Protein AF-A0A1R3JCQ7-F1 (afdb_monomer_lite)

Foldseek 3Di:
DLVACVVQVPQAQLVLLVVLQVVCVVVVQPDRFDPQLSVLSRCQLVPVDDSVVSRCCRGQQLNLLVVLLVCLVVQLVVQCVVCVVPQQDDAFQAEPRWDKHKHWLSNLSNQLSCQASPPDRPPCCVVRQFDDQHLSQLSSQCPVDNFQLSSQLVVLSSLVSVVCSVPNQGFMKMKTKFFADCDPDPPDLFHHQDDPVNLLPDPFDFFAEAEDLDDDQQPDPQLAAREALAALHQCPQLSHLDWARRNVVCSQQVSSSVCSVRYHGYDLRIKMKMWQTDGFWDWDDTRSGIHTDDGDDPPADADPRRGGSHIYMYFYAALDPDPPCLDPVNLSSLLNRLLSRLADSVCPNVVVVVVVPPDDDADDPDDDDDDDDDDPDDDDDDDDDDPDDDPPDQHAHREEQRCCPPSPDDRLSSSLSNSSSNSVSVHNYYYYYHNNDPVCPPDDPVVSVVVSVVVSVVSVVVVVVVVVVVVVPVPPPDDDDDPVVVVVVVVVVVVVVDDDDDDDDAAQKAAQPGKAFDPDWHAAPVRQKIWHWDFQDPDLWIWIFIAGRPQPDGDTFATFLLPPTARHRHLWIFHQDQLWGFIAHNVRHTRTIQPFDGDPANQWMWGQHNQRKTWIFGHDDPPTDTGGICLQPGEFKDFAPRKQKAWLVVRDGRKYFAACDSRGSHGHQWIWTQHNVRWIFIGGNNPDTLDIQADQDPVQRGGPNGSCVSVCVVVQKHWDWDDDNTMTIIHMDGPDDPKTKMWGCYNLRKTAIWIQDPVVSDIDQDPDPPGIPPPQSLSRWQSQPFQWEAESVDPQGTDHDQQWDQPDPVCSVVSRRRNHIDGPDDAPVPDPVCVPDDFDFWFWDKDKQKDAFPDWDQDDDPDPVSLVVVQSVDSQWFKWFADPVRGITTDGDTGISIYGHDPPDPDITIMIGTHHPVSVDDPDDDDDDDDDPDVPPPVVVVVVVVVVVVVVVVVVPDDFDDDDDDPQAADEDEPVQQCVQQVNQPAWQDADPFATWGWGAHRVRFIKIKGWGDGQPLNVLLLCQCCVPQSHDDDQQAWHWNYWYDDPSTTMTITHDAPQAFQLCQLAVDDLVRHDAQVLLLQLLLSNLVVLLCQQPVDQWRKQQQEDARNQWGAHPVRRTHRHDSSVMDTDHPVDFFAQDDLDYDPQLAALCSVSRHTDGSLRVLSSSLLRLLSSFASDHQFDDDPDPDDDGDRLLLVLLVQLQDDVRDLLVSGHVSNVSNYDVVLSSQSSQLSQQSNANDSVSHDRSVVVSCSNVVNDDDDHHHRHPVSVD

Organism: Corchorus capsularis (NCBI:txid210143)

pLDDT: mean 78.75, std 19.39, range [24.19, 98.31]

Sequence (1273 aa):
MAKGPDHSHVNCGEVLSIAISDMRASLSLPEPLAPYAPQGYGLFFDELISGADSTKWFAEVIPQLAHLLLRLPSLLDVHYQNTQAYGYFLRILGPQQPGMVLLSQELIGALLACSLFCLFPVSNRGVKHLPTINFDHLFASLYDSYSESQEHKVRCIVHYFERICSEMPKGCVSFERKLLSLENHPSQSHASYPNAGFWAKSTVPLCHFQVHSSGLIEDNCTGALEVDFANEYLGGGALHMGCVQEEIRFMINPELVAGMLFLPSMEENEAIEIVGAERFSGYKGYASSFRFSGDYVDNRSVDFLGRRQTRIVAIDALCSPRMKQYKLKYLLRETIKAFCGFLDQSKYSQYKRLYQDNELGPCQLDQDNNDGDISRDEILSNENGGQFMEPENCFGIATGNWGCGAFGGDPELKTIIQWLAASQALRPFISYYTFGHEALKNLTQDSFTLEAAAKIYSMRMDSVHLEAYEMQKKSAIIAMDTNKILCLMLSVIFMSLSLESHVSFGADTISVNQSLSGNQTIVSAAGVFQLGFFTPRNSSNYYIAIWYKRVSQLTTIWVANREKPIRDTYSSVLKISDGNLVLFNESQVPIWSTNISSTNSTSVVALLLDDGNLVLRDGLNSWTLLLWQSFDHPADTWIPGSKFSFNTRTNQSQRFTSWKSLDDPASGLFSLEIDASKTNQIVWSNTRQYWRSGSWDKQRKSFSLVPEVTMLSSYNLNFSYFSNENESYFIYSFYYSSTITQYILDVSGQITAMTWLDDSKEWIYQNIVFSAQPRKQCEVYAFCGAFGICNDTSIQLCNCLTGFEPTSQEDWNEQVYSEGCVRKSKLECENAAVAVGNGKEDQFVENPRIGFPTNPQNATANNITECKLTCLKKCSCSAYAYDNNNGCLIWTGDLFNLQQLGEDDDEVKTLHIRLAYSEFSNPTKSKKKKLTIVAVAVSSGLILLGLMMFIIKTRWRTTIIPTNPTEGSLMAFGYKGLQKATNNFSEKLGKGGFGSVFKGTLPDGSLVAVKKLEGISQGEKQFRTEVGTLGAINHVNLIRLRGFCSEGSRKLLVYDYMPNGSLDKHLFHAKDSEVLDWKTRYQIALGAARGLAYLHDKCRDSIIHSDIKPENILLDADFCPKVADFGLAKLFSREFSRVLTTLRGTMGYLAPEWISGQAITPKADVYSYGMMLLEIVSGRRNFQVQHSEDEGTAFFPATVAIQVSTEGGDVLSLLDSRLNGNVNVEELSRICIVACWCIQDDEFQRPTMSQVVQILEGVLEVSQPPIPRFLQA

Secondary structure (DSSP, 8-state):
-TT-HHHH---SHHHHHHHHHHHHHHTT--SPPPTTHHHHHHIIIIIIS-HHHHHHIIIIIHHHHHHHHHHHHHHHHHHHHHHTTTT-SS----TT--EEEEEEHHHHHHHHHHHHTT-S--TTTTTTTPPP--THHHHHHHHHT--HHHHHHHHHHHHHHHHHHHS----EEEEEEEE-BSS--TT-SSPB---HHHHHT--PPPPEEEEESS--GGG-TT--EEEE---SSTTTTTTTT--SHHHHHHHHSGGGGGGGGT-----TTEEEEEEEPPP-EEEE--GGG-EEEEE------B-TTS-EEEEEEE-PPP---GGGGGSHHHHHHHHHHHHHHH--HHHHHHHHHHTTTT-----------------S-----------PPPSTT---EEEE-TTTSTT---HHHHHHHHHHHHHHTT-SEEEEE-TT-GGGTT--HHHHHHHHHHHHHHHHHHHHHHHHHHHHHTTSS----TTHHHHHHHHHHHHTT----------SEEETT-EE-TT-EEE-TTSSEEEEEE--TT-S-BEEEEEESS-SS--EEEESSTTS-BS-TTT-EEEEETTEEEEE-TTS-EEEE--------S-EEEEE-TTS-EEEEESSSTTPPEEEEGGGS--SEE-TT--EEEETTTTEE--EEEEEETTEEEEEEEEEEE-TTS-EEEEETTTEEEEE---EETTTTEETTBGGGGGGGGGTEEEEEEE-SSEEEEEEEESSTT--EEEEE-TTS-EEEEEEETTTTEEEE--STTSEESSSGGGSTTTT-TTEEE-TTSSSSEEEPTTEEES-HHHHHTT--TT-EEESS--GGG-GGGGSS-SPPPEEEEEESEEPPSSPEEE--SSHHHHHHHHHH-TTEEEEEEETTTEEEEEES----EEE--TT-S---EEEEEE-GGGG------------S-TTTHHHHHHHHHHHHHHHHHHTTS--------TTPPEE--HHHHHHHTTTTTSEEEEETTEEEEEEE-TTS-EEEEEEE-STTHHHHHHHHHHHHHTT---TTB--EEEEEEETTEEEEEEE--TT-BHHHHHHS--GGGPPPHHHHHHHHHHHHHHHHIIIIISSSEEE----SGGGEEE-TT--EEE--GGG-EEE-TT---B-----S-TTT--HHHHTTPPB-THHHHHHHHHHHHHHHHSS-S------SSS----HHHHHHHHHHSTT--GGGGS-GGGTT-S-HHHHHHHHHHHHHHT-SSTTTSPPHHHHHHHHTTSS--PPPPPPGGG--

Structure (mmCIF, N/CA/C/O backbone):
data_AF-A0A1R3JCQ7-F1
#
_entry.id   AF-A0A1R3JCQ7-F1
#
loop_
_atom_site.group_PDB
_atom_site.id
_atom_site.type_symbol
_atom_site.label_atom_id
_atom_site.label_alt_id
_atom_site.label_comp_id
_atom_site.label_asym_id
_atom_site.label_entity_id
_atom_site.label_seq_id
_atom_site.pdbx_PDB_ins_code
_atom_site.Cartn_x
_atom_site.Cartn_y
_atom_site.Cartn_z
_atom_site.occupancy
_atom_site.B_iso_or_equiv
_atom_site.auth_seq_id
_atom_site.auth_comp_id
_atom_site.auth_asym_id
_atom_site.auth_atom_id
_atom_site.pdbx_PDB_model_num
ATOM 1 N N . MET A 1 1 ? 34.934 -17.341 16.044 1.00 91.00 1 MET A N 1
ATOM 2 C CA . MET A 1 1 ? 35.204 -15.939 15.662 1.00 91.00 1 MET A CA 1
ATOM 3 C C . MET A 1 1 ? 35.628 -15.081 16.850 1.00 91.00 1 MET A C 1
ATOM 5 O O . MET A 1 1 ? 36.682 -14.480 16.763 1.00 91.00 1 MET A O 1
ATOM 9 N N . ALA A 1 2 ? 34.916 -15.085 17.987 1.00 94.31 2 ALA A N 1
ATOM 10 C CA . ALA A 1 2 ? 35.268 -14.261 19.162 1.00 94.31 2 ALA A CA 1
ATOM 11 C C . ALA A 1 2 ? 36.718 -14.418 19.687 1.00 94.31 2 ALA A C 1
ATOM 13 O O . ALA A 1 2 ? 37.314 -13.462 20.154 1.00 94.31 2 ALA A O 1
ATOM 14 N N . LYS A 1 3 ? 37.321 -15.608 19.559 1.00 94.69 3 LYS A N 1
ATOM 15 C CA . LYS A 1 3 ? 38.721 -15.875 19.950 1.00 94.69 3 LYS A CA 1
ATOM 16 C C . LYS A 1 3 ? 39.780 -15.407 18.932 1.00 94.69 3 LYS A C 1
ATOM 18 O O . LYS A 1 3 ? 40.949 -15.726 19.111 1.00 94.69 3 LYS A O 1
ATOM 23 N N . GLY A 1 4 ? 39.385 -14.719 17.862 1.00 93.31 4 GLY A N 1
ATOM 24 C CA . GLY A 1 4 ? 40.298 -14.232 16.827 1.00 93.31 4 GLY A CA 1
ATOM 25 C C . GLY A 1 4 ? 40.433 -15.133 15.588 1.00 93.31 4 GLY A C 1
ATOM 26 O O . GLY A 1 4 ? 39.897 -16.257 15.552 1.00 93.31 4 GLY A O 1
ATOM 27 N N . PRO A 1 5 ? 41.143 -14.640 14.556 1.00 94.06 5 PRO A N 1
ATOM 28 C CA . PRO A 1 5 ? 41.353 -15.345 13.292 1.00 94.06 5 PRO A CA 1
ATOM 29 C C . PRO A 1 5 ? 42.202 -16.617 13.454 1.00 94.06 5 PRO A C 1
ATOM 31 O O . PRO A 1 5 ? 41.898 -17.610 12.805 1.00 94.06 5 PRO A O 1
ATOM 34 N N . ASP A 1 6 ? 43.157 -16.667 14.390 1.00 93.38 6 ASP A N 1
ATOM 35 C CA . ASP A 1 6 ? 44.000 -17.860 14.619 1.00 93.38 6 ASP A CA 1
ATOM 36 C C . ASP A 1 6 ? 43.201 -19.097 15.060 1.00 93.38 6 ASP A C 1
ATOM 38 O O . ASP A 1 6 ? 43.576 -20.231 14.769 1.00 93.38 6 ASP A O 1
ATOM 42 N N . HIS A 1 7 ? 42.080 -18.889 15.759 1.00 94.69 7 HIS A N 1
ATOM 43 C CA . HIS A 1 7 ? 41.193 -19.971 16.194 1.00 94.69 7 HIS A CA 1
ATOM 44 C C . HIS A 1 7 ? 40.054 -20.225 15.200 1.00 94.69 7 HIS A C 1
ATOM 46 O O . HIS A 1 7 ? 39.563 -21.347 15.092 1.00 94.69 7 HIS A O 1
ATOM 52 N N . SER A 1 8 ? 39.530 -19.180 14.559 1.00 92.44 8 SER A N 1
ATOM 53 C CA . SER A 1 8 ? 38.335 -19.304 13.713 1.00 92.44 8 SER A CA 1
ATOM 54 C C . SER A 1 8 ? 38.618 -19.446 12.228 1.00 92.44 8 SER A C 1
ATOM 56 O O . SER A 1 8 ? 37.701 -19.780 11.490 1.00 92.44 8 SER A O 1
ATOM 58 N N . HIS A 1 9 ? 39.855 -19.187 11.809 1.00 93.00 9 HIS A N 1
ATOM 59 C CA . HIS A 1 9 ? 40.304 -19.120 10.421 1.00 93.00 9 HIS A CA 1
ATOM 60 C C . HIS A 1 9 ? 39.592 -18.061 9.559 1.00 93.00 9 HIS A C 1
ATOM 62 O O . HIS A 1 9 ? 39.866 -17.975 8.370 1.00 93.00 9 HIS A O 1
ATOM 68 N N . VAL A 1 10 ? 38.729 -17.219 10.143 1.00 96.00 10 VAL A N 1
ATOM 69 C CA . VAL A 1 10 ? 38.054 -16.115 9.446 1.00 96.00 10 VAL A CA 1
ATOM 70 C C . VAL A 1 10 ? 39.002 -14.921 9.357 1.00 96.00 10 VAL A C 1
ATOM 72 O O . VAL A 1 10 ? 39.130 -14.163 10.316 1.00 96.00 10 VAL A O 1
ATOM 75 N N . ASN A 1 11 ? 39.689 -14.785 8.223 1.00 94.69 11 ASN A N 1
ATOM 76 C CA . ASN A 1 11 ? 40.717 -13.766 7.981 1.00 94.69 11 ASN A CA 1
ATOM 77 C C . ASN A 1 11 ? 40.535 -12.975 6.670 1.00 94.69 11 ASN A C 1
ATOM 79 O O . ASN A 1 11 ? 41.381 -12.141 6.359 1.00 94.69 11 ASN A O 1
ATOM 83 N N . CYS A 1 12 ? 39.470 -13.241 5.914 1.00 95.56 12 CYS A N 1
ATOM 84 C CA . CYS A 1 12 ? 39.118 -12.550 4.675 1.00 95.56 12 CYS A CA 1
ATOM 85 C C . CYS A 1 12 ? 37.590 -12.546 4.471 1.00 95.56 12 CYS A C 1
ATOM 87 O O . CYS A 1 12 ? 36.852 -13.266 5.160 1.00 95.56 12 CYS A O 1
ATOM 89 N N . GLY A 1 13 ? 37.108 -11.726 3.537 1.00 95.44 13 GLY A N 1
ATOM 90 C CA . GLY A 1 13 ? 35.693 -11.544 3.219 1.00 95.44 13 GLY A CA 1
ATOM 91 C C . GLY A 1 13 ? 35.029 -12.818 2.707 1.00 95.44 13 GLY A C 1
ATOM 92 O O . GLY A 1 13 ? 33.940 -13.172 3.170 1.00 95.44 13 GLY A O 1
ATOM 93 N N . GLU A 1 14 ? 35.703 -13.554 1.820 1.00 93.81 14 GLU A N 1
ATOM 94 C CA . GLU A 1 14 ? 35.202 -14.839 1.315 1.00 93.81 14 GLU A CA 1
ATOM 95 C C . GLU A 1 14 ? 34.936 -15.828 2.465 1.00 93.81 14 GLU A C 1
ATOM 97 O O . GLU A 1 14 ? 33.825 -16.351 2.600 1.00 93.81 14 GLU A O 1
ATOM 102 N N . VAL A 1 15 ? 35.907 -16.017 3.366 1.00 96.31 15 VAL A N 1
ATOM 103 C CA . VAL A 1 15 ? 35.779 -16.945 4.503 1.00 96.31 15 VAL A CA 1
ATOM 104 C C . VAL A 1 15 ? 34.744 -16.458 5.522 1.00 96.31 15 VAL A C 1
ATOM 106 O O . VAL A 1 15 ? 34.032 -17.275 6.110 1.00 96.31 15 VAL A O 1
ATOM 109 N N . LEU A 1 16 ? 34.594 -15.142 5.711 1.00 96.50 16 LEU A N 1
ATOM 110 C CA . LEU A 1 16 ? 33.535 -14.583 6.555 1.00 96.50 16 LEU A CA 1
ATOM 111 C C . LEU A 1 16 ? 32.140 -14.949 6.034 1.00 96.50 16 LEU A C 1
ATOM 113 O O . LEU A 1 16 ? 31.283 -15.345 6.823 1.00 96.50 16 LEU A O 1
ATOM 117 N N . SER A 1 17 ? 31.913 -14.866 4.721 1.00 96.12 17 SER A N 1
ATOM 118 C CA . SER A 1 17 ? 30.618 -15.213 4.120 1.00 96.12 17 SER A CA 1
ATOM 119 C C . SER A 1 17 ? 30.261 -16.701 4.287 1.00 96.12 17 SER A C 1
ATOM 121 O O . SER A 1 17 ? 29.100 -17.047 4.541 1.00 96.12 17 SER A O 1
ATOM 123 N N . ILE A 1 18 ? 31.268 -17.580 4.233 1.00 94.88 18 ILE A N 1
ATOM 124 C CA . ILE A 1 18 ? 31.123 -19.017 4.501 1.00 94.88 18 ILE A CA 1
ATOM 125 C C . ILE A 1 18 ? 30.769 -19.233 5.974 1.00 94.88 18 ILE A C 1
ATOM 127 O O . ILE A 1 18 ? 29.773 -19.886 6.277 1.00 94.88 18 ILE A O 1
ATOM 131 N N . ALA A 1 19 ? 31.512 -18.606 6.891 1.00 95.94 19 ALA A N 1
ATOM 132 C CA . ALA A 1 19 ? 31.244 -18.706 8.324 1.00 95.94 19 ALA A CA 1
ATOM 133 C C . ALA A 1 19 ? 29.834 -18.206 8.694 1.00 95.94 19 ALA A C 1
ATOM 135 O O . ALA A 1 19 ? 29.170 -18.797 9.546 1.00 95.94 19 ALA A O 1
ATOM 136 N N . ILE A 1 20 ? 29.349 -17.144 8.039 1.00 96.31 20 ILE A N 1
ATOM 137 C CA . ILE A 1 20 ? 27.968 -16.663 8.183 1.00 96.31 20 ILE A CA 1
ATOM 138 C C . ILE A 1 20 ? 26.966 -17.726 7.719 1.00 96.31 20 ILE A C 1
ATOM 140 O O . ILE A 1 20 ? 26.001 -18.014 8.429 1.00 96.31 20 ILE A O 1
ATOM 144 N N . SER A 1 21 ? 27.201 -18.338 6.559 1.00 93.81 21 SER A N 1
ATOM 145 C CA . SER A 1 21 ? 26.331 -19.389 6.019 1.00 93.81 21 SER A CA 1
ATOM 146 C C . SER A 1 21 ? 26.257 -20.605 6.953 1.00 93.81 21 SER A C 1
ATOM 148 O O . SER A 1 21 ? 25.161 -21.092 7.240 1.00 93.81 21 SER A O 1
ATOM 150 N N . ASP A 1 22 ? 27.392 -21.031 7.512 1.00 93.19 22 ASP A N 1
ATOM 151 C CA . ASP A 1 22 ? 27.472 -22.139 8.471 1.00 93.19 22 ASP A CA 1
ATOM 152 C C . ASP A 1 22 ? 26.736 -21.830 9.785 1.00 93.19 22 ASP A C 1
ATOM 154 O O . ASP A 1 22 ? 26.034 -22.686 10.337 1.00 93.19 22 ASP A O 1
ATOM 158 N N . MET A 1 23 ? 26.846 -20.593 10.286 1.00 93.31 23 MET A N 1
ATOM 159 C CA . MET A 1 23 ? 26.088 -20.149 11.460 1.00 93.31 23 MET A CA 1
ATOM 160 C C . MET A 1 23 ? 24.582 -20.175 11.203 1.00 93.31 23 MET A C 1
ATOM 162 O O . MET A 1 23 ? 23.830 -20.687 12.034 1.00 93.31 23 MET A O 1
ATOM 166 N N . ARG A 1 24 ? 24.132 -19.661 10.053 1.00 93.38 24 ARG A N 1
ATOM 167 C CA . ARG A 1 24 ? 22.711 -19.665 9.675 1.00 93.38 24 ARG A CA 1
ATOM 168 C C . ARG A 1 24 ? 22.164 -21.087 9.571 1.00 93.38 24 ARG A C 1
ATOM 170 O O . ARG A 1 24 ? 21.097 -21.364 10.119 1.00 93.38 24 ARG A O 1
ATOM 177 N N . ALA A 1 25 ? 22.920 -21.993 8.946 1.00 90.12 25 ALA A N 1
ATOM 178 C CA . ALA A 1 25 ? 22.568 -23.407 8.856 1.00 90.12 25 ALA A CA 1
ATOM 179 C C . ALA A 1 25 ? 22.467 -24.059 10.245 1.00 90.12 25 ALA A C 1
ATOM 181 O O . ALA A 1 25 ? 21.501 -24.766 10.532 1.00 90.12 25 ALA A O 1
ATOM 182 N N . SER A 1 26 ? 23.410 -23.757 11.143 1.00 91.50 26 SER A N 1
ATOM 183 C CA . SER A 1 26 ? 23.408 -24.262 12.524 1.00 91.50 26 SER A CA 1
ATOM 184 C C . SER A 1 26 ? 22.206 -23.770 13.338 1.00 91.50 26 SER A C 1
ATOM 186 O O . SER A 1 26 ? 21.698 -24.491 14.194 1.00 91.50 26 SER A O 1
ATOM 188 N N . LEU A 1 27 ? 21.717 -22.560 13.053 1.00 89.00 27 LEU A N 1
ATOM 189 C CA . LEU A 1 27 ? 20.517 -21.982 13.666 1.00 89.00 27 LEU A CA 1
ATOM 190 C C . LEU A 1 27 ? 19.210 -22.414 12.981 1.00 89.00 27 LEU A C 1
ATOM 192 O O . LEU A 1 27 ? 18.142 -21.947 13.371 1.00 89.00 27 LEU A O 1
ATOM 196 N N . SER A 1 28 ? 19.271 -23.309 11.986 1.00 89.19 28 SER A N 1
ATOM 197 C CA . SER A 1 28 ? 18.111 -23.760 11.203 1.00 89.19 28 SER A CA 1
ATOM 198 C C . SER A 1 28 ? 17.337 -22.611 10.538 1.00 89.19 28 SER A C 1
ATOM 200 O O . SER A 1 28 ? 16.115 -22.678 10.399 1.00 89.19 28 SER A O 1
ATOM 202 N N . LEU A 1 29 ? 18.036 -21.544 10.129 1.00 87.38 29 LEU A N 1
ATOM 203 C CA . LEU A 1 29 ? 17.430 -20.454 9.366 1.00 87.38 29 LEU A CA 1
ATOM 204 C C . LEU A 1 29 ? 17.218 -20.921 7.912 1.00 87.38 29 LEU A C 1
ATOM 206 O O . LEU A 1 29 ? 18.192 -21.302 7.262 1.00 87.38 29 LEU A O 1
ATOM 210 N N . PRO A 1 30 ? 15.971 -20.937 7.400 1.00 73.69 30 PRO A N 1
ATOM 211 C CA . PRO A 1 30 ? 15.636 -21.645 6.163 1.00 73.69 30 PRO A CA 1
ATOM 212 C C . PRO A 1 30 ? 16.083 -20.922 4.886 1.00 73.69 30 PRO A C 1
ATOM 214 O O . PRO A 1 30 ? 16.193 -21.561 3.841 1.00 73.69 30 PRO A O 1
ATOM 217 N N . GLU A 1 31 ? 16.334 -19.610 4.935 1.00 81.38 31 GLU A N 1
ATOM 218 C CA . GLU A 1 31 ? 16.720 -18.843 3.749 1.00 81.38 31 GLU A CA 1
ATOM 219 C C . GLU A 1 31 ? 18.242 -18.804 3.523 1.00 81.38 31 GLU A C 1
ATOM 221 O O . GLU A 1 31 ? 19.005 -18.591 4.473 1.00 81.38 31 GLU A O 1
ATOM 226 N N . PRO A 1 32 ? 18.719 -18.924 2.272 1.00 84.00 32 PRO A N 1
ATOM 227 C CA . PRO A 1 32 ? 20.106 -18.614 1.940 1.00 84.00 32 PRO A CA 1
ATOM 228 C C . PRO A 1 32 ? 20.376 -17.102 2.044 1.00 84.00 32 PRO A C 1
ATOM 230 O O . PRO A 1 32 ? 19.446 -16.297 2.100 1.00 84.00 32 PRO A O 1
ATOM 233 N N . LEU A 1 33 ? 21.657 -16.721 2.064 1.00 90.25 33 LEU A N 1
ATOM 234 C CA . LEU A 1 33 ? 22.065 -15.322 1.882 1.00 90.25 33 LEU A CA 1
ATOM 235 C C . LEU A 1 33 ? 21.611 -14.800 0.510 1.00 90.25 33 LEU A C 1
ATOM 237 O O . LEU A 1 33 ? 21.448 -15.584 -0.432 1.00 90.25 33 LEU A O 1
ATOM 241 N N . ALA A 1 34 ? 21.456 -13.479 0.390 1.00 91.00 34 ALA A N 1
ATOM 242 C CA . ALA A 1 34 ? 21.160 -12.828 -0.882 1.00 91.00 34 ALA A CA 1
ATOM 243 C C . ALA A 1 34 ? 22.129 -13.271 -2.010 1.00 91.00 34 ALA A C 1
ATOM 245 O O . ALA A 1 34 ? 23.331 -13.446 -1.763 1.00 91.00 34 ALA A O 1
ATOM 246 N N . PRO A 1 35 ? 21.642 -13.438 -3.259 1.00 89.44 35 PRO A N 1
ATOM 247 C CA . PRO A 1 35 ? 22.503 -13.730 -4.403 1.00 89.44 35 PRO A CA 1
ATOM 248 C C . PRO A 1 35 ? 23.628 -12.699 -4.512 1.00 89.44 35 PRO A C 1
ATOM 250 O O . PRO A 1 35 ? 23.391 -11.516 -4.307 1.00 89.44 35 PRO A O 1
ATOM 253 N N . TYR A 1 36 ? 24.841 -13.147 -4.831 1.00 92.06 36 TYR A N 1
ATOM 254 C CA . TYR A 1 36 ? 26.048 -12.314 -4.919 1.00 92.06 36 TYR A CA 1
ATOM 255 C C . TYR A 1 36 ? 26.586 -11.739 -3.600 1.00 92.06 36 TYR A C 1
ATOM 257 O O . TYR A 1 36 ? 27.661 -11.141 -3.612 1.00 92.06 36 TYR A O 1
ATOM 265 N N . ALA A 1 37 ? 25.921 -11.945 -2.455 1.00 93.69 37 ALA A N 1
ATOM 266 C CA . ALA A 1 37 ? 26.437 -11.466 -1.172 1.00 93.69 37 ALA A CA 1
ATOM 267 C C . ALA A 1 37 ? 27.839 -12.021 -0.848 1.00 93.69 37 ALA A C 1
ATOM 269 O O . ALA A 1 37 ? 28.704 -11.207 -0.527 1.00 93.69 37 ALA A O 1
ATOM 270 N N . PRO A 1 38 ? 28.134 -13.336 -0.990 1.00 93.69 38 PRO A N 1
ATOM 271 C CA . PRO A 1 38 ? 29.483 -13.864 -0.757 1.00 93.69 38 PRO A CA 1
ATOM 272 C C . PRO A 1 38 ? 30.565 -13.171 -1.594 1.00 93.69 38 PRO A C 1
ATOM 274 O O . PRO A 1 38 ? 31.618 -12.806 -1.076 1.00 93.69 38 PRO A O 1
ATOM 277 N N . GLN A 1 39 ? 30.274 -12.924 -2.873 1.00 95.19 39 GLN A N 1
ATOM 278 C CA . GLN A 1 39 ? 31.163 -12.208 -3.784 1.00 95.19 39 GLN A CA 1
ATOM 279 C C . GLN A 1 39 ? 31.325 -10.739 -3.379 1.00 95.19 39 GLN A C 1
ATOM 281 O O . GLN A 1 39 ? 32.421 -10.202 -3.478 1.00 95.19 39 GLN A O 1
ATOM 286 N N . GLY A 1 40 ? 30.264 -10.100 -2.883 1.00 95.31 40 GLY A N 1
ATOM 287 C CA . GLY A 1 40 ? 30.307 -8.743 -2.345 1.00 95.31 40 GLY A CA 1
ATOM 288 C C . GLY A 1 40 ? 31.168 -8.605 -1.088 1.00 95.31 40 GLY A C 1
ATOM 289 O O . GLY A 1 40 ? 31.933 -7.648 -0.979 1.00 95.31 40 GLY A O 1
ATOM 290 N N . TYR A 1 41 ? 31.088 -9.568 -0.160 1.00 96.31 41 TYR A N 1
ATOM 291 C CA . TYR A 1 41 ? 31.974 -9.622 1.011 1.00 96.31 41 TYR A CA 1
ATOM 292 C C . TYR A 1 41 ? 33.440 -9.755 0.587 1.00 96.31 41 TYR A C 1
ATOM 294 O O . TYR A 1 41 ? 34.274 -8.995 1.079 1.00 96.31 41 TYR A O 1
ATOM 302 N N . GLY A 1 42 ? 33.741 -10.675 -0.338 1.00 95.62 42 GLY A N 1
ATOM 303 C CA . GLY A 1 42 ? 35.091 -10.845 -0.882 1.00 95.62 42 GLY A CA 1
ATOM 304 C C . GLY A 1 42 ? 35.594 -9.579 -1.576 1.00 95.62 42 GLY A C 1
ATOM 305 O O . GLY A 1 42 ? 36.626 -9.037 -1.201 1.00 95.62 42 GLY A O 1
ATOM 306 N N . LEU A 1 43 ? 34.810 -9.022 -2.502 1.00 95.56 43 LEU A N 1
ATOM 307 C CA . LEU A 1 43 ? 35.156 -7.795 -3.221 1.00 95.56 43 LEU A CA 1
ATOM 308 C C . LEU A 1 43 ? 35.488 -6.641 -2.260 1.00 95.56 43 LEU A C 1
ATOM 310 O O . LEU A 1 43 ? 36.511 -5.977 -2.415 1.00 95.56 43 LEU A O 1
ATOM 314 N N . PHE A 1 44 ? 34.658 -6.401 -1.241 1.00 96.94 44 PHE A N 1
ATOM 315 C CA . PHE A 1 44 ? 34.904 -5.293 -0.321 1.00 96.94 44 PHE A CA 1
ATOM 316 C C . PHE A 1 44 ? 36.150 -5.502 0.547 1.00 96.94 44 PHE A C 1
ATOM 318 O O . PHE A 1 44 ? 37.026 -4.637 0.576 1.00 96.94 44 PHE A O 1
ATOM 325 N N . PHE A 1 45 ? 36.217 -6.624 1.269 1.00 97.19 45 PHE A N 1
ATOM 326 C CA . PHE A 1 45 ? 37.245 -6.844 2.289 1.00 97.19 45 PHE A CA 1
ATOM 327 C C . PHE A 1 45 ? 38.585 -7.315 1.720 1.00 97.19 45 PHE A C 1
ATOM 329 O O . PHE A 1 45 ? 39.617 -7.072 2.349 1.00 97.19 45 PHE A O 1
ATOM 336 N N . ASP A 1 46 ? 38.579 -7.957 0.553 1.00 95.56 46 ASP A N 1
ATOM 337 C CA . ASP A 1 46 ? 39.771 -8.594 -0.010 1.00 95.56 46 ASP A CA 1
ATOM 338 C C . ASP A 1 46 ? 40.382 -7.759 -1.147 1.00 95.56 46 ASP A C 1
ATOM 340 O O . ASP A 1 46 ? 41.593 -7.832 -1.364 1.00 95.56 46 ASP A O 1
ATOM 344 N N . GLU A 1 47 ? 39.584 -6.925 -1.832 1.00 93.94 47 GLU A N 1
ATOM 345 C CA . GLU A 1 47 ? 40.047 -6.126 -2.980 1.00 93.94 47 GLU A CA 1
ATOM 346 C C . GLU A 1 47 ? 39.945 -4.599 -2.782 1.00 93.94 47 GLU A C 1
ATOM 348 O O . GLU A 1 47 ? 40.869 -3.880 -3.165 1.00 93.94 47 GLU A O 1
ATOM 353 N N . LEU A 1 48 ? 38.847 -4.075 -2.215 1.00 94.00 48 LEU A N 1
ATOM 354 C CA . LEU A 1 48 ? 38.570 -2.623 -2.206 1.00 94.00 48 LEU A CA 1
ATOM 355 C C . LEU A 1 48 ? 39.143 -1.852 -1.006 1.00 94.00 48 LEU A C 1
ATOM 357 O O . LEU A 1 48 ? 39.403 -0.645 -1.108 1.00 94.00 48 LEU A O 1
ATOM 361 N N . ILE A 1 49 ? 39.315 -2.491 0.150 1.00 93.06 49 ILE A N 1
ATOM 362 C CA . ILE A 1 49 ? 39.987 -1.871 1.304 1.00 93.06 49 ILE A CA 1
ATOM 363 C C . ILE A 1 49 ? 41.474 -2.230 1.328 1.00 93.06 49 ILE A C 1
ATOM 365 O O . ILE A 1 49 ? 41.907 -3.212 0.730 1.00 93.06 49 ILE A O 1
ATOM 369 N N . SER A 1 50 ? 42.289 -1.424 2.016 1.00 93.88 50 SER A N 1
ATOM 370 C CA . SER A 1 50 ? 43.721 -1.711 2.091 1.00 93.88 50 SER A CA 1
ATOM 371 C C . SER A 1 50 ? 43.965 -3.017 2.855 1.00 93.88 50 SER A C 1
ATOM 373 O O . SER A 1 50 ? 43.266 -3.324 3.822 1.00 93.88 50 SER A O 1
ATOM 375 N N . GLY A 1 51 ? 44.994 -3.779 2.473 1.00 91.62 51 GLY A N 1
ATOM 376 C CA . GLY A 1 51 ? 45.323 -5.029 3.169 1.00 91.62 51 GLY A CA 1
ATOM 377 C C . GLY A 1 51 ? 45.610 -4.836 4.666 1.00 91.62 51 GLY A C 1
ATOM 378 O O . GLY A 1 51 ? 45.342 -5.733 5.464 1.00 91.62 51 GLY A O 1
ATOM 379 N N . ALA A 1 52 ? 46.101 -3.656 5.066 1.00 93.31 52 ALA A N 1
ATOM 380 C CA . ALA A 1 52 ? 46.302 -3.302 6.471 1.00 93.31 52 ALA A CA 1
ATOM 381 C C . ALA A 1 52 ? 44.966 -3.120 7.213 1.00 93.31 52 ALA A C 1
ATOM 383 O O . ALA A 1 52 ? 44.798 -3.681 8.297 1.00 93.31 52 ALA A O 1
ATOM 384 N N . ASP A 1 53 ? 44.011 -2.405 6.612 1.00 93.56 53 ASP A N 1
ATOM 385 C CA . ASP A 1 53 ? 42.680 -2.190 7.194 1.00 93.56 53 ASP A CA 1
ATOM 386 C C . ASP A 1 53 ? 41.886 -3.499 7.255 1.00 93.56 53 ASP A C 1
ATOM 388 O O . ASP A 1 53 ? 41.276 -3.800 8.276 1.00 93.56 53 ASP A O 1
ATOM 392 N N . SER A 1 54 ? 41.971 -4.335 6.213 1.00 95.88 54 SER A N 1
ATOM 393 C CA . SER A 1 54 ? 41.364 -5.673 6.202 1.00 95.88 54 SER A CA 1
ATOM 394 C C . SER A 1 54 ? 41.933 -6.562 7.310 1.00 95.88 54 SER A C 1
ATOM 396 O O . SER A 1 54 ? 41.190 -7.143 8.104 1.00 95.88 54 SER A O 1
ATOM 398 N N . THR A 1 55 ? 43.263 -6.593 7.456 1.00 94.94 55 THR A N 1
ATOM 399 C CA . THR A 1 55 ? 43.920 -7.354 8.531 1.00 94.94 55 THR A CA 1
ATOM 400 C C . THR A 1 55 ? 43.454 -6.878 9.906 1.00 94.94 55 THR A C 1
ATOM 402 O O . THR A 1 55 ? 43.125 -7.700 10.762 1.00 94.94 55 THR A O 1
ATOM 405 N N . LYS A 1 56 ? 43.374 -5.558 10.114 1.00 95.12 56 LYS A N 1
ATOM 406 C CA . LYS A 1 56 ? 42.869 -4.968 11.357 1.00 95.12 56 LYS A CA 1
ATOM 407 C C . LYS A 1 56 ? 41.406 -5.345 11.606 1.00 95.12 56 LYS A C 1
ATOM 409 O O . LYS A 1 56 ? 41.064 -5.758 12.712 1.00 95.12 56 LYS A O 1
ATOM 414 N N . TRP A 1 57 ? 40.552 -5.263 10.589 1.00 96.75 57 TRP A N 1
ATOM 415 C CA . TRP A 1 57 ? 39.135 -5.613 10.678 1.00 96.75 57 TRP A CA 1
ATOM 416 C C . TRP A 1 57 ? 38.924 -7.051 11.176 1.00 96.75 57 TRP A C 1
ATOM 418 O O . TRP A 1 57 ? 38.175 -7.281 12.131 1.00 96.75 57 TRP A O 1
ATOM 428 N N . PHE A 1 58 ? 39.630 -8.025 10.596 1.00 97.50 58 PHE A N 1
ATOM 429 C CA . PHE A 1 58 ? 39.510 -9.429 11.001 1.00 97.50 58 PHE A CA 1
ATOM 430 C C . PHE A 1 58 ? 40.226 -9.761 12.317 1.00 97.50 58 PHE A C 1
ATOM 432 O O . PHE A 1 58 ? 39.776 -10.651 13.043 1.00 97.50 58 PHE A O 1
ATOM 439 N N . ALA A 1 59 ? 41.314 -9.061 12.651 1.00 95.62 59 ALA A N 1
ATOM 440 C CA . ALA A 1 59 ? 42.063 -9.289 13.887 1.00 95.62 59 ALA A CA 1
ATOM 441 C C . ALA A 1 59 ? 41.416 -8.641 15.121 1.00 95.62 59 ALA A C 1
ATOM 443 O O . ALA A 1 59 ? 41.467 -9.220 16.207 1.00 95.62 59 ALA A O 1
ATOM 444 N N . GLU A 1 60 ? 40.803 -7.465 14.968 1.00 95.56 60 GLU A N 1
ATOM 445 C CA . GLU A 1 60 ? 40.324 -6.644 16.087 1.00 95.56 60 GLU A CA 1
ATOM 446 C C . GLU A 1 60 ? 38.799 -6.502 16.107 1.00 95.56 60 GLU A C 1
ATOM 448 O O . GLU A 1 60 ? 38.181 -6.717 17.151 1.00 95.56 60 GLU A O 1
ATOM 453 N N . VAL A 1 61 ? 38.168 -6.188 14.971 1.00 97.69 61 VAL A N 1
ATOM 454 C CA . VAL A 1 61 ? 36.745 -5.803 14.934 1.00 97.69 61 VAL A CA 1
ATOM 455 C C . VAL A 1 61 ? 35.822 -7.020 14.949 1.00 97.69 61 VAL A C 1
ATOM 457 O O . VAL A 1 61 ? 34.974 -7.139 15.833 1.00 97.69 61 VAL A O 1
ATOM 460 N N . ILE A 1 62 ? 36.005 -7.977 14.032 1.00 97.56 62 ILE A N 1
ATOM 461 C CA . ILE A 1 62 ? 35.169 -9.191 13.960 1.00 97.56 62 ILE A CA 1
ATOM 462 C C . ILE A 1 62 ? 35.125 -9.967 15.294 1.00 97.56 62 ILE A C 1
ATOM 464 O O . ILE A 1 62 ? 34.029 -10.361 15.715 1.00 97.56 62 ILE A O 1
ATOM 468 N N . PRO A 1 63 ? 36.248 -10.177 16.011 1.00 97.62 63 PRO A N 1
ATOM 469 C CA . PRO A 1 63 ? 36.225 -10.834 17.316 1.00 97.62 63 PRO A CA 1
ATOM 470 C C . PRO A 1 63 ? 35.411 -10.066 18.363 1.00 97.62 63 PRO A C 1
ATOM 472 O O . PRO A 1 63 ? 34.650 -10.678 19.116 1.00 97.62 63 PRO A O 1
ATOM 475 N N . GLN A 1 64 ? 35.515 -8.735 18.385 1.00 97.44 64 GLN A N 1
ATOM 476 C CA . GLN A 1 64 ? 34.761 -7.892 19.311 1.00 97.44 64 GLN A CA 1
ATOM 477 C C . GLN A 1 64 ? 33.263 -7.867 18.995 1.00 97.44 64 GLN A C 1
ATOM 479 O O . GLN A 1 64 ? 32.452 -8.001 19.912 1.00 97.44 64 GLN A O 1
ATOM 484 N N . LEU A 1 65 ? 32.876 -7.795 17.717 1.00 97.94 65 LEU A N 1
ATOM 485 C CA . LEU A 1 65 ? 31.473 -7.914 17.308 1.00 97.94 65 LEU A CA 1
ATOM 486 C C . LEU A 1 65 ? 30.890 -9.279 17.682 1.00 97.94 65 LEU A C 1
ATOM 488 O O . LEU A 1 65 ? 29.763 -9.360 18.169 1.00 97.94 65 LEU A O 1
ATOM 492 N N . ALA A 1 66 ? 31.663 -10.358 17.528 1.00 96.69 66 ALA A N 1
ATOM 493 C CA . ALA A 1 66 ? 31.247 -11.683 17.976 1.00 96.69 66 ALA A CA 1
ATOM 494 C C . ALA A 1 66 ? 31.081 -11.747 19.509 1.00 96.69 66 ALA A C 1
ATOM 496 O O . ALA A 1 66 ? 30.137 -12.368 19.995 1.00 96.69 66 ALA A O 1
ATOM 497 N N . HIS A 1 67 ? 31.949 -11.086 20.282 1.00 96.44 67 HIS A N 1
ATOM 498 C CA . HIS A 1 67 ? 31.784 -10.951 21.734 1.00 96.44 67 HIS A CA 1
ATOM 499 C C . HIS A 1 67 ? 30.538 -10.142 22.118 1.00 96.44 67 HIS A C 1
ATOM 501 O O . HIS A 1 67 ? 29.824 -10.532 23.043 1.00 96.44 67 HIS A O 1
ATOM 507 N N . LEU A 1 68 ? 30.255 -9.050 21.406 1.00 96.62 68 LEU A N 1
ATOM 508 C CA . LEU A 1 68 ? 29.060 -8.237 21.613 1.00 96.62 68 LEU A CA 1
ATOM 509 C C . LEU A 1 68 ? 27.785 -9.039 21.320 1.00 96.62 68 LEU A C 1
ATOM 511 O O . LEU A 1 68 ? 26.853 -9.034 22.122 1.00 96.62 68 LEU A O 1
ATOM 515 N N . LEU A 1 69 ? 27.774 -9.807 20.228 1.00 95.31 69 LEU A N 1
ATOM 516 C CA . LEU A 1 69 ? 26.659 -10.681 19.868 1.00 95.31 69 LEU A CA 1
ATOM 517 C C . LEU A 1 69 ? 26.419 -11.784 20.914 1.00 95.31 69 LEU A C 1
ATOM 519 O O . LEU A 1 69 ? 25.273 -12.066 21.251 1.00 95.31 69 LEU A O 1
ATOM 523 N N . LEU A 1 70 ? 27.475 -12.367 21.493 1.00 95.56 70 LEU A N 1
ATOM 524 C CA . LEU A 1 70 ? 27.341 -13.337 22.592 1.00 95.56 70 LEU A CA 1
ATOM 525 C C . LEU A 1 70 ? 26.705 -12.730 23.856 1.00 95.56 70 LEU A C 1
ATOM 527 O O . LEU A 1 70 ? 26.117 -13.461 24.651 1.00 95.56 70 LEU A O 1
ATOM 531 N N . ARG A 1 71 ? 26.791 -11.406 24.043 1.00 96.44 71 ARG A N 1
ATOM 532 C CA . ARG A 1 71 ? 26.128 -10.682 25.141 1.00 96.44 71 ARG A CA 1
ATOM 533 C C . ARG A 1 71 ? 24.676 -10.312 24.827 1.00 96.44 71 ARG A C 1
ATOM 535 O O . ARG A 1 71 ? 23.955 -9.957 25.760 1.00 96.44 71 ARG A O 1
ATOM 542 N N . LEU A 1 72 ? 24.223 -10.423 23.574 1.00 95.56 72 LEU A N 1
ATOM 543 C CA . LEU A 1 72 ? 22.887 -9.994 23.142 1.00 95.56 72 LEU A CA 1
ATOM 544 C C . LEU A 1 72 ? 21.740 -10.551 24.013 1.00 95.56 72 LEU A C 1
ATOM 546 O O . LEU A 1 72 ? 20.898 -9.744 24.406 1.00 95.56 72 LEU A O 1
ATOM 550 N N . PRO A 1 73 ? 21.696 -11.847 24.398 1.00 95.00 73 PRO A N 1
ATOM 551 C CA . PRO A 1 73 ? 20.637 -12.350 25.279 1.00 95.00 73 PRO A CA 1
ATOM 552 C C . PRO A 1 73 ? 20.588 -11.613 26.623 1.00 95.00 73 PRO A C 1
ATOM 554 O O . PRO A 1 73 ? 19.534 -11.134 27.027 1.00 95.00 73 PRO A O 1
ATOM 557 N N . SER A 1 74 ? 21.746 -11.416 27.262 1.00 95.38 74 SER A N 1
ATOM 558 C CA . SER A 1 74 ? 21.828 -10.692 28.538 1.00 95.38 74 SER A CA 1
ATOM 559 C C . SER A 1 74 ? 21.461 -9.210 28.410 1.00 95.38 74 SER A C 1
ATOM 561 O O . SER A 1 74 ? 20.824 -8.656 29.301 1.00 95.38 74 SER A O 1
ATOM 563 N N . LEU A 1 75 ? 21.821 -8.565 27.293 1.00 94.88 75 LEU A N 1
ATOM 564 C CA . LEU A 1 75 ? 21.444 -7.177 27.019 1.00 94.88 75 LEU A CA 1
ATOM 565 C C . LEU A 1 75 ? 19.927 -7.040 26.834 1.00 94.88 75 LEU A C 1
ATOM 567 O O . LEU A 1 75 ? 19.341 -6.074 27.319 1.00 94.88 75 LEU A O 1
ATOM 571 N N . LEU A 1 76 ? 19.286 -8.012 26.178 1.00 94.12 76 LEU A N 1
ATOM 572 C CA . LEU A 1 76 ? 17.830 -8.060 26.045 1.00 94.12 76 LEU A CA 1
ATOM 573 C C . LEU A 1 76 ? 17.151 -8.285 27.401 1.00 94.12 76 LEU A C 1
ATOM 575 O O . LEU A 1 76 ? 16.201 -7.570 27.711 1.00 94.12 76 LEU A O 1
ATOM 579 N N . ASP A 1 77 ? 17.652 -9.203 28.230 1.00 91.38 77 ASP A N 1
ATOM 580 C CA . ASP A 1 77 ? 17.098 -9.448 29.569 1.00 91.38 77 ASP A CA 1
ATOM 581 C C . ASP A 1 77 ? 17.130 -8.178 30.434 1.00 91.38 77 ASP A C 1
ATOM 583 O O . ASP A 1 77 ? 16.110 -7.784 31.003 1.00 91.38 77 ASP A O 1
ATOM 587 N N . VAL A 1 78 ? 18.275 -7.485 30.470 1.00 88.81 78 VAL A N 1
ATOM 588 C CA . VAL A 1 78 ? 18.430 -6.205 31.185 1.00 88.81 78 VAL A CA 1
ATOM 589 C C . VAL A 1 78 ? 17.498 -5.136 30.612 1.00 88.81 78 VAL A C 1
ATOM 591 O O . VAL A 1 78 ? 16.865 -4.391 31.364 1.00 88.81 78 VAL A O 1
ATOM 594 N N . HIS A 1 79 ? 17.373 -5.067 29.284 1.00 89.31 79 HIS A N 1
ATOM 595 C CA . HIS A 1 79 ? 16.477 -4.126 28.615 1.00 89.31 79 HIS A CA 1
ATOM 596 C C . HIS A 1 79 ? 15.021 -4.312 29.052 1.00 89.31 79 HIS A C 1
ATOM 598 O O . HIS A 1 79 ? 14.377 -3.349 29.477 1.00 89.31 79 HIS A O 1
ATOM 604 N N . TYR A 1 80 ? 14.505 -5.543 29.011 1.00 86.56 80 TYR A N 1
ATOM 605 C CA . TYR A 1 80 ? 13.120 -5.825 29.398 1.00 86.56 80 TYR A CA 1
ATOM 606 C C . TYR A 1 80 ? 12.869 -5.624 30.897 1.00 86.56 80 TYR A C 1
ATOM 608 O O . TYR A 1 80 ? 11.797 -5.139 31.256 1.00 86.56 80 TYR A O 1
ATOM 616 N N . GLN A 1 81 ? 13.847 -5.912 31.762 1.00 82.12 81 GLN A N 1
ATOM 617 C CA . GLN A 1 81 ? 13.745 -5.639 33.201 1.00 82.12 81 GLN A CA 1
ATOM 618 C C . GLN A 1 81 ? 13.629 -4.136 33.499 1.00 82.12 81 GLN A C 1
ATOM 620 O O . GLN A 1 81 ? 12.787 -3.727 34.296 1.00 82.12 81 GLN A O 1
ATOM 625 N N . ASN A 1 82 ? 14.427 -3.301 32.827 1.00 73.75 82 ASN A N 1
ATOM 626 C CA . ASN A 1 82 ? 14.470 -1.860 33.093 1.00 73.75 82 ASN A CA 1
ATOM 627 C C . ASN A 1 82 ? 13.292 -1.085 32.478 1.00 73.75 82 ASN A C 1
ATOM 629 O O . ASN A 1 82 ? 12.894 -0.044 32.999 1.00 73.75 82 ASN A O 1
ATOM 633 N N . THR A 1 83 ? 12.736 -1.559 31.359 1.00 64.50 83 THR A N 1
ATOM 634 C CA . THR A 1 83 ? 11.763 -0.790 30.556 1.00 64.50 83 THR A CA 1
ATOM 635 C C . THR A 1 83 ? 10.310 -1.251 30.685 1.00 64.50 83 THR A C 1
ATOM 637 O O . THR A 1 83 ? 9.411 -0.539 30.224 1.00 64.50 83 THR A O 1
ATOM 640 N N . GLN A 1 84 ? 10.043 -2.381 31.357 1.00 56.97 84 GLN A N 1
ATOM 641 C CA . GLN A 1 84 ? 8.678 -2.861 31.631 1.00 56.97 84 GLN A CA 1
ATOM 642 C C . GLN A 1 84 ? 7.832 -1.843 32.410 1.00 56.97 84 GLN A C 1
ATOM 644 O O . GLN A 1 84 ? 6.652 -1.685 32.107 1.00 56.97 84 GLN A O 1
ATOM 649 N N . ALA A 1 85 ? 8.431 -1.104 33.349 1.00 47.78 85 ALA A N 1
ATOM 650 C CA . ALA A 1 85 ? 7.718 -0.139 34.190 1.00 47.78 85 ALA A CA 1
ATOM 651 C C . ALA A 1 85 ? 7.187 1.094 33.428 1.00 47.78 85 ALA A C 1
ATOM 653 O O . ALA A 1 85 ? 6.213 1.703 33.861 1.00 47.78 85 ALA A O 1
ATOM 654 N N . TYR A 1 86 ? 7.805 1.451 32.294 1.00 55.25 86 TYR A N 1
ATOM 655 C CA . TYR A 1 86 ? 7.507 2.684 31.548 1.00 55.25 86 TYR A CA 1
ATOM 656 C C . TYR A 1 86 ? 6.880 2.443 30.166 1.00 55.25 86 TYR A C 1
ATOM 658 O O . TYR A 1 86 ? 6.517 3.394 29.480 1.00 55.25 86 TYR A O 1
ATOM 666 N N . GLY A 1 87 ? 6.756 1.185 29.726 1.00 65.62 87 GLY A N 1
ATOM 667 C CA . GLY A 1 87 ? 6.155 0.855 28.430 1.00 65.62 87 GLY A CA 1
ATOM 668 C C . GLY A 1 87 ? 7.009 1.234 27.210 1.00 65.62 87 GLY A C 1
ATOM 669 O O . GLY A 1 87 ? 6.463 1.351 26.111 1.00 65.62 87 GLY A O 1
ATOM 670 N N . TYR A 1 88 ? 8.331 1.389 27.367 1.00 78.81 88 TYR A N 1
ATOM 671 C CA . TYR A 1 88 ? 9.281 1.747 26.289 1.00 78.81 88 TYR A CA 1
ATOM 672 C C . TYR A 1 88 ? 10.139 0.579 25.778 1.00 78.81 88 TYR A C 1
ATOM 674 O O . TYR A 1 88 ? 11.117 0.778 25.057 1.00 78.81 88 TYR A O 1
ATOM 682 N N . PHE A 1 89 ? 9.792 -0.648 26.163 1.00 83.44 89 PHE A N 1
ATOM 683 C CA . PHE A 1 89 ? 10.524 -1.856 25.786 1.00 83.44 89 PHE A CA 1
ATOM 684 C C . PHE A 1 89 ? 10.465 -2.145 24.278 1.00 83.44 89 PHE A C 1
ATOM 686 O O . PHE A 1 89 ? 9.564 -1.687 23.572 1.00 83.44 89 PHE A O 1
ATOM 693 N N . LEU A 1 90 ? 11.411 -2.960 23.799 1.00 89.62 90 LEU A N 1
ATOM 694 C CA . LEU A 1 90 ? 11.524 -3.344 22.391 1.00 89.62 90 LEU A CA 1
ATOM 695 C C . LEU A 1 90 ? 10.299 -4.171 21.983 1.00 89.62 90 LEU A C 1
ATOM 697 O O . LEU A 1 90 ? 10.079 -5.267 22.487 1.00 89.62 90 LEU A O 1
ATOM 701 N N . ARG A 1 91 ? 9.487 -3.639 21.071 1.00 90.12 91 ARG A N 1
ATOM 702 C CA . ARG A 1 91 ? 8.302 -4.306 20.520 1.00 90.12 91 ARG A CA 1
ATOM 703 C C . ARG A 1 91 ? 8.006 -3.779 19.129 1.00 90.12 91 ARG A C 1
ATOM 705 O O . ARG A 1 91 ? 8.403 -2.666 18.799 1.00 90.12 91 ARG A O 1
ATOM 712 N N . ILE A 1 92 ? 7.241 -4.539 18.352 1.00 91.31 92 ILE A N 1
ATOM 713 C CA . ILE A 1 92 ? 6.717 -4.050 17.076 1.00 91.31 92 ILE A CA 1
ATOM 714 C C . ILE A 1 92 ? 5.698 -2.942 17.362 1.00 91.31 92 ILE A C 1
ATOM 716 O O . ILE A 1 92 ? 4.678 -3.194 18.004 1.00 91.31 92 ILE A O 1
ATOM 720 N N . LEU A 1 93 ? 5.962 -1.732 16.871 1.00 88.38 93 LEU A N 1
ATOM 721 C CA . LEU A 1 93 ? 5.004 -0.626 16.897 1.00 88.38 93 LEU A CA 1
ATOM 722 C C . LEU A 1 93 ? 4.194 -0.678 15.604 1.00 88.38 93 LEU A C 1
ATOM 724 O O . LEU A 1 93 ? 4.588 -0.087 14.602 1.00 88.38 93 LEU A O 1
ATOM 728 N N . GLY A 1 94 ? 3.107 -1.453 15.603 1.00 85.88 94 GLY A N 1
ATOM 729 C CA . GLY A 1 94 ? 2.317 -1.708 14.394 1.00 85.88 94 GLY A CA 1
ATOM 730 C C . GLY A 1 94 ? 1.631 -0.457 13.820 1.00 85.88 94 GLY A C 1
ATOM 731 O O . GLY A 1 94 ? 1.518 0.559 14.510 1.00 85.88 94 GLY A O 1
ATOM 732 N N . PRO A 1 95 ? 1.103 -0.525 12.584 1.00 84.62 95 PRO A N 1
ATOM 733 C CA . PRO A 1 95 ? 0.306 0.558 12.022 1.00 84.62 95 PRO A CA 1
ATOM 734 C C . PRO A 1 95 ? -0.869 0.925 12.936 1.00 84.62 95 PRO A C 1
ATOM 736 O O . PRO A 1 95 ? -1.591 0.064 13.450 1.00 84.62 95 PRO A O 1
ATOM 739 N N . GLN A 1 96 ? -1.067 2.222 13.120 1.00 85.94 96 GLN A N 1
ATOM 740 C CA . GLN A 1 96 ? -2.024 2.885 14.005 1.00 85.94 96 GLN A CA 1
ATOM 741 C C . GLN A 1 96 ? -1.810 2.596 15.497 1.00 85.94 96 GLN A C 1
ATOM 743 O O . GLN A 1 96 ? -2.754 2.694 16.286 1.00 85.94 96 GLN A O 1
ATOM 748 N N . GLN A 1 97 ? -0.594 2.219 15.897 1.00 82.50 97 GLN A N 1
ATOM 749 C CA . GLN A 1 97 ? -0.211 2.052 17.298 1.00 82.50 97 GLN A CA 1
ATOM 750 C C . GLN A 1 97 ? 0.830 3.112 17.671 1.00 82.50 97 GLN A C 1
ATOM 752 O O . GLN A 1 97 ? 2.013 2.924 17.379 1.00 82.50 97 GLN A O 1
ATOM 757 N N . PRO A 1 98 ? 0.423 4.225 18.308 1.00 84.19 98 PRO A N 1
ATOM 758 C CA . PRO A 1 98 ? 1.390 5.183 18.800 1.00 84.19 98 PRO A CA 1
ATOM 759 C C . PRO A 1 98 ? 2.191 4.549 19.933 1.00 84.19 98 PRO A C 1
ATOM 761 O O . PRO A 1 98 ? 1.692 3.716 20.696 1.00 84.19 98 PRO A O 1
ATOM 764 N N . GLY A 1 99 ? 3.447 4.940 20.052 1.00 84.88 99 GLY A N 1
ATOM 765 C CA . GLY A 1 99 ? 4.303 4.421 21.101 1.00 84.88 99 GLY A CA 1
ATOM 766 C C . GLY A 1 99 ? 5.753 4.769 20.864 1.00 84.88 99 GLY A C 1
ATOM 767 O O . GLY A 1 99 ? 6.133 5.195 19.777 1.00 84.88 99 GLY A O 1
ATOM 768 N N . MET A 1 100 ? 6.551 4.557 21.899 1.00 88.62 100 MET A N 1
ATOM 769 C CA . MET A 1 100 ? 7.978 4.817 21.883 1.00 88.62 100 MET A CA 1
ATOM 770 C C . MET A 1 100 ? 8.728 3.547 22.273 1.00 88.62 100 MET A C 1
ATOM 772 O O . MET A 1 100 ? 8.313 2.833 23.188 1.00 88.62 100 MET A O 1
ATOM 776 N N . VAL A 1 101 ? 9.824 3.276 21.574 1.00 93.06 101 VAL A N 1
ATOM 777 C CA . VAL A 1 101 ? 10.822 2.264 21.923 1.00 93.06 101 VAL A CA 1
ATOM 778 C C . VAL A 1 101 ? 12.117 2.999 22.241 1.00 93.06 101 VAL A C 1
ATOM 780 O O . VAL A 1 101 ? 12.600 3.764 21.413 1.00 93.06 101 VAL A O 1
ATOM 783 N N . LEU A 1 102 ? 12.673 2.784 23.430 1.00 92.38 102 LEU A N 1
ATOM 784 C CA . LEU A 1 102 ? 13.945 3.369 23.855 1.00 92.38 102 LEU A CA 1
ATOM 785 C C . LEU A 1 102 ? 14.997 2.264 23.902 1.00 92.38 102 LEU A C 1
ATOM 787 O O . LEU A 1 102 ? 14.786 1.281 24.595 1.00 92.38 102 LEU A O 1
ATOM 791 N N . LEU A 1 103 ? 16.112 2.401 23.191 1.00 94.81 103 LEU A N 1
ATOM 792 C CA . LEU A 1 103 ? 17.191 1.408 23.175 1.00 94.81 103 LEU A CA 1
ATOM 793 C C . LEU A 1 103 ? 18.498 2.057 23.617 1.00 94.81 103 LEU A C 1
ATOM 795 O O . LEU A 1 103 ? 18.794 3.181 23.215 1.00 94.81 103 LEU A O 1
ATOM 799 N N . SER A 1 104 ? 19.306 1.347 24.404 1.00 94.62 104 SER A N 1
ATOM 800 C CA . SER A 1 104 ? 20.689 1.766 24.633 1.00 94.62 104 SER A CA 1
ATOM 801 C C . SER A 1 104 ? 21.501 1.615 23.344 1.00 94.62 104 SER A C 1
ATOM 803 O O . SER A 1 104 ? 21.266 0.691 22.559 1.00 94.62 104 SER A O 1
ATOM 805 N N . GLN A 1 105 ? 22.481 2.494 23.128 1.00 95.38 105 GLN A N 1
ATOM 806 C CA . GLN A 1 105 ? 23.369 2.400 21.964 1.00 95.38 105 GLN A CA 1
ATOM 807 C C . GLN A 1 105 ? 24.159 1.073 21.959 1.00 95.38 105 GLN A C 1
ATOM 809 O O . GLN A 1 105 ? 24.377 0.496 20.897 1.00 95.38 105 GLN A O 1
ATOM 814 N N . GLU A 1 106 ? 24.484 0.511 23.131 1.00 95.81 106 GLU A N 1
ATOM 815 C CA . GLU A 1 106 ? 25.102 -0.821 23.243 1.00 95.81 106 GLU A CA 1
ATOM 816 C C . GLU A 1 106 ? 24.187 -1.944 22.718 1.00 95.81 106 GLU A C 1
ATOM 818 O O . GLU A 1 106 ? 24.642 -2.824 21.982 1.00 95.81 106 GLU A O 1
ATOM 823 N N . LEU A 1 107 ? 22.888 -1.910 23.045 1.00 96.62 107 LEU A N 1
ATOM 824 C CA . LEU A 1 107 ? 21.924 -2.876 22.513 1.00 96.62 107 LEU A CA 1
ATOM 825 C C . LEU A 1 107 ? 21.742 -2.695 21.001 1.00 96.62 107 LEU A C 1
ATOM 827 O O . LEU A 1 107 ? 21.678 -3.688 20.281 1.00 96.62 107 LEU A O 1
ATOM 831 N N . ILE A 1 108 ? 21.709 -1.452 20.509 1.00 97.81 108 ILE A N 1
ATOM 832 C CA . ILE A 1 108 ? 21.684 -1.163 19.067 1.00 97.81 108 ILE A CA 1
ATOM 833 C C . ILE A 1 108 ? 22.912 -1.765 18.379 1.00 97.81 108 ILE A C 1
ATOM 835 O O . ILE A 1 108 ? 22.751 -2.485 17.397 1.00 97.81 108 ILE A O 1
ATOM 839 N N . GLY A 1 109 ? 24.114 -1.566 18.925 1.00 97.75 109 GLY A N 1
ATOM 840 C CA . GLY A 1 109 ? 25.342 -2.156 18.392 1.00 97.75 109 GLY A CA 1
ATOM 841 C C . GLY A 1 109 ? 25.277 -3.685 18.318 1.00 97.75 109 GLY A C 1
ATOM 842 O O . GLY A 1 109 ? 25.653 -4.273 17.305 1.00 97.75 109 GLY A O 1
ATOM 843 N N . ALA A 1 110 ? 24.725 -4.340 19.345 1.00 97.94 110 ALA A N 1
ATOM 844 C CA . ALA A 1 110 ? 24.536 -5.792 19.351 1.00 97.94 110 ALA A CA 1
ATOM 845 C C . ALA A 1 110 ? 23.496 -6.266 18.316 1.00 97.94 110 ALA A C 1
ATOM 847 O O . ALA A 1 110 ? 23.698 -7.290 17.658 1.00 97.94 110 ALA A O 1
ATOM 848 N N . LEU A 1 111 ? 22.402 -5.518 18.134 1.00 98.12 111 LEU A N 1
ATOM 849 C CA . LEU A 1 111 ? 21.389 -5.795 17.113 1.00 98.12 111 LEU A CA 1
ATOM 850 C C . LEU A 1 111 ? 21.951 -5.604 15.696 1.00 98.12 111 LEU A C 1
ATOM 852 O O . LEU A 1 111 ? 21.717 -6.447 14.836 1.00 98.12 111 LEU A O 1
ATOM 856 N N . LEU A 1 112 ? 22.745 -4.562 15.447 1.00 98.00 112 LEU A N 1
ATOM 857 C CA . LEU A 1 112 ? 23.377 -4.348 14.141 1.00 98.00 112 LEU A CA 1
ATOM 858 C C . LEU A 1 112 ? 24.503 -5.353 13.868 1.00 98.00 112 LEU A C 1
ATOM 860 O O . LEU A 1 112 ? 24.656 -5.791 12.730 1.00 98.00 112 LEU A O 1
ATOM 864 N N . ALA A 1 113 ? 25.236 -5.807 14.890 1.00 97.88 113 ALA A N 1
ATOM 865 C CA . ALA A 1 113 ? 26.156 -6.937 14.745 1.00 97.88 113 ALA A CA 1
ATOM 866 C C . ALA A 1 113 ? 25.403 -8.218 14.329 1.00 97.88 113 ALA A C 1
ATOM 868 O O . ALA A 1 113 ? 25.856 -8.942 13.444 1.00 97.88 113 ALA A O 1
ATOM 869 N N . CYS A 1 114 ? 24.218 -8.466 14.899 1.00 97.38 114 CYS A N 1
ATOM 870 C CA . CYS A 1 114 ? 23.328 -9.555 14.481 1.00 97.38 114 CYS A CA 1
ATOM 871 C C . CYS A 1 114 ? 22.913 -9.424 12.998 1.00 97.38 114 CYS A C 1
ATOM 873 O O . CYS A 1 114 ? 22.923 -10.419 12.269 1.00 97.38 114 CYS A O 1
ATOM 875 N N . SER A 1 115 ? 22.629 -8.202 12.527 1.00 97.00 115 SER A N 1
ATOM 876 C CA . SER A 1 115 ? 22.369 -7.902 11.109 1.00 97.00 115 SER A CA 1
ATOM 877 C C . SER A 1 115 ? 23.580 -8.117 10.197 1.00 97.00 115 SER A C 1
ATOM 879 O O . SER A 1 115 ? 23.414 -8.650 9.100 1.00 97.00 115 SER A O 1
ATOM 881 N N . LEU A 1 116 ? 24.790 -7.738 10.630 1.00 97.19 116 LEU A N 1
ATOM 882 C CA . LEU A 1 116 ? 26.034 -7.934 9.873 1.00 97.19 116 LEU A CA 1
ATOM 883 C C . LEU A 1 116 ? 26.331 -9.422 9.663 1.00 97.19 116 LEU A C 1
ATOM 885 O O . LEU A 1 116 ? 26.652 -9.836 8.550 1.00 97.19 116 LEU A O 1
ATOM 889 N N . PHE A 1 117 ? 26.174 -10.230 10.717 1.00 96.75 117 PHE A N 1
ATOM 890 C CA . PHE A 1 117 ? 26.285 -11.690 10.640 1.00 96.75 117 PHE A CA 1
ATOM 891 C C . PHE A 1 117 ? 25.048 -12.354 10.023 1.00 96.75 117 PHE A C 1
ATOM 893 O O . PHE A 1 117 ? 24.977 -13.579 9.971 1.00 96.75 117 PHE A O 1
ATOM 900 N N . CYS A 1 118 ? 24.080 -11.563 9.555 1.00 96.62 118 CYS A N 1
ATOM 901 C CA . CYS A 1 118 ? 22.866 -12.017 8.898 1.00 96.62 118 CYS A CA 1
ATOM 902 C C . CYS A 1 118 ? 22.130 -13.083 9.718 1.00 96.62 118 CYS A C 1
ATOM 904 O O . CYS A 1 118 ? 21.849 -14.160 9.208 1.00 96.62 118 CYS A O 1
ATOM 906 N N . LEU A 1 119 ? 21.851 -12.836 10.999 1.00 94.75 119 LEU A N 1
ATOM 907 C CA . LEU A 1 119 ? 21.235 -13.837 11.885 1.00 94.75 119 LEU A CA 1
ATOM 908 C C . LEU A 1 119 ? 19.759 -13.559 12.189 1.00 94.75 119 LEU A C 1
ATOM 910 O O . LEU A 1 119 ? 19.116 -14.357 12.873 1.00 94.75 119 LEU A O 1
ATOM 914 N N . PHE A 1 120 ? 19.181 -12.477 11.658 1.00 93.00 120 PHE A N 1
ATOM 915 C CA . PHE A 1 120 ? 17.737 -12.286 11.752 1.00 93.00 120 PHE A CA 1
ATOM 916 C C . PHE A 1 120 ? 16.992 -13.195 10.766 1.00 93.00 120 PHE A C 1
ATOM 918 O O . PHE A 1 120 ? 17.388 -13.289 9.595 1.00 93.00 120 PHE A O 1
ATOM 925 N N . PRO A 1 121 ? 15.879 -13.820 11.198 1.00 87.75 121 PRO A N 1
ATOM 926 C CA . PRO A 1 121 ? 14.982 -14.518 10.293 1.00 87.75 121 PRO A CA 1
ATOM 927 C C . PRO A 1 121 ? 14.299 -13.510 9.365 1.00 87.75 121 PRO A C 1
ATOM 929 O O . PRO A 1 121 ? 13.815 -12.460 9.803 1.00 87.75 121 PRO A O 1
ATOM 932 N N . VAL A 1 122 ? 14.247 -13.842 8.078 1.00 82.75 122 VAL A N 1
ATOM 933 C CA . VAL A 1 122 ? 13.615 -12.996 7.052 1.00 82.75 122 VAL A CA 1
ATOM 934 C C . VAL A 1 122 ? 12.242 -13.524 6.628 1.00 82.75 122 VAL A C 1
ATOM 936 O O . VAL A 1 122 ? 11.442 -12.764 6.077 1.00 82.75 122 VAL A O 1
ATOM 939 N N . SER A 1 123 ? 11.908 -14.772 6.979 1.00 76.19 123 SER A N 1
ATOM 940 C CA . SER A 1 123 ? 10.583 -15.358 6.763 1.00 76.19 123 SER A CA 1
ATOM 941 C C . SER A 1 123 ? 9.489 -14.491 7.395 1.00 76.19 123 SER A C 1
ATOM 943 O O . SER A 1 123 ? 9.593 -14.052 8.541 1.00 76.19 123 SER A O 1
ATOM 945 N N . ASN A 1 124 ? 8.398 -14.263 6.662 1.00 75.25 124 ASN A N 1
ATOM 946 C CA . ASN A 1 124 ? 7.215 -13.512 7.109 1.00 75.25 124 ASN A CA 1
ATOM 947 C C . ASN A 1 124 ? 7.429 -12.022 7.443 1.00 75.25 124 ASN A C 1
ATOM 949 O O . ASN A 1 124 ? 6.471 -11.373 7.870 1.00 75.25 124 ASN A O 1
ATOM 953 N N . ARG A 1 125 ? 8.621 -11.438 7.236 1.00 85.38 125 ARG A N 1
ATOM 954 C CA . ARG A 1 125 ? 8.815 -9.985 7.422 1.00 85.38 125 ARG A CA 1
ATOM 955 C C . ARG A 1 125 ? 7.950 -9.171 6.454 1.00 85.38 125 ARG A C 1
ATOM 957 O O . ARG A 1 125 ? 7.291 -8.235 6.898 1.00 85.38 125 ARG A O 1
ATOM 964 N N . GLY A 1 126 ? 7.846 -9.606 5.194 1.00 75.50 126 GLY A N 1
ATOM 965 C CA . GLY A 1 126 ? 6.964 -8.989 4.192 1.00 75.50 126 GLY A CA 1
ATOM 966 C C . GLY A 1 126 ? 5.482 -9.016 4.590 1.00 75.50 126 GLY A C 1
ATOM 967 O O . GLY A 1 126 ? 4.819 -7.988 4.543 1.00 75.50 126 GLY A O 1
ATOM 968 N N . VAL A 1 127 ? 4.985 -10.149 5.107 1.00 76.12 127 VAL A N 1
ATOM 969 C CA . VAL A 1 127 ? 3.600 -10.280 5.621 1.00 76.12 127 VAL A CA 1
ATOM 970 C C . VAL A 1 127 ? 3.332 -9.329 6.796 1.00 76.12 127 VAL A C 1
ATOM 972 O O . VAL A 1 127 ? 2.206 -8.894 7.011 1.00 76.12 127 VAL A O 1
ATOM 975 N N . LYS A 1 128 ? 4.370 -8.994 7.570 1.00 74.56 128 LYS A N 1
ATOM 976 C CA . LYS A 1 128 ? 4.301 -8.043 8.688 1.00 74.56 128 LYS A CA 1
ATOM 977 C C . LYS A 1 128 ? 4.579 -6.594 8.272 1.00 74.56 128 LYS A C 1
ATOM 979 O O . LYS A 1 128 ? 4.678 -5.746 9.157 1.00 74.56 128 LYS A O 1
ATOM 984 N N . HIS A 1 129 ? 4.713 -6.316 6.973 1.00 85.00 129 HIS A N 1
ATOM 985 C CA . HIS A 1 129 ? 5.073 -5.004 6.429 1.00 85.00 129 HIS A CA 1
ATOM 986 C C . HIS A 1 129 ? 6.363 -4.428 7.041 1.00 85.00 129 HIS A C 1
ATOM 988 O O . HIS A 1 129 ? 6.464 -3.224 7.266 1.00 85.00 129 HIS A O 1
ATOM 994 N N . LEU A 1 130 ? 7.341 -5.286 7.349 1.00 88.31 130 LEU A N 1
ATOM 995 C CA . LEU A 1 130 ? 8.641 -4.887 7.891 1.00 88.31 130 LEU A CA 1
ATOM 996 C C . LEU A 1 130 ? 9.720 -4.890 6.797 1.00 88.31 130 LEU A C 1
ATOM 998 O O . LEU A 1 130 ? 9.761 -5.834 6.002 1.00 88.31 130 LEU A O 1
ATOM 1002 N N . PRO A 1 131 ? 10.644 -3.911 6.798 1.00 89.12 131 PRO A N 1
ATOM 1003 C CA . PRO A 1 131 ? 11.760 -3.883 5.857 1.00 89.12 131 PRO A CA 1
ATOM 1004 C C . PRO A 1 131 ? 12.771 -5.016 6.113 1.00 89.12 131 PRO A C 1
ATOM 1006 O O . PRO A 1 131 ? 12.795 -5.653 7.180 1.00 89.12 131 PRO A O 1
ATOM 1009 N N . THR A 1 132 ? 13.625 -5.272 5.119 1.00 89.38 132 THR A N 1
ATOM 1010 C CA . THR A 1 132 ? 14.802 -6.149 5.243 1.00 89.38 132 THR A CA 1
ATOM 1011 C C . THR A 1 132 ? 15.772 -5.600 6.281 1.00 89.38 132 THR A C 1
ATOM 1013 O O . THR A 1 132 ? 15.872 -4.388 6.436 1.00 89.38 132 THR A O 1
ATOM 1016 N N . ILE A 1 133 ? 16.503 -6.471 6.978 1.00 93.38 133 ILE A N 1
ATOM 1017 C CA . ILE A 1 133 ? 17.333 -6.050 8.117 1.00 93.38 133 ILE A CA 1
ATOM 1018 C C . ILE A 1 133 ? 18.771 -6.582 8.107 1.00 93.38 133 ILE A C 1
ATOM 1020 O O . ILE A 1 133 ? 19.636 -6.002 8.759 1.00 93.38 133 ILE A O 1
ATOM 1024 N N . ASN A 1 134 ? 19.033 -7.674 7.388 1.00 95.56 134 ASN A N 1
ATOM 1025 C CA . ASN A 1 134 ? 20.377 -8.231 7.253 1.00 95.56 134 ASN A CA 1
ATOM 1026 C C . ASN A 1 134 ? 21.174 -7.445 6.198 1.00 95.56 134 ASN A C 1
ATOM 1028 O O . ASN A 1 134 ? 20.595 -6.866 5.278 1.00 95.56 134 ASN A O 1
ATOM 1032 N N . PHE A 1 135 ? 22.500 -7.400 6.351 1.00 96.88 135 PHE A N 1
ATOM 1033 C CA . PHE A 1 135 ? 23.386 -6.625 5.467 1.00 96.88 135 PHE A CA 1
ATOM 1034 C C . PHE A 1 135 ? 23.821 -7.377 4.208 1.00 96.88 135 PHE A C 1
ATOM 1036 O O . PHE A 1 135 ? 24.489 -6.798 3.355 1.00 96.88 135 PHE A O 1
ATOM 1043 N N . ASP A 1 136 ? 23.408 -8.630 4.038 1.00 95.19 136 ASP A N 1
ATOM 1044 C CA . ASP A 1 136 ? 23.701 -9.435 2.853 1.00 95.19 136 ASP A CA 1
ATOM 1045 C C . ASP A 1 136 ? 23.261 -8.756 1.552 1.00 95.19 136 ASP A C 1
ATOM 1047 O O . ASP A 1 136 ? 24.016 -8.755 0.584 1.00 95.19 136 ASP A O 1
ATOM 1051 N N . HIS A 1 137 ? 22.105 -8.091 1.542 1.00 93.44 137 HIS A N 1
ATOM 1052 C CA . HIS A 1 137 ? 21.649 -7.316 0.385 1.00 93.44 137 HIS A CA 1
ATOM 1053 C C . HIS A 1 137 ? 22.521 -6.085 0.074 1.00 93.44 137 HIS A C 1
ATOM 1055 O O . HIS A 1 137 ? 22.677 -5.731 -1.099 1.00 93.44 137 HIS A O 1
ATOM 1061 N N . LEU A 1 138 ? 23.136 -5.465 1.088 1.00 94.44 138 LEU A N 1
ATOM 1062 C CA . LEU A 1 138 ? 24.039 -4.326 0.906 1.00 94.44 138 LEU A CA 1
ATOM 1063 C C . LEU A 1 138 ? 25.350 -4.786 0.251 1.00 94.44 138 LEU A C 1
ATOM 1065 O O . LEU A 1 138 ? 25.823 -4.152 -0.689 1.00 94.44 138 LEU A O 1
ATOM 1069 N N . PHE A 1 139 ? 25.897 -5.923 0.693 1.00 95.25 139 PHE A N 1
ATOM 1070 C CA . PHE A 1 139 ? 27.081 -6.525 0.073 1.00 95.25 139 PHE A CA 1
ATOM 1071 C C . PHE A 1 139 ? 26.774 -7.098 -1.318 1.00 95.25 139 PHE A C 1
ATOM 1073 O O . PHE A 1 139 ? 27.556 -6.891 -2.240 1.00 95.25 139 PHE A O 1
ATOM 1080 N N . ALA A 1 140 ? 25.621 -7.740 -1.520 1.00 94.00 140 ALA A N 1
ATOM 1081 C CA . ALA A 1 140 ? 25.187 -8.212 -2.838 1.00 94.00 140 ALA A CA 1
ATOM 1082 C C . ALA A 1 140 ? 25.119 -7.074 -3.871 1.00 94.00 140 ALA A C 1
ATOM 1084 O O . ALA A 1 140 ? 25.618 -7.210 -4.989 1.00 94.00 140 ALA A O 1
ATOM 1085 N N . SER A 1 141 ? 24.565 -5.929 -3.460 1.00 90.44 141 SER A N 1
ATOM 1086 C CA . SER A 1 141 ? 24.432 -4.715 -4.278 1.00 90.44 141 SER A CA 1
ATOM 1087 C C . SER A 1 141 ? 25.779 -4.162 -4.762 1.00 90.44 141 SER A C 1
ATOM 1089 O O . SER A 1 141 ? 25.854 -3.566 -5.837 1.00 90.44 141 SER A O 1
ATOM 1091 N N . LEU A 1 142 ? 26.855 -4.374 -3.996 1.00 89.88 142 LEU A N 1
ATOM 1092 C CA . LEU A 1 142 ? 28.206 -3.959 -4.374 1.00 89.88 142 LEU A CA 1
ATOM 1093 C C . LEU A 1 142 ? 28.756 -4.761 -5.563 1.00 89.88 142 LEU A C 1
ATOM 1095 O O . LEU A 1 142 ? 29.516 -4.213 -6.358 1.00 89.88 142 LEU A O 1
ATOM 1099 N N . TYR A 1 143 ? 28.384 -6.038 -5.685 1.00 87.81 143 TYR A N 1
ATOM 1100 C CA . TYR A 1 143 ? 28.892 -6.930 -6.729 1.00 87.81 143 TYR A CA 1
ATOM 1101 C C . TYR A 1 143 ? 28.001 -6.961 -7.978 1.00 87.81 143 TYR A C 1
ATOM 1103 O O . TYR A 1 143 ? 28.516 -6.881 -9.090 1.00 87.81 143 TYR A O 1
ATOM 1111 N N . ASP A 1 144 ? 26.676 -7.053 -7.812 1.00 83.56 144 ASP A N 1
ATOM 1112 C CA . ASP A 1 144 ? 25.717 -7.212 -8.924 1.00 83.56 144 ASP A CA 1
ATOM 1113 C C . ASP A 1 144 ? 25.758 -6.033 -9.917 1.00 83.56 144 ASP A C 1
ATOM 1115 O O . ASP A 1 144 ? 25.718 -6.202 -11.136 1.00 83.56 144 ASP A O 1
ATOM 1119 N N . SER A 1 145 ? 25.920 -4.816 -9.397 1.00 72.25 145 SER A N 1
ATOM 1120 C CA . SER A 1 145 ? 26.035 -3.599 -10.199 1.00 72.25 145 SER A CA 1
ATOM 1121 C C . SER A 1 145 ? 26.928 -2.585 -9.493 1.00 72.25 145 SER A C 1
ATOM 1123 O O . SER A 1 145 ? 26.441 -1.587 -8.957 1.00 72.25 145 SER A O 1
ATOM 1125 N N . TYR A 1 146 ? 28.235 -2.870 -9.464 1.00 84.44 146 TYR A N 1
ATOM 1126 C CA . TYR A 1 146 ? 29.222 -2.038 -8.775 1.00 84.44 146 TYR A CA 1
ATOM 1127 C C . TYR A 1 146 ? 29.041 -0.547 -9.088 1.00 84.44 146 TYR A C 1
ATOM 1129 O O . TYR A 1 146 ? 29.040 -0.116 -10.245 1.00 84.44 146 TYR A O 1
ATOM 1137 N N . SER A 1 147 ? 28.938 0.251 -8.028 1.00 86.50 147 SER A N 1
ATOM 1138 C CA . SER A 1 147 ? 29.037 1.701 -8.089 1.00 86.50 147 SER A CA 1
ATOM 1139 C C . SER A 1 147 ? 29.873 2.204 -6.919 1.00 86.50 147 SER A C 1
ATOM 1141 O O . SER A 1 147 ? 29.782 1.687 -5.803 1.00 86.50 147 SER A O 1
ATOM 1143 N N . GLU A 1 148 ? 30.639 3.273 -7.145 1.00 89.94 148 GLU A N 1
ATOM 1144 C CA . GLU A 1 148 ? 31.415 3.893 -6.067 1.00 89.94 148 GLU A CA 1
ATOM 1145 C C . GLU A 1 148 ? 30.508 4.326 -4.904 1.00 89.94 148 GLU A C 1
ATOM 1147 O O . GLU A 1 148 ? 30.904 4.227 -3.749 1.00 89.94 148 GLU A O 1
ATOM 1152 N N . SER A 1 149 ? 29.267 4.751 -5.163 1.00 90.94 149 SER A N 1
ATOM 1153 C CA . SER A 1 149 ? 28.333 5.083 -4.084 1.00 90.94 149 SER A CA 1
ATOM 1154 C C . SER A 1 149 ? 28.010 3.881 -3.187 1.00 90.94 149 SER A C 1
ATOM 1156 O O . SER A 1 149 ? 28.029 4.046 -1.970 1.00 90.94 149 SER A O 1
ATOM 1158 N N . GLN A 1 150 ? 27.786 2.677 -3.737 1.00 92.56 150 GLN A N 1
ATOM 1159 C CA . GLN A 1 150 ? 27.543 1.472 -2.927 1.00 92.56 150 GLN A CA 1
ATOM 1160 C C . GLN A 1 150 ? 28.767 1.085 -2.097 1.00 92.56 150 GLN A C 1
ATOM 1162 O O . GLN A 1 150 ? 28.628 0.774 -0.916 1.00 92.56 150 GLN A O 1
ATOM 1167 N N . GLU A 1 151 ? 29.970 1.183 -2.663 1.00 94.81 151 GLU A N 1
ATOM 1168 C CA . GLU A 1 151 ? 31.204 0.953 -1.905 1.00 94.81 151 GLU A CA 1
ATOM 1169 C C . GLU A 1 151 ? 31.287 1.881 -0.687 1.00 94.81 151 GLU A C 1
ATOM 1171 O O . GLU A 1 151 ? 31.555 1.444 0.432 1.00 94.81 151 GLU A O 1
ATOM 1176 N N . HIS A 1 152 ? 31.012 3.170 -0.883 1.00 96.75 152 HIS A N 1
ATOM 1177 C CA . HIS A 1 152 ? 31.111 4.150 0.192 1.00 96.75 152 HIS A CA 1
ATOM 1178 C C . HIS A 1 152 ? 29.998 3.998 1.238 1.00 96.75 152 HIS A C 1
ATOM 1180 O O . HIS A 1 152 ? 30.223 4.341 2.398 1.00 96.75 152 HIS A O 1
ATOM 1186 N N . LYS A 1 153 ? 28.837 3.431 0.880 1.00 96.69 153 LYS A N 1
ATOM 1187 C CA . LYS A 1 153 ? 27.824 3.011 1.861 1.00 96.69 153 LYS A CA 1
ATOM 1188 C C . LYS A 1 153 ? 28.364 1.903 2.768 1.00 96.69 153 LYS A C 1
ATOM 1190 O O . LYS A 1 153 ? 28.261 2.010 3.989 1.00 96.69 153 LYS A O 1
ATOM 1195 N N . VAL A 1 154 ? 29.001 0.879 2.189 1.00 96.81 154 VAL A N 1
ATOM 1196 C CA . VAL A 1 154 ? 29.644 -0.196 2.965 1.00 96.81 154 VAL A CA 1
ATOM 1197 C C . VAL A 1 154 ? 30.753 0.370 3.860 1.00 96.81 154 VAL A C 1
ATOM 1199 O O . VAL A 1 154 ? 30.815 0.011 5.035 1.00 96.81 154 VAL A O 1
ATOM 1202 N N . ARG A 1 155 ? 31.557 1.330 3.371 1.00 97.69 155 ARG A N 1
ATOM 1203 C CA . ARG A 1 155 ? 32.578 2.025 4.185 1.00 97.69 155 ARG A CA 1
ATOM 1204 C C . ARG A 1 155 ? 31.988 2.714 5.419 1.00 97.69 155 ARG A C 1
ATOM 1206 O O . ARG A 1 155 ? 32.577 2.603 6.487 1.00 97.69 155 ARG A O 1
ATOM 1213 N N . CYS A 1 156 ? 30.832 3.372 5.313 1.00 98.25 156 CYS A N 1
ATOM 1214 C CA . CYS A 1 156 ? 30.162 3.978 6.471 1.00 98.25 156 CYS A CA 1
ATOM 1215 C C . CYS A 1 156 ? 29.756 2.941 7.532 1.00 98.25 156 CYS A C 1
ATOM 1217 O O . CYS A 1 156 ? 29.990 3.146 8.722 1.00 98.25 156 CYS A O 1
ATOM 1219 N N . ILE A 1 157 ? 29.180 1.812 7.107 1.00 98.06 157 ILE A N 1
ATOM 1220 C CA . ILE A 1 157 ? 28.764 0.733 8.018 1.00 98.06 157 ILE A CA 1
ATOM 1221 C C . ILE A 1 157 ? 29.974 0.082 8.702 1.00 98.06 157 ILE A C 1
ATOM 1223 O O . ILE A 1 157 ? 29.950 -0.162 9.907 1.00 98.06 157 ILE A O 1
ATOM 1227 N N . VAL A 1 158 ? 31.047 -0.165 7.952 1.00 97.50 158 VAL A N 1
ATOM 1228 C CA . VAL A 1 158 ? 32.311 -0.699 8.480 1.00 97.50 158 VAL A CA 1
ATOM 1229 C C . VAL A 1 158 ? 32.938 0.277 9.480 1.00 97.50 158 VAL A C 1
ATOM 1231 O O . VAL A 1 158 ? 33.255 -0.126 10.597 1.00 97.50 158 VAL A O 1
ATOM 1234 N N . HIS A 1 159 ? 32.996 1.571 9.149 1.00 98.00 159 HIS A N 1
ATOM 1235 C CA . HIS A 1 159 ? 33.480 2.623 10.054 1.00 98.00 159 HIS A CA 1
ATOM 1236 C C . HIS A 1 159 ? 32.676 2.690 11.362 1.00 98.00 159 HIS A C 1
ATOM 1238 O O . HIS A 1 159 ? 33.246 2.837 12.442 1.00 98.00 159 HIS A O 1
ATOM 1244 N N . TYR A 1 160 ? 31.350 2.532 11.302 1.00 98.31 160 TYR A N 1
ATOM 1245 C CA . TYR A 1 160 ? 30.514 2.458 12.505 1.00 98.31 160 TYR A CA 1
ATOM 1246 C C . TYR A 1 160 ? 30.909 1.295 13.419 1.00 98.31 160 TYR A C 1
ATOM 1248 O O . TYR A 1 160 ? 31.059 1.484 14.627 1.00 98.31 160 TYR A O 1
ATOM 1256 N N . PHE A 1 161 ? 31.127 0.104 12.860 1.00 98.31 161 PHE A N 1
ATOM 1257 C CA . PHE A 1 161 ? 31.548 -1.045 13.657 1.00 98.31 161 PHE A CA 1
ATOM 1258 C C . PHE A 1 161 ? 32.947 -0.868 14.254 1.00 98.31 161 PHE A C 1
ATOM 1260 O O . PHE A 1 161 ? 33.148 -1.184 15.425 1.00 98.31 161 PHE A O 1
ATOM 1267 N N . GLU A 1 162 ? 33.891 -0.302 13.500 1.00 97.06 162 GLU A N 1
ATOM 1268 C CA . GLU A 1 162 ? 35.217 0.062 14.018 1.00 97.06 162 GLU A CA 1
ATOM 1269 C C . GLU A 1 162 ? 35.118 1.021 15.211 1.00 97.06 162 GLU A C 1
ATOM 1271 O O . GLU A 1 162 ? 35.802 0.832 16.224 1.00 97.06 162 GLU A O 1
ATOM 1276 N N . ARG A 1 163 ? 34.233 2.020 15.116 1.00 96.19 163 ARG A N 1
ATOM 1277 C CA . ARG A 1 163 ? 33.977 3.014 16.163 1.00 96.19 163 ARG A CA 1
ATOM 1278 C C . ARG A 1 163 ? 33.417 2.385 17.431 1.00 96.19 163 ARG A C 1
ATOM 1280 O O . ARG A 1 163 ? 34.016 2.568 18.485 1.00 96.19 163 ARG A O 1
ATOM 1287 N N . ILE A 1 164 ? 32.329 1.615 17.348 1.00 96.56 164 ILE A N 1
ATOM 1288 C CA . ILE A 1 164 ? 31.698 1.041 18.552 1.00 96.56 164 ILE A CA 1
ATOM 1289 C C . ILE A 1 164 ? 32.553 -0.050 19.213 1.00 96.56 164 ILE A C 1
ATOM 1291 O O . ILE A 1 164 ? 32.428 -0.284 20.414 1.00 96.56 164 ILE A O 1
ATOM 1295 N N . CYS A 1 165 ? 33.415 -0.721 18.443 1.00 96.00 165 CYS A N 1
ATOM 1296 C CA . CYS A 1 165 ? 34.402 -1.664 18.965 1.00 96.00 165 CYS A CA 1
ATOM 1297 C C . CYS A 1 165 ? 35.550 -0.936 19.679 1.00 96.00 165 CYS A C 1
ATOM 1299 O O . CYS A 1 165 ? 35.975 -1.344 20.757 1.00 96.00 165 CYS A O 1
ATOM 1301 N N . SER A 1 166 ? 36.014 0.185 19.126 1.00 94.06 166 SER A N 1
ATOM 1302 C CA . SER A 1 166 ? 37.050 1.003 19.767 1.00 94.06 166 SER A CA 1
ATOM 1303 C C . SER A 1 166 ? 36.538 1.673 21.048 1.00 94.06 166 SER A C 1
ATOM 1305 O O . SER A 1 166 ? 37.190 1.605 22.089 1.00 94.06 166 SER A O 1
ATOM 1307 N N . GLU A 1 167 ? 35.362 2.300 20.984 1.00 92.81 167 GLU A N 1
ATOM 1308 C CA . GLU A 1 167 ? 34.706 2.963 22.108 1.00 92.81 167 GLU A CA 1
ATOM 1309 C C . GLU A 1 167 ? 33.181 2.836 21.984 1.00 92.81 167 GLU A C 1
ATOM 1311 O O . GLU A 1 167 ? 32.543 3.489 21.159 1.00 92.81 167 GLU A O 1
ATOM 1316 N N . MET A 1 168 ? 32.580 1.987 22.824 1.00 93.19 168 MET A N 1
ATOM 1317 C CA . MET A 1 168 ? 31.133 1.757 22.815 1.00 93.19 168 MET A CA 1
ATOM 1318 C C . MET A 1 168 ? 30.371 2.991 23.332 1.00 93.19 168 MET A C 1
ATOM 1320 O O . MET A 1 168 ? 30.562 3.371 24.496 1.00 93.19 168 MET A O 1
ATOM 1324 N N . PRO A 1 169 ? 29.451 3.574 22.540 1.00 90.00 169 PRO A N 1
ATOM 1325 C CA . PRO A 1 169 ? 28.613 4.671 23.001 1.00 90.00 169 PRO A CA 1
ATOM 1326 C C . PRO A 1 169 ? 27.683 4.239 24.148 1.00 90.00 169 PRO A C 1
ATOM 1328 O O . PRO A 1 169 ? 27.099 3.155 24.127 1.00 90.00 169 PRO A O 1
ATOM 1331 N N . LYS A 1 170 ? 27.530 5.099 25.163 1.00 84.75 170 LYS A N 1
ATOM 1332 C CA . LYS A 1 170 ? 26.759 4.810 26.394 1.00 84.75 170 LYS A CA 1
ATOM 1333 C C . LYS A 1 170 ? 25.404 5.525 26.475 1.00 84.75 170 LYS A C 1
ATOM 1335 O O . LYS A 1 170 ? 24.781 5.523 27.534 1.00 84.75 170 LYS A O 1
ATOM 1340 N N . GLY A 1 171 ? 24.968 6.163 25.392 1.00 90.75 171 GLY A N 1
ATOM 1341 C CA . GLY A 1 171 ? 23.692 6.870 25.332 1.00 90.75 171 GLY A CA 1
ATOM 1342 C C . GLY A 1 171 ? 22.504 5.961 25.021 1.00 90.75 171 GLY A C 1
ATOM 1343 O O . GLY A 1 171 ? 22.613 4.731 24.973 1.00 90.75 171 GLY A O 1
ATOM 1344 N N . CYS A 1 172 ? 21.360 6.591 24.765 1.00 92.44 172 CYS A N 1
ATOM 1345 C CA . CYS A 1 172 ? 20.139 5.938 24.300 1.00 92.44 172 CYS A CA 1
ATOM 1346 C C . CYS A 1 172 ? 19.614 6.583 23.011 1.00 92.44 172 CYS A C 1
ATOM 1348 O O . CYS A 1 172 ? 19.861 7.757 22.741 1.00 92.44 172 CYS A O 1
ATOM 1350 N N . VAL A 1 173 ? 18.825 5.822 22.256 1.00 96.19 173 VAL A N 1
ATOM 1351 C CA . VAL A 1 173 ? 18.073 6.290 21.088 1.00 96.19 173 VAL A CA 1
ATOM 1352 C C . VAL A 1 173 ? 16.610 5.903 21.267 1.00 96.19 173 VAL A C 1
ATOM 1354 O O . VAL A 1 173 ? 16.295 4.747 21.555 1.00 96.19 173 VAL A O 1
ATOM 1357 N N . SER A 1 174 ? 15.704 6.865 21.118 1.00 94.56 174 SER A N 1
ATOM 1358 C CA . SER A 1 174 ? 14.260 6.627 21.147 1.00 94.56 174 SER A CA 1
ATOM 1359 C C . SER A 1 174 ? 13.666 6.685 19.750 1.00 94.56 174 SER A C 1
ATOM 1361 O O . SER A 1 174 ? 13.949 7.625 19.014 1.00 94.56 174 SER A O 1
ATOM 1363 N N . PHE A 1 175 ? 12.786 5.739 19.444 1.00 96.19 175 PHE A N 1
ATOM 1364 C CA . PHE A 1 175 ? 11.995 5.654 18.224 1.00 96.19 175 PHE A CA 1
ATOM 1365 C C . PHE A 1 175 ? 10.521 5.795 18.594 1.00 96.19 175 PHE A C 1
ATOM 1367 O O . PHE A 1 175 ? 9.968 4.926 19.268 1.00 96.19 175 PHE A O 1
ATOM 1374 N N . GLU A 1 176 ? 9.884 6.880 18.175 1.00 93.69 176 GLU A N 1
ATOM 1375 C CA . GLU A 1 176 ? 8.490 7.187 18.468 1.00 93.69 176 GLU A CA 1
ATOM 1376 C C . GLU A 1 176 ? 7.643 7.126 17.198 1.00 93.69 176 GLU A C 1
ATOM 1378 O O . GLU A 1 176 ? 7.891 7.849 16.235 1.00 93.69 176 GLU A O 1
ATOM 1383 N N . ARG A 1 177 ? 6.598 6.293 17.207 1.00 93.38 177 ARG A N 1
ATOM 1384 C CA . ARG A 1 177 ? 5.558 6.296 16.177 1.00 93.38 177 ARG A CA 1
ATOM 1385 C C . ARG A 1 177 ? 4.503 7.331 16.546 1.00 93.38 177 ARG A C 1
ATOM 1387 O O . ARG A 1 177 ? 3.686 7.102 17.440 1.00 93.38 177 ARG A O 1
ATOM 1394 N N . LYS A 1 178 ? 4.514 8.464 15.849 1.00 90.38 178 LYS A N 1
ATOM 1395 C CA . LYS A 1 178 ? 3.507 9.518 15.976 1.00 90.38 178 LYS A CA 1
ATOM 1396 C C . LYS A 1 178 ? 2.241 9.139 15.225 1.00 90.38 178 LYS A C 1
ATOM 1398 O O . LYS A 1 178 ? 2.303 8.595 14.125 1.00 90.38 178 LYS A O 1
ATOM 1403 N N . LEU A 1 179 ? 1.098 9.491 15.806 1.00 87.44 179 LEU A N 1
ATOM 1404 C CA . LEU A 1 179 ? -0.223 9.260 15.228 1.00 87.44 179 LEU A CA 1
ATOM 1405 C C . LEU A 1 179 ? -1.126 10.475 15.457 1.00 87.44 179 LEU A C 1
ATOM 1407 O O . LEU A 1 179 ? -1.296 10.911 16.598 1.00 87.44 179 LEU A O 1
ATOM 1411 N N . LEU A 1 180 ? -1.754 10.987 14.396 1.00 82.56 180 LEU A N 1
ATOM 1412 C CA . LEU A 1 180 ? -2.871 11.930 14.515 1.00 82.56 180 LEU A CA 1
ATOM 1413 C C . LEU A 1 180 ? -4.185 11.163 14.700 1.00 82.56 180 LEU A C 1
ATOM 1415 O O . LEU A 1 180 ? -4.560 10.340 13.857 1.00 82.56 180 LEU A O 1
ATOM 1419 N N . SER A 1 181 ? -4.894 11.451 15.796 1.00 69.69 181 SER A N 1
ATOM 1420 C CA . SER A 1 181 ? -6.143 10.765 16.146 1.00 69.69 181 SER A CA 1
ATOM 1421 C C . SER A 1 181 ? -7.274 11.156 15.199 1.00 69.69 181 SER A C 1
ATOM 1423 O O . SER A 1 181 ? -7.532 12.335 14.985 1.00 69.69 181 SER A O 1
ATOM 1425 N N . LEU A 1 182 ? -7.994 10.178 14.651 1.00 62.56 182 LEU A N 1
ATOM 1426 C CA . LEU A 1 182 ? -9.100 10.412 13.713 1.00 62.56 182 LEU A CA 1
ATOM 1427 C C . LEU A 1 182 ? -10.401 10.887 14.393 1.00 62.56 182 LEU A C 1
ATOM 1429 O O . LEU A 1 182 ? -11.352 11.249 13.698 1.00 62.56 182 LEU A O 1
ATOM 1433 N N . GLU A 1 183 ? -10.453 10.908 15.728 1.00 50.47 183 GLU A N 1
ATOM 1434 C CA . GLU A 1 183 ? -11.630 11.288 16.515 1.00 50.47 183 GLU A CA 1
ATOM 1435 C C . GLU A 1 183 ? -11.441 12.653 17.204 1.00 50.47 183 GLU A C 1
ATOM 1437 O O . GLU A 1 183 ? -10.441 12.903 17.875 1.00 50.47 183 GLU A O 1
ATOM 1442 N N . ASN A 1 184 ? -12.434 13.543 17.086 1.00 46.62 184 ASN A N 1
ATOM 1443 C CA . ASN A 1 184 ? -12.502 14.787 17.862 1.00 46.62 184 ASN A CA 1
ATOM 1444 C C . ASN A 1 184 ? -13.009 14.479 19.281 1.00 46.62 184 ASN A C 1
ATOM 1446 O O . ASN A 1 184 ? -14.197 14.660 19.559 1.00 46.62 184 ASN A O 1
ATOM 1450 N N . HIS A 1 185 ? -12.138 14.009 20.175 1.00 39.06 185 HIS A N 1
ATOM 1451 C CA . HIS A 1 185 ? -12.483 13.856 21.593 1.00 39.06 185 HIS A CA 1
ATOM 1452 C C . HIS A 1 185 ? -12.149 15.127 22.383 1.00 39.06 185 HIS A C 1
ATOM 1454 O O . HIS A 1 185 ? -10.996 15.550 22.385 1.00 39.06 185 HIS A O 1
ATOM 1460 N N . PRO A 1 186 ? -13.114 15.740 23.094 1.00 39.84 186 PRO A N 1
ATOM 1461 C CA . PRO A 1 186 ? -12.864 16.924 23.924 1.00 39.84 186 PRO A CA 1
ATOM 1462 C C . PRO A 1 186 ? -11.970 16.667 25.150 1.00 39.84 186 PRO A C 1
ATOM 1464 O O . PRO A 1 186 ? -11.567 17.622 25.807 1.00 39.84 186 PRO A O 1
ATOM 1467 N N . SER A 1 187 ? -11.700 15.402 25.487 1.00 36.88 187 SER A N 1
ATOM 1468 C CA . SER A 1 187 ? -11.116 14.974 26.765 1.00 36.88 187 SER A CA 1
ATOM 1469 C C . SER A 1 187 ? -9.731 14.317 26.666 1.00 36.88 187 SER A C 1
ATOM 1471 O O . SER A 1 187 ? -9.215 13.873 27.688 1.00 36.88 187 SER A O 1
ATOM 1473 N N . GLN A 1 188 ? -9.104 14.258 25.483 1.00 38.16 188 GLN A N 1
ATOM 1474 C CA . GLN A 1 188 ? -7.746 13.717 25.309 1.00 38.16 188 GLN A CA 1
ATOM 1475 C C . GLN A 1 188 ? -6.752 14.798 24.860 1.00 38.16 188 GLN A C 1
ATOM 1477 O O . GLN A 1 188 ? -7.089 15.692 24.089 1.00 38.16 188 GLN A O 1
ATOM 1482 N N . SER A 1 189 ? -5.509 14.697 25.335 1.00 44.03 189 SER A N 1
ATOM 1483 C CA . SER A 1 189 ? -4.398 15.633 25.094 1.00 44.03 189 SER A CA 1
ATOM 1484 C C . SER A 1 189 ? -3.765 15.551 23.693 1.00 44.03 189 SER A C 1
ATOM 1486 O O . SER A 1 189 ? -2.822 16.295 23.418 1.00 44.03 189 SER A O 1
ATOM 1488 N N . HIS A 1 190 ? -4.263 14.684 22.803 1.00 49.25 190 HIS A N 1
ATOM 1489 C CA . HIS A 1 190 ? -3.707 14.456 21.462 1.00 49.25 190 HIS A CA 1
ATOM 1490 C C . HIS A 1 190 ? -4.412 15.294 20.381 1.00 49.25 190 HIS A C 1
ATOM 1492 O O . HIS A 1 190 ? -5.618 15.533 20.440 1.00 49.25 190 HIS A O 1
ATOM 1498 N N . ALA A 1 191 ? -3.662 15.729 19.362 1.00 55.88 191 ALA A N 1
ATOM 1499 C CA . ALA A 1 191 ? -4.211 16.502 18.249 1.00 55.88 191 ALA A CA 1
ATOM 1500 C C . ALA A 1 191 ? -5.083 15.639 17.318 1.00 55.88 191 ALA A C 1
ATOM 1502 O O . ALA A 1 191 ? -4.729 14.512 16.960 1.00 55.88 191 ALA A O 1
ATOM 1503 N N . SER A 1 192 ? -6.216 16.203 16.899 1.00 64.38 192 SER A N 1
ATOM 1504 C CA . SER A 1 192 ? -7.171 15.590 15.974 1.00 64.38 192 SER A CA 1
ATOM 1505 C C . SER A 1 192 ? -6.717 15.686 14.516 1.00 64.38 192 SER A C 1
ATOM 1507 O O . SER A 1 192 ? -6.152 16.701 14.107 1.00 64.38 192 SER A O 1
ATOM 1509 N N . TYR A 1 193 ? -7.063 14.685 13.712 1.00 74.06 193 TYR A N 1
ATOM 1510 C CA . TYR A 1 193 ? -6.799 14.604 12.280 1.00 74.06 193 TYR A CA 1
ATOM 1511 C C . TYR A 1 193 ? -7.499 15.753 11.524 1.00 74.06 193 TYR A C 1
ATOM 1513 O O . TYR A 1 193 ? -8.736 15.818 11.497 1.00 74.06 193 TYR A O 1
ATOM 1521 N N . PRO A 1 194 ? -6.744 16.681 10.911 1.00 72.94 194 PRO A N 1
ATOM 1522 C CA . PRO A 1 194 ? -7.324 17.886 10.338 1.00 72.94 194 PRO A CA 1
ATOM 1523 C C . PRO A 1 194 ? -7.919 17.630 8.947 1.00 72.94 194 PRO A C 1
ATOM 1525 O O . PRO A 1 194 ? -7.242 17.163 8.039 1.00 72.94 194 PRO A O 1
ATOM 1528 N N . ASN A 1 195 ? -9.194 17.978 8.749 1.00 74.25 195 ASN A N 1
ATOM 1529 C CA . ASN A 1 195 ? -9.851 17.904 7.437 1.00 74.25 195 ASN A CA 1
ATOM 1530 C C . ASN A 1 195 ? -9.619 19.179 6.599 1.00 74.25 195 ASN A C 1
ATOM 1532 O O . ASN A 1 195 ? -9.113 20.181 7.096 1.00 74.25 195 ASN A O 1
ATOM 1536 N N . ALA A 1 196 ? -10.036 19.190 5.329 1.00 71.44 196 ALA A N 1
ATOM 1537 C CA . ALA A 1 196 ? -9.886 20.370 4.464 1.00 71.44 196 ALA A CA 1
ATOM 1538 C C . ALA A 1 196 ? -10.516 21.651 5.055 1.00 71.44 196 ALA A C 1
ATOM 1540 O O . ALA A 1 196 ? -9.990 22.749 4.886 1.00 71.44 196 ALA A O 1
ATOM 1541 N N . GLY A 1 197 ? -11.620 21.513 5.798 1.00 67.62 197 GLY A N 1
ATOM 1542 C CA . GLY A 1 197 ? -12.275 22.627 6.481 1.00 67.62 197 GLY A CA 1
ATOM 1543 C C . GLY A 1 197 ? -11.481 23.187 7.664 1.00 67.62 197 GLY A C 1
ATOM 1544 O O . GLY A 1 197 ? -11.634 24.368 7.959 1.00 67.62 197 GLY A O 1
ATOM 1545 N N . PHE A 1 198 ? -10.642 22.380 8.324 1.00 76.81 198 PHE A N 1
ATOM 1546 C CA . PHE A 1 198 ? -9.716 22.839 9.364 1.00 76.81 198 PHE A CA 1
ATOM 1547 C C . PHE A 1 198 ? -8.667 23.778 8.763 1.00 76.81 198 PHE A C 1
ATOM 1549 O O . PHE A 1 198 ? -8.536 24.913 9.213 1.00 76.81 198 PHE A O 1
ATOM 1556 N N . TRP A 1 199 ? -8.004 23.348 7.687 1.00 78.62 199 TRP A N 1
ATOM 1557 C CA . TRP A 1 199 ? -6.979 24.148 7.012 1.00 78.62 199 TRP A CA 1
ATOM 1558 C C . TRP A 1 199 ? -7.551 25.442 6.428 1.00 78.62 199 TRP A C 1
ATOM 1560 O O . TRP A 1 199 ? -6.976 26.509 6.609 1.00 78.62 199 TRP A O 1
ATOM 1570 N N . ALA A 1 200 ? -8.737 25.380 5.814 1.00 70.38 200 ALA A N 1
ATOM 1571 C CA . ALA A 1 200 ? -9.393 26.552 5.229 1.00 70.38 200 ALA A CA 1
ATOM 1572 C C . ALA A 1 200 ? -9.864 27.599 6.258 1.00 70.38 200 ALA A C 1
ATOM 1574 O O . ALA A 1 200 ? -10.127 28.744 5.887 1.00 70.38 200 ALA A O 1
ATOM 1575 N N . LYS A 1 201 ? -10.026 27.210 7.529 1.00 72.69 201 LYS A N 1
ATOM 1576 C CA . LYS A 1 201 ? -10.463 28.092 8.624 1.00 72.69 201 LYS A CA 1
ATOM 1577 C C . LYS A 1 201 ? -9.323 28.501 9.552 1.00 72.69 201 LYS A C 1
ATOM 1579 O O . LYS A 1 201 ? -9.583 29.223 10.512 1.00 72.69 201 LYS A O 1
ATOM 1584 N N . SER A 1 202 ? -8.103 28.025 9.309 1.00 73.38 202 SER A N 1
ATOM 1585 C CA . SER A 1 202 ? -6.969 28.355 10.163 1.00 73.38 202 SER A CA 1
ATOM 1586 C C . SER A 1 202 ? -6.661 29.849 10.097 1.00 73.38 202 SER A C 1
ATOM 1588 O O . SER A 1 202 ? -6.602 30.439 9.019 1.00 73.38 202 SER A O 1
ATOM 1590 N N . THR A 1 203 ? -6.477 30.455 11.267 1.00 75.50 203 THR A N 1
ATOM 1591 C CA . THR A 1 203 ? -6.055 31.852 11.437 1.00 75.50 203 THR A CA 1
ATOM 1592 C C . THR A 1 203 ? -4.634 31.949 11.993 1.00 75.50 203 THR A C 1
ATOM 1594 O O . THR A 1 203 ? -4.228 33.017 12.443 1.00 75.50 203 THR A O 1
ATOM 1597 N N . VAL A 1 204 ? -3.896 30.834 12.023 1.00 74.81 204 VAL A N 1
ATOM 1598 C CA . VAL A 1 204 ? -2.542 30.778 12.586 1.00 74.81 204 VAL A CA 1
ATOM 1599 C C . VAL A 1 204 ? -1.574 31.530 11.662 1.00 74.81 204 VAL A C 1
ATOM 1601 O O . VAL A 1 204 ? -1.566 31.253 10.459 1.00 74.81 204 VAL A O 1
ATOM 1604 N N . PRO A 1 205 ? -0.772 32.481 12.181 1.00 77.81 205 PRO A N 1
ATOM 1605 C CA . PRO A 1 205 ? 0.204 33.199 11.370 1.00 77.81 205 PRO A CA 1
ATOM 1606 C C . PRO A 1 205 ? 1.317 32.262 10.890 1.00 77.81 205 PRO A C 1
ATOM 1608 O O . PRO A 1 205 ? 1.687 31.308 11.576 1.00 77.81 205 PRO A O 1
ATOM 1611 N N . LEU A 1 206 ? 1.863 32.548 9.707 1.00 83.50 206 LEU A N 1
ATOM 1612 C CA . LEU A 1 206 ? 2.989 31.789 9.170 1.00 83.50 206 LEU A CA 1
ATOM 1613 C C . LEU A 1 206 ? 4.244 32.022 10.021 1.00 83.50 206 LEU A C 1
ATOM 1615 O O . LEU A 1 206 ? 4.571 33.164 10.346 1.00 83.50 206 LEU A O 1
ATOM 1619 N N . CYS A 1 207 ? 4.946 30.943 10.371 1.00 84.44 207 CYS A N 1
ATOM 1620 C CA . CYS A 1 207 ? 6.192 31.019 11.127 1.00 84.44 207 CYS A CA 1
ATOM 1621 C C . CYS A 1 207 ? 7.329 31.603 10.279 1.00 84.44 207 CYS A C 1
ATOM 1623 O O . CYS A 1 207 ? 7.239 31.674 9.050 1.00 84.44 207 CYS A O 1
ATOM 1625 N N . HIS A 1 208 ? 8.430 31.989 10.921 1.00 85.00 208 HIS A N 1
ATOM 1626 C CA . HIS A 1 208 ? 9.589 32.524 10.213 1.00 85.00 208 HIS A CA 1
ATOM 1627 C C . HIS A 1 208 ? 10.175 31.481 9.235 1.00 85.00 208 HIS A C 1
ATOM 1629 O O . HIS A 1 208 ? 10.312 30.312 9.593 1.00 85.00 208 HIS A O 1
ATOM 1635 N N . PHE A 1 209 ? 10.497 31.883 8.000 1.00 85.50 209 PHE A N 1
ATOM 1636 C CA . PHE A 1 209 ? 10.951 30.987 6.925 1.00 85.50 209 PHE A CA 1
ATOM 1637 C C . PHE A 1 209 ? 12.343 31.403 6.438 1.00 85.50 209 PHE A C 1
ATOM 1639 O O . PHE A 1 209 ? 12.493 32.439 5.795 1.00 85.50 209 PHE A O 1
ATOM 1646 N N . GLN A 1 210 ? 13.357 30.593 6.740 1.00 86.75 210 GLN A N 1
ATOM 1647 C CA . GLN A 1 210 ? 14.760 30.824 6.391 1.00 86.75 210 GLN A CA 1
ATOM 1648 C C . GLN A 1 210 ? 15.141 29.954 5.199 1.00 86.75 210 GLN A C 1
ATOM 1650 O O . GLN A 1 210 ? 15.000 28.735 5.249 1.00 86.75 210 GLN A O 1
ATOM 1655 N N . VAL A 1 211 ? 15.636 30.564 4.125 1.00 85.69 211 VAL A N 1
ATOM 1656 C CA . VAL A 1 211 ? 16.033 29.840 2.910 1.00 85.69 211 VAL A CA 1
ATOM 1657 C C . VAL A 1 211 ? 17.549 29.742 2.860 1.00 85.69 211 VAL A C 1
ATOM 1659 O O . VAL A 1 211 ? 18.246 30.751 2.928 1.00 85.69 211 VAL A O 1
ATOM 1662 N N . HIS A 1 212 ? 18.057 28.528 2.674 1.00 85.88 212 HIS A N 1
ATOM 1663 C CA . HIS A 1 212 ? 19.474 28.256 2.484 1.00 85.88 212 HIS A CA 1
ATOM 1664 C C . HIS A 1 212 ? 19.711 27.726 1.063 1.00 85.88 212 HIS A C 1
ATOM 1666 O O . HIS A 1 212 ? 19.168 26.695 0.649 1.00 85.88 212 HIS A O 1
ATOM 1672 N N . SER A 1 213 ? 20.530 28.437 0.285 1.00 80.00 213 SER A N 1
ATOM 1673 C CA . SER A 1 213 ? 20.928 28.023 -1.071 1.00 80.00 213 SER A CA 1
ATOM 1674 C C . SER A 1 213 ? 21.923 26.858 -1.076 1.00 80.00 213 SER A C 1
ATOM 1676 O O . SER A 1 213 ? 22.046 26.145 -2.069 1.00 80.00 213 SER A O 1
ATOM 1678 N N . SER A 1 214 ? 22.628 26.667 0.038 1.00 78.00 214 SER A N 1
ATOM 1679 C CA . SER A 1 214 ? 23.677 25.669 0.245 1.00 78.00 214 SER A CA 1
ATOM 1680 C C . SER A 1 214 ? 23.665 25.173 1.691 1.00 78.00 214 SER A C 1
ATOM 1682 O O . SER A 1 214 ? 23.196 25.883 2.578 1.00 78.00 214 SER A O 1
ATOM 1684 N N . GLY A 1 215 ? 24.231 23.991 1.927 1.00 83.69 215 GLY A N 1
ATOM 1685 C CA . GLY A 1 215 ? 24.238 23.327 3.231 1.00 83.69 215 GLY A CA 1
ATOM 1686 C C . GLY A 1 215 ? 23.386 22.061 3.230 1.00 83.69 215 GLY A C 1
ATOM 1687 O O . GLY A 1 215 ? 22.727 21.749 2.235 1.00 83.69 215 GLY A O 1
ATOM 1688 N N . LEU A 1 216 ? 23.438 21.332 4.340 1.00 86.62 216 LEU A N 1
ATOM 1689 C CA . LEU A 1 216 ? 22.754 20.060 4.540 1.00 86.62 216 LEU A CA 1
ATOM 1690 C C . LEU A 1 216 ? 21.819 20.158 5.750 1.00 86.62 216 LEU A C 1
ATOM 1692 O O . LEU A 1 216 ? 22.048 20.968 6.650 1.00 86.62 216 LEU A O 1
ATOM 1696 N N . ILE A 1 217 ? 20.775 19.330 5.773 1.00 89.38 217 ILE A N 1
ATOM 1697 C CA . ILE A 1 217 ? 19.767 19.332 6.846 1.00 89.38 217 ILE A CA 1
ATOM 1698 C C . ILE A 1 217 ? 20.415 18.920 8.178 1.00 89.38 217 ILE A C 1
ATOM 1700 O O . ILE A 1 217 ? 20.172 19.531 9.214 1.00 89.38 217 ILE A O 1
ATOM 1704 N N . GLU A 1 218 ? 21.294 17.926 8.121 1.00 89.00 218 GLU A N 1
ATOM 1705 C CA . GLU A 1 218 ? 22.024 17.327 9.238 1.00 89.00 218 GLU A CA 1
ATOM 1706 C C . GLU A 1 218 ? 23.161 18.182 9.816 1.00 89.00 218 GLU A C 1
ATOM 1708 O O . GLU A 1 218 ? 23.715 17.839 10.867 1.00 89.00 218 GLU A O 1
ATOM 1713 N N . ASP A 1 219 ? 23.521 19.273 9.136 1.00 85.25 219 ASP A N 1
ATOM 1714 C CA . ASP A 1 219 ? 24.534 20.233 9.589 1.00 85.25 219 ASP A CA 1
ATOM 1715 C C . ASP A 1 219 ? 23.899 21.403 10.367 1.00 85.25 219 ASP A C 1
ATOM 1717 O O . ASP A 1 219 ? 24.573 22.378 10.702 1.00 85.25 219 ASP A O 1
ATOM 1721 N N . ASN A 1 220 ? 22.594 21.342 10.656 1.00 77.19 220 ASN A N 1
ATOM 1722 C CA . ASN A 1 220 ? 21.920 22.394 11.402 1.00 77.19 220 ASN A CA 1
ATOM 1723 C C . ASN A 1 220 ? 22.329 22.390 12.889 1.00 77.19 220 ASN A C 1
ATOM 1725 O O . ASN A 1 220 ? 22.021 21.471 13.646 1.00 77.19 220 ASN A O 1
ATOM 1729 N N . CYS A 1 221 ? 22.973 23.473 13.325 1.00 59.22 221 CYS A N 1
ATOM 1730 C CA . CYS A 1 221 ? 23.466 23.646 14.693 1.00 59.22 221 CYS A CA 1
ATOM 1731 C C . CYS A 1 221 ? 22.408 24.143 15.699 1.00 59.22 221 CYS A C 1
ATOM 1733 O O . CYS A 1 221 ? 22.717 24.283 16.878 1.00 59.22 221 CYS A O 1
ATOM 1735 N N . THR A 1 222 ? 21.178 24.449 15.267 1.00 61.69 222 THR A N 1
ATOM 1736 C CA . THR A 1 222 ? 20.158 25.126 16.103 1.00 61.69 222 THR A CA 1
ATOM 1737 C C . THR A 1 222 ? 19.250 24.182 16.905 1.00 61.69 222 THR A C 1
ATOM 1739 O O . THR A 1 222 ? 18.258 24.626 17.482 1.00 61.69 222 THR A O 1
ATOM 1742 N N . GLY A 1 223 ? 19.549 22.877 16.941 1.00 66.75 223 GLY A N 1
ATOM 1743 C CA . GLY A 1 223 ? 18.718 21.879 17.635 1.00 66.75 223 GLY A CA 1
ATOM 1744 C C . GLY A 1 223 ? 17.332 21.680 17.005 1.00 66.75 223 GLY A C 1
ATOM 1745 O O . GLY A 1 223 ? 16.422 21.177 17.663 1.00 66.75 223 GLY A O 1
ATOM 1746 N N . ALA A 1 224 ? 17.155 22.107 15.750 1.00 85.00 224 ALA A N 1
ATOM 1747 C CA . ALA A 1 224 ? 15.925 21.950 14.983 1.00 85.00 224 ALA A CA 1
ATOM 1748 C C . ALA A 1 224 ? 15.574 20.470 14.744 1.00 85.00 224 ALA A C 1
ATOM 1750 O O . ALA A 1 224 ? 16.434 19.593 14.762 1.00 85.00 224 ALA A O 1
ATOM 1751 N N . LEU A 1 225 ? 14.293 20.199 14.483 1.00 91.12 225 LEU A N 1
ATOM 1752 C CA . LEU A 1 225 ? 13.828 18.885 14.050 1.00 91.12 225 LEU A CA 1
ATOM 1753 C C . LEU A 1 225 ? 14.238 18.658 12.588 1.00 91.12 225 LEU A C 1
ATOM 1755 O O . LEU A 1 225 ? 13.740 19.340 11.690 1.00 91.12 225 LEU A O 1
ATOM 1759 N N . GLU A 1 226 ? 15.148 17.717 12.366 1.00 94.44 226 GLU A N 1
ATOM 1760 C CA . GLU A 1 226 ? 15.739 17.392 11.070 1.00 94.44 226 GLU A CA 1
ATOM 1761 C C . GLU A 1 226 ? 14.834 16.427 10.294 1.00 94.44 226 GLU A C 1
ATOM 1763 O O . GLU A 1 226 ? 14.516 15.336 10.766 1.00 94.44 226 GLU A O 1
ATOM 1768 N N . VAL A 1 227 ? 14.383 16.823 9.106 1.00 95.50 227 VAL A N 1
ATOM 1769 C CA . VAL A 1 227 ? 13.452 16.014 8.310 1.00 95.50 227 VAL A CA 1
ATOM 1770 C C . VAL A 1 227 ? 14.200 14.971 7.483 1.00 95.50 227 VAL A C 1
ATOM 1772 O O . VAL A 1 227 ? 15.099 15.298 6.710 1.00 95.50 227 VAL A O 1
ATOM 1775 N N . ASP A 1 228 ? 13.773 13.721 7.618 1.00 95.12 228 ASP A N 1
ATOM 1776 C CA . ASP A 1 228 ? 14.146 12.599 6.766 1.00 95.12 228 ASP A CA 1
ATOM 1777 C C . ASP A 1 228 ? 13.068 12.388 5.689 1.00 95.12 228 ASP A C 1
ATOM 1779 O O . ASP A 1 228 ? 11.876 12.235 5.991 1.00 95.12 228 ASP A O 1
ATOM 1783 N N . PHE A 1 229 ? 13.476 12.442 4.418 1.00 93.00 229 PHE A N 1
ATOM 1784 C CA . PHE A 1 229 ? 12.608 12.305 3.246 1.00 93.00 229 PHE A CA 1
ATOM 1785 C C . PHE A 1 229 ? 12.324 10.832 2.973 1.00 93.00 229 PHE A C 1
ATOM 1787 O O . PHE A 1 229 ? 12.721 10.283 1.944 1.00 93.00 229 PHE A O 1
ATOM 1794 N N . ALA A 1 230 ? 11.631 10.223 3.926 1.00 91.25 230 ALA A N 1
ATOM 1795 C CA . ALA A 1 230 ? 11.513 8.788 4.033 1.00 91.25 230 ALA A CA 1
ATOM 1796 C C . ALA A 1 230 ? 10.658 8.147 2.931 1.00 91.25 230 ALA A C 1
ATOM 1798 O O . ALA A 1 230 ? 9.795 8.771 2.300 1.00 91.25 230 ALA A O 1
ATOM 1799 N N . ASN A 1 231 ? 10.859 6.851 2.745 1.00 90.31 231 ASN A N 1
ATOM 1800 C CA . ASN A 1 231 ? 9.887 5.949 2.154 1.00 90.31 231 ASN A CA 1
ATOM 1801 C C . ASN A 1 231 ? 8.783 5.607 3.183 1.00 90.31 231 ASN A C 1
ATOM 1803 O O . ASN A 1 231 ? 8.929 5.851 4.381 1.00 90.31 231 ASN A O 1
ATOM 1807 N N . GLU A 1 232 ? 7.661 5.023 2.742 1.00 90.19 232 GLU A N 1
ATOM 1808 C CA . GLU A 1 232 ? 6.641 4.516 3.675 1.00 90.19 232 GLU A CA 1
ATOM 1809 C C . GLU A 1 232 ? 7.225 3.449 4.619 1.00 90.19 232 GLU A C 1
ATOM 1811 O O . GLU A 1 232 ? 6.815 3.357 5.777 1.00 90.19 232 GLU A O 1
ATOM 1816 N N . TYR A 1 233 ? 8.219 2.684 4.151 1.00 92.94 233 TYR A N 1
ATOM 1817 C CA . TYR A 1 233 ? 9.053 1.814 4.973 1.00 92.94 233 TYR A CA 1
ATOM 1818 C C . TYR A 1 233 ? 10.310 2.565 5.405 1.00 92.94 233 TYR A C 1
ATOM 1820 O O . TYR A 1 233 ? 11.141 2.907 4.568 1.00 92.94 233 TYR A O 1
ATOM 1828 N N . LEU A 1 234 ? 10.475 2.759 6.714 1.00 94.81 234 LEU A N 1
ATOM 1829 C CA . LEU A 1 234 ? 11.649 3.422 7.275 1.00 94.81 234 LEU A CA 1
ATOM 1830 C C . LEU A 1 234 ? 12.953 2.784 6.758 1.00 94.81 234 LEU A C 1
ATOM 1832 O O . LEU A 1 234 ? 13.129 1.566 6.842 1.00 94.81 234 LEU A O 1
ATOM 1836 N N . GLY A 1 235 ? 13.862 3.617 6.261 1.00 90.50 235 GLY A N 1
ATOM 1837 C CA . GLY A 1 235 ? 15.152 3.221 5.709 1.00 90.50 235 GLY A CA 1
ATOM 1838 C C . GLY A 1 235 ? 15.116 2.864 4.223 1.00 90.50 235 GLY A C 1
ATOM 1839 O O . GLY A 1 235 ? 16.184 2.650 3.658 1.00 90.50 235 GLY A O 1
ATOM 1840 N N . GLY A 1 236 ? 13.945 2.792 3.579 1.00 89.31 236 GLY A N 1
ATOM 1841 C CA . GLY A 1 236 ? 13.809 2.651 2.126 1.00 89.31 236 GLY A CA 1
ATOM 1842 C C . GLY A 1 236 ? 14.779 1.641 1.492 1.00 89.31 236 GLY A C 1
ATOM 1843 O O . GLY A 1 236 ? 14.775 0.449 1.809 1.00 89.31 236 GLY A O 1
ATOM 1844 N N . GLY A 1 237 ? 15.634 2.126 0.586 1.00 88.62 237 GLY A N 1
ATOM 1845 C CA . GLY A 1 237 ? 16.668 1.344 -0.093 1.00 88.62 237 GLY A CA 1
ATOM 1846 C C . GLY A 1 237 ? 18.025 1.290 0.623 1.00 88.62 237 GLY A C 1
ATOM 1847 O O . GLY A 1 237 ? 19.020 0.962 -0.029 1.00 88.62 237 GLY A O 1
ATOM 1848 N N . ALA A 1 238 ? 18.118 1.621 1.918 1.00 93.25 238 ALA A N 1
ATOM 1849 C CA . ALA A 1 238 ? 19.389 1.817 2.632 1.00 93.25 238 ALA A CA 1
ATOM 1850 C C . ALA A 1 238 ? 20.282 0.575 2.612 1.00 93.25 238 ALA A C 1
ATOM 1852 O O . ALA A 1 238 ? 21.487 0.696 2.407 1.00 93.25 238 ALA A O 1
ATOM 1853 N N . LEU A 1 239 ? 19.694 -0.617 2.725 1.00 94.12 239 LEU A N 1
ATOM 1854 C CA . LEU A 1 239 ? 20.409 -1.899 2.654 1.00 94.12 239 LEU A CA 1
ATOM 1855 C C . LEU A 1 239 ? 20.421 -2.516 1.239 1.00 94.12 239 LEU A C 1
ATOM 1857 O O . LEU A 1 239 ? 20.729 -3.691 1.089 1.00 94.12 239 LEU A O 1
ATOM 1861 N N . HIS A 1 240 ? 20.071 -1.736 0.212 1.00 90.00 240 HIS A N 1
ATOM 1862 C CA . HIS A 1 240 ? 20.037 -2.121 -1.206 1.00 90.00 240 HIS A CA 1
ATOM 1863 C C . HIS A 1 240 ? 20.729 -1.042 -2.068 1.00 90.00 240 HIS A C 1
ATOM 1865 O O . HIS A 1 240 ? 21.661 -0.379 -1.620 1.00 90.00 240 HIS A O 1
ATOM 1871 N N . MET A 1 241 ? 20.248 -0.809 -3.294 1.00 84.75 241 MET A N 1
ATOM 1872 C CA . MET A 1 241 ? 20.806 0.146 -4.258 1.00 84.75 241 MET A CA 1
ATOM 1873 C C . MET A 1 241 ? 20.490 1.628 -3.973 1.00 84.75 241 MET A C 1
ATOM 1875 O O . MET A 1 241 ? 21.052 2.501 -4.636 1.00 84.75 241 MET A O 1
ATOM 1879 N N . GLY A 1 242 ? 19.616 1.948 -3.010 1.00 83.56 242 GLY A N 1
ATOM 1880 C CA . GLY A 1 242 ? 19.237 3.334 -2.699 1.00 83.56 242 GLY A CA 1
ATOM 1881 C C . GLY A 1 242 ? 20.425 4.157 -2.187 1.00 83.56 242 GLY A C 1
ATOM 1882 O O . GLY A 1 242 ? 21.274 3.642 -1.457 1.00 83.56 242 GLY A O 1
ATOM 1883 N N . CYS A 1 243 ? 20.526 5.423 -2.595 1.00 88.56 243 CYS A N 1
ATOM 1884 C CA . CYS A 1 243 ? 21.595 6.333 -2.164 1.00 88.56 243 CYS A CA 1
ATOM 1885 C C . CYS A 1 243 ? 21.161 7.808 -2.259 1.00 88.56 243 CYS A C 1
ATOM 1887 O O . CYS A 1 243 ? 21.928 8.667 -2.683 1.00 88.56 243 CYS A O 1
ATOM 1889 N N . VAL A 1 244 ? 19.904 8.111 -1.936 1.00 89.88 244 VAL A N 1
ATOM 1890 C CA . VAL A 1 244 ? 19.414 9.496 -1.871 1.00 89.88 244 VAL A CA 1
ATOM 1891 C C . VAL A 1 244 ? 19.362 9.951 -0.409 1.00 89.88 244 VAL A C 1
ATOM 1893 O O . VAL A 1 244 ? 20.096 9.418 0.418 1.00 89.88 244 VAL A O 1
ATOM 1896 N N . GLN A 1 245 ? 18.588 10.989 -0.082 1.00 90.50 245 GLN A N 1
ATOM 1897 C CA . GLN A 1 245 ? 18.680 11.656 1.222 1.00 90.50 245 GLN A CA 1
ATOM 1898 C C . GLN A 1 245 ? 18.435 10.705 2.413 1.00 90.50 245 GLN A C 1
ATOM 1900 O O . GLN A 1 245 ? 19.258 10.704 3.326 1.00 90.50 245 GLN A O 1
ATOM 1905 N N . GLU A 1 246 ? 17.402 9.855 2.365 1.00 93.88 246 GLU A N 1
ATOM 1906 C CA . GLU A 1 246 ? 17.122 8.862 3.417 1.00 93.88 246 GLU A CA 1
ATOM 1907 C C . GLU A 1 246 ? 18.263 7.843 3.545 1.00 93.88 246 GLU A C 1
ATOM 1909 O O . GLU A 1 246 ? 18.818 7.646 4.625 1.00 93.88 246 GLU A O 1
ATOM 1914 N N . GLU A 1 247 ? 18.699 7.223 2.443 1.00 95.25 247 GLU A N 1
ATOM 1915 C CA . GLU A 1 247 ? 19.744 6.201 2.536 1.00 95.25 247 GLU A CA 1
ATOM 1916 C C . GLU A 1 247 ? 21.090 6.773 2.976 1.00 95.25 247 GLU A C 1
ATOM 1918 O O . GLU A 1 247 ? 21.793 6.132 3.755 1.00 95.25 247 GLU A O 1
ATOM 1923 N N . ILE A 1 248 ? 21.446 7.980 2.524 1.00 95.06 248 ILE A N 1
ATOM 1924 C CA . ILE A 1 248 ? 22.646 8.682 2.993 1.00 95.06 248 ILE A CA 1
ATOM 1925 C C . ILE A 1 248 ? 22.546 8.915 4.502 1.00 95.06 248 ILE A C 1
ATOM 1927 O O . ILE A 1 248 ? 23.506 8.615 5.214 1.00 95.06 248 ILE A O 1
ATOM 1931 N N . ARG A 1 249 ? 21.385 9.369 4.999 1.00 95.88 249 ARG A N 1
ATOM 1932 C CA . ARG A 1 249 ? 21.138 9.584 6.431 1.00 95.88 249 ARG A CA 1
ATOM 1933 C C . ARG A 1 249 ? 21.353 8.303 7.235 1.00 95.88 249 ARG A C 1
ATOM 1935 O O . ARG A 1 249 ? 22.057 8.334 8.240 1.00 95.88 249 ARG A O 1
ATOM 1942 N N . PHE A 1 250 ? 20.840 7.171 6.758 1.00 97.56 250 PHE A N 1
ATOM 1943 C CA . PHE A 1 250 ? 21.026 5.863 7.397 1.00 97.56 250 PHE A CA 1
ATOM 1944 C C . PHE A 1 250 ? 22.480 5.381 7.374 1.00 97.56 250 PHE A C 1
ATOM 1946 O O . PHE A 1 250 ? 22.889 4.665 8.282 1.00 97.56 250 PHE A O 1
ATOM 1953 N N . MET A 1 251 ? 23.282 5.768 6.379 1.00 97.19 251 MET A N 1
ATOM 1954 C CA . MET A 1 251 ? 24.705 5.419 6.360 1.00 97.19 251 MET A CA 1
ATOM 1955 C C . MET A 1 251 ? 25.530 6.262 7.331 1.00 97.19 251 MET A C 1
ATOM 1957 O O . MET A 1 251 ? 26.416 5.732 7.993 1.00 97.19 251 MET A O 1
ATOM 1961 N N . ILE A 1 252 ? 25.258 7.565 7.445 1.00 97.25 252 ILE A N 1
ATOM 1962 C CA . ILE A 1 252 ? 26.003 8.433 8.374 1.00 97.25 252 ILE A CA 1
ATOM 1963 C C . ILE A 1 252 ? 25.521 8.299 9.827 1.00 97.25 252 ILE A C 1
ATOM 1965 O O . ILE A 1 252 ? 26.286 8.596 10.747 1.00 97.25 252 ILE A O 1
ATOM 1969 N N . ASN A 1 253 ? 24.295 7.803 10.031 1.00 97.19 253 ASN A N 1
ATOM 1970 C CA . ASN A 1 253 ? 23.693 7.454 11.318 1.00 97.19 253 ASN A CA 1
ATOM 1971 C C . ASN A 1 253 ? 23.217 5.976 11.330 1.00 97.19 253 ASN A C 1
ATOM 1973 O O . ASN A 1 253 ? 22.009 5.730 11.341 1.00 97.19 253 ASN A O 1
ATOM 1977 N N . PRO A 1 254 ? 24.111 4.965 11.360 1.00 97.81 254 PRO A N 1
ATOM 1978 C CA . PRO A 1 254 ? 23.704 3.553 11.250 1.00 97.81 254 PRO A CA 1
ATOM 1979 C C . PRO A 1 254 ? 22.754 3.055 12.339 1.00 97.81 254 PRO A C 1
ATOM 1981 O O . PRO A 1 254 ? 22.026 2.089 12.131 1.00 97.81 254 PRO A O 1
ATOM 1984 N N . GLU A 1 255 ? 22.685 3.743 13.478 1.00 97.88 255 GLU A N 1
ATOM 1985 C CA . GLU A 1 255 ? 21.745 3.438 14.562 1.00 97.88 255 GLU A CA 1
ATOM 1986 C C . GLU A 1 255 ? 20.273 3.504 14.126 1.00 97.88 255 GLU A C 1
ATOM 1988 O O . GLU A 1 255 ? 19.434 2.811 14.702 1.00 97.88 255 GLU A O 1
ATOM 1993 N N . LEU A 1 256 ? 19.953 4.264 13.070 1.00 98.06 256 LEU A N 1
ATOM 1994 C CA . LEU A 1 256 ? 18.602 4.339 12.502 1.00 98.06 256 LEU A CA 1
ATOM 1995 C C . LEU A 1 256 ? 18.122 2.991 11.946 1.00 98.06 256 LEU A C 1
ATOM 1997 O O . LEU A 1 256 ? 16.928 2.689 12.003 1.00 98.06 256 LEU A O 1
ATOM 2001 N N . VAL A 1 257 ? 19.049 2.137 11.495 1.00 97.88 257 VAL A N 1
ATOM 2002 C CA . VAL A 1 257 ? 18.754 0.785 10.998 1.00 97.88 257 VAL A CA 1
ATOM 2003 C C . VAL A 1 257 ? 18.090 -0.074 12.081 1.00 97.88 257 VAL A C 1
ATOM 2005 O O . VAL A 1 257 ? 17.284 -0.944 11.761 1.00 97.88 257 VAL A O 1
ATOM 2008 N N . ALA A 1 258 ? 18.325 0.189 13.372 1.00 97.44 258 ALA A N 1
ATOM 2009 C CA . ALA A 1 258 ? 17.638 -0.541 14.438 1.00 97.44 258 ALA A CA 1
ATOM 2010 C C . ALA A 1 258 ? 16.109 -0.368 14.377 1.00 97.44 258 ALA A C 1
ATOM 2012 O O . ALA A 1 258 ? 15.382 -1.315 14.672 1.00 97.44 258 ALA A O 1
ATOM 2013 N N . GLY A 1 259 ? 15.607 0.789 13.928 1.00 96.56 259 GLY A N 1
ATOM 2014 C CA . GLY A 1 259 ? 14.172 1.029 13.745 1.00 96.56 259 GLY A CA 1
ATOM 2015 C C . GLY A 1 259 ? 13.528 0.078 12.729 1.00 96.56 259 GLY A C 1
ATOM 2016 O O . GLY A 1 259 ? 12.389 -0.356 12.916 1.00 96.56 259 GLY A O 1
ATOM 2017 N N . MET A 1 260 ? 14.284 -0.347 11.711 1.00 96.00 260 MET A N 1
ATOM 2018 C CA . MET A 1 260 ? 13.840 -1.288 10.672 1.00 96.00 260 MET A CA 1
ATOM 2019 C C . MET A 1 260 ? 13.453 -2.666 11.246 1.00 96.00 260 MET A C 1
ATOM 2021 O O . MET A 1 260 ? 12.714 -3.425 10.616 1.00 96.00 260 MET A O 1
ATOM 2025 N N . LEU A 1 261 ? 13.897 -3.014 12.462 1.00 94.62 261 LEU A N 1
ATOM 2026 C CA . LEU A 1 261 ? 13.522 -4.267 13.125 1.00 94.62 261 LEU A CA 1
ATOM 2027 C C . LEU A 1 261 ? 12.048 -4.322 13.530 1.00 94.62 261 LEU A C 1
ATOM 2029 O O . LEU A 1 261 ? 11.459 -5.405 13.482 1.00 94.62 261 LEU A O 1
ATOM 2033 N N . PHE A 1 262 ? 11.477 -3.191 13.947 1.00 94.56 262 PHE A N 1
ATOM 2034 C CA . PHE A 1 262 ? 10.224 -3.159 14.704 1.00 94.56 262 PHE A CA 1
ATOM 2035 C C . PHE A 1 262 ? 9.240 -2.058 14.279 1.00 94.56 262 PHE A C 1
ATOM 2037 O O . PHE A 1 262 ? 8.170 -1.951 14.882 1.00 94.56 262 PHE A O 1
ATOM 2044 N N . LEU A 1 263 ? 9.558 -1.280 13.241 1.00 95.06 263 LEU A N 1
ATOM 2045 C CA . LEU A 1 263 ? 8.678 -0.271 12.646 1.00 95.06 263 LEU A CA 1
ATOM 2046 C C . LEU A 1 263 ? 8.172 -0.725 11.263 1.00 95.06 263 LEU A C 1
ATOM 2048 O O . LEU A 1 263 ? 8.908 -0.625 10.281 1.00 95.06 263 LEU A O 1
ATOM 2052 N N . PRO A 1 264 ? 6.928 -1.235 11.160 1.00 93.69 264 PRO A N 1
ATOM 2053 C CA . PRO A 1 264 ? 6.263 -1.475 9.880 1.00 93.69 264 PRO A CA 1
ATOM 2054 C C . PRO A 1 264 ? 5.892 -0.177 9.153 1.00 93.69 264 PRO A C 1
ATOM 2056 O O . PRO A 1 264 ? 5.884 0.884 9.786 1.00 93.69 264 PRO A O 1
ATOM 2059 N N . SER A 1 265 ? 5.500 -0.284 7.878 1.00 93.69 265 SER A N 1
ATOM 2060 C CA . SER A 1 265 ? 5.139 0.849 7.002 1.00 93.69 265 SER A CA 1
ATOM 2061 C C . SER A 1 265 ? 4.225 1.896 7.649 1.00 93.69 265 SER A C 1
ATOM 2063 O O . SER A 1 265 ? 3.314 1.553 8.408 1.00 93.69 265 SER A O 1
ATOM 2065 N N . MET A 1 266 ? 4.473 3.177 7.360 1.00 93.81 266 MET A N 1
ATOM 2066 C CA . MET A 1 266 ? 3.707 4.329 7.850 1.00 93.81 266 MET A CA 1
ATOM 2067 C C . MET A 1 266 ? 2.411 4.554 7.057 1.00 93.81 266 MET A C 1
ATOM 2069 O O . MET A 1 266 ? 2.413 4.579 5.833 1.00 93.81 266 MET A O 1
ATOM 2073 N N . GLU A 1 267 ? 1.309 4.816 7.758 1.00 90.38 267 GLU A N 1
ATOM 2074 C CA . GLU A 1 267 ? 0.025 5.236 7.174 1.00 90.38 267 GLU A CA 1
ATOM 2075 C C . GLU A 1 267 ? -0.042 6.765 6.989 1.00 90.38 267 GLU A C 1
ATOM 2077 O O . GLU A 1 267 ? 0.762 7.510 7.546 1.00 90.38 267 GLU A O 1
ATOM 2082 N N . GLU A 1 268 ? -1.034 7.290 6.258 1.00 87.69 268 GLU A N 1
ATOM 2083 C CA . GLU A 1 268 ? -1.146 8.729 5.927 1.00 87.69 268 GLU A CA 1
ATOM 2084 C C . GLU A 1 268 ? -1.122 9.689 7.137 1.00 87.69 268 GLU A C 1
ATOM 2086 O O . GLU A 1 268 ? -0.697 10.837 7.007 1.00 87.69 268 GLU A O 1
ATOM 2091 N N . ASN A 1 269 ? -1.581 9.240 8.307 1.00 88.69 269 ASN A N 1
ATOM 2092 C CA . ASN A 1 269 ? -1.692 10.018 9.547 1.00 88.69 269 ASN A CA 1
ATOM 2093 C C . ASN A 1 269 ? -0.567 9.748 10.558 1.00 88.69 269 ASN A C 1
ATOM 2095 O O . ASN A 1 269 ? -0.754 9.999 11.752 1.00 88.69 269 ASN A O 1
ATOM 2099 N N . GLU A 1 270 ? 0.559 9.210 10.094 1.00 93.12 270 GLU A N 1
ATOM 2100 C CA . GLU A 1 270 ? 1.674 8.780 10.937 1.00 93.12 270 GLU A CA 1
ATOM 2101 C C . GLU A 1 270 ? 3.001 9.408 10.530 1.00 93.12 270 GLU A C 1
ATOM 2103 O O . GLU A 1 270 ? 3.196 9.795 9.380 1.00 93.12 270 GLU A O 1
ATOM 2108 N N . ALA A 1 271 ? 3.931 9.473 11.474 1.00 95.62 271 ALA A N 1
ATOM 2109 C CA . ALA A 1 271 ? 5.326 9.834 11.245 1.00 95.62 271 ALA A CA 1
ATOM 2110 C C . ALA A 1 271 ? 6.198 9.116 12.282 1.00 95.62 271 ALA A C 1
ATOM 2112 O O . ALA A 1 271 ? 5.689 8.739 13.340 1.00 95.62 271 ALA A O 1
ATOM 2113 N N . ILE A 1 272 ? 7.493 8.951 12.020 1.00 96.56 272 ILE A N 1
ATOM 2114 C CA . ILE A 1 272 ? 8.432 8.415 13.017 1.00 96.56 272 ILE A CA 1
ATOM 2115 C C . ILE A 1 272 ? 9.359 9.536 13.484 1.00 96.56 272 ILE A C 1
ATOM 2117 O O . ILE A 1 272 ? 10.040 10.140 12.664 1.00 96.56 272 ILE A O 1
ATOM 2121 N N . GLU A 1 273 ? 9.405 9.815 14.787 1.00 95.12 273 GLU A N 1
ATOM 2122 C CA . GLU A 1 273 ? 10.437 10.676 15.385 1.00 95.12 273 GLU A CA 1
ATOM 2123 C C . GLU A 1 273 ? 11.518 9.811 16.037 1.00 95.12 273 GLU A C 1
ATOM 2125 O O . GLU A 1 273 ? 11.222 8.878 16.783 1.00 95.12 273 GLU A O 1
ATOM 2130 N N . ILE A 1 274 ? 12.779 10.115 15.745 1.00 96.12 274 ILE A N 1
ATOM 2131 C CA . ILE A 1 274 ? 13.948 9.420 16.275 1.00 96.12 274 ILE A CA 1
ATOM 2132 C C . ILE A 1 274 ? 14.818 10.447 16.992 1.00 96.12 274 ILE A C 1
ATOM 2134 O O . ILE A 1 274 ? 15.218 11.448 16.402 1.00 96.12 274 ILE A O 1
ATOM 2138 N N . VAL A 1 275 ? 15.110 10.210 18.270 1.00 93.31 275 VAL A N 1
ATOM 2139 C CA . VAL A 1 275 ? 15.910 11.124 19.101 1.00 93.31 275 VAL A CA 1
ATOM 2140 C C . VAL A 1 275 ? 17.072 10.370 19.718 1.00 93.31 275 VAL A C 1
ATOM 2142 O O . VAL A 1 275 ? 16.866 9.312 20.309 1.00 93.31 275 VAL A O 1
ATOM 2145 N N . GLY A 1 276 ? 18.278 10.923 19.616 1.00 92.88 276 GLY A N 1
ATOM 2146 C CA . GLY A 1 276 ? 19.476 10.371 20.254 1.00 92.88 276 GLY A CA 1
ATOM 2147 C C . GLY A 1 276 ? 20.487 9.711 19.327 1.00 92.88 276 GLY A C 1
ATOM 2148 O O . GLY A 1 276 ? 21.573 9.382 19.796 1.00 92.88 276 GLY A O 1
ATOM 2149 N N . ALA A 1 277 ? 20.161 9.550 18.041 1.00 95.00 277 ALA A N 1
ATOM 2150 C CA . ALA A 1 277 ? 21.054 8.920 17.073 1.00 95.00 277 ALA A CA 1
ATOM 2151 C C . ALA A 1 277 ? 22.339 9.744 16.869 1.00 95.00 277 ALA A C 1
ATOM 2153 O O . ALA A 1 277 ? 22.282 10.953 16.625 1.00 95.00 277 ALA A O 1
ATOM 2154 N N . GLU A 1 278 ? 23.493 9.085 16.946 1.00 94.38 278 GLU A N 1
ATOM 2155 C CA . GLU A 1 278 ? 24.810 9.688 16.712 1.00 94.38 278 GLU A CA 1
ATOM 2156 C C . GLU A 1 278 ? 25.170 9.668 15.226 1.00 94.38 278 GLU A C 1
ATOM 2158 O O . GLU A 1 278 ? 24.884 8.696 14.516 1.00 94.38 278 GLU A O 1
ATOM 2163 N N . ARG A 1 279 ? 25.797 10.740 14.728 1.00 94.88 279 ARG A N 1
ATOM 2164 C CA . ARG A 1 279 ? 26.443 10.733 13.408 1.00 94.88 279 ARG A CA 1
ATOM 2165 C C . ARG A 1 279 ? 27.875 10.220 13.539 1.00 94.88 279 ARG A C 1
ATOM 2167 O O . ARG A 1 279 ? 28.678 10.838 14.225 1.00 94.88 279 ARG A O 1
ATOM 2174 N N . PHE A 1 280 ? 28.205 9.144 12.828 1.00 97.06 280 PHE A N 1
ATOM 2175 C CA . PHE A 1 280 ? 29.527 8.501 12.882 1.00 97.06 280 PHE A CA 1
ATOM 2176 C C . PHE A 1 280 ? 30.430 8.872 11.706 1.00 97.06 280 PHE A C 1
ATOM 2178 O O . PHE A 1 280 ? 31.651 8.769 11.800 1.00 97.06 280 PHE A O 1
ATOM 2185 N N . SER A 1 281 ? 29.843 9.268 10.575 1.00 97.50 281 SER A N 1
ATOM 2186 C CA . SER A 1 281 ? 30.586 9.480 9.332 1.00 97.50 281 SER A CA 1
ATOM 2187 C C . SER A 1 281 ? 30.377 10.868 8.739 1.00 97.50 281 SER A C 1
ATOM 2189 O O . SER A 1 281 ? 29.258 11.390 8.647 1.00 97.50 281 SER A O 1
ATOM 2191 N N . GLY A 1 282 ? 31.480 11.447 8.270 1.00 96.19 282 GLY A N 1
ATOM 2192 C CA . GLY A 1 282 ? 31.468 12.534 7.306 1.00 96.19 282 GLY A CA 1
ATOM 2193 C C . GLY A 1 282 ? 31.197 11.986 5.905 1.00 96.19 282 GLY A C 1
ATOM 2194 O O . GLY A 1 282 ? 31.509 10.830 5.602 1.00 96.19 282 GLY A O 1
ATOM 2195 N N . TYR A 1 283 ? 30.630 12.815 5.032 1.00 95.88 283 TYR A N 1
ATOM 2196 C CA . TYR A 1 283 ? 30.453 12.450 3.632 1.00 95.88 283 TYR A CA 1
ATOM 2197 C C . TYR A 1 283 ? 30.533 13.664 2.704 1.00 95.88 283 TYR A C 1
ATOM 2199 O O . TYR A 1 283 ? 30.465 14.816 3.137 1.00 95.88 283 TYR A O 1
ATOM 2207 N N . LYS A 1 284 ? 30.687 13.385 1.410 1.00 93.00 284 LYS A N 1
ATOM 2208 C CA . LYS A 1 284 ? 30.621 14.347 0.306 1.00 93.00 284 LYS A CA 1
ATOM 2209 C C . LYS A 1 284 ? 29.785 13.768 -0.833 1.00 93.00 284 LYS A C 1
ATOM 2211 O O . LYS A 1 284 ? 29.687 12.553 -0.978 1.00 93.00 284 LYS A O 1
ATOM 2216 N N . GLY A 1 285 ? 29.240 14.643 -1.672 1.00 88.75 285 GLY A N 1
ATOM 2217 C CA . GLY A 1 285 ? 28.435 14.248 -2.829 1.00 88.75 285 GLY A CA 1
ATOM 2218 C C . GLY A 1 285 ? 27.057 13.689 -2.465 1.00 88.75 285 GLY A C 1
ATOM 2219 O O . GLY A 1 285 ? 26.667 13.639 -1.304 1.00 88.75 285 GLY A O 1
ATOM 2220 N N . TYR A 1 286 ? 26.300 13.311 -3.490 1.00 86.06 286 TYR A N 1
ATOM 2221 C CA . TYR A 1 286 ? 24.903 12.881 -3.398 1.00 86.06 286 TYR A CA 1
ATOM 2222 C C . TYR A 1 286 ? 24.590 11.860 -4.499 1.00 86.06 286 TYR A C 1
ATOM 2224 O O . TYR A 1 286 ? 25.157 11.949 -5.597 1.00 86.06 286 TYR A O 1
ATOM 2232 N N . ALA A 1 287 ? 23.686 10.909 -4.245 1.00 85.50 287 ALA A N 1
ATOM 2233 C CA . ALA A 1 287 ? 23.341 9.854 -5.200 1.00 85.50 287 ALA A CA 1
ATOM 2234 C C . ALA A 1 287 ? 24.587 9.092 -5.688 1.00 85.50 287 ALA A C 1
ATOM 2236 O O . ALA A 1 287 ? 25.395 8.621 -4.889 1.00 85.50 287 ALA A O 1
ATOM 2237 N N . SER A 1 288 ? 24.791 8.989 -7.000 1.00 85.88 288 SER A N 1
ATOM 2238 C CA . SER A 1 288 ? 25.956 8.315 -7.591 1.00 85.88 288 SER A CA 1
ATOM 2239 C C . SER A 1 288 ? 27.307 8.928 -7.185 1.00 85.88 288 SER A C 1
ATOM 2241 O O . SER A 1 288 ? 28.334 8.244 -7.212 1.00 85.88 288 SER A O 1
ATOM 2243 N N . SER A 1 289 ? 27.323 10.199 -6.767 1.00 89.12 289 SER A N 1
ATOM 2244 C CA . SER A 1 289 ? 28.531 10.907 -6.324 1.00 89.12 289 SER A CA 1
ATOM 2245 C C . SER A 1 289 ? 28.791 10.823 -4.815 1.00 89.12 289 SER A C 1
ATOM 2247 O O . SER A 1 289 ? 29.755 11.418 -4.346 1.00 89.12 289 SER A O 1
ATOM 2249 N N . PHE A 1 290 ? 27.966 10.097 -4.050 1.00 94.50 290 PHE A N 1
ATOM 2250 C CA . PHE A 1 290 ? 28.149 9.920 -2.607 1.00 94.50 290 PHE A CA 1
ATOM 2251 C C . PHE A 1 290 ? 29.491 9.255 -2.275 1.00 94.50 290 PHE A C 1
ATOM 2253 O O . PHE A 1 290 ? 29.822 8.201 -2.822 1.00 94.50 290 PHE A O 1
ATOM 2260 N N . ARG A 1 291 ? 30.254 9.862 -1.366 1.00 95.88 291 ARG A N 1
ATOM 2261 C CA . ARG A 1 291 ? 31.546 9.376 -0.879 1.00 95.88 291 ARG A CA 1
ATOM 2262 C C . ARG A 1 291 ? 31.646 9.575 0.634 1.00 95.88 291 ARG A C 1
ATOM 2264 O O . ARG A 1 291 ? 31.501 10.693 1.124 1.00 95.88 291 ARG A O 1
ATOM 2271 N N . PHE A 1 292 ? 31.956 8.508 1.361 1.00 96.56 292 PHE A N 1
ATOM 2272 C CA . PHE A 1 292 ? 32.436 8.555 2.742 1.00 96.56 292 PHE A CA 1
ATOM 2273 C C . PHE A 1 292 ? 33.678 9.454 2.841 1.00 96.56 292 PHE A C 1
ATOM 2275 O O . PHE A 1 292 ? 34.576 9.365 2.003 1.00 96.56 292 PHE A O 1
ATOM 2282 N N . SER A 1 293 ? 33.730 10.326 3.850 1.00 96.19 293 SER A N 1
ATOM 2283 C CA . SER A 1 293 ? 34.801 11.318 4.009 1.00 96.19 293 SER A CA 1
ATOM 2284 C C . SER A 1 293 ? 35.554 11.224 5.338 1.00 96.19 293 SER A C 1
ATOM 2286 O O . SER A 1 293 ? 36.215 12.193 5.712 1.00 96.19 293 SER A O 1
ATOM 2288 N N . GLY A 1 294 ? 35.454 10.096 6.045 1.00 94.81 294 GLY A N 1
ATOM 2289 C CA . GLY A 1 294 ? 36.130 9.867 7.322 1.00 94.81 294 GLY A CA 1
ATOM 2290 C C . GLY A 1 294 ? 35.221 9.992 8.544 1.00 94.81 294 GLY A C 1
ATOM 2291 O O . GLY A 1 294 ? 33.995 10.077 8.435 1.00 94.81 294 GLY A O 1
ATOM 2292 N N . ASP A 1 295 ? 35.857 9.990 9.713 1.00 96.12 295 ASP A N 1
ATOM 2293 C CA . ASP A 1 295 ? 35.198 10.077 11.015 1.00 96.12 295 ASP A CA 1
ATOM 2294 C C . ASP A 1 295 ? 34.445 11.399 11.208 1.00 96.12 295 ASP A C 1
ATOM 2296 O O . ASP A 1 295 ? 34.885 12.458 10.750 1.00 96.12 295 ASP A O 1
ATOM 2300 N N . TYR A 1 296 ? 33.318 11.335 11.913 1.00 94.94 296 TYR A N 1
ATOM 2301 C CA . TYR A 1 296 ? 32.598 12.508 12.390 1.00 94.94 296 TYR A CA 1
ATOM 2302 C C . TYR A 1 296 ? 32.411 12.411 13.902 1.00 94.94 296 TYR A C 1
ATOM 2304 O O . TYR A 1 296 ? 31.904 11.416 14.410 1.00 94.94 296 TYR A O 1
ATOM 2312 N N . VAL A 1 297 ? 32.802 13.469 14.612 1.00 91.44 297 VAL A N 1
ATOM 2313 C CA . VAL A 1 297 ? 32.618 13.579 16.062 1.00 91.44 297 VAL A CA 1
ATOM 2314 C C . VAL A 1 297 ? 31.390 14.443 16.329 1.00 91.44 297 VAL A C 1
ATOM 2316 O O . VAL A 1 297 ? 31.420 15.660 16.135 1.00 91.44 297 VAL A O 1
ATOM 2319 N N . ASP A 1 298 ? 30.301 13.807 16.754 1.00 89.12 298 ASP A N 1
ATOM 2320 C CA . ASP A 1 298 ? 29.044 14.488 17.062 1.00 89.12 298 ASP A CA 1
ATOM 2321 C C . ASP A 1 298 ? 29.103 15.149 18.449 1.00 89.12 298 ASP A C 1
ATOM 2323 O O . ASP A 1 298 ? 28.916 14.504 19.480 1.00 89.12 298 ASP A O 1
ATOM 2327 N N . ASN A 1 299 ? 29.384 16.455 18.463 1.00 88.00 299 ASN A N 1
ATOM 2328 C CA . ASN A 1 299 ? 29.541 17.261 19.682 1.00 88.00 299 ASN A CA 1
ATOM 2329 C C . ASN A 1 299 ? 28.214 17.809 20.238 1.00 88.00 299 ASN A C 1
ATOM 2331 O O . ASN A 1 299 ? 28.228 18.693 21.099 1.00 88.00 299 ASN A O 1
ATOM 2335 N N . ARG A 1 300 ? 27.061 17.342 19.738 1.00 86.94 300 ARG A N 1
ATOM 2336 C CA . ARG A 1 300 ? 25.755 17.732 20.284 1.00 86.94 300 ARG A CA 1
ATOM 2337 C C . ARG A 1 300 ? 25.638 17.294 21.747 1.00 86.94 300 ARG A C 1
ATOM 2339 O O . ARG A 1 300 ? 26.105 16.224 22.137 1.00 86.94 300 ARG A O 1
ATOM 2346 N N . SER A 1 301 ? 24.988 18.125 22.558 1.00 86.75 301 SER A N 1
ATOM 2347 C CA . SER A 1 301 ? 24.717 17.821 23.963 1.00 86.75 301 SER A CA 1
ATOM 2348 C C . SER A 1 301 ? 23.777 16.620 24.106 1.00 86.75 301 SER A C 1
ATOM 2350 O O . SER A 1 301 ? 23.114 16.185 23.160 1.00 86.75 301 SER A O 1
ATOM 2352 N N . VAL A 1 302 ? 23.730 16.070 25.315 1.00 85.81 302 VAL A N 1
ATOM 2353 C CA . VAL A 1 302 ? 22.910 14.913 25.675 1.00 85.81 302 VAL A CA 1
ATOM 2354 C C . VAL A 1 302 ? 21.829 15.368 26.654 1.00 85.81 302 VAL A C 1
ATOM 2356 O O . VAL A 1 302 ? 22.094 16.189 27.529 1.00 85.81 302 VAL A O 1
ATOM 2359 N N . ASP A 1 303 ? 20.606 14.872 26.485 1.00 83.00 303 ASP A N 1
ATOM 2360 C CA . ASP A 1 303 ? 19.486 15.141 27.385 1.00 83.00 303 ASP A CA 1
ATOM 2361 C C . ASP A 1 303 ? 19.546 14.292 28.671 1.00 83.00 303 ASP A C 1
ATOM 2363 O O . ASP A 1 303 ? 20.399 13.418 28.844 1.00 83.00 303 ASP A O 1
ATOM 2367 N N . PHE A 1 304 ? 18.613 14.530 29.596 1.00 78.06 304 PHE A N 1
ATOM 2368 C CA . PHE A 1 304 ? 18.543 13.811 30.875 1.00 78.06 304 PHE A CA 1
ATOM 2369 C C . PHE A 1 304 ? 18.286 12.296 30.737 1.00 78.06 304 PHE A C 1
ATOM 2371 O O . PHE A 1 304 ? 18.514 11.555 31.691 1.00 78.06 304 PHE A O 1
ATOM 2378 N N . LEU A 1 305 ? 17.814 11.828 29.574 1.00 74.50 305 LEU A N 1
ATOM 2379 C CA . LEU A 1 305 ? 17.615 10.408 29.263 1.00 74.50 305 LEU A CA 1
ATOM 2380 C C . LEU A 1 305 ? 18.854 9.776 28.616 1.00 74.50 305 LEU A C 1
ATOM 2382 O O . LEU A 1 305 ? 18.805 8.620 28.196 1.00 74.50 305 LEU A O 1
ATOM 2386 N N . GLY A 1 306 ? 19.961 10.513 28.504 1.00 82.38 306 GLY A N 1
ATOM 2387 C CA . GLY A 1 306 ? 21.163 10.023 27.843 1.00 82.38 306 GLY A CA 1
ATOM 2388 C C . GLY A 1 306 ? 21.047 10.006 26.315 1.00 82.38 306 GLY A C 1
ATOM 2389 O O . GLY A 1 306 ? 21.840 9.329 25.662 1.00 82.38 306 GLY A O 1
ATOM 2390 N N . ARG A 1 307 ? 20.072 10.710 25.723 1.00 89.94 307 ARG A N 1
ATOM 2391 C CA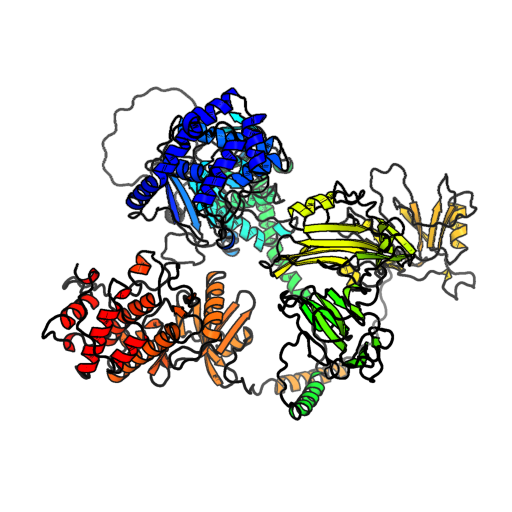 . ARG A 1 307 ? 19.908 10.810 24.266 1.00 89.94 307 ARG A CA 1
ATOM 2392 C C . ARG A 1 307 ? 20.592 12.069 23.756 1.00 89.94 307 ARG A C 1
ATOM 2394 O O . ARG A 1 307 ? 20.377 13.154 24.289 1.00 89.94 307 ARG A O 1
ATOM 2401 N N . ARG A 1 308 ? 21.388 11.958 22.695 1.00 89.94 308 ARG A N 1
ATOM 2402 C CA . ARG A 1 308 ? 21.922 13.139 21.995 1.00 89.94 308 ARG A CA 1
ATOM 2403 C C . ARG A 1 308 ? 20.782 14.018 21.489 1.00 89.94 308 ARG A C 1
ATOM 2405 O O . ARG A 1 308 ? 19.751 13.512 21.050 1.00 89.94 308 ARG A O 1
ATOM 2412 N N . GLN A 1 309 ? 20.985 15.330 21.473 1.00 86.00 309 GLN A N 1
ATOM 2413 C CA . GLN A 1 309 ? 20.005 16.300 20.971 1.00 86.00 309 GLN A CA 1
ATOM 2414 C C . GLN A 1 309 ? 19.869 16.303 19.432 1.00 86.00 309 GLN A C 1
ATOM 2416 O O . GLN A 1 309 ? 19.472 17.298 18.832 1.00 86.00 309 GLN A O 1
ATOM 2421 N N . THR A 1 310 ? 20.163 15.179 18.781 1.00 88.88 310 THR A N 1
ATOM 2422 C CA . THR A 1 310 ? 19.819 14.909 17.385 1.00 88.88 310 THR A CA 1
ATOM 2423 C C . THR A 1 310 ? 18.364 14.456 17.332 1.00 88.88 310 THR A C 1
ATOM 2425 O O . THR A 1 310 ? 18.032 13.400 17.877 1.00 88.88 310 THR A O 1
ATOM 2428 N N . ARG A 1 311 ? 17.493 15.243 16.694 1.00 91.50 311 ARG A N 1
ATOM 2429 C CA . ARG A 1 311 ? 16.069 14.924 16.516 1.00 91.50 311 ARG A CA 1
ATOM 2430 C C . ARG A 1 311 ? 15.752 14.797 15.037 1.00 91.50 311 ARG A C 1
ATOM 2432 O O . ARG A 1 311 ? 15.840 15.780 14.310 1.00 91.50 311 ARG A O 1
ATOM 2439 N N . ILE A 1 312 ? 15.358 13.606 14.614 1.00 94.94 312 ILE A N 1
ATOM 2440 C CA . ILE A 1 312 ? 15.044 13.277 13.225 1.00 94.94 312 ILE A CA 1
ATOM 2441 C C . ILE A 1 312 ? 13.556 12.961 13.127 1.00 94.94 312 ILE A C 1
ATOM 2443 O O . ILE A 1 312 ? 13.022 12.264 13.987 1.00 94.94 312 ILE A O 1
ATOM 2447 N N . VAL A 1 313 ? 12.883 13.431 12.080 1.00 95.69 313 VAL A N 1
ATOM 2448 C CA . VAL A 1 313 ? 11.510 13.026 11.771 1.00 95.69 313 VAL A CA 1
ATOM 2449 C C . VAL A 1 313 ? 11.407 12.462 10.361 1.00 95.69 313 VAL A C 1
ATOM 2451 O O . VAL A 1 313 ? 11.638 13.167 9.384 1.00 95.69 313 VAL A O 1
ATOM 2454 N N . ALA A 1 314 ? 11.022 11.195 10.261 1.00 97.31 314 ALA A N 1
ATOM 2455 C CA . ALA A 1 314 ? 10.753 10.517 9.003 1.00 97.31 314 ALA A CA 1
ATOM 2456 C C . ALA A 1 314 ? 9.294 10.736 8.590 1.00 97.31 314 ALA A C 1
ATOM 2458 O O . ALA A 1 314 ? 8.360 10.376 9.318 1.00 97.31 314 ALA A O 1
ATOM 2459 N N . ILE A 1 315 ? 9.112 11.338 7.413 1.00 96.31 315 ILE A N 1
ATOM 2460 C CA . ILE A 1 315 ? 7.813 11.539 6.766 1.00 96.31 315 ILE A CA 1
ATOM 2461 C C . ILE A 1 315 ? 7.888 11.148 5.292 1.00 96.31 315 ILE A C 1
ATOM 2463 O O . ILE A 1 315 ? 8.704 11.668 4.533 1.00 96.31 315 ILE A O 1
ATOM 2467 N N . ASP A 1 316 ? 6.990 10.270 4.860 1.00 94.19 316 ASP A N 1
ATOM 2468 C CA . ASP A 1 316 ? 6.955 9.786 3.484 1.00 94.19 316 ASP A CA 1
ATOM 2469 C C . ASP A 1 316 ? 6.088 10.660 2.577 1.00 94.19 316 ASP A C 1
ATOM 2471 O O . ASP A 1 316 ? 4.986 11.057 2.951 1.00 94.19 316 ASP A O 1
ATOM 2475 N N . ALA A 1 317 ? 6.557 10.963 1.366 1.00 89.31 317 ALA A N 1
ATOM 2476 C CA . ALA A 1 317 ? 5.781 11.715 0.376 1.00 89.31 317 ALA A CA 1
ATOM 2477 C C . ALA A 1 317 ? 5.139 10.779 -0.660 1.00 89.31 317 ALA A C 1
ATOM 2479 O O . ALA A 1 317 ? 5.641 9.690 -0.927 1.00 89.31 317 ALA A O 1
ATOM 2480 N N . LEU A 1 318 ? 4.050 11.209 -1.300 1.00 83.69 318 LEU A N 1
ATOM 2481 C CA . LEU A 1 318 ? 3.464 10.448 -2.401 1.00 83.69 318 LEU A CA 1
ATOM 2482 C C . LEU A 1 318 ? 4.332 10.544 -3.655 1.00 83.69 318 LEU A C 1
ATOM 2484 O O . LEU A 1 318 ? 4.669 11.638 -4.110 1.00 83.69 318 LEU A O 1
ATOM 2488 N N . CYS A 1 319 ? 4.556 9.405 -4.306 1.00 77.31 319 CYS A N 1
ATOM 2489 C CA . CYS A 1 319 ? 5.034 9.377 -5.684 1.00 77.31 319 CYS A CA 1
ATOM 2490 C C . CYS A 1 319 ? 3.909 9.874 -6.608 1.00 77.31 319 CYS A C 1
ATOM 2492 O O . CYS A 1 319 ? 2.874 9.218 -6.758 1.00 77.31 319 CYS A O 1
ATOM 2494 N N . SER A 1 320 ? 4.048 11.078 -7.169 1.00 63.41 320 SER A N 1
ATOM 2495 C CA . SER A 1 320 ? 2.965 11.734 -7.914 1.00 63.41 320 SER A CA 1
ATOM 2496 C C . SER A 1 320 ? 3.479 12.438 -9.167 1.00 63.41 320 SER A C 1
ATOM 2498 O O . SER A 1 320 ? 4.018 13.538 -9.076 1.00 63.41 320 SER A O 1
ATOM 2500 N N . PRO A 1 321 ? 3.237 11.889 -10.371 1.00 51.88 321 PRO A N 1
ATOM 2501 C CA . PRO A 1 321 ? 3.591 12.586 -11.593 1.00 51.88 321 PRO A CA 1
ATOM 2502 C C . PRO A 1 321 ? 2.603 13.731 -11.876 1.00 51.88 321 PRO A C 1
ATOM 2504 O O . PRO A 1 321 ? 1.392 13.518 -12.030 1.00 51.88 321 PRO A O 1
ATOM 2507 N N . ARG A 1 322 ? 3.147 14.938 -12.076 1.00 61.28 322 ARG A N 1
ATOM 2508 C CA . ARG A 1 322 ? 2.499 16.053 -12.799 1.00 61.28 322 ARG A CA 1
ATOM 2509 C C . ARG A 1 322 ? 1.263 16.627 -12.078 1.00 61.28 322 ARG A C 1
ATOM 2511 O O . ARG A 1 322 ? 1.258 16.783 -10.865 1.00 61.28 322 ARG A O 1
ATOM 2518 N N . MET A 1 323 ? 0.196 16.967 -12.811 1.00 55.88 323 MET A N 1
ATOM 2519 C CA . MET A 1 323 ? -0.964 17.731 -12.315 1.00 55.88 323 MET A CA 1
ATOM 2520 C C . MET A 1 323 ? -1.792 17.044 -11.214 1.00 55.88 323 MET A C 1
ATOM 2522 O O . MET A 1 323 ? -2.670 17.673 -10.624 1.00 55.88 323 MET A O 1
ATOM 2526 N N . LYS A 1 324 ? -1.556 15.755 -10.919 1.00 68.00 324 LYS A N 1
ATOM 2527 C CA . LYS A 1 324 ? -2.295 15.042 -9.865 1.00 68.00 324 LYS A CA 1
ATOM 2528 C C . LYS A 1 324 ? -2.041 15.656 -8.486 1.00 68.00 324 LYS A C 1
ATOM 2530 O O . LYS A 1 324 ? -2.993 15.745 -7.720 1.00 68.00 324 LYS A O 1
ATOM 2535 N N . GLN A 1 325 ? -0.832 16.144 -8.209 1.00 73.06 325 GLN A N 1
ATOM 2536 C CA . GLN A 1 325 ? -0.449 16.694 -6.902 1.00 73.06 325 GLN A CA 1
ATOM 2537 C C . GLN A 1 325 ? -1.284 17.904 -6.447 1.00 73.06 325 GLN A C 1
ATOM 2539 O O . GLN A 1 325 ? -1.465 18.098 -5.250 1.00 73.06 325 GLN A O 1
ATOM 2544 N N . TYR A 1 326 ? -1.873 18.661 -7.381 1.00 77.56 326 TYR A N 1
ATOM 2545 C CA . TYR A 1 326 ? -2.722 19.816 -7.063 1.00 77.56 326 TYR A CA 1
ATOM 2546 C C . TYR A 1 326 ? -4.170 19.443 -6.706 1.00 77.56 326 TYR A C 1
ATOM 2548 O O . TYR A 1 326 ? -4.947 20.314 -6.319 1.00 77.56 326 TYR A O 1
ATOM 2556 N N . LYS A 1 327 ? -4.590 18.170 -6.823 1.00 76.56 327 LYS A N 1
ATOM 2557 C CA . LYS A 1 327 ? -5.952 17.797 -6.400 1.00 76.56 327 LYS A CA 1
ATOM 2558 C C . LYS A 1 327 ? -6.047 17.827 -4.876 1.00 76.56 327 LYS A C 1
ATOM 2560 O O . LYS A 1 327 ? -5.185 17.285 -4.188 1.00 76.56 327 LYS A O 1
ATOM 2565 N N . LEU A 1 328 ? -7.171 18.336 -4.366 1.00 75.88 328 LEU A N 1
ATOM 2566 C CA . LEU A 1 328 ? -7.426 18.536 -2.934 1.00 75.88 328 LEU A CA 1
ATOM 2567 C C . LEU A 1 328 ? -7.080 17.324 -2.055 1.00 75.88 328 LEU A C 1
ATOM 2569 O O . LEU A 1 328 ? -6.506 17.495 -0.987 1.00 75.88 328 LEU A O 1
ATOM 2573 N N . LYS A 1 329 ? -7.393 16.101 -2.499 1.00 79.00 329 LYS A N 1
ATOM 2574 C CA . LYS A 1 329 ? -7.093 14.884 -1.727 1.00 79.00 329 LYS A CA 1
ATOM 2575 C C . LYS A 1 329 ? -5.590 14.658 -1.507 1.00 79.00 329 LYS A C 1
ATOM 2577 O O . LYS A 1 329 ? -5.205 14.208 -0.439 1.00 79.00 329 LYS A O 1
ATOM 2582 N N . TYR A 1 330 ? -4.757 14.984 -2.496 1.00 83.75 330 TYR A N 1
ATOM 2583 C CA . TYR A 1 330 ? -3.309 14.797 -2.418 1.00 83.75 330 TYR A CA 1
ATOM 2584 C C . TYR A 1 330 ? -2.657 15.941 -1.648 1.00 83.75 330 TYR A C 1
ATOM 2586 O O . TYR A 1 330 ? -1.828 15.683 -0.785 1.00 83.75 330 TYR A O 1
ATOM 2594 N N . LEU A 1 331 ? -3.114 17.179 -1.868 1.00 84.19 331 LEU A N 1
ATOM 2595 C CA . LEU A 1 331 ? -2.725 18.324 -1.041 1.00 84.19 331 LEU A CA 1
ATOM 2596 C C . LEU A 1 331 ? -2.976 18.036 0.440 1.00 84.19 331 LEU A C 1
ATOM 2598 O O . LEU A 1 331 ? -2.062 18.127 1.249 1.00 84.19 331 LEU A O 1
ATOM 2602 N N . LEU A 1 332 ? -4.197 17.607 0.772 1.00 84.69 332 LEU A N 1
ATOM 2603 C CA . LEU A 1 332 ? -4.585 17.313 2.145 1.00 84.69 332 LEU A CA 1
ATOM 2604 C C . LEU A 1 332 ? -3.729 16.195 2.751 1.00 84.69 332 LEU A C 1
ATOM 2606 O O . LEU A 1 332 ? -3.254 16.353 3.870 1.00 84.69 332 LEU A O 1
ATOM 2610 N N . ARG A 1 333 ? -3.486 15.105 2.012 1.00 90.19 333 ARG A N 1
ATOM 2611 C CA . ARG A 1 333 ? -2.615 14.009 2.460 1.00 90.19 333 ARG A CA 1
ATOM 2612 C C . ARG A 1 333 ? -1.218 14.518 2.812 1.00 90.19 333 ARG A C 1
ATOM 2614 O O . ARG A 1 333 ? -0.723 14.239 3.899 1.00 90.19 333 ARG A O 1
ATOM 2621 N N . GLU A 1 334 ? -0.595 15.281 1.919 1.00 91.19 334 GLU A N 1
ATOM 2622 C CA . GLU A 1 334 ? 0.778 15.760 2.108 1.00 91.19 334 GLU A CA 1
ATOM 2623 C C . GLU A 1 334 ? 0.885 16.792 3.236 1.00 91.19 334 GLU A C 1
ATOM 2625 O O . GLU A 1 334 ? 1.822 16.743 4.031 1.00 91.19 334 GLU A O 1
ATOM 2630 N N . THR A 1 335 ? -0.101 17.686 3.368 1.00 89.81 335 THR A N 1
ATOM 2631 C CA . THR A 1 335 ? -0.158 18.630 4.490 1.00 89.81 335 THR A CA 1
ATOM 2632 C C . THR A 1 335 ? -0.346 17.913 5.824 1.00 89.81 335 THR A C 1
ATOM 2634 O O . THR A 1 335 ? 0.308 18.268 6.802 1.00 89.81 335 THR A O 1
ATOM 2637 N N . ILE A 1 336 ? -1.193 16.883 5.881 1.00 89.44 336 ILE A N 1
ATOM 2638 C CA . ILE A 1 336 ? -1.424 16.095 7.098 1.00 89.44 336 ILE A CA 1
ATOM 2639 C C . ILE A 1 336 ? -0.175 15.329 7.512 1.00 89.44 336 ILE A C 1
ATOM 2641 O O . ILE A 1 336 ? 0.169 15.332 8.691 1.00 89.44 336 ILE A O 1
ATOM 2645 N N . LYS A 1 337 ? 0.511 14.703 6.556 1.00 94.56 337 LYS A N 1
ATOM 2646 C CA . LYS A 1 337 ? 1.748 13.966 6.803 1.00 94.56 337 LYS A CA 1
ATOM 2647 C C . LYS A 1 337 ? 2.834 14.873 7.386 1.00 94.56 337 LYS A C 1
ATOM 2649 O O . LYS A 1 337 ? 3.368 14.575 8.454 1.00 94.56 337 LYS A O 1
ATOM 2654 N N . ALA A 1 338 ? 3.091 16.016 6.744 1.00 94.06 338 ALA A N 1
ATOM 2655 C CA . ALA A 1 338 ? 4.040 17.009 7.245 1.00 94.06 338 ALA A CA 1
ATOM 2656 C C . ALA A 1 338 ? 3.629 17.535 8.631 1.00 94.06 338 ALA A C 1
ATOM 2658 O O . ALA A 1 338 ? 4.447 17.598 9.545 1.00 94.06 338 ALA A O 1
ATOM 2659 N N . PHE A 1 339 ? 2.342 17.840 8.827 1.00 92.62 339 PHE A N 1
ATOM 2660 C CA . PHE A 1 339 ? 1.821 18.300 10.114 1.00 92.62 339 PHE A CA 1
ATOM 2661 C C . PHE A 1 339 ? 1.999 17.252 11.220 1.00 92.62 339 PHE A C 1
ATOM 2663 O O . PHE A 1 339 ? 2.438 17.601 12.311 1.00 92.62 339 PHE A O 1
ATOM 2670 N N . CYS A 1 340 ? 1.729 15.973 10.939 1.00 92.38 340 CYS A N 1
ATOM 2671 C CA . CYS A 1 340 ? 1.950 14.871 11.876 1.00 92.38 340 CYS A CA 1
ATOM 2672 C C . CYS A 1 340 ? 3.414 14.790 12.321 1.00 92.38 340 CYS A C 1
ATOM 2674 O O . CYS A 1 340 ? 3.683 14.652 13.513 1.00 92.38 340 CYS A O 1
ATOM 2676 N N . GLY A 1 341 ? 4.352 14.904 11.376 1.00 92.25 341 GLY A N 1
ATOM 2677 C CA . GLY A 1 341 ? 5.781 14.901 11.682 1.00 92.25 341 GLY A CA 1
ATOM 2678 C C . GLY A 1 341 ? 6.200 16.100 12.536 1.00 92.25 341 GLY A C 1
ATOM 2679 O O . GLY A 1 341 ? 6.867 15.940 13.561 1.00 92.25 341 GLY A O 1
ATOM 2680 N N . PHE A 1 342 ? 5.761 17.300 12.152 1.00 92.88 342 PHE A N 1
ATOM 2681 C CA . PHE A 1 342 ? 6.176 18.547 12.798 1.00 92.88 342 PHE A CA 1
ATOM 2682 C C . PHE A 1 342 ? 5.503 18.789 14.147 1.00 92.88 342 PHE A C 1
ATOM 2684 O O . PHE A 1 342 ? 6.009 19.577 14.942 1.00 92.88 342 PHE A O 1
ATOM 2691 N N . LEU A 1 343 ? 4.393 18.125 14.448 1.00 87.44 343 LEU A N 1
ATOM 2692 C CA . LEU A 1 343 ? 3.679 18.306 15.703 1.00 87.44 343 LEU A CA 1
ATOM 2693 C C . LEU A 1 343 ? 4.487 17.800 16.915 1.00 87.44 343 LEU A C 1
ATOM 2695 O O . LEU A 1 343 ? 4.965 16.664 16.930 1.00 87.44 343 LEU A O 1
ATOM 2699 N N . ASP A 1 344 ? 4.589 18.629 17.960 1.00 79.62 344 ASP A N 1
ATOM 2700 C CA . ASP A 1 344 ? 4.983 18.208 19.314 1.00 79.62 344 ASP A CA 1
ATOM 2701 C C . ASP A 1 344 ? 3.711 17.928 20.132 1.00 79.62 344 ASP A C 1
ATOM 2703 O O . ASP A 1 344 ? 3.017 18.847 20.581 1.00 79.62 344 ASP A O 1
ATOM 2707 N N . GLN A 1 345 ? 3.366 16.646 20.290 1.00 65.19 345 GLN A N 1
ATOM 2708 C CA . GLN A 1 345 ? 2.124 16.245 20.959 1.00 65.19 345 GLN A CA 1
ATOM 2709 C C . GLN A 1 345 ? 2.104 16.619 22.447 1.00 65.19 345 GLN A C 1
ATOM 2711 O O . GLN A 1 345 ? 1.037 16.922 22.979 1.00 65.19 345 GLN A O 1
ATOM 2716 N N . SER A 1 346 ? 3.266 16.648 23.106 1.00 58.06 346 SER A N 1
ATOM 2717 C CA . SER A 1 346 ? 3.373 16.897 24.547 1.00 58.06 346 SER A CA 1
ATOM 2718 C C . SER A 1 346 ? 2.993 18.332 24.931 1.00 58.06 346 SER A C 1
ATOM 2720 O O . SER A 1 346 ? 2.435 18.566 26.003 1.00 58.06 346 SER A O 1
ATOM 2722 N N . LYS A 1 347 ? 3.210 19.290 24.021 1.00 53.78 347 LYS A N 1
ATOM 2723 C CA . LYS A 1 347 ? 2.968 20.722 24.257 1.00 53.78 347 LYS A CA 1
ATOM 2724 C C . LYS A 1 347 ? 1.765 21.289 23.507 1.00 53.78 347 LYS A C 1
ATOM 2726 O O . LYS A 1 347 ? 1.319 22.392 23.819 1.00 53.78 347 LYS A O 1
ATOM 2731 N N . TYR A 1 348 ? 1.176 20.544 22.568 1.00 55.03 348 TYR A N 1
ATOM 2732 C CA . TYR A 1 348 ? 0.043 21.011 21.754 1.00 55.03 348 TYR A CA 1
ATOM 2733 C C . TYR A 1 348 ? -1.130 21.551 22.593 1.00 55.03 348 TYR A C 1
ATOM 2735 O O . TYR A 1 348 ? -1.693 22.605 22.296 1.00 55.03 348 TYR A O 1
ATOM 2743 N N . SER A 1 349 ? -1.464 20.870 23.694 1.00 46.22 349 SER A N 1
ATOM 2744 C CA . SER A 1 349 ? -2.534 21.283 24.614 1.00 46.22 349 SER A CA 1
ATOM 2745 C C . SER A 1 349 ? -2.209 22.564 25.399 1.00 46.22 349 SER A C 1
ATOM 2747 O O . SER A 1 349 ? -3.118 23.313 25.759 1.00 46.22 349 SER A O 1
ATOM 2749 N N . GLN A 1 350 ? -0.925 22.817 25.661 1.00 46.44 350 GLN A N 1
ATOM 2750 C CA . GLN A 1 350 ? -0.432 23.992 26.381 1.00 46.44 350 GLN A CA 1
ATOM 2751 C C . GLN A 1 350 ? -0.411 25.218 25.464 1.00 46.44 350 GLN A C 1
ATOM 2753 O O . GLN A 1 350 ? -0.936 26.268 25.829 1.00 46.44 350 GLN A O 1
ATOM 2758 N N . TYR A 1 351 ? 0.063 25.051 24.227 1.00 45.56 351 TYR A N 1
ATOM 2759 C CA . TYR A 1 351 ? 0.015 26.099 23.209 1.00 45.56 351 TYR A CA 1
ATOM 2760 C C . TYR A 1 351 ? -1.417 26.484 22.813 1.00 45.56 351 TYR A C 1
ATOM 2762 O O . TYR A 1 351 ? -1.707 27.658 22.596 1.00 45.56 351 TYR A O 1
ATOM 2770 N N . LYS A 1 352 ? -2.344 25.516 22.782 1.00 44.91 352 LYS A N 1
ATOM 2771 C CA . LYS A 1 352 ? -3.769 25.771 22.520 1.00 44.91 352 LYS A CA 1
ATOM 2772 C C . LYS A 1 352 ? -4.433 26.638 23.601 1.00 44.91 352 LYS A C 1
ATOM 2774 O O . LYS A 1 352 ? -5.333 27.399 23.264 1.00 44.91 352 LYS A O 1
ATOM 2779 N N . ARG A 1 353 ? -4.000 26.541 24.868 1.00 44.53 353 ARG A N 1
ATOM 2780 C CA . ARG A 1 353 ? -4.472 27.416 25.963 1.00 44.53 353 ARG A CA 1
ATOM 2781 C C . ARG A 1 353 ? -3.846 28.809 25.892 1.00 44.53 353 ARG A C 1
ATOM 2783 O O . ARG A 1 353 ? -4.570 29.788 25.991 1.00 44.53 353 ARG A O 1
ATOM 2790 N N . LEU A 1 354 ? -2.542 28.890 25.620 1.00 39.91 354 LEU A N 1
ATOM 2791 C CA . LEU A 1 354 ? -1.811 30.159 25.475 1.00 39.91 354 LEU A CA 1
ATOM 2792 C C . LEU A 1 354 ? -2.304 31.036 24.310 1.00 39.91 354 LEU A C 1
ATOM 2794 O O . LEU A 1 354 ? -2.069 32.231 24.323 1.00 39.91 354 LEU A O 1
ATOM 2798 N N . TYR A 1 355 ? -2.985 30.467 23.310 1.00 42.31 355 TYR A N 1
ATOM 2799 C CA . TYR A 1 355 ? -3.613 31.223 22.214 1.00 42.31 355 TYR A CA 1
ATOM 2800 C C . TYR A 1 355 ? -5.079 31.607 22.478 1.00 42.31 355 TYR A C 1
ATOM 2802 O O . TYR A 1 355 ? -5.653 32.386 21.718 1.00 42.31 355 TYR A O 1
ATOM 2810 N N . GLN A 1 356 ? -5.714 31.029 23.504 1.00 41.09 356 GLN A N 1
ATOM 2811 C CA . GLN A 1 356 ? -7.058 31.428 23.937 1.00 41.09 356 GLN A CA 1
ATOM 2812 C C . GLN A 1 356 ? -7.008 32.623 24.897 1.00 41.09 356 GLN A C 1
ATOM 2814 O O . GLN A 1 356 ? -7.933 33.434 24.884 1.00 41.09 356 GLN A O 1
ATOM 2819 N N . ASP A 1 357 ? -5.908 32.767 25.640 1.00 33.78 357 ASP A N 1
ATOM 2820 C CA . ASP A 1 357 ? -5.602 33.940 26.454 1.00 33.78 357 ASP A CA 1
ATOM 2821 C C . ASP A 1 357 ? -4.653 34.859 25.671 1.00 33.78 357 ASP A C 1
ATOM 2823 O O . ASP A 1 357 ? -3.543 34.496 25.308 1.00 33.78 357 ASP A O 1
ATOM 2827 N N . ASN A 1 358 ? -5.137 36.042 25.321 1.00 34.72 358 ASN A N 1
ATOM 2828 C CA . ASN A 1 358 ? -4.622 36.883 24.243 1.00 34.72 358 ASN A CA 1
ATOM 2829 C C . ASN A 1 358 ? -3.339 37.673 24.612 1.00 34.72 358 ASN A C 1
ATOM 2831 O O . ASN A 1 358 ? -3.328 38.893 24.476 1.00 34.72 358 ASN A O 1
ATOM 2835 N N . GLU A 1 359 ? -2.268 37.019 25.078 1.00 37.28 359 GLU A N 1
ATOM 2836 C CA . GLU A 1 359 ? -0.989 37.678 25.399 1.00 37.28 359 GLU A CA 1
ATOM 2837 C C . GLU A 1 359 ? 0.241 36.824 25.040 1.00 37.28 359 GLU A C 1
ATOM 2839 O O . GLU A 1 359 ? 0.763 36.089 25.870 1.00 37.28 359 GLU A O 1
ATOM 2844 N N . LEU A 1 360 ? 0.761 36.965 23.814 1.00 31.81 360 LEU A N 1
ATOM 2845 C CA . LEU A 1 360 ? 2.201 36.823 23.540 1.00 31.81 360 LEU A CA 1
ATOM 2846 C C . LEU A 1 360 ? 2.561 37.449 22.183 1.00 31.81 360 LEU A C 1
ATOM 2848 O O . LEU A 1 360 ? 2.090 37.022 21.129 1.00 31.81 360 LEU A O 1
ATOM 2852 N N . GLY A 1 361 ? 3.395 38.490 22.230 1.00 29.36 361 GLY A N 1
ATOM 2853 C CA . GLY A 1 361 ? 4.070 39.057 21.062 1.00 29.36 361 GLY A CA 1
ATOM 2854 C C . GLY A 1 361 ? 5.203 38.147 20.561 1.00 29.36 361 GLY A C 1
ATOM 2855 O O . GLY A 1 361 ? 5.626 37.239 21.279 1.00 29.36 361 GLY A O 1
ATOM 2856 N N . PRO A 1 362 ? 5.693 38.358 19.327 1.00 28.11 362 PRO A N 1
ATOM 2857 C CA . PRO A 1 362 ? 6.725 37.519 18.725 1.00 28.11 362 PRO A CA 1
ATOM 2858 C C . PRO A 1 362 ? 8.029 37.577 19.530 1.00 28.11 362 PRO A C 1
ATOM 2860 O O . PRO A 1 362 ? 8.459 38.656 19.933 1.00 28.11 362 PRO A O 1
ATOM 2863 N N . CYS A 1 363 ? 8.673 36.421 19.729 1.00 24.47 363 CYS A N 1
ATOM 2864 C CA . CYS A 1 363 ? 10.028 36.330 20.268 1.00 24.47 363 CYS A CA 1
ATOM 2865 C C . CYS A 1 363 ? 10.973 37.193 19.417 1.00 24.47 363 CYS A C 1
ATOM 2867 O O . CYS A 1 363 ? 11.295 36.834 18.283 1.00 24.47 363 CYS A O 1
ATOM 2869 N N . GLN A 1 364 ? 11.393 38.337 19.956 1.00 25.97 364 GLN A N 1
ATOM 2870 C CA . GLN A 1 364 ? 12.469 39.140 19.392 1.00 25.97 364 GLN A CA 1
ATOM 2871 C C . GLN A 1 364 ? 13.793 38.426 19.677 1.00 25.97 364 GLN A C 1
ATOM 2873 O O . GLN A 1 364 ? 14.191 38.259 20.826 1.00 25.97 364 GLN A O 1
ATOM 2878 N N . LEU A 1 365 ? 14.444 37.955 18.615 1.00 26.34 365 LEU A N 1
ATOM 2879 C CA . LEU A 1 365 ? 15.865 37.629 18.618 1.00 26.34 365 LEU A CA 1
ATOM 2880 C C . LEU A 1 365 ? 16.613 38.945 18.393 1.00 26.34 365 LEU A C 1
ATOM 2882 O O . LEU A 1 365 ? 16.738 39.386 17.251 1.00 26.34 365 LEU A O 1
ATOM 2886 N N . ASP A 1 366 ? 17.065 39.578 19.474 1.00 26.64 366 ASP A N 1
ATOM 2887 C CA . ASP A 1 366 ? 17.983 40.710 19.384 1.00 26.64 366 ASP A CA 1
ATOM 2888 C C . ASP A 1 366 ? 19.374 40.205 18.976 1.00 26.64 366 ASP A C 1
ATOM 2890 O O . ASP A 1 366 ? 20.001 39.383 19.648 1.00 26.64 366 ASP A O 1
ATOM 2894 N N . GLN A 1 367 ? 19.839 40.703 17.832 1.00 32.44 367 GLN A N 1
ATOM 2895 C CA . GLN A 1 367 ? 21.253 40.792 17.504 1.00 32.44 367 GLN A CA 1
ATOM 2896 C C . GLN A 1 367 ? 21.815 42.003 18.247 1.00 32.44 367 GLN A C 1
ATOM 2898 O O . GLN A 1 367 ? 21.357 43.106 17.979 1.00 32.44 367 GLN A O 1
ATOM 2903 N N . ASP A 1 368 ? 22.819 41.818 19.105 1.00 27.17 368 ASP A N 1
ATOM 2904 C CA . ASP A 1 368 ? 23.924 42.777 19.197 1.00 27.17 368 ASP A CA 1
ATOM 2905 C C . ASP A 1 368 ? 25.156 42.185 19.902 1.00 27.17 368 ASP A C 1
ATOM 2907 O O . ASP A 1 368 ? 25.080 41.538 20.946 1.00 27.17 368 ASP A O 1
ATOM 2911 N N . ASN A 1 369 ? 26.312 42.413 19.276 1.00 33.47 369 ASN A N 1
ATOM 2912 C CA . ASN A 1 369 ? 27.652 42.158 19.800 1.00 33.47 369 ASN A CA 1
ATOM 2913 C C . ASN A 1 369 ? 28.074 43.296 20.745 1.00 33.47 369 ASN A C 1
ATOM 2915 O O . ASN A 1 369 ? 28.019 44.452 20.330 1.00 33.47 369 ASN A O 1
ATOM 2919 N N . ASN A 1 370 ? 28.600 42.973 21.932 1.00 27.83 370 ASN A N 1
ATOM 2920 C CA . ASN A 1 370 ? 29.938 43.359 22.433 1.00 27.83 370 ASN A CA 1
ATOM 2921 C C . ASN A 1 370 ? 30.023 43.363 23.969 1.00 27.83 370 ASN A C 1
ATOM 2923 O O . ASN A 1 370 ? 29.161 43.908 24.646 1.00 27.83 370 ASN A O 1
ATOM 2927 N N . ASP A 1 371 ? 31.148 42.816 24.441 1.00 32.88 371 ASP A N 1
ATOM 2928 C CA . ASP A 1 371 ? 31.919 43.115 25.657 1.00 32.88 371 ASP A CA 1
ATOM 2929 C C . ASP A 1 371 ? 31.207 43.294 27.009 1.00 32.88 371 ASP A C 1
ATOM 2931 O O . ASP A 1 371 ? 30.505 44.271 27.259 1.00 32.88 371 ASP A O 1
ATOM 2935 N N . GLY A 1 372 ? 31.568 42.434 27.968 1.00 27.12 372 GLY A N 1
ATOM 2936 C CA . GLY A 1 372 ? 31.357 42.718 29.388 1.00 27.12 372 GLY A CA 1
ATOM 2937 C C . GLY A 1 372 ? 31.353 41.487 30.282 1.00 27.12 372 GLY A C 1
ATOM 2938 O O . GLY A 1 372 ? 30.307 40.912 30.551 1.00 27.12 372 GLY A O 1
ATOM 2939 N N . ASP A 1 373 ? 32.536 41.119 30.757 1.00 38.03 373 ASP A N 1
ATOM 2940 C CA . ASP A 1 373 ? 32.792 40.229 31.891 1.00 38.03 373 ASP A CA 1
ATOM 2941 C C . ASP A 1 373 ? 31.960 40.649 33.124 1.00 38.03 373 ASP A C 1
ATOM 2943 O O . ASP A 1 373 ? 32.097 41.791 33.552 1.00 38.03 373 ASP A O 1
ATOM 2947 N N . ILE A 1 374 ? 31.113 39.769 33.684 1.00 26.45 374 ILE A N 1
ATOM 2948 C CA . ILE A 1 374 ? 30.652 39.795 35.090 1.00 26.45 374 ILE A CA 1
ATOM 2949 C C . ILE A 1 374 ? 30.235 38.374 35.515 1.00 26.45 374 ILE A C 1
ATOM 2951 O O . ILE A 1 374 ? 29.509 37.653 34.829 1.00 26.45 374 ILE A O 1
ATOM 2955 N N . SER A 1 375 ? 30.744 37.994 36.684 1.00 26.56 375 SER A N 1
ATOM 2956 C CA . SER A 1 375 ? 30.705 36.692 37.340 1.00 26.56 375 SER A CA 1
ATOM 2957 C C . SER A 1 375 ? 29.315 36.199 37.747 1.00 26.56 375 SER A C 1
ATOM 2959 O O . SER A 1 375 ? 28.505 36.943 38.296 1.00 26.56 375 SER A O 1
ATOM 2961 N N . ARG A 1 376 ? 29.119 34.883 37.594 1.00 25.47 376 ARG A N 1
ATOM 2962 C CA . ARG A 1 376 ? 28.115 34.073 38.298 1.00 25.47 376 ARG A CA 1
ATOM 2963 C C . ARG A 1 376 ? 28.404 34.085 39.798 1.00 25.47 376 ARG A C 1
ATOM 2965 O O . ARG A 1 376 ? 29.255 33.323 40.228 1.00 25.47 376 ARG A O 1
ATOM 2972 N N . ASP A 1 377 ? 27.723 34.933 40.550 1.00 29.97 377 ASP A N 1
ATOM 2973 C CA . ASP A 1 377 ? 27.313 34.688 41.935 1.00 29.97 377 ASP A CA 1
ATOM 2974 C C . ASP A 1 377 ? 26.387 35.839 42.355 1.00 29.97 377 ASP A C 1
ATOM 2976 O O . ASP A 1 377 ? 26.692 36.992 42.083 1.00 29.97 377 ASP A O 1
ATOM 2980 N N . GLU A 1 378 ? 25.270 35.495 43.005 1.00 31.30 378 GLU A N 1
ATOM 2981 C CA . GLU A 1 378 ? 24.146 36.349 43.444 1.00 31.30 378 GLU A CA 1
ATOM 2982 C C . GLU A 1 378 ? 22.944 36.405 42.485 1.00 31.30 378 GLU A C 1
ATOM 2984 O O . GLU A 1 378 ? 22.876 37.212 41.568 1.00 31.30 378 GLU A O 1
ATOM 2989 N N . ILE A 1 379 ? 21.967 35.521 42.729 1.00 26.42 379 ILE A N 1
ATOM 2990 C CA . ILE A 1 379 ? 20.550 35.831 43.024 1.00 26.42 379 ILE A CA 1
ATOM 2991 C C . ILE A 1 379 ? 19.874 34.484 43.355 1.00 26.42 379 ILE A C 1
ATOM 2993 O O . ILE A 1 379 ? 19.253 33.813 42.537 1.00 26.42 379 ILE A O 1
ATOM 2997 N N . LEU A 1 380 ? 20.045 34.065 44.609 1.00 28.89 380 LEU A N 1
ATOM 2998 C CA . LEU A 1 380 ? 19.103 33.214 45.333 1.00 28.89 380 LEU A CA 1
ATOM 2999 C C . LEU A 1 380 ? 18.384 34.144 46.309 1.00 28.89 380 LEU A C 1
ATOM 3001 O O . LEU A 1 380 ? 18.950 34.488 47.343 1.00 28.89 380 LEU A O 1
ATOM 3005 N N . SER A 1 381 ? 17.191 34.618 45.948 1.00 28.39 381 SER A N 1
ATOM 3006 C CA . SER A 1 381 ? 16.105 35.004 46.870 1.00 28.39 381 SER A CA 1
ATOM 3007 C C . SER A 1 381 ? 15.025 35.797 46.132 1.00 28.39 381 SER A C 1
ATOM 3009 O O . SER A 1 381 ? 15.135 37.002 45.940 1.00 28.39 381 SER A O 1
ATOM 3011 N N . ASN A 1 382 ? 13.947 35.120 45.743 1.00 24.31 382 ASN A N 1
ATOM 3012 C CA . ASN A 1 382 ? 12.606 35.573 46.106 1.00 24.31 382 ASN A CA 1
ATOM 3013 C C . ASN A 1 382 ? 11.569 34.519 45.727 1.00 24.31 382 ASN A C 1
ATOM 3015 O O . ASN A 1 382 ? 11.383 34.180 44.561 1.00 24.31 382 ASN A O 1
ATOM 3019 N N . GLU A 1 383 ? 10.886 34.022 46.750 1.00 34.59 383 GLU A N 1
ATOM 3020 C CA . GLU A 1 383 ? 9.664 33.250 46.620 1.00 34.59 383 GLU A CA 1
ATOM 3021 C C . GLU A 1 383 ? 8.534 34.177 46.157 1.00 34.59 383 GLU A C 1
ATOM 3023 O O . GLU A 1 383 ? 8.157 35.114 46.857 1.00 34.59 383 GLU A O 1
ATOM 3028 N N . ASN A 1 384 ? 7.982 33.908 44.975 1.00 26.72 384 ASN A N 1
ATOM 3029 C CA . ASN A 1 384 ? 6.546 34.002 44.730 1.00 26.72 384 ASN A CA 1
ATOM 3030 C C . ASN A 1 384 ? 6.197 33.210 43.469 1.00 26.72 384 ASN A C 1
ATOM 3032 O O . ASN A 1 384 ? 6.797 33.386 42.411 1.00 26.72 384 ASN A O 1
ATOM 3036 N N . GLY A 1 385 ? 5.242 32.294 43.621 1.00 32.59 385 GLY A N 1
ATOM 3037 C CA . GLY A 1 385 ? 4.852 31.317 42.615 1.00 32.59 385 GLY A CA 1
ATOM 3038 C C . GLY A 1 385 ? 4.325 31.952 41.331 1.00 32.59 385 GLY A C 1
ATOM 3039 O O . GLY A 1 385 ? 3.201 32.439 41.274 1.00 32.59 385 GLY A O 1
ATOM 3040 N N . GLY A 1 386 ? 5.135 31.852 40.285 1.00 24.19 386 GLY A N 1
ATOM 3041 C CA . GLY A 1 386 ? 4.752 31.914 38.884 1.00 24.19 386 GLY A CA 1
ATOM 3042 C C . GLY A 1 386 ? 5.717 30.996 38.149 1.00 24.19 386 GLY A C 1
ATOM 3043 O O . GLY A 1 386 ? 6.915 31.261 38.123 1.00 24.19 386 GLY A O 1
ATOM 3044 N N . GLN A 1 387 ? 5.228 29.867 37.641 1.00 25.42 387 GLN A N 1
ATOM 3045 C CA . GLN A 1 387 ? 6.054 28.869 36.965 1.00 25.42 387 GLN A CA 1
ATOM 3046 C C . GLN A 1 387 ? 6.450 29.422 35.585 1.00 25.42 387 GLN A C 1
ATOM 3048 O O . GLN A 1 387 ? 5.788 29.168 34.581 1.00 25.42 387 GLN A O 1
ATOM 3053 N N . PHE A 1 388 ? 7.484 30.265 35.555 1.00 24.42 388 PHE A N 1
ATOM 3054 C CA . PHE A 1 388 ? 8.154 30.695 34.332 1.00 24.42 388 PHE A CA 1
ATOM 3055 C C . PHE A 1 388 ? 8.714 29.453 33.626 1.00 24.42 388 PHE A C 1
ATOM 3057 O O . PHE A 1 388 ? 9.393 28.634 34.244 1.00 24.42 388 PHE A O 1
ATOM 3064 N N . MET A 1 389 ? 8.382 29.291 32.343 1.00 25.47 389 MET A N 1
ATOM 3065 C CA . MET A 1 389 ? 8.905 28.215 31.500 1.00 25.47 389 MET A CA 1
ATOM 3066 C C . MET A 1 389 ? 10.424 28.329 31.358 1.00 25.47 389 MET A C 1
ATOM 3068 O O . MET A 1 389 ? 10.933 29.397 31.020 1.00 25.47 389 MET A O 1
ATOM 3072 N N . GLU A 1 390 ? 11.134 27.216 31.542 1.00 29.52 390 GLU A N 1
ATOM 3073 C CA . GLU A 1 390 ? 12.541 27.113 31.153 1.00 29.52 390 GLU A CA 1
ATOM 3074 C C . GLU A 1 390 ? 12.700 27.254 29.617 1.00 29.52 390 GLU A C 1
ATOM 3076 O O . GLU A 1 390 ? 11.870 26.724 28.869 1.00 29.52 390 GLU A O 1
ATOM 3081 N N . PRO A 1 391 ? 13.755 27.925 29.109 1.00 33.41 391 PRO A N 1
ATOM 3082 C CA . PRO A 1 391 ? 13.911 28.256 27.682 1.00 33.41 391 PRO A CA 1
ATOM 3083 C C . PRO A 1 391 ? 14.246 27.081 26.738 1.00 33.41 391 PRO A C 1
ATOM 3085 O O . PRO A 1 391 ? 14.344 27.282 25.530 1.00 33.41 391 PRO A O 1
ATOM 3088 N N . GLU A 1 392 ? 14.440 25.856 27.231 1.00 42.72 392 GLU A N 1
ATOM 3089 C CA . GLU A 1 392 ? 15.111 24.771 26.487 1.00 42.72 392 GLU A CA 1
ATOM 3090 C C . GLU A 1 392 ? 14.268 24.035 25.420 1.00 42.72 392 GLU A C 1
ATOM 3092 O O . GLU A 1 392 ? 14.653 22.955 24.983 1.00 42.72 392 GLU A O 1
ATOM 3097 N N . ASN A 1 393 ? 13.100 24.532 24.988 1.00 50.03 393 ASN A N 1
ATOM 3098 C CA . ASN A 1 393 ? 12.127 23.629 24.347 1.00 50.03 393 ASN A CA 1
ATOM 3099 C C . ASN A 1 393 ? 11.303 24.167 23.160 1.00 50.03 393 ASN A C 1
ATOM 3101 O O . ASN A 1 393 ? 10.238 23.613 22.863 1.00 50.03 393 ASN A O 1
ATOM 3105 N N . CYS A 1 394 ? 11.793 25.187 22.447 1.00 54.59 394 CYS A N 1
ATOM 3106 C CA . CYS A 1 394 ? 11.162 25.728 21.233 1.00 54.59 394 CYS A CA 1
ATOM 3107 C C . CYS A 1 394 ? 12.063 25.539 19.994 1.00 54.59 394 CYS A C 1
ATOM 3109 O O . CYS A 1 394 ? 12.747 26.460 19.557 1.00 54.59 394 CYS A O 1
ATOM 3111 N N . PHE A 1 395 ? 12.091 24.324 19.436 1.00 75.69 395 PHE A N 1
ATOM 3112 C CA . PHE A 1 395 ? 12.925 23.991 18.270 1.00 75.69 395 PHE A CA 1
ATOM 3113 C C . PHE A 1 395 ? 12.162 24.176 16.946 1.00 75.69 395 PHE A C 1
ATOM 3115 O O . PHE A 1 395 ? 11.002 23.753 16.837 1.00 75.69 395 PHE A O 1
ATOM 3122 N N . GLY A 1 396 ? 12.815 24.770 15.940 1.00 86.69 396 GLY A N 1
ATOM 3123 C CA . GLY A 1 396 ? 12.304 24.905 14.567 1.00 86.69 396 GLY A CA 1
ATOM 3124 C C . GLY A 1 396 ? 12.386 23.613 13.742 1.00 86.69 396 GLY A C 1
ATOM 3125 O O . GLY A 1 396 ? 12.663 22.542 14.279 1.00 86.69 396 GLY A O 1
ATOM 3126 N N . ILE A 1 397 ? 12.130 23.709 12.435 1.00 92.69 397 ILE A N 1
ATOM 3127 C CA . ILE A 1 397 ? 12.204 22.591 11.473 1.00 92.69 397 ILE A CA 1
ATOM 3128 C C . ILE A 1 397 ? 13.374 22.803 10.511 1.00 92.69 397 ILE A C 1
ATOM 3130 O O . ILE A 1 397 ? 13.477 23.872 9.923 1.00 92.69 397 ILE A O 1
ATOM 3134 N N . ALA A 1 398 ? 14.207 21.788 10.288 1.00 93.69 398 ALA A N 1
ATOM 3135 C CA . ALA A 1 398 ? 15.219 21.773 9.233 1.00 93.69 398 ALA A CA 1
ATOM 3136 C C . ALA A 1 398 ? 14.770 20.816 8.122 1.00 93.69 398 ALA A C 1
ATOM 3138 O O . ALA A 1 398 ? 14.668 19.613 8.347 1.00 93.69 398 ALA A O 1
ATOM 3139 N N . THR A 1 399 ? 14.460 21.335 6.935 1.00 94.31 399 THR A N 1
ATOM 3140 C CA . THR A 1 399 ? 13.918 20.535 5.822 1.00 94.31 399 THR A CA 1
ATOM 3141 C C . THR A 1 399 ? 14.387 21.059 4.466 1.00 94.31 399 THR A C 1
ATOM 3143 O O . THR A 1 399 ? 15.197 21.974 4.386 1.00 94.31 399 THR A O 1
ATOM 3146 N N . GLY A 1 400 ? 13.883 20.502 3.372 1.00 90.94 400 GLY A N 1
ATOM 3147 C CA . GLY A 1 400 ? 14.171 20.950 2.016 1.00 90.94 400 GLY A CA 1
ATOM 3148 C C . GLY A 1 400 ? 13.167 20.381 1.022 1.00 90.94 400 GLY A C 1
ATOM 3149 O O . GLY A 1 400 ? 11.968 20.320 1.303 1.00 90.94 400 GLY A O 1
ATOM 3150 N N . ASN A 1 401 ? 13.672 19.935 -0.129 1.00 89.31 401 ASN A N 1
ATOM 3151 C CA . ASN A 1 401 ? 12.899 19.468 -1.288 1.00 89.31 401 ASN A CA 1
ATOM 3152 C C . ASN A 1 401 ? 12.210 18.093 -1.085 1.00 89.31 401 ASN A C 1
ATOM 3154 O O . ASN A 1 401 ? 12.342 17.185 -1.912 1.00 89.31 401 ASN A O 1
ATOM 3158 N N . TRP A 1 402 ? 11.470 17.944 0.016 1.00 92.00 402 TRP A N 1
ATOM 3159 C CA . TRP A 1 402 ? 10.731 16.747 0.408 1.00 92.00 402 TRP A CA 1
ATOM 3160 C C . TRP A 1 402 ? 9.744 16.300 -0.679 1.00 92.00 402 TRP A C 1
ATOM 3162 O O . TRP A 1 402 ? 8.796 17.008 -1.028 1.00 92.00 402 TRP A O 1
ATOM 3172 N N . GLY A 1 403 ? 9.962 15.094 -1.210 1.00 85.69 403 GLY A N 1
ATOM 3173 C CA . GLY A 1 403 ? 9.132 14.501 -2.261 1.00 85.69 403 GLY A CA 1
ATOM 3174 C C . GLY A 1 403 ? 9.351 15.064 -3.671 1.00 85.69 403 GLY A C 1
ATOM 3175 O O . GLY A 1 403 ? 8.617 14.683 -4.578 1.00 85.69 403 GLY A O 1
ATOM 3176 N N . CYS A 1 404 ? 10.341 15.935 -3.888 1.00 83.88 404 CYS A N 1
ATOM 3177 C CA . CYS A 1 404 ? 10.560 16.582 -5.192 1.00 83.88 404 CYS A CA 1
ATOM 3178 C C . CYS A 1 404 ? 11.634 15.903 -6.055 1.00 83.88 404 CYS A C 1
ATOM 3180 O O . CYS A 1 404 ? 11.685 16.127 -7.258 1.00 83.88 404 CYS A O 1
ATOM 3182 N N . GLY A 1 405 ? 12.501 15.087 -5.446 1.00 80.56 405 GLY A N 1
ATOM 3183 C CA . GLY A 1 405 ? 13.548 14.333 -6.142 1.00 80.56 405 GLY A CA 1
ATOM 3184 C C . GLY A 1 405 ? 13.005 13.056 -6.788 1.00 80.56 405 GLY A C 1
ATOM 3185 O O . GLY A 1 405 ? 12.277 13.106 -7.774 1.00 80.56 405 GLY A O 1
ATOM 3186 N N . ALA A 1 406 ? 13.319 11.899 -6.196 1.00 74.25 406 ALA A N 1
ATOM 3187 C CA . ALA A 1 406 ? 12.898 10.584 -6.698 1.00 74.25 406 ALA A CA 1
ATOM 3188 C C . ALA A 1 406 ? 11.371 10.429 -6.875 1.00 74.25 406 ALA A C 1
ATOM 3190 O O . ALA A 1 406 ? 10.923 9.626 -7.688 1.00 74.25 406 ALA A O 1
ATOM 3191 N N . PHE A 1 407 ? 10.571 11.208 -6.140 1.00 77.19 407 PHE A N 1
ATOM 3192 C CA . PHE A 1 407 ? 9.105 11.158 -6.178 1.00 77.19 407 PHE A CA 1
ATOM 3193 C C . PHE A 1 407 ? 8.453 12.184 -7.123 1.00 77.19 407 PHE A C 1
ATOM 3195 O O . PHE A 1 407 ? 7.239 12.125 -7.332 1.00 77.19 407 PHE A O 1
ATOM 3202 N N . GLY A 1 408 ? 9.241 13.079 -7.737 1.00 79.25 408 GLY A N 1
ATOM 3203 C CA . GLY A 1 408 ? 8.803 13.955 -8.831 1.00 79.25 408 GLY A CA 1
ATOM 3204 C C . GLY A 1 408 ? 7.786 15.049 -8.473 1.00 79.25 408 GLY A C 1
ATOM 3205 O O . GLY A 1 408 ? 7.070 15.520 -9.359 1.00 79.25 408 GLY A O 1
ATOM 3206 N N . GLY A 1 409 ? 7.680 15.432 -7.198 1.00 82.62 409 GLY A N 1
ATOM 3207 C CA . GLY A 1 409 ? 6.815 16.520 -6.734 1.00 82.62 409 GLY A CA 1
ATOM 3208 C C . GLY A 1 409 ? 7.297 17.921 -7.135 1.00 82.62 409 GLY A C 1
ATOM 3209 O O . GLY A 1 409 ? 8.478 18.145 -7.379 1.00 82.62 409 GLY A O 1
ATOM 3210 N N . ASP A 1 410 ? 6.364 18.874 -7.179 1.00 82.75 410 ASP A N 1
ATOM 3211 C CA . ASP A 1 410 ? 6.621 20.296 -7.424 1.00 82.75 410 ASP A CA 1
ATOM 3212 C C . ASP A 1 410 ? 7.293 20.942 -6.192 1.00 82.75 410 ASP A C 1
ATOM 3214 O O . ASP A 1 410 ? 6.660 21.027 -5.128 1.00 82.75 410 ASP A O 1
ATOM 3218 N N . PRO A 1 411 ? 8.546 21.430 -6.319 1.00 83.06 411 PRO A N 1
ATOM 3219 C CA . PRO A 1 411 ? 9.272 22.068 -5.228 1.00 83.06 411 PRO A CA 1
ATOM 3220 C C . PRO A 1 411 ? 8.559 23.275 -4.614 1.00 83.06 411 PRO A C 1
ATOM 3222 O O . PRO A 1 411 ? 8.583 23.429 -3.394 1.00 83.06 411 PRO A O 1
ATOM 3225 N N . GLU A 1 412 ? 7.887 24.113 -5.406 1.00 82.88 412 GLU A N 1
ATOM 3226 C CA . GLU A 1 412 ? 7.215 25.311 -4.888 1.00 82.88 412 GLU A CA 1
ATOM 3227 C C . GLU A 1 412 ? 6.003 24.928 -4.038 1.00 82.88 412 GLU A C 1
ATOM 3229 O O . GLU A 1 412 ? 5.822 25.419 -2.922 1.00 82.88 412 GLU A O 1
ATOM 3234 N N . LEU A 1 413 ? 5.188 23.999 -4.543 1.00 83.81 413 LEU A N 1
ATOM 3235 C CA . LEU A 1 413 ? 4.023 23.492 -3.828 1.00 83.81 413 LEU A CA 1
ATOM 3236 C C . LEU A 1 413 ? 4.425 22.818 -2.511 1.00 83.81 413 LEU A C 1
ATOM 3238 O O . LEU A 1 413 ? 3.833 23.089 -1.463 1.00 83.81 413 LEU A O 1
ATOM 3242 N N . LYS A 1 414 ? 5.439 21.948 -2.554 1.00 88.12 414 LYS A N 1
ATOM 3243 C CA . LYS A 1 414 ? 5.948 21.235 -1.374 1.00 88.12 414 LYS A CA 1
ATOM 3244 C C . LYS A 1 414 ? 6.543 22.183 -0.337 1.00 88.12 414 LYS A C 1
ATOM 3246 O O . LYS A 1 414 ? 6.361 21.948 0.858 1.00 88.12 414 LYS A O 1
ATOM 3251 N N . THR A 1 415 ? 7.173 23.273 -0.772 1.00 87.88 415 THR A N 1
ATOM 3252 C CA . THR A 1 415 ? 7.643 24.349 0.114 1.00 87.88 415 THR A CA 1
ATOM 3253 C C . THR A 1 415 ? 6.473 24.980 0.878 1.00 87.88 415 THR A C 1
ATOM 3255 O O . THR A 1 415 ? 6.508 25.053 2.107 1.00 87.88 415 THR A O 1
ATOM 3258 N N . ILE A 1 416 ? 5.391 25.357 0.181 1.00 86.38 416 ILE A N 1
ATOM 3259 C CA . ILE A 1 416 ? 4.195 25.958 0.804 1.00 86.38 416 ILE A CA 1
ATOM 3260 C C . ILE A 1 416 ? 3.538 24.986 1.791 1.00 86.38 416 ILE A C 1
ATOM 3262 O O . ILE A 1 416 ? 3.185 25.373 2.905 1.00 86.38 416 ILE A O 1
ATOM 3266 N N . ILE A 1 417 ? 3.384 23.717 1.403 1.00 90.06 417 ILE A N 1
ATOM 3267 C CA . ILE A 1 417 ? 2.772 22.682 2.248 1.00 90.06 417 ILE A CA 1
ATOM 3268 C C . ILE A 1 417 ? 3.535 22.527 3.566 1.00 90.06 417 ILE A C 1
ATOM 3270 O O . ILE A 1 417 ? 2.917 22.504 4.632 1.00 90.06 417 ILE A O 1
ATOM 3274 N N . GLN A 1 418 ? 4.864 22.442 3.501 1.00 92.94 418 GLN A N 1
ATOM 3275 C CA . GLN A 1 418 ? 5.698 22.307 4.693 1.00 92.94 418 GLN A CA 1
ATOM 3276 C C . GLN A 1 418 ? 5.638 23.561 5.570 1.00 92.94 418 GLN A C 1
ATOM 3278 O O . GLN A 1 418 ? 5.544 23.440 6.790 1.00 92.94 418 GLN A O 1
ATOM 3283 N N . TRP A 1 419 ? 5.610 24.755 4.972 1.00 90.19 419 TRP A N 1
ATOM 3284 C CA . TRP A 1 419 ? 5.480 26.005 5.721 1.00 90.19 419 TRP A CA 1
ATOM 3285 C C . TRP A 1 419 ? 4.148 26.102 6.471 1.00 90.19 419 TRP A C 1
ATOM 3287 O O . TRP A 1 419 ? 4.129 26.422 7.662 1.00 90.19 419 TRP A O 1
ATOM 3297 N N . LEU A 1 420 ? 3.040 25.759 5.805 1.00 88.75 420 LEU A N 1
ATOM 3298 C CA . LEU A 1 420 ? 1.711 25.706 6.417 1.00 88.75 420 LEU A CA 1
ATOM 3299 C C . LEU A 1 420 ? 1.671 24.700 7.566 1.00 88.75 420 LEU A C 1
ATOM 3301 O O . LEU A 1 420 ? 1.191 25.022 8.651 1.00 88.75 420 LEU A O 1
ATOM 3305 N N . ALA A 1 421 ? 2.201 23.496 7.346 1.00 91.56 421 ALA A N 1
ATOM 3306 C CA . ALA A 1 421 ? 2.248 22.456 8.362 1.00 91.56 421 ALA A CA 1
ATOM 3307 C C . ALA A 1 421 ? 3.083 22.875 9.583 1.00 91.56 421 ALA A C 1
ATOM 3309 O O . ALA A 1 421 ? 2.626 22.703 10.712 1.00 91.56 421 ALA A O 1
ATOM 3310 N N . ALA A 1 422 ? 4.268 23.459 9.377 1.00 90.88 422 ALA A N 1
ATOM 3311 C CA . ALA A 1 422 ? 5.150 23.902 10.459 1.00 90.88 422 ALA A CA 1
ATOM 3312 C C . ALA A 1 422 ? 4.518 25.042 11.271 1.00 90.88 422 ALA A C 1
ATOM 3314 O O . ALA A 1 422 ? 4.505 24.995 12.502 1.00 90.88 422 ALA A O 1
ATOM 3315 N N . SER A 1 423 ? 3.913 26.011 10.580 1.00 87.81 423 SER A N 1
ATOM 3316 C CA . SER A 1 423 ? 3.192 27.126 11.203 1.00 87.81 423 SER A CA 1
ATOM 3317 C C . SER A 1 423 ? 2.010 26.622 12.028 1.00 87.81 423 SER A C 1
ATOM 3319 O O . SER A 1 423 ? 1.843 26.989 13.187 1.00 87.81 423 SER A O 1
ATOM 3321 N N . GLN A 1 424 ? 1.222 25.702 11.467 1.00 86.50 424 GLN A N 1
ATOM 3322 C CA . GLN A 1 424 ? 0.079 25.104 12.150 1.00 86.50 424 GLN A CA 1
ATOM 3323 C C . GLN A 1 424 ? 0.485 24.236 13.348 1.00 86.50 424 GLN A C 1
ATOM 3325 O O . GLN A 1 424 ? -0.278 24.135 14.312 1.00 86.50 424 GLN A O 1
ATOM 3330 N N . ALA A 1 425 ? 1.666 23.617 13.288 1.00 86.88 425 ALA A N 1
ATOM 3331 C CA . ALA A 1 425 ? 2.295 22.891 14.388 1.00 86.88 425 ALA A CA 1
ATOM 3332 C C . ALA A 1 425 ? 2.958 23.819 15.423 1.00 86.88 425 ALA A C 1
ATOM 3334 O O . ALA A 1 425 ? 3.540 23.322 16.385 1.00 86.88 425 ALA A O 1
ATOM 3335 N N . LEU A 1 426 ? 2.844 25.142 15.245 1.00 84.81 426 LEU A N 1
ATOM 3336 C CA . LEU A 1 426 ? 3.380 26.184 16.123 1.00 84.81 426 LEU A CA 1
ATOM 3337 C C . LEU A 1 426 ? 4.903 26.108 16.282 1.00 84.81 426 LEU A C 1
ATOM 3339 O O . LEU A 1 426 ? 5.449 26.363 17.354 1.00 84.81 426 LEU A O 1
ATOM 3343 N N . ARG A 1 427 ? 5.599 25.757 15.197 1.00 86.44 427 ARG A N 1
ATOM 3344 C CA . ARG A 1 427 ? 7.062 25.798 15.148 1.00 86.44 427 ARG A CA 1
ATOM 3345 C C . ARG A 1 427 ? 7.537 27.246 14.984 1.00 86.44 427 ARG A C 1
ATOM 3347 O O . ARG A 1 427 ? 6.935 27.984 14.208 1.00 86.44 427 ARG A O 1
ATOM 3354 N N . PRO A 1 428 ? 8.609 27.667 15.679 1.00 84.94 428 PRO A N 1
ATOM 3355 C CA . PRO A 1 428 ? 9.059 29.061 15.661 1.00 84.94 428 PRO A CA 1
ATOM 3356 C C . PRO A 1 428 ? 9.644 29.478 14.305 1.00 84.94 428 PRO A C 1
ATOM 3358 O O . PRO A 1 428 ? 9.455 30.612 13.864 1.00 84.94 428 PRO A O 1
ATOM 3361 N N . PHE A 1 429 ? 10.325 28.555 13.621 1.00 88.19 429 PHE A N 1
ATOM 3362 C CA . PHE A 1 429 ? 10.912 28.785 12.306 1.00 88.19 429 PHE A CA 1
ATOM 3363 C C . PHE A 1 429 ? 11.037 27.490 11.492 1.00 88.19 429 PHE A C 1
ATOM 3365 O O . PHE A 1 429 ? 10.970 26.382 12.034 1.00 88.19 429 PHE A O 1
ATOM 3372 N N . ILE A 1 430 ? 11.268 27.649 10.191 1.00 90.25 430 ILE A N 1
ATOM 3373 C CA . ILE A 1 430 ? 11.672 26.594 9.259 1.00 90.25 430 ILE A CA 1
ATOM 3374 C C . ILE A 1 430 ? 12.941 27.032 8.520 1.00 90.25 430 ILE A C 1
ATOM 3376 O O . ILE A 1 430 ? 12.969 28.104 7.922 1.00 90.25 430 ILE A O 1
ATOM 3380 N N . SER A 1 431 ? 13.987 26.213 8.571 1.00 90.88 431 SER A N 1
ATOM 3381 C CA . SER A 1 431 ? 15.214 26.339 7.784 1.00 90.88 431 SER A CA 1
ATOM 3382 C C . SER A 1 431 ? 15.105 25.401 6.583 1.00 90.88 431 SER A C 1
ATOM 3384 O O . SER A 1 431 ? 15.140 24.179 6.727 1.00 90.88 431 SER A O 1
ATOM 3386 N N . TYR A 1 432 ? 14.911 25.979 5.402 1.00 90.19 432 TYR A N 1
ATOM 3387 C CA . TYR A 1 432 ? 14.651 25.272 4.156 1.00 90.19 432 TYR A CA 1
ATOM 3388 C C . TYR A 1 432 ? 15.890 25.270 3.254 1.00 90.19 432 TYR A C 1
ATOM 3390 O O . TYR A 1 432 ? 16.299 26.308 2.730 1.00 90.19 432 TYR A O 1
ATOM 3398 N N . TYR A 1 433 ? 16.465 24.092 3.028 1.00 89.88 433 TYR A N 1
ATOM 3399 C CA . TYR A 1 433 ? 17.620 23.880 2.160 1.00 89.88 433 TYR A CA 1
ATOM 3400 C C . TYR A 1 433 ? 17.155 23.572 0.732 1.00 89.88 433 TYR A C 1
ATOM 3402 O O . TYR A 1 433 ? 16.494 22.569 0.464 1.00 89.88 433 TYR A O 1
ATOM 3410 N N . THR A 1 434 ? 17.503 24.452 -0.205 1.00 85.56 434 THR A N 1
ATOM 3411 C CA . THR A 1 434 ? 17.063 24.353 -1.612 1.00 85.56 434 THR A CA 1
ATOM 3412 C C . THR A 1 434 ? 17.946 23.446 -2.465 1.00 85.56 434 THR A C 1
ATOM 3414 O O . THR A 1 434 ? 17.547 23.080 -3.572 1.00 85.56 434 THR A O 1
ATOM 3417 N N . PHE A 1 435 ? 19.145 23.103 -1.979 1.00 83.75 435 PHE A N 1
ATOM 3418 C CA . PHE A 1 435 ? 20.165 22.332 -2.701 1.00 83.75 435 PHE A CA 1
ATOM 3419 C C . PHE A 1 435 ? 20.527 22.922 -4.080 1.00 83.75 435 PHE A C 1
ATOM 3421 O O . PHE A 1 435 ? 20.840 22.191 -5.016 1.00 83.75 435 PHE A O 1
ATOM 3428 N N . GLY A 1 436 ? 20.455 24.251 -4.223 1.00 73.06 436 GLY A N 1
ATOM 3429 C CA . GLY A 1 436 ? 20.771 24.952 -5.472 1.00 73.06 436 GLY A CA 1
ATOM 3430 C C . GLY A 1 436 ? 19.710 24.838 -6.576 1.00 73.06 436 GLY A C 1
ATOM 3431 O O . GLY A 1 436 ? 19.998 25.181 -7.722 1.00 73.06 436 GLY A O 1
ATOM 3432 N N . HIS A 1 437 ? 18.495 24.374 -6.261 1.00 72.69 437 HIS A N 1
ATOM 3433 C CA . HIS A 1 437 ? 17.426 24.186 -7.244 1.00 72.69 437 HIS A CA 1
ATOM 3434 C C . HIS A 1 437 ? 16.967 25.518 -7.867 1.00 72.69 437 HIS A C 1
ATOM 3436 O O . HIS A 1 437 ? 16.528 26.427 -7.162 1.00 72.69 437 HIS A O 1
ATOM 3442 N N . GLU A 1 438 ? 17.012 25.630 -9.200 1.00 66.44 438 GLU A N 1
ATOM 3443 C CA . GLU A 1 438 ? 16.804 26.910 -9.897 1.00 66.44 438 GLU A CA 1
ATOM 3444 C C . GLU A 1 438 ? 15.418 27.516 -9.687 1.00 66.44 438 GLU A C 1
ATOM 3446 O O . GLU A 1 438 ? 15.317 28.719 -9.460 1.00 66.44 438 GLU A O 1
ATOM 3451 N N . ALA A 1 439 ? 14.371 26.684 -9.677 1.00 64.56 439 ALA A N 1
ATOM 3452 C CA . ALA A 1 439 ? 12.999 27.129 -9.411 1.00 64.56 439 ALA A CA 1
ATOM 3453 C C . ALA A 1 439 ? 12.836 27.820 -8.041 1.00 64.56 439 ALA A C 1
ATOM 3455 O O . ALA A 1 439 ? 11.907 28.589 -7.843 1.00 64.56 439 ALA A O 1
ATOM 3456 N N . LEU A 1 440 ? 13.757 27.580 -7.101 1.00 69.56 440 LEU A N 1
ATOM 3457 C CA . LEU A 1 440 ? 13.711 28.122 -5.744 1.00 69.56 440 LEU A CA 1
ATOM 3458 C C . LEU A 1 440 ? 14.733 29.253 -5.512 1.00 69.56 440 LEU A C 1
ATOM 3460 O O . LEU A 1 440 ? 14.835 29.758 -4.394 1.00 69.56 440 LEU A O 1
ATOM 3464 N N . LYS A 1 441 ? 15.471 29.692 -6.550 1.00 63.66 441 LYS A N 1
ATOM 3465 C CA . LYS A 1 441 ? 16.499 30.756 -6.457 1.00 63.66 441 LYS A CA 1
ATOM 3466 C C . LYS A 1 441 ? 15.948 32.110 -5.989 1.00 63.66 441 LYS A C 1
ATOM 3468 O O . LYS A 1 441 ? 16.705 32.898 -5.433 1.00 63.66 441 LYS A O 1
ATOM 3473 N N . ASN A 1 442 ? 14.653 32.368 -6.191 1.00 61.19 442 ASN A N 1
ATOM 3474 C CA . ASN A 1 442 ? 14.002 33.648 -5.885 1.00 61.19 442 ASN A CA 1
ATOM 3475 C C . ASN A 1 442 ? 13.134 33.618 -4.612 1.00 61.19 442 ASN A C 1
ATOM 3477 O O . ASN A 1 442 ? 12.331 34.527 -4.405 1.00 61.19 442 ASN A O 1
ATOM 3481 N N . LEU A 1 443 ? 13.269 32.600 -3.753 1.00 64.00 443 LEU A N 1
ATOM 3482 C CA . LEU A 1 443 ? 12.560 32.550 -2.471 1.00 64.00 443 LEU A CA 1
ATOM 3483 C C . LEU A 1 443 ? 13.098 33.627 -1.508 1.00 64.00 443 LEU A C 1
ATOM 3485 O O . LEU A 1 443 ? 13.977 33.366 -0.691 1.00 64.00 443 LEU A O 1
ATOM 3489 N N . THR A 1 444 ? 12.564 34.845 -1.587 1.00 57.72 444 THR A N 1
ATOM 3490 C CA . THR A 1 444 ? 12.685 35.861 -0.531 1.00 57.72 444 THR A CA 1
ATOM 3491 C C . THR A 1 444 ? 11.390 35.913 0.280 1.00 57.72 444 THR A C 1
ATOM 3493 O O . THR A 1 444 ? 10.297 35.712 -0.258 1.00 57.72 444 THR A O 1
ATOM 3496 N N . GLN A 1 445 ? 11.501 36.166 1.588 1.00 52.28 445 GLN A N 1
ATOM 3497 C CA . GLN A 1 445 ? 10.381 36.096 2.538 1.00 52.28 445 GLN A CA 1
ATOM 3498 C C . GLN A 1 445 ? 9.186 36.997 2.139 1.00 52.28 445 GLN A C 1
ATOM 3500 O O . GLN A 1 445 ? 8.028 36.613 2.325 1.00 52.28 445 GLN A O 1
ATOM 3505 N N . ASP A 1 446 ? 9.457 38.136 1.493 1.00 51.38 446 ASP A N 1
ATOM 3506 C CA . ASP A 1 446 ? 8.445 39.104 1.039 1.00 51.38 446 ASP A CA 1
ATOM 3507 C C . ASP A 1 446 ? 7.790 38.733 -0.307 1.00 51.38 446 ASP A C 1
ATOM 3509 O O . ASP A 1 446 ? 6.611 39.007 -0.530 1.00 51.38 446 ASP A O 1
ATOM 3513 N N . SER A 1 447 ? 8.524 38.074 -1.213 1.00 50.31 447 SER A N 1
ATOM 3514 C CA . SER A 1 447 ? 7.995 37.604 -2.506 1.00 50.31 447 SER A CA 1
ATOM 3515 C C . SER A 1 447 ? 7.069 36.402 -2.317 1.00 50.31 447 SER A C 1
ATOM 3517 O O . SER A 1 447 ? 5.991 36.312 -2.909 1.00 50.31 447 SER A O 1
ATOM 3519 N N . PHE A 1 448 ? 7.478 35.479 -1.447 1.00 58.53 448 PHE A N 1
ATOM 3520 C CA . PHE A 1 448 ? 6.793 34.208 -1.255 1.00 58.53 448 PHE A CA 1
ATOM 3521 C C . PHE A 1 448 ? 5.497 34.349 -0.448 1.00 58.53 448 PHE A C 1
ATOM 3523 O O . PHE A 1 448 ? 4.551 33.611 -0.694 1.00 58.53 448 PHE A O 1
ATOM 3530 N N . THR A 1 449 ? 5.391 35.322 0.465 1.00 52.09 449 THR A N 1
ATOM 3531 C CA . THR A 1 449 ? 4.139 35.597 1.199 1.00 52.09 449 THR A CA 1
ATOM 3532 C C . THR A 1 449 ? 3.009 36.054 0.271 1.00 52.09 449 THR A C 1
ATOM 3534 O O . THR A 1 449 ? 1.883 35.579 0.412 1.00 52.09 449 THR A O 1
ATOM 3537 N N . LEU A 1 450 ? 3.295 36.915 -0.713 1.00 48.16 450 LEU A N 1
ATOM 3538 C CA . LEU A 1 450 ? 2.328 37.371 -1.724 1.00 48.16 450 LEU A CA 1
ATOM 3539 C C . LEU A 1 450 ? 1.925 36.254 -2.699 1.00 48.16 450 LEU A C 1
ATOM 3541 O O . LEU A 1 450 ? 0.745 36.111 -3.026 1.00 48.16 45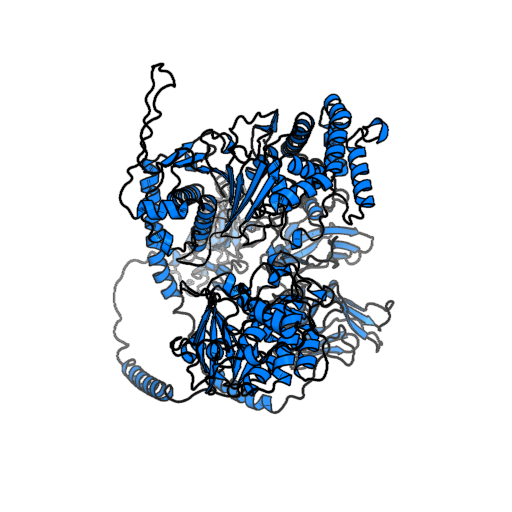0 LEU A O 1
ATOM 3545 N N . GLU A 1 451 ? 2.880 35.432 -3.129 1.00 48.78 451 GLU A N 1
ATOM 3546 C CA . GLU A 1 451 ? 2.648 34.350 -4.089 1.00 48.78 451 GLU A CA 1
ATOM 3547 C C . GLU A 1 451 ? 1.984 33.119 -3.447 1.00 48.78 451 GLU A C 1
ATOM 3549 O O . GLU A 1 451 ? 1.055 32.540 -4.017 1.00 48.78 451 GLU A O 1
ATOM 3554 N N . ALA A 1 452 ? 2.363 32.774 -2.212 1.00 47.56 452 ALA A N 1
ATOM 3555 C CA . ALA A 1 452 ? 1.679 31.771 -1.400 1.00 47.56 452 ALA A CA 1
ATOM 3556 C C . ALA A 1 452 ? 0.257 32.228 -1.051 1.00 47.56 452 ALA A C 1
ATOM 3558 O O . ALA A 1 452 ? -0.677 31.439 -1.187 1.00 47.56 452 ALA A O 1
ATOM 3559 N N . ALA A 1 453 ? 0.050 33.503 -0.694 1.00 46.53 453 ALA A N 1
ATOM 3560 C CA . ALA A 1 453 ? -1.290 34.051 -0.487 1.00 46.53 453 ALA A CA 1
ATOM 3561 C C . ALA A 1 453 ? -2.139 33.994 -1.769 1.00 46.53 453 ALA A C 1
ATOM 3563 O O . ALA A 1 453 ? -3.307 33.617 -1.693 1.00 46.53 453 ALA A O 1
ATOM 3564 N N . ALA A 1 454 ? -1.565 34.290 -2.942 1.00 45.59 454 ALA A N 1
ATOM 3565 C CA . ALA A 1 454 ? -2.248 34.203 -4.234 1.00 45.59 454 ALA A CA 1
ATOM 3566 C C . ALA A 1 454 ? -2.597 32.755 -4.637 1.00 45.59 454 ALA A C 1
ATOM 3568 O O . ALA A 1 454 ? -3.721 32.504 -5.077 1.00 45.59 454 ALA A O 1
ATOM 3569 N N . LYS A 1 455 ? -1.691 31.786 -4.431 1.00 46.94 455 LYS A N 1
ATOM 3570 C CA . LYS A 1 455 ? -1.943 30.350 -4.680 1.00 46.94 455 LYS A CA 1
ATOM 3571 C C . LYS A 1 455 ? -2.952 29.761 -3.679 1.00 46.94 455 LYS A C 1
ATOM 3573 O O . LYS A 1 455 ? -3.826 28.997 -4.078 1.00 46.94 455 LYS A O 1
ATOM 3578 N N . ILE A 1 456 ? -2.928 30.178 -2.409 1.00 45.19 456 ILE A N 1
ATOM 3579 C CA . ILE A 1 456 ? -3.962 29.834 -1.410 1.00 45.19 456 ILE A CA 1
ATOM 3580 C C . ILE A 1 456 ? -5.323 30.436 -1.809 1.00 45.19 456 ILE A C 1
ATOM 3582 O O . ILE A 1 456 ? -6.360 29.778 -1.684 1.00 45.19 456 ILE A O 1
ATOM 3586 N N . TYR A 1 457 ? -5.343 31.660 -2.351 1.00 39.97 457 TYR A N 1
ATOM 3587 C CA . TYR A 1 457 ? -6.559 32.276 -2.893 1.00 39.97 457 TYR A CA 1
ATOM 3588 C C . TYR A 1 457 ? -7.082 31.548 -4.144 1.00 39.97 457 TYR A C 1
ATOM 3590 O O . TYR A 1 457 ? -8.297 31.400 -4.292 1.00 39.97 457 TYR A O 1
ATOM 3598 N N . SER A 1 458 ? -6.201 31.039 -5.016 1.00 40.22 458 SER A N 1
ATOM 3599 C CA . SER A 1 458 ? -6.604 30.250 -6.192 1.00 40.22 458 SER A CA 1
ATOM 3600 C C . SER A 1 458 ? -7.153 28.873 -5.799 1.00 40.22 458 SER A C 1
ATOM 3602 O O . SER A 1 458 ? -8.182 28.460 -6.329 1.00 40.22 458 SER A O 1
ATOM 3604 N N . MET A 1 459 ? -6.576 28.220 -4.780 1.00 41.59 459 MET A N 1
ATOM 3605 C CA . MET A 1 459 ? -7.125 26.986 -4.193 1.00 41.59 459 MET A CA 1
ATOM 3606 C C . MET A 1 459 ? -8.550 27.181 -3.642 1.00 41.59 459 MET A C 1
ATOM 3608 O O . MET A 1 459 ? -9.365 26.256 -3.666 1.00 41.59 459 MET A O 1
ATOM 3612 N N . ARG A 1 460 ? -8.885 28.396 -3.184 1.00 40.88 460 ARG A N 1
ATOM 3613 C CA . ARG A 1 460 ? -10.238 28.763 -2.737 1.00 40.88 460 ARG A CA 1
ATOM 3614 C C . ARG A 1 460 ? -11.210 28.952 -3.913 1.00 40.88 460 ARG A C 1
ATOM 3616 O O . ARG A 1 460 ? -12.370 28.558 -3.794 1.00 40.88 460 ARG A O 1
ATOM 3623 N N . MET A 1 461 ? -10.742 29.489 -5.042 1.00 33.72 461 MET A N 1
ATOM 3624 C CA . MET A 1 461 ? -11.530 29.718 -6.268 1.00 33.72 461 MET A CA 1
ATOM 3625 C C . MET A 1 461 ? -11.839 28.426 -7.045 1.00 33.72 461 MET A C 1
ATOM 3627 O O . MET A 1 461 ? -12.963 28.264 -7.523 1.00 33.72 461 MET A O 1
ATOM 3631 N N . ASP A 1 462 ? -10.911 27.466 -7.102 1.00 38.84 462 ASP A N 1
ATOM 3632 C CA . ASP A 1 462 ? -11.132 26.193 -7.810 1.00 38.84 462 ASP A CA 1
ATOM 3633 C C . ASP A 1 462 ? -12.172 25.297 -7.114 1.00 38.84 462 ASP A C 1
ATOM 3635 O O . ASP A 1 462 ? -12.885 24.544 -7.779 1.00 38.84 462 ASP A O 1
ATOM 3639 N N . SER A 1 463 ? -12.357 25.438 -5.794 1.00 35.75 463 SER A N 1
ATOM 3640 C CA . SER A 1 463 ? -13.430 24.741 -5.061 1.00 35.75 463 SER A CA 1
ATOM 3641 C C . SER A 1 463 ? -14.836 25.214 -5.455 1.00 35.75 463 SER A C 1
ATOM 3643 O O . SER A 1 463 ? -15.770 24.416 -5.482 1.00 35.75 463 SER A O 1
ATOM 3645 N N . VAL A 1 464 ? -14.977 26.489 -5.837 1.00 34.53 464 VAL A N 1
ATOM 3646 C CA . VAL A 1 464 ? -16.262 27.094 -6.220 1.00 34.53 464 VAL A CA 1
ATOM 3647 C C . VAL A 1 464 ? -16.559 26.858 -7.706 1.00 34.53 464 VAL A C 1
ATOM 3649 O O . VAL A 1 464 ? -17.720 26.717 -8.091 1.00 34.53 464 VAL A O 1
ATOM 3652 N N . HIS A 1 465 ? -15.528 26.742 -8.552 1.00 30.95 465 HIS A N 1
ATOM 3653 C CA . HIS A 1 465 ? -15.706 26.491 -9.984 1.00 30.95 465 HIS A CA 1
ATOM 3654 C C . HIS A 1 465 ? -15.816 25.003 -10.368 1.00 30.95 465 HIS A C 1
ATOM 3656 O O . HIS A 1 465 ? -16.547 24.696 -11.314 1.00 30.95 465 HIS A O 1
ATOM 3662 N N . LEU A 1 466 ? -15.202 24.065 -9.630 1.00 34.81 466 LEU A N 1
ATOM 3663 C CA . LEU A 1 466 ? -15.369 22.624 -9.893 1.00 34.81 466 LEU A CA 1
ATOM 3664 C C . LEU A 1 466 ? -16.745 22.078 -9.470 1.00 34.81 466 LEU A C 1
ATOM 3666 O O . LEU A 1 466 ? -17.279 21.215 -10.170 1.00 34.81 466 LEU A O 1
ATOM 3670 N N . GLU A 1 467 ? -17.368 22.605 -8.409 1.00 32.97 467 GLU A N 1
ATOM 3671 C CA . GLU A 1 467 ? -18.747 22.228 -8.040 1.00 32.97 467 GLU A CA 1
ATOM 3672 C C . GLU A 1 467 ? -19.772 22.693 -9.090 1.00 32.97 467 GLU A C 1
ATOM 3674 O O . GLU A 1 467 ? -20.745 21.989 -9.368 1.00 32.97 467 GLU A O 1
ATOM 3679 N N . ALA A 1 468 ? -19.517 23.823 -9.759 1.00 30.19 468 ALA A N 1
ATOM 3680 C CA . ALA A 1 468 ? -20.362 24.317 -10.845 1.00 30.19 468 ALA A CA 1
ATOM 3681 C C . ALA A 1 468 ? -20.168 23.539 -12.164 1.00 30.19 468 ALA A C 1
ATOM 3683 O O . ALA A 1 468 ? -21.133 23.343 -12.907 1.00 30.19 468 ALA A O 1
ATOM 3684 N N . TYR A 1 469 ? -18.953 23.055 -12.451 1.00 30.59 469 TYR A N 1
ATOM 3685 C CA . TYR A 1 469 ? -18.641 22.355 -13.705 1.00 30.59 469 TYR A CA 1
ATOM 3686 C C . TYR A 1 469 ? -18.975 20.847 -13.661 1.00 30.59 469 TYR A C 1
ATOM 3688 O O . TYR A 1 469 ? -19.435 20.288 -14.662 1.00 30.59 469 TYR A O 1
ATOM 3696 N N . GLU A 1 470 ? -18.859 20.174 -12.504 1.00 30.70 470 GLU A N 1
ATOM 3697 C CA . GLU A 1 470 ? -19.285 18.768 -12.362 1.00 30.70 470 GLU A CA 1
ATOM 3698 C C . GLU A 1 470 ? -20.813 18.589 -12.248 1.00 30.70 470 GLU A C 1
ATOM 3700 O O . GLU A 1 470 ? -21.337 17.555 -12.680 1.00 30.70 470 GLU A O 1
ATOM 3705 N N . MET A 1 471 ? -21.561 19.596 -11.765 1.00 31.41 471 MET A N 1
ATOM 3706 C CA . MET A 1 471 ? -23.037 19.563 -11.775 1.00 31.41 471 MET A CA 1
ATOM 3707 C C . MET A 1 471 ? -23.630 19.643 -13.193 1.00 31.41 471 MET A C 1
ATOM 3709 O O . MET A 1 471 ? -24.719 19.112 -13.437 1.00 31.41 471 MET A O 1
ATOM 3713 N N . GLN A 1 472 ? -22.915 20.237 -14.154 1.00 29.25 472 GLN A N 1
ATOM 3714 C CA . GLN A 1 472 ? -23.380 20.340 -15.541 1.00 29.25 472 GLN A CA 1
ATOM 3715 C C . GLN A 1 472 ? -23.109 19.078 -16.376 1.00 29.25 472 GLN A C 1
ATOM 3717 O O . GLN A 1 472 ? -23.897 18.771 -17.269 1.00 29.25 472 GLN A O 1
ATOM 3722 N N . LYS A 1 473 ? -22.066 18.292 -16.066 1.00 27.28 473 LYS A N 1
ATOM 3723 C CA . LYS A 1 473 ? -21.698 17.104 -16.865 1.00 27.28 473 LYS A CA 1
ATOM 3724 C C . LYS A 1 473 ? -22.452 15.821 -16.484 1.00 27.28 473 LYS A C 1
ATOM 3726 O O . LYS A 1 473 ? -22.639 14.956 -17.333 1.00 27.28 473 LYS A O 1
ATOM 3731 N N . LYS A 1 474 ? -22.958 15.705 -15.248 1.00 29.28 474 LYS A N 1
ATOM 3732 C CA . LYS A 1 474 ? -23.758 14.541 -14.796 1.00 29.28 474 LYS A CA 1
ATOM 3733 C C . LYS A 1 474 ? -25.258 14.621 -15.121 1.00 29.28 474 LYS A C 1
ATOM 3735 O O . LYS A 1 474 ? -25.988 13.685 -14.817 1.00 29.28 474 LYS A O 1
ATOM 3740 N N . SER A 1 475 ? -25.708 15.692 -15.777 1.00 27.08 475 SER A N 1
ATOM 3741 C CA . SER A 1 475 ? -27.125 15.915 -16.112 1.00 27.08 475 SER A CA 1
ATOM 3742 C C . SER A 1 475 ? -27.502 15.561 -17.564 1.00 27.08 475 SER A C 1
ATOM 3744 O O . SER A 1 475 ? -28.629 15.831 -17.968 1.00 27.08 475 SER A O 1
ATOM 3746 N N . ALA A 1 476 ? -26.600 14.956 -18.352 1.00 27.88 476 ALA A N 1
ATOM 3747 C CA . ALA A 1 476 ? -26.832 14.672 -19.779 1.00 27.88 476 ALA A CA 1
ATOM 3748 C C . ALA A 1 476 ? -26.743 13.188 -20.193 1.00 27.88 476 ALA A C 1
ATOM 3750 O O . ALA A 1 476 ? -26.877 12.889 -21.375 1.00 27.88 476 ALA A O 1
ATOM 3751 N N . ILE A 1 477 ? -26.561 12.244 -19.263 1.00 30.17 477 ILE A N 1
ATOM 3752 C CA . ILE A 1 477 ? -26.549 10.807 -19.580 1.00 30.17 477 ILE A CA 1
ATOM 3753 C C . ILE A 1 477 ? -27.476 10.094 -18.594 1.00 30.17 477 ILE A C 1
ATOM 3755 O O . ILE A 1 477 ? -27.124 9.907 -17.436 1.00 30.17 477 ILE A O 1
ATOM 3759 N N . ILE A 1 478 ? -28.687 9.800 -19.076 1.00 27.64 478 ILE A N 1
ATOM 3760 C CA . ILE A 1 478 ? -29.655 8.737 -18.726 1.00 27.64 478 ILE A CA 1
ATOM 3761 C C . ILE A 1 478 ? -31.056 9.298 -19.026 1.00 27.64 478 ILE A C 1
ATOM 3763 O O . ILE A 1 478 ? -31.796 9.773 -18.167 1.00 27.64 478 ILE A O 1
ATOM 3767 N N . ALA A 1 479 ? -31.399 9.254 -20.308 1.00 30.81 479 ALA A N 1
ATOM 3768 C CA . ALA A 1 479 ? -32.763 9.149 -20.805 1.00 30.81 479 ALA A CA 1
ATOM 3769 C C . ALA A 1 479 ? -32.733 8.066 -21.900 1.00 30.81 479 ALA A C 1
ATOM 3771 O O . ALA A 1 479 ? -31.743 8.004 -22.623 1.00 30.81 479 ALA A O 1
ATOM 3772 N N . MET A 1 480 ? -33.810 7.271 -22.010 1.00 28.58 480 MET A N 1
ATOM 3773 C CA . MET A 1 480 ? -34.012 6.029 -22.803 1.00 28.58 480 MET A CA 1
ATOM 3774 C C . MET A 1 480 ? -33.766 4.747 -21.974 1.00 28.58 480 MET A C 1
ATOM 3776 O O . MET A 1 480 ? -32.723 4.606 -21.355 1.00 28.58 480 MET A O 1
ATOM 3780 N N . ASP A 1 481 ? -34.664 3.760 -21.864 1.00 32.09 481 ASP A N 1
ATOM 3781 C CA . ASP A 1 481 ? -35.935 3.485 -22.550 1.00 32.09 481 ASP A CA 1
ATOM 3782 C C . ASP A 1 481 ? -36.784 2.513 -21.686 1.00 32.09 481 ASP A C 1
ATOM 3784 O O . ASP A 1 481 ? -36.320 1.437 -21.302 1.00 32.09 481 ASP A O 1
ATOM 3788 N N . THR A 1 482 ? -38.018 2.883 -21.332 1.00 32.59 482 THR A N 1
ATOM 3789 C CA . THR A 1 482 ? -38.902 2.151 -20.396 1.00 32.59 482 THR A CA 1
ATOM 3790 C C . THR A 1 482 ? -39.744 1.045 -21.046 1.00 32.59 482 THR A C 1
ATOM 3792 O O . THR A 1 482 ? -40.461 0.337 -20.341 1.00 32.59 482 THR A O 1
ATOM 3795 N N . ASN A 1 483 ? -39.633 0.816 -22.358 1.00 32.38 483 ASN A N 1
ATOM 3796 C CA . ASN A 1 483 ? -40.445 -0.195 -23.052 1.00 32.38 483 ASN A CA 1
ATOM 3797 C C . ASN A 1 483 ? -39.839 -1.613 -23.078 1.00 32.38 483 ASN A C 1
ATOM 3799 O O . ASN A 1 483 ? -40.557 -2.574 -23.354 1.00 32.38 483 ASN A O 1
ATOM 3803 N N . LYS A 1 484 ? -38.558 -1.793 -22.716 1.00 38.66 484 LYS A N 1
ATOM 3804 C CA . LYS A 1 484 ? -37.927 -3.131 -22.631 1.00 38.66 484 LYS A CA 1
ATOM 3805 C C . LYS A 1 484 ? -38.269 -3.897 -21.347 1.00 38.66 484 LYS A C 1
ATOM 3807 O O . LYS A 1 484 ? -38.230 -5.124 -21.338 1.00 38.66 484 LYS A O 1
ATOM 3812 N N . ILE A 1 485 ? -38.671 -3.193 -20.288 1.00 43.97 485 ILE A N 1
ATOM 3813 C CA . ILE A 1 485 ? -38.954 -3.795 -18.975 1.00 43.97 485 ILE A CA 1
ATOM 3814 C C . ILE A 1 485 ? -40.285 -4.564 -18.990 1.00 43.97 485 ILE A C 1
ATOM 3816 O O . ILE A 1 485 ? -40.392 -5.601 -18.346 1.00 43.97 485 ILE A O 1
ATOM 3820 N N . LEU A 1 486 ? -41.276 -4.147 -19.787 1.00 33.62 486 LEU A N 1
ATOM 3821 C CA . LEU A 1 486 ? -42.561 -4.857 -19.857 1.00 33.62 486 LEU A CA 1
ATOM 3822 C C . LEU A 1 486 ? -42.478 -6.168 -20.667 1.00 33.62 486 LEU A C 1
ATOM 3824 O O . LEU A 1 486 ? -43.156 -7.133 -20.326 1.00 33.62 486 LEU A O 1
ATOM 3828 N N . CYS A 1 487 ? -41.605 -6.241 -21.682 1.00 34.59 487 CYS A N 1
ATOM 3829 C CA . CYS A 1 487 ? -41.345 -7.488 -22.417 1.00 34.59 487 CYS A CA 1
ATOM 3830 C C . CYS A 1 487 ? -40.477 -8.470 -21.615 1.00 34.59 487 CYS A C 1
ATOM 3832 O O . CYS A 1 487 ? -40.743 -9.668 -21.657 1.00 34.59 487 CYS A O 1
ATOM 3834 N N . LEU A 1 488 ? -39.510 -7.975 -20.825 1.00 44.50 488 LEU A N 1
ATOM 3835 C CA . LEU A 1 488 ? -38.705 -8.829 -19.940 1.00 44.50 488 LEU A CA 1
ATOM 3836 C C . LEU A 1 488 ? -39.537 -9.445 -18.801 1.00 44.50 488 LEU A C 1
ATOM 3838 O O . LEU A 1 488 ? -39.308 -10.584 -18.408 1.00 44.50 488 LEU A O 1
ATOM 3842 N N . MET A 1 489 ? -40.530 -8.717 -18.282 1.00 40.25 489 MET A N 1
ATOM 3843 C CA . MET A 1 489 ? -41.399 -9.221 -17.210 1.00 40.25 489 MET A CA 1
ATOM 3844 C C . MET A 1 489 ? -42.336 -10.339 -17.697 1.00 40.25 489 MET A C 1
ATOM 3846 O O . MET A 1 489 ? -42.641 -11.253 -16.936 1.00 40.25 489 MET A O 1
ATOM 3850 N N . LEU A 1 490 ? -42.737 -10.322 -18.975 1.00 38.72 490 LEU A N 1
ATOM 3851 C CA . LEU A 1 490 ? -43.512 -11.402 -19.599 1.00 38.72 490 LEU A CA 1
ATOM 3852 C C . LEU A 1 490 ? -42.646 -12.624 -19.957 1.00 38.72 490 LEU A C 1
ATOM 3854 O O . LEU A 1 490 ? -43.131 -13.748 -19.855 1.00 38.72 490 LEU A O 1
ATOM 3858 N N . SER A 1 491 ? -41.362 -12.438 -20.293 1.00 42.47 491 SER A N 1
ATOM 3859 C CA . SER A 1 491 ? -40.435 -13.555 -20.545 1.00 42.47 491 SER A CA 1
ATOM 3860 C C . SER A 1 491 ? -39.957 -14.246 -19.261 1.00 42.47 491 SER A C 1
ATOM 3862 O O . SER A 1 491 ? -39.737 -15.454 -19.266 1.00 42.47 491 SER A O 1
ATOM 3864 N N . VAL A 1 492 ? -39.848 -13.518 -18.142 1.00 44.28 492 VAL A N 1
ATOM 3865 C CA . VAL A 1 492 ? -39.450 -14.093 -16.840 1.00 44.28 492 VAL A CA 1
ATOM 3866 C C . VAL A 1 492 ? -40.570 -14.942 -16.220 1.00 44.28 492 VAL A C 1
ATOM 3868 O O . VAL A 1 492 ? -40.276 -15.959 -15.599 1.00 44.28 492 VAL A O 1
ATOM 3871 N N . ILE A 1 493 ? -41.845 -14.606 -16.458 1.00 41.25 493 ILE A N 1
ATOM 3872 C CA . ILE A 1 493 ? -42.993 -15.430 -16.022 1.00 41.25 493 ILE A CA 1
ATOM 3873 C C . ILE A 1 493 ? -43.115 -16.724 -16.849 1.00 41.25 493 ILE A C 1
ATOM 3875 O O . ILE A 1 493 ? -43.621 -17.725 -16.351 1.00 41.25 493 ILE A O 1
ATOM 3879 N N . PHE A 1 494 ? -42.616 -16.741 -18.090 1.00 36.84 494 PHE A N 1
ATOM 3880 C CA . PHE A 1 494 ? -42.546 -17.968 -18.893 1.00 36.84 494 PHE A CA 1
ATOM 3881 C C . PHE A 1 494 ? -41.327 -18.842 -18.543 1.00 36.84 494 PHE A C 1
ATOM 3883 O O . PHE A 1 494 ? -41.410 -20.062 -18.646 1.00 36.84 494 PHE A O 1
ATOM 3890 N N . MET A 1 495 ? -40.228 -18.245 -18.062 1.00 39.56 495 MET A N 1
ATOM 3891 C CA . MET A 1 495 ? -39.026 -18.965 -17.605 1.00 39.56 495 MET A CA 1
ATOM 3892 C C . MET A 1 495 ? -39.162 -19.573 -16.197 1.00 39.56 495 MET A C 1
ATOM 3894 O O . MET A 1 495 ? -38.422 -20.493 -15.859 1.00 39.56 495 MET A O 1
ATOM 3898 N N . SER A 1 496 ? -40.118 -19.120 -15.375 1.00 34.41 496 SER A N 1
ATOM 3899 C CA . SER A 1 496 ? -40.359 -19.670 -14.029 1.00 34.41 496 SER A CA 1
ATOM 3900 C C . SER A 1 496 ? -41.170 -20.974 -14.006 1.00 34.41 496 SER A C 1
ATOM 3902 O O . SER A 1 496 ? -41.401 -21.526 -12.931 1.00 34.41 496 SER A O 1
ATOM 3904 N N . LEU A 1 497 ? -41.563 -21.503 -15.170 1.00 33.91 497 LEU A N 1
ATOM 3905 C CA . LEU A 1 497 ? -42.199 -22.820 -15.306 1.00 33.91 497 LEU A CA 1
ATOM 3906 C C . LEU A 1 497 ? -41.256 -23.911 -15.840 1.00 33.91 497 LEU A C 1
ATOM 3908 O O . LEU A 1 497 ? -41.695 -25.036 -16.065 1.00 33.91 497 LEU A O 1
ATOM 3912 N N . SER A 1 498 ? -39.961 -23.626 -15.996 1.00 38.59 498 SER A N 1
ATOM 3913 C CA . SER A 1 498 ? -38.983 -24.623 -16.438 1.00 38.59 498 SER A CA 1
ATOM 3914 C C . SER A 1 498 ? -37.608 -24.375 -15.822 1.00 38.59 498 SER A C 1
ATOM 3916 O O . SER A 1 498 ? -36.743 -23.776 -16.453 1.00 38.59 498 SER A O 1
ATOM 3918 N N . LEU A 1 499 ? -37.386 -24.848 -14.596 1.00 31.50 499 LEU A N 1
ATOM 3919 C CA . LEU A 1 499 ? -36.033 -25.083 -14.091 1.00 31.50 499 LEU A CA 1
ATOM 3920 C C . LEU A 1 499 ? -36.024 -26.317 -13.188 1.00 31.50 499 LEU A C 1
ATOM 3922 O O . LEU A 1 499 ? -36.288 -26.252 -11.989 1.00 31.50 499 LEU A O 1
ATOM 3926 N N . GLU A 1 500 ? -35.689 -27.447 -13.806 1.00 28.67 500 GLU A N 1
ATOM 3927 C CA . GLU A 1 500 ? -34.949 -28.511 -13.138 1.00 28.67 500 GLU A CA 1
ATOM 3928 C C . GLU A 1 500 ? -33.565 -27.957 -12.765 1.00 28.67 500 GLU A C 1
ATOM 3930 O O . GLU A 1 500 ? -32.855 -27.376 -13.588 1.00 28.67 500 GLU A O 1
ATOM 3935 N N . SER A 1 501 ? -33.188 -28.085 -11.498 1.00 28.58 501 SER A N 1
ATOM 3936 C CA . SER A 1 501 ? -31.880 -27.674 -10.997 1.00 28.58 501 SER A CA 1
ATOM 3937 C C . SER A 1 501 ? -30.810 -28.710 -11.353 1.00 28.58 501 SER A C 1
ATOM 3939 O O . SER A 1 501 ? -30.858 -29.828 -10.839 1.00 28.58 501 SER A O 1
ATOM 3941 N N . HIS A 1 502 ? -29.792 -28.320 -12.128 1.00 27.50 502 HIS A N 1
ATOM 3942 C CA . HIS A 1 502 ? -28.540 -29.072 -12.243 1.00 27.50 502 HIS A CA 1
ATOM 3943 C C . HIS A 1 502 ? -27.371 -28.289 -11.634 1.00 27.50 502 HIS A C 1
ATOM 3945 O O . HIS A 1 502 ? -26.992 -27.217 -12.099 1.00 27.50 502 HIS A O 1
ATOM 3951 N N . VAL A 1 503 ? -26.791 -28.860 -10.578 1.00 29.55 503 VAL A N 1
ATOM 3952 C CA . VAL A 1 503 ? -25.485 -28.491 -10.020 1.00 29.55 503 VAL A CA 1
ATOM 3953 C C . VAL A 1 503 ? -24.412 -29.060 -10.955 1.00 29.55 503 VAL A C 1
ATOM 3955 O O . VAL A 1 503 ? -24.377 -30.272 -11.154 1.00 29.55 503 VAL A O 1
ATOM 3958 N N . SER A 1 504 ? -23.536 -28.226 -11.526 1.00 35.00 504 SER A N 1
ATOM 3959 C CA . SER A 1 504 ? -22.383 -28.709 -12.305 1.00 35.00 504 SER A CA 1
ATOM 3960 C C . SER A 1 504 ? -21.131 -28.734 -11.428 1.00 35.00 504 SER A C 1
ATOM 3962 O O . SER A 1 504 ? -20.653 -27.689 -10.991 1.00 35.00 504 SER A O 1
ATOM 3964 N N . PHE A 1 505 ? -20.592 -29.929 -11.180 1.00 37.88 505 PHE A N 1
ATOM 3965 C CA . PHE A 1 505 ? -19.237 -30.115 -10.655 1.00 37.88 505 PHE A CA 1
ATOM 3966 C C . PHE A 1 505 ? -18.216 -29.635 -11.702 1.00 37.88 505 PHE A C 1
ATOM 3968 O O . PHE A 1 505 ? -18.395 -29.880 -12.895 1.00 37.88 505 PHE A O 1
ATOM 3975 N N . GLY A 1 506 ? -17.166 -28.931 -11.267 1.00 51.44 506 GLY A N 1
ATOM 3976 C CA . GLY A 1 506 ? -16.090 -28.452 -12.138 1.00 51.44 506 GLY A CA 1
ATOM 3977 C C . GLY A 1 506 ? -15.236 -29.611 -12.641 1.00 51.44 506 GLY A C 1
ATOM 3978 O O . GLY A 1 506 ? -14.280 -29.997 -11.978 1.00 51.44 506 GLY A O 1
ATOM 3979 N N . ALA A 1 507 ? -15.610 -30.173 -13.787 1.00 71.81 507 ALA A N 1
ATOM 3980 C CA . ALA A 1 507 ? -14.757 -31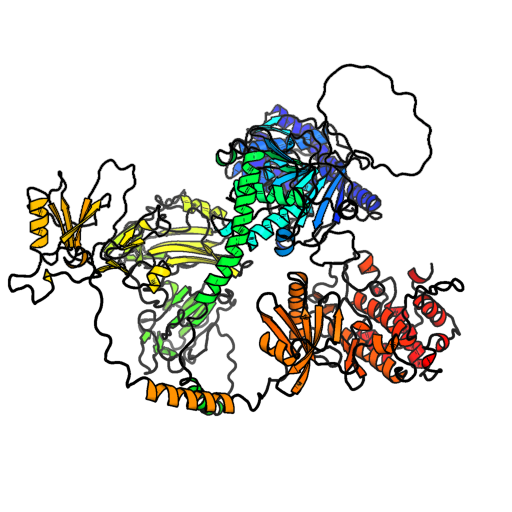.067 -14.554 1.00 71.81 507 ALA A CA 1
ATOM 3981 C C . ALA A 1 507 ? -13.683 -30.248 -15.293 1.00 71.81 507 ALA A C 1
ATOM 3983 O O . ALA A 1 507 ? -13.939 -29.122 -15.723 1.00 71.81 507 ALA A O 1
ATOM 3984 N N . ASP A 1 508 ? -12.494 -30.820 -15.450 1.00 82.62 508 ASP A N 1
ATOM 3985 C CA . ASP A 1 508 ? -11.381 -30.321 -16.271 1.00 82.62 508 ASP A CA 1
ATOM 3986 C C . ASP A 1 508 ? -11.437 -30.848 -17.717 1.00 82.62 508 ASP A C 1
ATOM 3988 O O . ASP A 1 508 ? -10.659 -30.432 -18.578 1.00 82.62 508 ASP A O 1
ATOM 3992 N N . THR A 1 509 ? -12.378 -31.755 -17.994 1.00 87.38 509 THR A N 1
ATOM 3993 C CA . THR A 1 509 ? -12.481 -32.517 -19.239 1.00 87.38 509 THR A CA 1
ATOM 3994 C C . THR A 1 509 ? -13.841 -32.380 -19.924 1.00 87.38 509 THR A C 1
ATOM 3996 O O . THR A 1 509 ? -14.876 -32.221 -19.278 1.00 87.38 509 THR A O 1
ATOM 3999 N N . ILE A 1 510 ? -13.834 -32.492 -21.256 1.00 88.31 510 ILE A N 1
ATOM 4000 C CA . ILE A 1 510 ? -15.012 -32.693 -22.109 1.00 88.31 510 ILE A CA 1
ATOM 4001 C C . ILE A 1 510 ? -14.826 -34.036 -22.814 1.00 88.31 510 ILE A C 1
ATOM 4003 O O . ILE A 1 510 ? -13.961 -34.186 -23.679 1.00 88.31 510 ILE A O 1
ATOM 4007 N N . SER A 1 511 ? -15.619 -35.027 -22.425 1.00 86.44 511 SER A N 1
ATOM 4008 C CA . SER A 1 511 ? -15.688 -36.334 -23.092 1.00 86.44 511 SER A CA 1
ATOM 4009 C C . SER A 1 511 ? -16.736 -36.349 -24.215 1.00 86.44 511 SER A C 1
ATOM 4011 O O . SER A 1 511 ? -17.539 -35.429 -24.334 1.00 86.44 511 SER A O 1
ATOM 4013 N N . VAL A 1 512 ? -16.766 -37.411 -25.031 1.00 81.62 512 VAL A N 1
ATOM 4014 C CA . VAL A 1 512 ? -17.696 -37.567 -26.177 1.00 81.62 512 VAL A CA 1
ATOM 4015 C C . VAL A 1 512 ? -19.175 -37.370 -25.805 1.00 81.62 512 VAL A C 1
ATOM 4017 O O . VAL A 1 512 ? -19.951 -36.857 -26.605 1.00 81.62 512 VAL A O 1
ATOM 4020 N N . ASN A 1 513 ? -19.563 -37.724 -24.577 1.00 80.44 513 ASN A N 1
ATOM 4021 C CA . ASN A 1 513 ? -20.944 -37.604 -24.095 1.00 80.44 513 ASN A CA 1
ATOM 4022 C C . ASN A 1 513 ? -21.220 -36.286 -23.354 1.00 80.44 513 ASN A C 1
ATOM 4024 O O . ASN A 1 513 ? -22.292 -36.117 -22.776 1.00 80.44 513 ASN A O 1
ATOM 4028 N N . GLN A 1 514 ? -20.249 -35.376 -23.321 1.00 86.38 514 GLN A N 1
ATOM 4029 C CA . GLN A 1 514 ? -20.347 -34.087 -22.654 1.00 86.38 514 GLN A CA 1
ATOM 4030 C C . GLN A 1 514 ? -20.278 -32.958 -23.675 1.00 86.38 514 GLN A C 1
ATOM 4032 O O . GLN A 1 514 ? -19.684 -33.061 -24.748 1.00 86.38 514 GLN A O 1
ATOM 4037 N N . SER A 1 515 ? -20.892 -31.845 -23.309 1.00 89.50 515 SER A N 1
ATOM 4038 C CA . SER A 1 515 ? -20.890 -30.633 -24.106 1.00 89.50 515 SER A CA 1
ATOM 4039 C C . SER A 1 515 ? -20.914 -29.415 -23.199 1.00 89.50 515 SER A C 1
ATOM 4041 O O . SER A 1 515 ? -21.442 -29.494 -22.093 1.00 89.50 515 SER A O 1
ATOM 4043 N N . LEU A 1 516 ? -20.393 -28.294 -23.688 1.00 91.81 516 LEU A N 1
ATOM 4044 C CA . LEU A 1 516 ? -20.527 -26.989 -23.053 1.00 91.81 516 LEU A CA 1
ATOM 4045 C C . LEU A 1 516 ? -21.559 -26.150 -23.807 1.00 91.81 516 LEU A C 1
ATOM 4047 O O . LEU A 1 516 ? -21.449 -25.957 -25.019 1.00 91.81 516 LEU A O 1
ATOM 4051 N N . SER A 1 517 ? -22.546 -25.650 -23.070 1.00 90.62 517 SER A N 1
ATOM 4052 C CA . SER A 1 517 ? -23.602 -24.747 -23.542 1.00 90.62 517 SER A CA 1
ATOM 4053 C C . SER A 1 517 ? -23.998 -23.766 -22.432 1.00 90.62 517 SER A C 1
ATOM 4055 O O . SER A 1 517 ? -23.776 -24.024 -21.246 1.00 90.62 517 SER A O 1
ATOM 4057 N N . GLY A 1 518 ? -24.573 -22.624 -22.800 1.00 88.88 518 GLY A N 1
ATOM 4058 C CA . GLY A 1 518 ? -25.067 -21.613 -21.866 1.00 88.88 518 GLY A CA 1
ATOM 4059 C C . GLY A 1 518 ? -23.969 -21.046 -20.961 1.00 88.88 518 GLY A C 1
ATOM 4060 O O . GLY A 1 518 ? -23.025 -20.413 -21.427 1.00 88.88 518 GLY A O 1
ATOM 4061 N N . ASN A 1 519 ? -24.115 -21.257 -19.653 1.00 86.81 519 ASN A N 1
ATOM 4062 C CA . ASN A 1 519 ? -23.193 -20.797 -18.610 1.00 86.81 519 ASN A CA 1
ATOM 4063 C C . ASN A 1 519 ? -22.231 -21.893 -18.110 1.00 86.81 519 ASN A C 1
ATOM 4065 O O . ASN A 1 519 ? -21.553 -21.698 -17.100 1.00 86.81 519 ASN A O 1
ATOM 4069 N N . GLN A 1 520 ? -22.190 -23.051 -18.775 1.00 88.81 520 GLN A N 1
ATOM 4070 C CA . GLN A 1 520 ? -21.300 -24.146 -18.401 1.00 88.81 520 GLN A CA 1
ATOM 4071 C C . GLN A 1 520 ? -19.840 -23.792 -18.705 1.00 88.81 520 GLN A C 1
ATOM 4073 O O . GLN A 1 520 ? -19.525 -23.211 -19.745 1.00 88.81 520 GLN A O 1
ATOM 4078 N N . THR A 1 521 ? -18.939 -24.197 -17.811 1.00 92.12 521 THR A N 1
ATOM 4079 C CA . THR A 1 521 ? -17.491 -24.003 -17.955 1.00 92.12 521 THR A CA 1
ATOM 4080 C C . THR A 1 521 ? -16.734 -25.228 -17.462 1.00 92.12 521 THR A C 1
ATOM 4082 O O . THR A 1 521 ? -17.196 -25.877 -16.522 1.00 92.12 521 THR A O 1
ATOM 4085 N N . ILE A 1 522 ? -15.546 -25.479 -18.011 1.00 92.50 522 ILE A N 1
ATOM 4086 C CA . ILE A 1 522 ? -14.558 -26.390 -17.408 1.00 92.50 522 ILE A CA 1
ATOM 4087 C C . ILE A 1 522 ? -13.445 -25.585 -16.734 1.00 92.50 522 ILE A C 1
ATOM 4089 O O . ILE A 1 522 ? -13.173 -24.442 -17.110 1.00 92.50 522 ILE A O 1
ATOM 4093 N N . VAL A 1 523 ? -12.813 -26.170 -15.722 1.00 91.12 523 VAL A N 1
ATOM 4094 C CA . VAL A 1 523 ? -11.774 -25.517 -14.914 1.00 91.12 523 VAL A CA 1
ATOM 4095 C C . VAL A 1 523 ? -10.558 -26.431 -14.857 1.00 91.12 523 VAL A C 1
ATOM 4097 O O . VAL A 1 523 ? -10.725 -27.628 -14.655 1.00 91.12 523 VAL A O 1
ATOM 4100 N N . SER A 1 524 ? -9.353 -25.877 -15.003 1.00 91.19 524 SER A N 1
ATOM 4101 C CA . SER A 1 524 ? -8.115 -26.652 -14.865 1.00 91.19 524 SER A CA 1
ATOM 4102 C C . SER A 1 524 ? -8.008 -27.284 -13.464 1.00 91.19 524 SER A C 1
ATOM 4104 O O . SER A 1 524 ? -8.556 -26.746 -12.497 1.00 91.19 524 SER A O 1
ATOM 4106 N N . ALA A 1 525 ? -7.311 -28.413 -13.324 1.00 86.56 525 ALA A N 1
ATOM 4107 C CA . ALA A 1 525 ? -7.291 -29.203 -12.086 1.00 86.56 525 ALA A CA 1
ATOM 4108 C C . ALA A 1 525 ? -6.866 -28.408 -10.827 1.00 86.56 525 ALA A C 1
ATOM 4110 O O . ALA A 1 525 ? -7.483 -28.547 -9.770 1.00 86.56 525 ALA A O 1
ATOM 4111 N N . ALA A 1 526 ? -5.873 -27.520 -10.932 1.00 84.62 526 ALA A N 1
ATOM 4112 C CA . ALA A 1 526 ? -5.413 -26.637 -9.853 1.00 84.62 526 ALA A CA 1
ATOM 4113 C C . ALA A 1 526 ? -6.218 -25.322 -9.724 1.00 84.62 526 ALA A C 1
ATOM 4115 O O . ALA A 1 526 ? -5.917 -24.463 -8.880 1.00 84.62 526 ALA A O 1
ATOM 4116 N N . GLY A 1 527 ? -7.250 -25.136 -10.552 1.00 86.50 527 GLY A N 1
ATOM 4117 C CA . GLY A 1 527 ? -8.110 -23.956 -10.543 1.00 86.50 527 GLY A CA 1
ATOM 4118 C C . GLY A 1 527 ? -7.400 -22.676 -10.980 1.00 86.50 527 GLY A C 1
ATOM 4119 O O . GLY A 1 527 ? -7.689 -21.610 -10.430 1.00 86.50 527 GLY A O 1
ATOM 4120 N N . VAL A 1 528 ? -6.453 -22.783 -11.916 1.00 86.88 528 VAL A N 1
ATOM 4121 C CA . VAL A 1 528 ? -5.682 -21.647 -12.451 1.00 86.88 528 VAL A CA 1
ATOM 4122 C C . VAL A 1 528 ? -6.422 -21.015 -13.630 1.00 86.88 528 VAL A C 1
ATOM 4124 O O . VAL A 1 528 ? -6.628 -19.799 -13.643 1.00 86.88 528 VAL A O 1
ATOM 4127 N N . PHE A 1 529 ? -6.900 -21.845 -14.561 1.00 92.31 529 PHE A N 1
ATOM 4128 C CA . PHE A 1 529 ? -7.578 -21.417 -15.785 1.00 92.31 529 PHE A CA 1
ATOM 4129 C C . PHE A 1 529 ? -9.016 -21.931 -15.863 1.00 92.31 529 PHE A C 1
ATOM 4131 O O . PHE A 1 529 ? -9.375 -22.948 -15.262 1.00 92.31 529 PHE A O 1
ATOM 4138 N N . GLN A 1 530 ? -9.847 -21.219 -16.621 1.00 94.38 530 GLN A N 1
ATOM 4139 C CA . GLN A 1 530 ? -11.242 -21.567 -16.872 1.00 94.38 530 GLN A CA 1
ATOM 4140 C C . GLN A 1 530 ? -11.576 -21.358 -18.352 1.00 94.38 530 GLN A C 1
ATOM 4142 O O . GLN A 1 530 ? -11.162 -20.357 -18.932 1.00 94.38 530 GLN A O 1
ATOM 4147 N N . LEU A 1 531 ? -12.316 -22.300 -18.947 1.00 95.19 531 LEU A N 1
ATOM 4148 C CA . LEU A 1 531 ? -12.794 -22.252 -20.335 1.00 95.19 531 LEU A CA 1
ATOM 4149 C C . LEU A 1 531 ? -14.323 -22.161 -20.359 1.00 95.19 531 LEU A C 1
ATOM 4151 O O . LEU A 1 531 ? -15.003 -22.955 -19.701 1.00 95.19 531 LEU A O 1
ATOM 4155 N N . GLY A 1 532 ? -14.866 -21.256 -21.172 1.00 94.44 532 GLY A N 1
ATOM 4156 C CA . GLY A 1 532 ? -16.308 -21.140 -21.396 1.00 94.44 532 GLY A CA 1
ATOM 4157 C C . GLY A 1 532 ? -16.692 -20.055 -22.399 1.00 94.44 532 GLY A C 1
ATOM 4158 O O . GLY A 1 532 ? -15.837 -19.517 -23.104 1.00 94.44 532 GLY A O 1
ATOM 4159 N N . PHE A 1 533 ? -17.988 -19.735 -22.459 1.00 93.94 533 PHE A N 1
ATOM 4160 C CA . PHE A 1 533 ? -18.493 -18.625 -23.268 1.00 93.94 533 PHE A CA 1
ATOM 4161 C C . PHE A 1 533 ? -18.176 -17.273 -22.608 1.00 93.94 533 PHE A C 1
ATOM 4163 O O . PHE A 1 533 ? -18.421 -17.093 -21.416 1.00 93.94 533 PHE A O 1
ATOM 4170 N N . PHE A 1 534 ? -17.678 -16.313 -23.386 1.00 92.56 534 PHE A N 1
ATOM 4171 C CA . PHE A 1 534 ? -17.374 -14.947 -22.960 1.00 92.56 534 PHE A CA 1
ATOM 4172 C C . PHE A 1 534 ? -17.877 -13.921 -23.986 1.00 92.56 534 PHE A C 1
ATOM 4174 O O . PHE A 1 534 ? -18.071 -14.244 -25.160 1.00 92.56 534 PHE A O 1
ATOM 4181 N N . THR A 1 535 ? -18.077 -12.682 -23.533 1.00 90.94 535 THR A N 1
ATOM 4182 C CA . THR A 1 535 ? -18.319 -11.519 -24.396 1.00 90.94 535 THR A CA 1
ATOM 4183 C C . THR A 1 535 ? -17.316 -10.408 -24.056 1.00 90.94 535 THR A C 1
ATOM 4185 O O . THR A 1 535 ? -17.087 -10.151 -22.868 1.00 90.94 535 THR A O 1
ATOM 4188 N N . PRO A 1 536 ? -16.679 -9.771 -25.054 1.00 85.69 536 PRO A N 1
ATOM 4189 C CA . PRO A 1 536 ? -15.836 -8.600 -24.840 1.00 85.69 536 PRO A CA 1
ATOM 4190 C C . PRO A 1 536 ? -16.695 -7.352 -24.563 1.00 85.69 536 PRO A C 1
ATOM 4192 O O . PRO A 1 536 ? -17.587 -6.999 -25.338 1.00 85.69 536 PRO A O 1
ATOM 4195 N N . ARG A 1 537 ? -16.411 -6.674 -23.441 1.00 78.25 537 ARG A N 1
ATOM 4196 C CA . ARG A 1 537 ? -17.010 -5.391 -23.016 1.00 78.25 537 ARG A CA 1
ATOM 4197 C C . ARG A 1 537 ? -18.549 -5.376 -23.125 1.00 78.25 537 ARG A C 1
ATOM 4199 O O . ARG A 1 537 ? -19.213 -6.058 -22.351 1.00 78.25 537 ARG A O 1
ATOM 4206 N N . ASN A 1 538 ? -19.108 -4.585 -24.049 1.00 68.06 538 ASN A N 1
ATOM 4207 C CA . ASN A 1 538 ? -20.550 -4.408 -24.285 1.00 68.06 538 ASN A CA 1
ATOM 4208 C C . ASN A 1 538 ? -21.009 -5.012 -25.629 1.00 68.06 538 ASN A C 1
ATOM 4210 O O . ASN A 1 538 ? -22.062 -4.638 -26.154 1.00 68.06 538 ASN A O 1
ATOM 4214 N N . SER A 1 539 ? -20.230 -5.931 -26.203 1.00 78.69 539 SER A N 1
ATOM 4215 C CA . SER A 1 539 ? -20.568 -6.583 -27.467 1.00 78.69 539 SER A CA 1
ATOM 4216 C C . SER A 1 539 ? -21.764 -7.532 -27.320 1.00 78.69 539 SER A C 1
ATOM 4218 O O . SER A 1 539 ? -21.931 -8.220 -26.310 1.00 78.69 539 SER A O 1
ATOM 4220 N N . SER A 1 540 ? -22.597 -7.614 -28.360 1.00 82.56 540 SER A N 1
ATOM 4221 C CA . SER A 1 540 ? -23.678 -8.609 -28.461 1.00 82.56 540 SER A CA 1
ATOM 4222 C C . SER A 1 540 ? -23.201 -9.971 -28.980 1.00 82.56 540 SER A C 1
ATOM 4224 O O . SER A 1 540 ? -24.023 -10.849 -29.237 1.00 82.56 540 SER A O 1
ATOM 4226 N N . ASN A 1 541 ? -21.896 -10.120 -29.206 1.00 90.12 541 ASN A N 1
ATOM 4227 C CA . ASN A 1 541 ? -21.273 -11.303 -29.782 1.00 90.12 541 ASN A CA 1
ATOM 4228 C C . ASN A 1 541 ? -20.610 -12.154 -28.693 1.00 90.12 541 ASN A C 1
ATOM 4230 O O . ASN A 1 541 ? -19.914 -11.629 -27.827 1.00 90.12 541 ASN A O 1
ATOM 4234 N N . TYR A 1 542 ? -20.783 -13.472 -28.778 1.00 92.75 542 TYR A N 1
ATOM 4235 C CA . TYR A 1 542 ? -20.207 -14.439 -27.847 1.00 92.75 542 TYR A CA 1
ATOM 4236 C C . TYR A 1 542 ? -19.138 -15.309 -28.501 1.00 92.75 542 TYR A C 1
ATOM 4238 O O . TYR A 1 542 ? -19.211 -15.667 -29.683 1.00 92.75 542 TYR A O 1
ATOM 4246 N N . TYR A 1 543 ? -18.171 -15.709 -27.686 1.00 94.75 543 TYR A N 1
ATOM 4247 C CA . TYR A 1 543 ? -17.021 -16.497 -28.098 1.00 94.75 543 TYR A CA 1
ATOM 4248 C C . TYR A 1 543 ? -16.658 -17.524 -27.025 1.00 94.75 543 TYR A C 1
ATOM 4250 O O . TYR A 1 543 ? -16.994 -17.349 -25.861 1.00 94.75 543 TYR A O 1
ATOM 4258 N N . ILE A 1 544 ? -15.946 -18.583 -27.397 1.00 95.62 544 ILE A N 1
ATOM 4259 C CA . ILE A 1 544 ? -15.307 -19.511 -26.462 1.00 95.62 544 ILE A CA 1
ATOM 4260 C C . ILE A 1 544 ? -13.900 -19.001 -26.155 1.00 95.62 544 ILE A C 1
ATOM 4262 O O . ILE A 1 544 ? -13.106 -18.818 -27.081 1.00 95.62 544 ILE A O 1
ATOM 4266 N N . ALA A 1 545 ? -13.579 -18.811 -24.875 1.00 94.94 545 ALA A N 1
ATOM 4267 C CA . ALA A 1 545 ? -12.248 -18.397 -24.435 1.00 94.94 545 ALA A CA 1
ATOM 4268 C C . ALA A 1 545 ? -11.762 -19.109 -23.185 1.00 94.94 545 ALA A C 1
ATOM 4270 O O . ALA A 1 545 ? -12.550 -19.670 -22.425 1.00 94.94 545 ALA A O 1
ATOM 4271 N N . ILE A 1 546 ? -10.447 -19.022 -22.984 1.00 95.94 546 ILE A N 1
ATOM 4272 C CA . ILE A 1 546 ? -9.750 -19.394 -21.755 1.00 95.94 546 ILE A CA 1
ATOM 4273 C C . ILE A 1 546 ? -9.320 -18.109 -21.046 1.00 95.94 546 ILE A C 1
ATOM 4275 O O . ILE A 1 546 ? -8.765 -17.213 -21.684 1.00 95.94 546 ILE A O 1
ATOM 4279 N N . TRP A 1 547 ? -9.548 -18.014 -19.738 1.00 94.44 547 TRP A N 1
ATOM 4280 C CA . TRP A 1 547 ? -9.125 -16.882 -18.905 1.00 94.44 547 TRP A CA 1
ATOM 4281 C C . TRP A 1 547 ? -8.579 -17.344 -17.550 1.00 94.44 547 TRP A C 1
ATOM 4283 O O . TRP A 1 547 ? -8.797 -18.482 -17.121 1.00 94.44 547 TRP A O 1
ATOM 4293 N N . TYR A 1 548 ? -7.868 -16.449 -16.859 1.00 91.25 548 TYR A N 1
ATOM 4294 C CA . TYR A 1 548 ? -7.401 -16.694 -15.493 1.00 91.25 548 TYR A CA 1
ATOM 4295 C C . TYR A 1 548 ? -8.574 -16.716 -14.510 1.00 91.25 548 TYR A C 1
ATOM 4297 O O . TYR A 1 548 ? -9.341 -15.760 -14.426 1.00 91.25 548 TYR A O 1
ATOM 4305 N N . LYS A 1 549 ? -8.688 -17.774 -13.702 1.00 87.19 549 LYS A N 1
ATOM 4306 C CA . LYS A 1 549 ? -9.780 -17.919 -12.725 1.00 87.19 549 LYS A CA 1
ATOM 4307 C C . LYS A 1 549 ? -9.589 -17.067 -11.466 1.00 87.19 549 LYS A C 1
ATOM 4309 O O . LYS A 1 549 ? -10.564 -16.637 -10.858 1.00 87.19 549 LYS A O 1
ATOM 4314 N N . ARG A 1 550 ? -8.337 -16.869 -11.036 1.00 82.06 550 ARG A N 1
ATOM 4315 C CA . ARG A 1 550 ? -7.992 -16.168 -9.779 1.00 82.06 550 ARG A CA 1
ATOM 4316 C C . ARG A 1 550 ? -7.894 -14.644 -9.925 1.00 82.06 550 ARG A C 1
ATOM 4318 O O . ARG A 1 550 ? -7.849 -13.944 -8.917 1.00 82.06 550 ARG A O 1
ATOM 4325 N N . VAL A 1 551 ? -7.865 -14.141 -11.156 1.00 83.38 551 VAL A N 1
ATOM 4326 C CA . VAL A 1 551 ? -7.804 -12.709 -11.469 1.00 83.38 551 VAL A CA 1
ATOM 4327 C C . VAL A 1 551 ? -9.225 -12.142 -11.410 1.00 83.38 551 VAL A C 1
ATOM 4329 O O . VAL A 1 551 ? -10.146 -12.711 -11.990 1.00 83.38 551 VAL A O 1
ATOM 4332 N N . SER A 1 552 ? -9.431 -11.046 -10.671 1.00 74.38 552 SER A N 1
ATOM 4333 C CA . SER A 1 552 ? -10.772 -10.465 -10.459 1.00 74.38 552 SER A CA 1
ATOM 4334 C C . SER A 1 552 ? -11.343 -9.786 -11.708 1.00 74.38 552 SER A C 1
ATOM 4336 O O . SER A 1 552 ? -12.559 -9.646 -11.831 1.00 74.38 552 SER A O 1
ATOM 4338 N N . GLN A 1 553 ? -10.473 -9.371 -12.629 1.00 78.50 553 GLN A N 1
ATOM 4339 C CA . GLN A 1 553 ? -10.826 -8.866 -13.952 1.00 78.50 553 GLN A CA 1
ATOM 4340 C C . GLN A 1 553 ? -10.809 -10.032 -14.952 1.00 78.50 553 GLN A C 1
ATOM 4342 O O . GLN A 1 553 ? -9.865 -10.819 -14.964 1.00 78.50 553 GLN A O 1
ATOM 4347 N N . LEU A 1 554 ? -11.842 -10.166 -15.793 1.00 83.38 554 LEU A N 1
ATOM 4348 C CA . LEU A 1 554 ? -11.893 -11.238 -16.793 1.00 83.38 554 LEU A CA 1
ATOM 4349 C C . LEU A 1 554 ? -10.828 -10.977 -17.866 1.00 83.38 554 LEU A C 1
ATOM 4351 O O . LEU A 1 554 ? -11.011 -10.134 -18.740 1.00 83.38 554 LEU A O 1
ATOM 4355 N N . THR A 1 555 ? -9.703 -11.686 -17.771 1.00 88.50 555 THR A N 1
ATOM 4356 C CA . THR A 1 555 ? -8.549 -11.529 -18.665 1.00 88.50 555 THR A CA 1
ATOM 4357 C C . THR A 1 555 ? -8.334 -12.803 -19.472 1.00 88.50 555 THR A C 1
ATOM 4359 O O . THR A 1 555 ? -7.897 -13.825 -18.936 1.00 88.50 555 THR A O 1
ATOM 4362 N N . THR A 1 556 ? -8.676 -12.742 -20.758 1.00 92.31 556 THR A N 1
ATOM 4363 C CA . THR A 1 556 ? -8.578 -13.865 -21.697 1.00 92.31 556 THR A CA 1
ATOM 4364 C C . THR A 1 556 ? -7.144 -14.086 -22.166 1.00 92.31 556 THR A C 1
ATOM 4366 O O . THR A 1 556 ? -6.444 -13.124 -22.454 1.00 92.31 556 THR A O 1
ATOM 4369 N N . ILE A 1 557 ? -6.742 -15.349 -22.304 1.00 92.88 557 ILE A N 1
ATOM 4370 C CA . ILE A 1 557 ? -5.443 -15.757 -22.868 1.00 92.88 557 ILE A CA 1
ATOM 4371 C C . ILE A 1 557 ? -5.575 -16.406 -24.252 1.00 92.88 557 ILE A C 1
ATOM 4373 O O . ILE A 1 557 ? -4.600 -16.514 -24.990 1.00 92.88 557 ILE A O 1
ATOM 4377 N N . TRP A 1 558 ? -6.776 -16.875 -24.604 1.00 94.94 558 TRP A N 1
ATOM 4378 C CA . TRP A 1 558 ? -7.034 -17.578 -25.858 1.00 94.94 558 TRP A CA 1
ATOM 4379 C C . TRP A 1 558 ? -8.516 -17.514 -26.232 1.00 94.94 558 TRP A C 1
ATOM 4381 O O . TRP A 1 558 ? -9.368 -17.624 -25.349 1.00 94.94 558 TRP A O 1
ATOM 4391 N N . VAL A 1 559 ? -8.820 -17.385 -27.528 1.00 95.06 559 VAL A N 1
ATOM 4392 C CA . VAL A 1 559 ? -10.184 -17.320 -28.080 1.00 95.06 559 VAL A CA 1
ATOM 4393 C C . VAL A 1 559 ? -10.299 -18.260 -29.281 1.00 95.06 559 VAL A C 1
ATOM 4395 O O . VAL A 1 559 ? -9.531 -18.141 -30.232 1.00 95.06 559 VAL A O 1
ATOM 4398 N N . ALA A 1 560 ? -11.280 -19.166 -29.272 1.00 93.94 560 ALA A N 1
ATOM 4399 C CA . ALA A 1 560 ? -11.443 -20.177 -30.319 1.00 93.94 560 ALA A CA 1
ATOM 4400 C C . ALA A 1 560 ? -12.046 -19.594 -31.611 1.00 93.94 560 ALA A C 1
ATOM 4402 O O . ALA A 1 560 ? -11.425 -19.580 -32.672 1.00 93.94 560 ALA A O 1
ATOM 4403 N N . ASN A 1 561 ? -13.279 -19.090 -31.531 1.00 94.38 561 ASN A N 1
ATOM 4404 C CA . ASN A 1 561 ? -14.095 -18.690 -32.681 1.00 94.38 561 ASN A CA 1
ATOM 4405 C C . ASN A 1 561 ? -14.008 -17.190 -32.986 1.00 94.38 561 ASN A C 1
ATOM 4407 O O . ASN A 1 561 ? -15.008 -16.560 -33.321 1.00 94.38 561 ASN A O 1
ATOM 4411 N N . ARG A 1 562 ? -12.806 -16.621 -32.883 1.00 93.12 562 ARG A N 1
ATOM 4412 C CA . ARG A 1 562 ? -12.564 -15.177 -33.014 1.00 93.12 562 ARG A CA 1
ATOM 4413 C C . ARG A 1 562 ? -13.124 -14.535 -34.294 1.00 93.12 562 ARG A C 1
ATOM 4415 O O . ARG A 1 562 ? -13.594 -13.412 -34.247 1.00 93.12 562 ARG A O 1
ATOM 4422 N N . GLU A 1 563 ? -13.134 -15.263 -35.412 1.00 92.12 563 GLU A N 1
ATOM 4423 C CA . GLU A 1 563 ? -13.631 -14.775 -36.713 1.00 92.12 563 GLU A CA 1
ATOM 4424 C C . GLU A 1 563 ? -15.151 -14.914 -36.886 1.00 92.12 563 GLU A C 1
ATOM 4426 O O . GLU A 1 563 ? -15.759 -14.277 -37.746 1.00 92.12 563 GLU A O 1
ATOM 4431 N N . LYS A 1 564 ? -15.772 -15.823 -36.128 1.00 93.38 564 LYS A N 1
ATOM 4432 C CA . LYS A 1 564 ? -17.176 -16.213 -36.294 1.00 93.38 564 LYS A CA 1
ATOM 4433 C C . LYS A 1 564 ? -17.868 -16.181 -34.934 1.00 93.38 564 LYS A C 1
ATOM 4435 O O . LYS A 1 564 ? -17.906 -17.209 -34.250 1.00 93.38 564 LYS A O 1
ATOM 4440 N N . PRO A 1 565 ? -18.401 -15.018 -34.528 1.00 92.69 565 PRO A N 1
ATOM 4441 C CA . PRO A 1 565 ? -19.115 -14.893 -33.269 1.00 92.69 565 PRO A CA 1
ATOM 4442 C C . PRO A 1 565 ? -20.415 -15.694 -33.251 1.00 92.69 565 PRO A C 1
ATOM 4444 O O . PRO A 1 565 ? -20.999 -16.016 -34.288 1.00 92.69 565 PRO A O 1
ATOM 4447 N N . ILE A 1 566 ? -20.886 -15.951 -32.038 1.00 92.38 566 ILE A N 1
ATOM 4448 C CA . ILE A 1 566 ? -22.169 -16.584 -31.737 1.00 92.38 566 ILE A CA 1
ATOM 4449 C C . ILE A 1 566 ? -23.139 -15.531 -31.201 1.00 92.38 566 ILE A C 1
ATOM 4451 O O . ILE A 1 566 ? -22.712 -14.571 -30.558 1.00 92.38 566 ILE A O 1
ATOM 4455 N N . ARG A 1 567 ? -24.445 -15.719 -31.418 1.00 89.44 567 ARG A N 1
ATOM 4456 C CA . ARG A 1 567 ? -25.482 -14.805 -30.906 1.00 89.44 567 ARG A CA 1
ATOM 4457 C C . ARG A 1 567 ? -26.213 -15.312 -29.668 1.00 89.44 567 ARG A C 1
ATOM 4459 O O . ARG A 1 567 ? -26.672 -14.499 -28.873 1.00 89.44 567 ARG A O 1
ATOM 4466 N N . ASP A 1 568 ? -26.319 -16.627 -29.507 1.00 89.00 568 ASP A N 1
ATOM 4467 C CA . ASP A 1 568 ? -26.974 -17.259 -28.363 1.00 89.00 568 ASP A CA 1
ATOM 4468 C C . ASP A 1 568 ? -26.121 -18.401 -27.800 1.00 89.00 568 ASP A C 1
ATOM 4470 O O . ASP A 1 568 ? -25.834 -19.382 -28.489 1.00 89.00 568 ASP A O 1
ATOM 4474 N N . THR A 1 569 ? -25.724 -18.275 -26.535 1.00 90.94 569 THR A N 1
ATOM 4475 C CA . THR A 1 569 ? -24.897 -19.266 -25.841 1.00 90.94 569 THR A CA 1
ATOM 4476 C C . THR A 1 569 ? -25.677 -20.513 -25.440 1.00 90.94 569 THR A C 1
ATOM 4478 O O . THR A 1 569 ? -25.068 -21.571 -25.330 1.00 90.94 569 THR A O 1
ATOM 4481 N N . TYR A 1 570 ? -27.000 -20.439 -25.241 1.00 89.12 570 TYR A N 1
ATOM 4482 C CA . TYR A 1 570 ? -27.804 -21.589 -24.803 1.00 89.12 570 TYR A CA 1
ATOM 4483 C C . TYR A 1 570 ? -28.136 -22.545 -25.953 1.00 89.12 570 TYR A C 1
ATOM 4485 O O . TYR A 1 570 ? -28.153 -23.757 -25.750 1.00 89.12 570 TYR A O 1
ATOM 4493 N N . SER A 1 571 ? -28.358 -22.017 -27.162 1.00 89.50 571 SER A N 1
ATOM 4494 C CA . SER A 1 571 ? -28.588 -22.830 -28.369 1.00 89.50 571 SER A CA 1
ATOM 4495 C C . SER A 1 571 ? -27.295 -23.301 -29.045 1.00 89.50 571 SER A C 1
ATOM 4497 O O . SER A 1 571 ? -27.333 -24.178 -29.910 1.00 89.50 571 SER A O 1
ATOM 4499 N N . SER A 1 572 ? -26.157 -22.716 -28.669 1.00 92.75 572 SER A N 1
ATOM 4500 C CA . SER A 1 572 ? -24.840 -23.068 -29.201 1.00 92.75 572 SER A CA 1
ATOM 4501 C C . SER A 1 572 ? -24.132 -24.068 -28.304 1.00 92.75 572 SER A C 1
ATOM 4503 O O . SER A 1 572 ? -24.266 -24.045 -27.081 1.00 92.75 572 SER A O 1
ATOM 4505 N N . VAL A 1 573 ? -23.371 -24.971 -28.918 1.00 94.25 573 VAL A N 1
ATOM 4506 C CA . VAL A 1 573 ? -22.829 -26.139 -28.220 1.00 94.25 573 VAL A CA 1
ATOM 4507 C C . VAL A 1 573 ? -21.398 -26.405 -28.663 1.00 94.25 573 VAL A C 1
ATOM 4509 O O . VAL A 1 573 ? -21.140 -26.599 -29.851 1.00 94.25 573 VAL A O 1
ATOM 4512 N N . LEU A 1 574 ? -20.477 -26.470 -27.702 1.00 95.19 574 LEU A N 1
ATOM 4513 C CA . LEU A 1 574 ? -19.127 -26.994 -27.896 1.00 95.19 574 LEU A CA 1
ATOM 4514 C C . LEU A 1 574 ? -19.098 -28.457 -27.443 1.00 95.19 574 LEU A C 1
ATOM 4516 O O . LEU A 1 574 ? -19.339 -28.747 -26.272 1.00 95.19 574 LEU A O 1
ATOM 4520 N N . LYS A 1 575 ? -18.818 -29.389 -28.354 1.00 92.94 575 LYS A N 1
ATOM 4521 C CA . LYS A 1 575 ? -18.785 -30.830 -28.055 1.00 92.94 575 LYS A CA 1
ATOM 4522 C C . LYS A 1 575 ? -17.794 -31.567 -28.940 1.00 92.94 575 LYS A C 1
ATOM 4524 O O . LYS A 1 575 ? -17.343 -31.035 -29.953 1.00 92.94 575 LYS A O 1
ATOM 4529 N N . ILE A 1 576 ? -17.498 -32.812 -28.586 1.00 90.19 576 ILE A N 1
ATOM 4530 C CA . ILE A 1 576 ? -16.727 -33.692 -29.462 1.00 90.19 576 ILE A CA 1
ATOM 4531 C C . ILE A 1 576 ? -17.671 -34.317 -30.501 1.00 90.19 576 ILE A C 1
ATOM 4533 O O . ILE A 1 576 ? -18.694 -34.896 -30.145 1.00 90.19 576 ILE A O 1
ATOM 4537 N N . SER A 1 577 ? -17.339 -34.189 -31.786 1.00 87.81 577 SER A N 1
ATOM 4538 C CA . SER A 1 577 ? -18.054 -34.797 -32.916 1.00 87.81 577 SER A CA 1
ATOM 4539 C C . SER A 1 577 ? -17.037 -35.364 -33.896 1.00 87.81 577 SER A C 1
ATOM 4541 O O . SER A 1 577 ? -16.122 -34.653 -34.304 1.00 87.81 577 SER A O 1
ATOM 4543 N N . ASP A 1 578 ? -17.178 -36.640 -34.254 1.00 84.38 578 ASP A N 1
ATOM 4544 C CA . ASP A 1 578 ? -16.288 -37.336 -35.199 1.00 84.38 578 ASP A CA 1
ATOM 4545 C C . ASP A 1 578 ? -14.794 -37.182 -34.849 1.00 84.38 578 ASP A C 1
ATOM 4547 O O . ASP A 1 578 ? -13.948 -36.872 -35.690 1.00 84.38 578 ASP A O 1
ATOM 4551 N N . GLY A 1 579 ? -14.481 -37.325 -33.556 1.00 82.88 579 GLY A N 1
ATOM 4552 C CA . GLY A 1 579 ? -13.127 -37.195 -33.012 1.00 82.88 579 GLY A CA 1
ATOM 4553 C C . GLY A 1 579 ? -12.598 -35.759 -32.918 1.00 82.88 579 GLY A C 1
ATOM 4554 O O . GLY A 1 579 ? -11.516 -35.560 -32.383 1.00 82.88 579 GLY A O 1
ATOM 4555 N N . ASN A 1 580 ? -13.341 -34.751 -33.379 1.00 88.62 580 ASN A N 1
ATOM 4556 C CA . ASN A 1 580 ? -12.962 -33.338 -33.322 1.00 88.62 580 ASN A CA 1
ATOM 4557 C C . ASN A 1 580 ? -13.675 -32.601 -32.189 1.00 88.62 580 ASN A C 1
ATOM 4559 O O . ASN A 1 580 ? -14.828 -32.901 -31.900 1.00 88.62 580 ASN A O 1
ATOM 4563 N N . LEU A 1 581 ? -13.046 -31.575 -31.612 1.00 93.19 581 LEU A N 1
ATOM 4564 C CA . LEU A 1 581 ? -13.760 -30.603 -30.781 1.00 93.19 581 LEU A CA 1
ATOM 4565 C C . LEU A 1 581 ? -14.399 -29.562 -31.710 1.00 93.19 581 LEU A C 1
ATOM 4567 O O . LEU A 1 581 ? -13.695 -28.901 -32.473 1.00 93.19 581 LEU A O 1
ATOM 4571 N N . VAL A 1 582 ? -15.729 -29.457 -31.682 1.00 94.44 582 VAL A N 1
ATOM 4572 C CA . VAL A 1 582 ? -16.526 -28.672 -32.634 1.00 94.44 582 VAL A CA 1
ATOM 4573 C C . VAL A 1 582 ? -17.491 -27.756 -31.893 1.00 94.44 582 VAL A C 1
ATOM 4575 O O . VAL A 1 582 ? -18.198 -28.180 -30.977 1.00 94.44 582 VAL A O 1
ATOM 4578 N N . LEU A 1 583 ? -17.533 -26.498 -32.322 1.00 96.00 583 LEU A N 1
ATOM 4579 C CA . LEU A 1 583 ? -18.474 -25.484 -31.876 1.00 96.00 583 LEU A CA 1
ATOM 4580 C C . LEU A 1 583 ? -19.574 -25.309 -32.923 1.00 96.00 583 LEU A C 1
ATOM 4582 O O . LEU A 1 583 ? -19.315 -24.886 -34.054 1.00 96.00 583 LEU A O 1
ATOM 4586 N N . PHE A 1 584 ? -20.802 -25.603 -32.522 1.00 94.44 584 PHE A N 1
ATOM 4587 C CA . PHE A 1 584 ? -22.005 -25.406 -33.317 1.00 94.44 584 PHE A CA 1
ATOM 4588 C C . PHE A 1 584 ? -22.706 -24.117 -32.889 1.00 94.44 584 PHE A C 1
ATOM 4590 O O . PHE A 1 584 ? -22.823 -23.850 -31.693 1.00 94.44 584 PHE A O 1
ATOM 4597 N N . ASN A 1 585 ? -23.169 -23.331 -33.861 1.00 91.25 585 ASN A N 1
ATOM 4598 C CA . ASN A 1 585 ? -23.970 -22.133 -33.602 1.00 91.25 585 ASN A CA 1
ATOM 4599 C C . ASN A 1 585 ? -25.433 -22.472 -33.263 1.00 91.25 585 ASN A C 1
ATOM 4601 O O . ASN A 1 585 ? -25.838 -23.636 -33.259 1.00 91.25 585 ASN A O 1
ATOM 4605 N N . GLU A 1 586 ? -26.253 -21.437 -33.088 1.00 90.38 586 GLU A N 1
ATOM 4606 C CA . GLU A 1 586 ? -27.687 -21.546 -32.809 1.00 90.38 586 GLU A CA 1
ATOM 4607 C C . GLU A 1 586 ? -28.491 -22.350 -33.853 1.00 90.38 586 GLU A C 1
ATOM 4609 O O . GLU A 1 586 ? -29.544 -22.895 -33.537 1.00 90.38 586 GLU A O 1
ATOM 4614 N N . SER A 1 587 ? -28.000 -22.466 -35.092 1.00 90.69 587 SER A N 1
ATOM 4615 C CA . SER A 1 587 ? -28.619 -23.264 -36.164 1.00 90.69 587 SER A CA 1
ATOM 4616 C C . SER A 1 587 ? -28.041 -24.682 -36.272 1.00 90.69 587 SER A C 1
ATOM 4618 O O . SER A 1 587 ? -28.278 -25.361 -37.269 1.00 90.69 587 SER A O 1
ATOM 4620 N N . GLN A 1 588 ? -27.260 -25.122 -35.278 1.00 89.38 588 GLN A N 1
ATOM 4621 C CA . GLN A 1 588 ? -26.519 -26.389 -35.281 1.00 89.38 588 GLN A CA 1
ATOM 4622 C C . GLN A 1 588 ? -25.562 -26.532 -36.477 1.00 89.38 588 GLN A C 1
ATOM 4624 O O . GLN A 1 588 ? -25.238 -27.637 -36.914 1.00 89.38 588 GLN A O 1
ATOM 4629 N N . VAL A 1 589 ? -25.077 -25.404 -37.003 1.00 91.62 589 VAL A N 1
ATOM 4630 C CA . VAL A 1 589 ? -24.058 -25.359 -38.054 1.00 91.62 589 VAL A CA 1
ATOM 4631 C C . VAL A 1 589 ? -22.685 -25.244 -37.387 1.00 91.62 589 VAL A C 1
ATOM 4633 O O . VAL A 1 589 ? -22.503 -24.368 -36.536 1.00 91.62 589 VAL A O 1
ATOM 4636 N N . PRO A 1 590 ? -21.704 -26.093 -37.745 1.00 92.69 590 PRO A N 1
ATOM 4637 C CA . PRO A 1 590 ? -20.356 -25.994 -37.200 1.00 92.69 590 PRO A CA 1
ATOM 4638 C C . PRO A 1 590 ? -19.692 -24.694 -37.675 1.00 92.69 590 PRO A C 1
ATOM 4640 O O . PRO A 1 590 ? -19.544 -24.459 -38.876 1.00 92.69 590 PRO A O 1
ATOM 4643 N N . ILE A 1 591 ? -19.295 -23.838 -36.732 1.00 93.56 591 ILE A N 1
ATOM 4644 C CA . ILE A 1 591 ? -18.636 -22.551 -37.015 1.00 93.56 591 ILE A CA 1
ATOM 4645 C C . ILE A 1 591 ? -17.140 -22.569 -36.704 1.00 93.56 591 ILE A C 1
ATOM 4647 O O . ILE A 1 591 ? -16.391 -21.798 -37.305 1.00 93.56 591 ILE A O 1
ATOM 4651 N N . TRP A 1 592 ? -16.704 -23.462 -35.815 1.00 95.25 592 TRP A N 1
ATOM 4652 C CA . TRP A 1 592 ? -15.303 -23.679 -35.466 1.00 95.25 592 TRP A CA 1
ATOM 4653 C C . TRP A 1 592 ? -15.070 -25.152 -35.117 1.00 95.25 592 TRP A C 1
ATOM 4655 O O . TRP A 1 592 ? -15.941 -25.798 -34.536 1.00 95.25 592 TRP A O 1
ATOM 4665 N N . SER A 1 593 ? -13.903 -25.683 -35.468 1.00 93.69 593 SER A N 1
ATOM 4666 C CA . SER A 1 593 ? -13.506 -27.063 -35.178 1.00 93.69 593 SER A CA 1
ATOM 4667 C C . SER A 1 593 ? -11.989 -27.214 -35.173 1.00 93.69 593 SER A C 1
ATOM 4669 O O . SER A 1 593 ? -11.287 -26.474 -35.861 1.00 93.69 593 SER A O 1
ATOM 4671 N N . THR A 1 594 ? -11.484 -28.220 -34.455 1.00 90.44 594 THR A N 1
ATOM 4672 C CA . THR A 1 594 ? -10.045 -28.555 -34.407 1.00 90.44 594 THR A CA 1
ATOM 4673 C C . THR A 1 594 ? -9.469 -29.058 -35.734 1.00 90.44 594 THR A C 1
ATOM 4675 O O . THR A 1 594 ? -8.258 -29.031 -35.916 1.00 90.44 594 THR A O 1
ATOM 4678 N N . ASN A 1 595 ? -10.321 -29.490 -36.672 1.00 87.25 595 ASN A N 1
ATOM 4679 C CA . ASN A 1 595 ? -9.963 -29.944 -38.025 1.00 87.25 595 ASN A CA 1
ATOM 4680 C C . ASN A 1 595 ? -8.866 -31.025 -38.077 1.00 87.25 595 ASN A C 1
ATOM 4682 O O . ASN A 1 595 ? -8.044 -31.045 -38.994 1.00 87.25 595 ASN A O 1
ATOM 4686 N N . ILE A 1 596 ? -8.861 -31.950 -37.115 1.00 85.31 596 ILE A N 1
ATOM 4687 C CA . ILE A 1 596 ? -7.979 -33.115 -37.141 1.00 85.31 596 ILE A CA 1
ATOM 4688 C C . ILE A 1 596 ? -8.481 -34.148 -38.157 1.00 85.31 596 ILE A C 1
ATOM 4690 O O . ILE A 1 596 ? -9.687 -34.330 -38.350 1.00 85.31 596 ILE A O 1
ATOM 4694 N N . SER A 1 597 ? -7.540 -34.839 -38.807 1.00 74.62 597 SER A N 1
ATOM 4695 C CA . SER A 1 597 ? -7.841 -35.958 -39.711 1.00 74.62 597 SER A CA 1
ATOM 4696 C C . SER A 1 597 ? -8.508 -37.080 -38.911 1.00 74.62 597 SER A C 1
ATOM 4698 O O . SER A 1 597 ? -7.973 -37.474 -37.877 1.00 74.62 597 SER A O 1
ATOM 4700 N N . SER A 1 598 ? -9.672 -37.562 -39.358 1.00 58.72 598 SER A N 1
ATOM 4701 C CA . SER A 1 598 ? -10.544 -38.468 -38.594 1.00 58.72 598 SER A CA 1
ATOM 4702 C C . SER A 1 598 ? -9.779 -39.649 -37.985 1.00 58.72 598 SER A C 1
ATOM 4704 O O . SER A 1 598 ? -9.286 -40.519 -38.708 1.00 58.72 598 SER A O 1
ATOM 4706 N N . THR A 1 599 ? -9.709 -39.707 -36.659 1.00 58.28 599 THR A N 1
ATOM 4707 C CA . THR A 1 599 ? -9.284 -40.900 -35.932 1.00 58.28 599 THR A CA 1
ATOM 4708 C C . THR A 1 599 ? -10.519 -41.768 -35.682 1.00 58.28 599 THR A C 1
ATOM 4710 O O . THR A 1 599 ? -11.535 -41.284 -35.196 1.00 58.28 599 THR A O 1
ATOM 4713 N N . ASN A 1 600 ? -10.456 -43.070 -35.980 1.00 57.16 600 ASN A N 1
ATOM 4714 C CA . ASN A 1 600 ? -11.534 -44.029 -35.663 1.00 57.16 600 ASN A CA 1
ATOM 4715 C C . ASN A 1 600 ? -11.659 -44.308 -34.145 1.00 57.16 600 ASN A C 1
ATOM 4717 O O . ASN A 1 600 ? -12.218 -45.331 -33.750 1.00 57.16 600 ASN A O 1
ATOM 4721 N N . SER A 1 601 ? -11.084 -43.457 -33.289 1.00 60.19 601 SER A N 1
ATOM 4722 C CA . SER A 1 601 ? -11.028 -43.698 -31.852 1.00 60.19 601 SER A CA 1
ATOM 4723 C C . SER A 1 601 ? -12.274 -43.169 -31.151 1.00 60.19 601 SER A C 1
ATOM 4725 O O . SER A 1 601 ? -12.653 -42.008 -31.292 1.00 60.19 601 SER A O 1
ATOM 4727 N N . THR A 1 602 ? -12.897 -44.028 -30.349 1.00 62.69 602 THR A N 1
ATOM 4728 C CA . THR A 1 602 ? -14.078 -43.711 -29.539 1.00 62.69 602 THR A CA 1
ATOM 4729 C C . THR A 1 602 ? -13.728 -43.104 -28.174 1.00 62.69 602 THR A C 1
ATOM 4731 O O . THR A 1 602 ? -14.636 -42.817 -27.398 1.00 62.69 602 THR A O 1
ATOM 4734 N N . SER A 1 603 ? -12.440 -42.924 -27.848 1.00 73.69 603 SER A N 1
ATOM 4735 C CA . SER A 1 603 ? -11.958 -42.471 -26.528 1.00 73.69 603 SER A CA 1
ATOM 4736 C C . SER A 1 603 ? -11.384 -41.049 -26.496 1.00 73.69 603 SER A C 1
ATOM 4738 O O . SER A 1 603 ? -10.640 -40.707 -25.575 1.00 73.69 603 SER A O 1
ATOM 4740 N N . VAL A 1 604 ? -11.727 -40.198 -27.466 1.00 83.94 604 VAL A N 1
ATOM 4741 C CA . VAL A 1 604 ? -11.218 -38.819 -27.530 1.00 83.94 604 VAL A CA 1
ATOM 4742 C C . VAL A 1 604 ? -11.788 -37.954 -26.398 1.00 83.94 604 VAL A C 1
ATOM 4744 O O . VAL A 1 604 ? -12.994 -37.952 -26.145 1.00 83.94 604 VAL A O 1
ATOM 4747 N N . VAL A 1 605 ? -10.916 -37.198 -25.727 1.00 87.75 605 VAL A N 1
ATOM 4748 C CA . VAL A 1 605 ? -11.261 -36.276 -24.633 1.00 87.75 605 VAL A CA 1
ATOM 4749 C C . VAL A 1 605 ? -10.528 -34.949 -24.826 1.00 87.75 605 VAL A C 1
ATOM 4751 O O . VAL A 1 605 ? -9.332 -34.942 -25.130 1.00 87.75 605 VAL A O 1
ATOM 4754 N N . ALA A 1 606 ? -11.231 -33.832 -24.623 1.00 90.44 606 ALA A N 1
ATOM 4755 C CA . ALA A 1 606 ? -10.618 -32.513 -24.490 1.00 90.44 606 ALA A CA 1
ATOM 4756 C C . ALA A 1 606 ? -10.323 -32.231 -23.010 1.00 90.44 606 ALA A C 1
ATOM 4758 O O . ALA A 1 606 ? -11.182 -32.474 -22.166 1.00 90.44 606 ALA A O 1
ATOM 4759 N N . LEU A 1 607 ? -9.130 -31.742 -22.685 1.00 91.19 607 LEU A N 1
ATOM 4760 C CA . LEU A 1 607 ? -8.656 -31.502 -21.320 1.00 91.19 607 LEU A CA 1
ATOM 4761 C C . LEU A 1 607 ? -8.034 -30.107 -21.223 1.00 91.19 607 LEU A C 1
ATOM 4763 O O . LEU A 1 607 ? -7.171 -29.769 -22.033 1.00 91.19 607 LEU A O 1
ATOM 4767 N N . LEU A 1 608 ? -8.440 -29.324 -20.222 1.00 93.62 608 LEU A N 1
ATOM 4768 C CA . LEU A 1 608 ? -7.805 -28.048 -19.893 1.00 93.62 608 LEU A CA 1
ATOM 4769 C C . LEU A 1 608 ? -6.707 -28.263 -18.842 1.00 93.62 608 LEU A C 1
ATOM 4771 O O . LEU A 1 608 ? -6.995 -28.604 -17.695 1.00 93.62 608 LEU A O 1
ATOM 4775 N N . LEU A 1 609 ? -5.453 -28.055 -19.237 1.00 91.56 609 LEU A N 1
ATOM 4776 C CA . LEU A 1 609 ? -4.283 -28.216 -18.375 1.00 91.56 609 LEU A CA 1
ATOM 4777 C C . LEU A 1 609 ? -4.037 -26.979 -17.492 1.00 91.56 609 LEU A C 1
ATOM 4779 O O . LEU A 1 609 ? -4.529 -25.881 -17.758 1.00 91.56 609 LEU A O 1
ATOM 4783 N N . ASP A 1 610 ? -3.256 -27.159 -16.424 1.00 89.69 610 ASP A N 1
ATOM 4784 C CA . ASP A 1 610 ? -2.939 -26.100 -15.450 1.00 89.69 610 ASP A CA 1
ATOM 4785 C C . ASP A 1 610 ? -1.957 -25.038 -15.959 1.00 89.69 610 ASP A C 1
ATOM 4787 O O . ASP A 1 610 ? -1.803 -24.000 -15.321 1.00 89.69 610 ASP A O 1
ATOM 4791 N N . ASP A 1 611 ? -1.332 -25.267 -17.112 1.00 87.94 611 ASP A N 1
ATOM 4792 C CA . ASP A 1 611 ? -0.557 -24.272 -17.860 1.00 87.94 611 ASP A CA 1
ATOM 4793 C C . ASP A 1 611 ? -1.432 -23.434 -18.815 1.00 87.94 611 ASP A C 1
ATOM 4795 O O . ASP A 1 611 ? -0.934 -22.517 -19.464 1.00 87.94 611 ASP A O 1
ATOM 4799 N N . GLY A 1 612 ? -2.739 -23.718 -18.887 1.00 90.38 612 GLY A N 1
ATOM 4800 C CA . GLY A 1 612 ? -3.697 -23.032 -19.755 1.00 90.38 612 GLY A CA 1
ATOM 4801 C C . GLY A 1 612 ? -3.820 -23.647 -21.150 1.00 90.38 612 GLY A C 1
ATOM 4802 O O . GLY A 1 612 ? -4.596 -23.146 -21.966 1.00 90.38 612 GLY A O 1
ATOM 4803 N N . ASN A 1 613 ? -3.099 -24.735 -21.435 1.00 93.00 613 ASN A N 1
ATOM 4804 C CA . ASN A 1 613 ? -3.183 -25.438 -22.708 1.00 93.00 613 ASN A CA 1
ATOM 4805 C C . ASN A 1 613 ? -4.446 -26.317 -22.761 1.00 93.00 613 ASN A C 1
ATOM 4807 O O . ASN A 1 613 ? -4.670 -27.179 -21.908 1.00 93.00 613 ASN A O 1
ATOM 4811 N N . LEU A 1 614 ? -5.284 -26.113 -23.778 1.00 94.44 614 LEU A N 1
ATOM 4812 C CA . LEU A 1 614 ? -6.444 -26.956 -24.056 1.00 94.44 614 LEU A CA 1
ATOM 4813 C C . LEU A 1 614 ? -6.027 -28.019 -25.066 1.00 94.44 614 LEU A C 1
ATOM 4815 O O . LEU A 1 614 ? -5.748 -27.698 -26.220 1.00 94.44 614 LEU A O 1
ATOM 4819 N N . VAL A 1 615 ? -6.009 -29.278 -24.641 1.00 92.38 615 VAL A N 1
ATOM 4820 C CA . VAL A 1 615 ? -5.516 -30.397 -25.450 1.00 92.38 615 VAL A CA 1
ATOM 4821 C C . VAL A 1 615 ? -6.630 -31.370 -25.808 1.00 92.38 615 VAL A C 1
ATOM 4823 O O . VAL A 1 615 ? -7.509 -31.648 -24.997 1.00 92.38 615 VAL A O 1
ATOM 4826 N N . LEU A 1 616 ? -6.570 -31.929 -27.014 1.00 90.31 616 LEU A N 1
ATOM 4827 C CA . LEU A 1 616 ? -7.404 -33.038 -27.469 1.00 90.31 616 LEU A CA 1
ATOM 4828 C C . LEU A 1 616 ? -6.528 -34.291 -27.547 1.00 90.31 616 LEU A C 1
ATOM 4830 O O . LEU A 1 616 ? -5.516 -34.294 -28.251 1.00 90.31 616 LEU A O 1
ATOM 4834 N N . ARG A 1 617 ? -6.887 -35.352 -26.821 1.00 85.69 617 ARG A N 1
ATOM 4835 C CA . ARG A 1 617 ? -6.090 -36.589 -26.734 1.00 85.69 617 ARG A CA 1
ATOM 4836 C C . ARG A 1 617 ? -6.958 -37.838 -26.787 1.00 85.69 617 ARG A C 1
ATOM 4838 O O . ARG A 1 617 ? -8.152 -37.783 -26.497 1.00 85.69 617 ARG A O 1
ATOM 4845 N N . ASP A 1 618 ? -6.338 -38.963 -27.120 1.00 78.25 618 ASP A N 1
ATOM 4846 C CA . ASP A 1 618 ? -6.997 -40.268 -27.167 1.00 78.25 618 ASP A CA 1
ATOM 4847 C C . ASP A 1 618 ? -6.834 -41.037 -25.835 1.00 78.25 618 ASP A C 1
ATOM 4849 O O . ASP A 1 618 ? -5.767 -41.564 -25.552 1.00 78.25 618 ASP A O 1
ATOM 4853 N N . GLY A 1 619 ? -7.857 -41.101 -24.976 1.00 68.12 619 GLY A N 1
ATOM 4854 C CA . GLY A 1 619 ? -7.823 -41.850 -23.705 1.00 68.12 619 GLY A CA 1
ATOM 4855 C C . GLY A 1 619 ? -7.241 -41.111 -22.480 1.00 68.12 619 GLY A C 1
ATOM 4856 O O . GLY A 1 619 ? -6.741 -39.991 -22.568 1.00 68.12 619 GLY A O 1
ATOM 4857 N N . LEU A 1 620 ? -7.344 -41.744 -21.297 1.00 57.03 620 LEU A N 1
ATOM 4858 C CA . LEU A 1 620 ? -7.065 -41.145 -19.971 1.00 57.03 620 LEU A CA 1
ATOM 4859 C C . LEU A 1 620 ? -5.678 -41.472 -19.365 1.00 57.03 620 LEU A C 1
ATOM 4861 O O . LEU A 1 620 ? -5.343 -40.922 -18.318 1.00 57.03 620 LEU A O 1
ATOM 4865 N N . ASN A 1 621 ? -4.862 -42.328 -19.993 1.00 55.47 621 ASN A N 1
ATOM 4866 C CA . ASN A 1 621 ? -3.541 -42.719 -19.470 1.00 55.47 621 ASN A CA 1
ATOM 4867 C C . ASN A 1 621 ? -2.417 -41.824 -20.020 1.00 55.47 621 ASN A C 1
ATOM 4869 O O . ASN A 1 621 ? -2.383 -41.530 -21.209 1.00 55.47 621 ASN A O 1
ATOM 4873 N N . SER A 1 622 ? -1.450 -41.453 -19.174 1.00 49.22 622 SER A N 1
ATOM 4874 C CA . SER A 1 622 ? -0.426 -40.409 -19.398 1.00 49.22 622 SER A CA 1
ATOM 4875 C C . SER A 1 622 ? 0.585 -40.617 -20.548 1.00 49.22 622 SER A C 1
ATOM 4877 O O . SER A 1 622 ? 1.547 -39.862 -20.633 1.00 49.22 622 SER A O 1
ATOM 4879 N N . TRP A 1 623 ? 0.396 -41.610 -21.424 1.00 53.78 623 TRP A N 1
ATOM 4880 C CA . TRP A 1 623 ? 1.276 -41.923 -22.568 1.00 53.78 623 TRP A CA 1
ATOM 4881 C C . TRP A 1 623 ? 0.550 -41.907 -23.927 1.00 53.78 623 TRP A C 1
ATOM 4883 O O . TRP A 1 623 ? 1.081 -42.410 -24.917 1.00 53.78 623 TRP A O 1
ATOM 4893 N N . THR A 1 624 ? -0.678 -41.387 -23.994 1.00 57.56 624 THR A N 1
ATOM 4894 C CA . THR A 1 624 ? -1.496 -41.438 -25.211 1.00 57.56 624 THR A CA 1
ATOM 4895 C C . THR A 1 624 ? -1.291 -40.246 -26.158 1.00 57.56 624 THR A C 1
ATOM 4897 O O . THR A 1 624 ? -0.890 -39.156 -25.755 1.00 57.56 624 THR A O 1
ATOM 4900 N N . LEU A 1 625 ? -1.536 -40.489 -27.452 1.00 69.44 625 LEU A N 1
ATOM 4901 C CA . LEU A 1 625 ? -1.276 -39.597 -28.588 1.00 69.44 625 LEU A CA 1
ATOM 4902 C C . LEU A 1 625 ? -2.024 -38.252 -28.455 1.00 69.44 625 LEU A C 1
ATOM 4904 O O . LEU A 1 625 ? -3.257 -38.223 -28.429 1.00 69.44 625 LEU A O 1
ATOM 4908 N N . LEU A 1 626 ? -1.276 -37.144 -28.404 1.00 81.06 626 LEU A N 1
ATOM 4909 C CA . LEU A 1 626 ? -1.803 -35.778 -28.512 1.00 81.06 626 LEU A CA 1
ATOM 4910 C C . LEU A 1 626 ? -2.294 -35.537 -29.948 1.00 81.06 626 LEU A C 1
ATOM 4912 O O . LEU A 1 626 ? -1.523 -35.700 -30.893 1.00 81.06 626 LEU A O 1
ATOM 4916 N N . LEU A 1 627 ? -3.565 -35.162 -30.109 1.00 86.56 627 LEU A N 1
ATOM 4917 C CA . LEU A 1 627 ? -4.201 -34.956 -31.415 1.00 86.56 627 LEU A CA 1
ATOM 4918 C C . LEU A 1 627 ? -4.243 -33.478 -31.822 1.00 86.56 627 LEU A C 1
ATOM 4920 O O . LEU A 1 627 ? -4.100 -33.167 -33.001 1.00 86.56 627 LEU A O 1
ATOM 4924 N N . TRP A 1 628 ? -4.465 -32.577 -30.861 1.00 91.56 628 TRP A N 1
ATOM 4925 C CA . TRP A 1 628 ? -4.550 -31.128 -31.075 1.00 91.56 628 TRP A CA 1
ATOM 4926 C C . TRP A 1 628 ? -4.263 -30.372 -29.771 1.00 91.56 628 TRP A C 1
ATOM 4928 O O . TRP A 1 628 ? -4.551 -30.897 -28.694 1.00 91.56 628 TRP A O 1
ATOM 4938 N N . GLN A 1 629 ? -3.745 -29.143 -29.850 1.00 91.94 629 GLN A N 1
ATOM 4939 C CA . GLN A 1 629 ? -3.559 -28.273 -28.685 1.00 91.94 629 GLN A CA 1
ATOM 4940 C C . GLN A 1 629 ? -3.769 -26.787 -29.009 1.00 91.94 629 GLN A C 1
ATOM 4942 O O . GLN A 1 629 ? -3.409 -26.326 -30.093 1.00 91.94 629 GLN A O 1
ATOM 4947 N N . SER A 1 630 ? -4.305 -26.014 -28.059 1.00 93.50 630 SER A N 1
ATOM 4948 C CA . SER A 1 630 ? -4.540 -24.574 -28.246 1.00 93.50 630 SER A CA 1
ATOM 4949 C C . SER A 1 630 ? -3.247 -23.778 -28.376 1.00 93.50 630 SER A C 1
ATOM 4951 O O . SER A 1 630 ? -3.221 -22.779 -29.092 1.00 93.50 630 SER A O 1
ATOM 4953 N N . PHE A 1 631 ? -2.160 -24.238 -27.750 1.00 91.75 631 PHE A N 1
ATOM 4954 C CA . PHE A 1 631 ? -0.853 -23.588 -27.847 1.00 91.75 631 PHE A CA 1
ATOM 4955 C C . PHE A 1 631 ? -0.303 -23.526 -29.275 1.00 91.75 631 PHE A C 1
ATOM 4957 O O . PHE A 1 631 ? 0.467 -22.616 -29.548 1.00 91.75 631 PHE A O 1
ATOM 4964 N N . ASP A 1 632 ? -0.727 -24.394 -30.200 1.00 89.12 632 ASP A N 1
ATOM 4965 C CA . ASP A 1 632 ? -0.319 -24.319 -31.615 1.00 89.12 632 ASP A CA 1
ATOM 4966 C C . ASP A 1 632 ? -1.119 -23.268 -32.410 1.00 89.12 632 ASP A C 1
ATOM 4968 O O . ASP A 1 632 ? -0.750 -22.903 -33.528 1.00 89.12 632 ASP A O 1
ATOM 4972 N N . HIS A 1 633 ? -2.197 -22.739 -31.825 1.00 90.75 633 HIS A N 1
ATOM 4973 C CA . HIS A 1 633 ? -3.125 -21.793 -32.442 1.00 90.75 633 HIS A CA 1
ATOM 4974 C C . HIS A 1 633 ? -3.317 -20.540 -31.569 1.00 90.75 633 HIS A C 1
ATOM 4976 O O . HIS A 1 633 ? -4.427 -20.301 -31.085 1.00 90.75 633 HIS A O 1
ATOM 4982 N N . PRO A 1 634 ? -2.264 -19.741 -31.324 1.00 91.25 634 PRO A N 1
ATOM 4983 C CA . PRO A 1 634 ? -2.351 -18.590 -30.433 1.00 91.25 634 PRO A CA 1
ATOM 4984 C C . PRO A 1 634 ? -3.240 -17.468 -30.991 1.00 91.25 634 PRO A C 1
ATOM 4986 O O . PRO A 1 634 ? -3.451 -17.354 -32.199 1.00 91.25 634 PRO A O 1
ATOM 4989 N N . ALA A 1 635 ? -3.741 -16.621 -30.089 1.00 90.94 635 ALA A N 1
ATOM 4990 C CA . ALA A 1 635 ? -4.477 -15.404 -30.424 1.00 90.94 635 ALA A CA 1
ATOM 4991 C C . ALA A 1 635 ? -3.535 -14.182 -30.376 1.00 90.94 635 ALA A C 1
ATOM 4993 O O . ALA A 1 635 ? -2.635 -14.065 -31.203 1.00 90.94 635 ALA A O 1
ATOM 4994 N N . ASP A 1 636 ? -3.720 -13.286 -29.415 1.00 92.56 636 ASP A N 1
ATOM 4995 C CA . ASP A 1 636 ? -2.951 -12.055 -29.191 1.00 92.56 636 ASP A CA 1
ATOM 4996 C C . ASP A 1 636 ? -1.966 -12.153 -28.013 1.00 92.56 636 ASP A C 1
ATOM 4998 O O . ASP A 1 636 ? -1.071 -11.319 -27.886 1.00 92.56 636 ASP A O 1
ATOM 5002 N N . THR A 1 637 ? -2.107 -13.182 -27.173 1.00 92.69 637 THR A N 1
ATOM 5003 C CA . THR A 1 637 ? -1.395 -13.309 -25.895 1.00 92.69 637 THR A CA 1
ATOM 5004 C C . THR A 1 637 ? -0.383 -14.457 -25.904 1.00 92.69 637 THR A C 1
ATOM 5006 O O . THR A 1 637 ? -0.733 -15.596 -26.212 1.00 92.69 637 THR A O 1
ATOM 5009 N N . TRP A 1 638 ? 0.856 -14.176 -25.496 1.00 90.50 638 TRP A N 1
ATOM 5010 C CA . TRP A 1 638 ? 1.912 -15.148 -25.212 1.00 90.50 638 TRP A CA 1
ATOM 5011 C C . TRP A 1 638 ? 2.083 -15.307 -23.693 1.00 90.50 638 TRP A C 1
ATOM 5013 O O . TRP A 1 638 ? 2.341 -14.329 -22.988 1.00 90.50 638 TRP A O 1
ATOM 5023 N N . ILE A 1 639 ? 1.919 -16.536 -23.190 1.00 90.12 639 ILE A N 1
ATOM 5024 C CA . ILE A 1 639 ? 1.919 -16.872 -21.753 1.00 90.12 639 ILE A CA 1
ATOM 5025 C C . ILE A 1 639 ? 3.092 -17.797 -21.371 1.00 90.12 639 ILE A C 1
ATOM 5027 O O . ILE A 1 639 ? 3.657 -18.456 -22.257 1.00 90.12 639 ILE A O 1
ATOM 5031 N N . PRO A 1 640 ? 3.456 -17.911 -20.075 1.00 86.62 640 PRO A N 1
ATOM 5032 C CA . PRO A 1 640 ? 4.547 -18.781 -19.645 1.00 86.62 640 PRO A CA 1
ATOM 5033 C C . PRO A 1 640 ? 4.282 -20.238 -20.036 1.00 86.62 640 PRO A C 1
ATOM 5035 O O . PRO A 1 640 ? 3.154 -20.713 -19.954 1.00 86.62 640 PRO A O 1
ATOM 5038 N N . GLY A 1 641 ? 5.317 -20.961 -20.464 1.00 82.00 641 GLY A N 1
ATOM 5039 C CA . GLY A 1 641 ? 5.187 -22.361 -20.895 1.00 82.00 641 GLY A CA 1
ATOM 5040 C C . GLY A 1 641 ? 4.752 -22.560 -22.356 1.00 82.00 641 GLY A C 1
ATOM 5041 O O . GLY A 1 641 ? 5.050 -23.605 -22.936 1.00 82.00 641 GLY A O 1
ATOM 5042 N N . SER A 1 642 ? 4.128 -21.561 -22.991 1.00 89.06 642 SER A N 1
ATOM 5043 C CA . SER A 1 642 ? 3.756 -21.631 -24.411 1.00 89.06 642 SER A CA 1
ATOM 5044 C C . SER A 1 642 ? 4.942 -21.314 -25.334 1.00 89.06 642 SER A C 1
ATOM 5046 O O . SER A 1 642 ? 5.767 -20.436 -25.055 1.00 89.06 642 SER A O 1
ATOM 5048 N N . LYS A 1 643 ? 5.053 -22.052 -26.446 1.00 90.00 643 LYS A N 1
ATOM 5049 C CA . LYS A 1 643 ? 6.105 -21.836 -27.448 1.00 90.00 643 LYS A CA 1
ATOM 5050 C C . LYS A 1 643 ? 5.726 -20.673 -28.363 1.00 90.00 643 LYS A C 1
ATOM 5052 O O . LYS A 1 643 ? 4.583 -20.580 -28.790 1.00 90.00 643 LYS A O 1
ATOM 5057 N N . PHE A 1 644 ? 6.710 -19.854 -28.717 1.00 90.69 644 PHE A N 1
ATOM 5058 C CA . PHE A 1 644 ? 6.670 -18.993 -29.896 1.00 90.69 644 PHE A CA 1
ATOM 5059 C C . PHE A 1 644 ? 7.628 -19.576 -30.930 1.00 90.69 644 PHE A C 1
ATOM 5061 O O . PHE A 1 644 ? 8.843 -19.496 -30.751 1.00 90.69 644 PHE A O 1
ATOM 5068 N N . SER A 1 645 ? 7.090 -20.261 -31.939 1.00 89.56 645 SER A N 1
ATOM 5069 C CA . SER A 1 645 ? 7.843 -21.216 -32.758 1.00 89.56 645 SER A CA 1
ATOM 5070 C C . SER A 1 645 ? 7.881 -20.901 -34.256 1.00 89.56 645 SER A C 1
ATOM 5072 O O . SER A 1 645 ? 7.016 -20.229 -34.814 1.00 89.56 645 SER A O 1
ATOM 5074 N N . PHE A 1 646 ? 8.906 -21.435 -34.913 1.00 90.06 646 PHE A N 1
ATOM 5075 C CA . PHE A 1 646 ? 9.159 -21.395 -36.344 1.00 90.06 646 PHE A CA 1
ATOM 5076 C C . PHE A 1 646 ? 9.546 -22.792 -36.828 1.00 90.06 646 PHE A C 1
ATOM 5078 O O . PHE A 1 646 ? 10.536 -23.366 -36.367 1.00 90.06 646 PHE A O 1
ATOM 5085 N N . ASN A 1 647 ? 8.786 -23.340 -37.771 1.00 87.62 647 ASN A N 1
ATOM 5086 C CA . ASN A 1 647 ? 9.053 -24.643 -38.363 1.00 87.62 647 ASN A CA 1
ATOM 5087 C C . ASN A 1 647 ? 10.005 -24.496 -39.557 1.00 87.62 647 ASN A C 1
ATOM 5089 O O . ASN A 1 647 ? 9.648 -23.937 -40.596 1.00 87.62 647 ASN A O 1
ATOM 5093 N N . THR A 1 648 ? 11.214 -25.041 -39.428 1.00 84.31 648 THR A N 1
ATOM 5094 C CA . THR A 1 648 ? 12.271 -24.923 -40.442 1.00 84.31 648 THR A CA 1
ATOM 5095 C C . THR A 1 648 ? 12.030 -25.803 -41.667 1.00 84.31 648 THR A C 1
ATOM 5097 O O . THR A 1 648 ? 12.613 -25.539 -42.715 1.00 84.31 648 THR A O 1
ATOM 5100 N N . ARG A 1 649 ? 11.173 -26.832 -41.576 1.00 86.00 649 ARG A N 1
ATOM 5101 C CA . ARG A 1 649 ? 10.850 -27.726 -42.704 1.00 86.00 649 ARG A CA 1
ATOM 5102 C C . ARG A 1 649 ? 9.742 -27.171 -43.585 1.00 86.00 649 ARG A C 1
ATOM 5104 O O . ARG A 1 649 ? 9.836 -27.253 -44.805 1.00 86.00 649 ARG A O 1
ATOM 5111 N N . THR A 1 650 ? 8.685 -26.643 -42.972 1.00 85.62 650 THR A N 1
ATOM 5112 C CA . THR A 1 650 ? 7.541 -26.075 -43.702 1.00 85.62 650 THR A CA 1
ATOM 5113 C C . THR A 1 650 ? 7.718 -24.592 -44.008 1.00 85.62 650 THR A C 1
ATOM 5115 O O . THR A 1 650 ? 6.946 -24.048 -44.794 1.00 85.62 650 THR A O 1
ATOM 5118 N N . ASN A 1 651 ? 8.742 -23.951 -43.427 1.00 84.25 651 ASN A N 1
ATOM 5119 C CA . ASN A 1 651 ? 8.994 -22.514 -43.512 1.00 84.25 651 ASN A CA 1
ATOM 5120 C C . ASN A 1 651 ? 7.785 -21.691 -43.028 1.00 84.25 651 ASN A C 1
ATOM 5122 O O . ASN A 1 651 ? 7.372 -20.723 -43.667 1.00 84.25 651 ASN A O 1
ATOM 5126 N N . GLN A 1 652 ? 7.180 -22.126 -41.919 1.00 86.44 652 GLN A N 1
ATOM 5127 C CA . GLN A 1 652 ? 5.990 -21.512 -41.331 1.00 86.44 652 GLN A CA 1
ATOM 5128 C C . GLN A 1 652 ? 6.277 -21.052 -39.904 1.00 86.44 652 GLN A C 1
ATOM 5130 O O . GLN A 1 652 ? 6.766 -21.828 -39.083 1.00 86.44 652 GLN A O 1
ATOM 5135 N N . SER A 1 653 ? 5.934 -19.797 -39.606 1.00 88.25 653 SER A N 1
ATOM 5136 C CA . SER A 1 653 ? 5.952 -19.257 -38.247 1.00 88.25 653 SER A CA 1
ATOM 5137 C C . SER A 1 653 ? 4.597 -19.430 -37.582 1.00 88.25 653 SER A C 1
ATOM 5139 O O . SER A 1 653 ? 3.553 -19.237 -38.205 1.00 88.25 653 SER A O 1
ATOM 5141 N N . GLN A 1 654 ? 4.625 -19.686 -36.282 1.00 89.69 654 GLN A N 1
ATOM 5142 C CA . GLN A 1 654 ? 3.506 -19.403 -35.405 1.00 89.69 654 GLN A CA 1
ATOM 5143 C C . GLN A 1 654 ? 3.318 -17.883 -35.320 1.00 89.69 654 GLN A C 1
ATOM 5145 O O . GLN A 1 654 ? 4.303 -17.144 -35.233 1.00 89.69 654 GLN A O 1
ATOM 5150 N N . ARG A 1 655 ? 2.073 -17.408 -35.402 1.00 90.06 655 ARG A N 1
ATOM 5151 C CA . ARG A 1 655 ? 1.757 -15.975 -35.473 1.00 90.06 655 ARG A CA 1
ATOM 5152 C C . ARG A 1 655 ? 0.817 -15.593 -34.343 1.00 90.06 655 ARG A C 1
ATOM 5154 O O . ARG A 1 655 ? -0.279 -16.137 -34.270 1.00 90.06 655 ARG A O 1
ATOM 5161 N N . PHE A 1 656 ? 1.226 -14.634 -33.519 1.00 93.00 656 PHE A N 1
ATOM 5162 C CA . PHE A 1 656 ? 0.311 -13.923 -32.627 1.00 93.00 656 PHE A CA 1
ATOM 5163 C C . PHE A 1 656 ? -0.266 -12.744 -33.401 1.00 93.00 656 PHE A C 1
ATOM 5165 O O . PHE A 1 656 ? 0.470 -12.047 -34.094 1.00 93.00 656 PHE A O 1
ATOM 5172 N N . THR A 1 657 ? -1.566 -12.510 -33.321 1.00 93.81 657 THR A N 1
ATOM 5173 C CA . THR A 1 657 ? -2.227 -11.418 -34.049 1.00 93.81 657 THR A CA 1
ATOM 5174 C C . THR A 1 657 ? -3.070 -10.614 -33.082 1.00 93.81 657 THR A C 1
ATOM 5176 O O . THR A 1 657 ? -3.855 -11.220 -32.347 1.00 93.81 657 THR A O 1
ATOM 5179 N N . SER A 1 658 ? -2.963 -9.289 -33.140 1.00 93.00 658 SER A N 1
ATOM 5180 C CA . SER A 1 658 ? -3.765 -8.401 -32.302 1.00 93.00 658 SER A CA 1
ATOM 5181 C C . SER A 1 658 ? -5.257 -8.655 -32.507 1.00 93.00 658 SER A C 1
ATOM 5183 O O . SER A 1 658 ? -5.686 -9.231 -33.518 1.00 93.00 658 SER A O 1
ATOM 5185 N N . TRP A 1 659 ? -6.069 -8.189 -31.567 1.00 92.00 659 TRP A N 1
ATOM 5186 C CA . TRP A 1 659 ? -7.496 -8.031 -31.823 1.00 92.00 659 TRP A CA 1
ATOM 5187 C C . TRP A 1 659 ? -7.723 -6.920 -32.850 1.00 92.00 659 TRP A C 1
ATOM 5189 O O . TRP A 1 659 ? -6.844 -6.082 -33.096 1.00 92.00 659 TRP A O 1
ATOM 5199 N N . LYS A 1 660 ? -8.891 -6.940 -33.487 1.00 88.06 660 LYS A N 1
ATOM 5200 C CA . LYS A 1 660 ? -9.286 -5.931 -34.468 1.00 88.06 660 LYS A CA 1
ATOM 5201 C C . LYS A 1 660 ? -9.665 -4.621 -33.786 1.00 88.06 660 LYS A C 1
ATOM 5203 O O . LYS A 1 660 ? -9.303 -3.557 -34.277 1.00 88.06 660 LYS A O 1
ATOM 5208 N N . SER A 1 661 ? -10.356 -4.714 -32.656 1.00 85.56 661 SER A N 1
ATOM 5209 C CA . SER A 1 661 ? -10.646 -3.608 -31.743 1.00 85.56 661 SER A CA 1
ATOM 5210 C C . SER A 1 661 ? -10.829 -4.150 -30.323 1.00 85.56 661 SER A C 1
ATOM 5212 O O . SER A 1 661 ? -10.803 -5.362 -30.108 1.00 85.56 661 SER A O 1
ATOM 5214 N N . LEU A 1 662 ? -11.042 -3.268 -29.344 1.00 83.69 662 LEU A N 1
ATOM 5215 C CA . LEU A 1 662 ? -11.283 -3.669 -27.950 1.00 83.69 662 LEU A CA 1
ATOM 5216 C C . LEU A 1 662 ? -12.568 -4.508 -27.768 1.00 83.69 662 LEU A C 1
ATOM 5218 O O . LEU A 1 662 ? -12.682 -5.247 -26.791 1.00 83.69 662 LEU A O 1
ATOM 5222 N N . ASP A 1 663 ? -13.501 -4.432 -28.723 1.00 85.62 663 ASP A N 1
ATOM 5223 C CA . ASP A 1 663 ? -14.799 -5.122 -28.690 1.00 85.62 663 ASP A CA 1
ATOM 5224 C C . ASP A 1 663 ? -14.897 -6.298 -29.685 1.00 85.62 663 ASP A C 1
ATOM 5226 O O . ASP A 1 663 ? -15.896 -7.029 -29.691 1.00 85.62 663 ASP A O 1
ATOM 5230 N N . ASP A 1 664 ? -13.883 -6.486 -30.539 1.00 88.50 664 ASP A N 1
ATOM 5231 C CA . ASP A 1 664 ? -13.860 -7.499 -31.599 1.00 88.50 664 ASP A CA 1
ATOM 5232 C C . ASP A 1 664 ? -12.531 -8.290 -31.598 1.00 88.50 664 ASP A C 1
ATOM 5234 O O . ASP A 1 664 ? -11.511 -7.790 -32.091 1.00 88.50 664 ASP A O 1
ATOM 5238 N N . PRO A 1 665 ? -12.525 -9.540 -31.083 1.00 92.12 665 PRO A N 1
ATOM 5239 C CA . PRO A 1 665 ? -11.335 -10.380 -31.000 1.00 92.12 665 PRO A CA 1
ATOM 5240 C C . PRO A 1 665 ? -10.900 -10.977 -32.346 1.00 92.12 665 PRO A C 1
ATOM 5242 O O . PRO A 1 665 ? -9.887 -11.690 -32.396 1.00 92.12 665 PRO A O 1
ATOM 5245 N N . ALA A 1 666 ? -11.627 -10.722 -33.441 1.00 92.44 666 ALA A N 1
ATOM 5246 C CA . ALA A 1 666 ? -11.198 -11.092 -34.788 1.00 92.44 666 ALA A CA 1
ATOM 5247 C C . ALA A 1 666 ? -9.766 -10.606 -35.077 1.00 92.44 666 ALA A C 1
ATOM 5249 O O . ALA A 1 666 ? -9.250 -9.694 -34.426 1.00 92.44 666 ALA A O 1
ATOM 5250 N N . SER A 1 667 ? -9.081 -11.245 -36.023 1.00 92.19 667 SER A N 1
ATOM 5251 C CA . SER A 1 667 ? -7.710 -10.875 -36.374 1.00 92.19 667 SER A CA 1
ATOM 5252 C C . SER A 1 667 ? -7.608 -9.413 -36.815 1.00 92.19 667 SER A C 1
ATOM 5254 O O . SER A 1 667 ? -8.202 -8.991 -37.807 1.00 92.19 667 SER A O 1
ATOM 5256 N N . GLY A 1 668 ? -6.829 -8.643 -36.054 1.00 90.06 668 GLY A N 1
ATOM 5257 C CA . GLY A 1 668 ? -6.483 -7.263 -36.355 1.00 90.06 668 GLY A CA 1
ATOM 5258 C C . GLY A 1 668 ? -5.363 -7.134 -37.385 1.00 90.06 668 GLY A C 1
ATOM 5259 O O . GLY A 1 668 ? -4.945 -8.097 -38.030 1.00 90.06 668 GLY A O 1
ATOM 5260 N N . LEU A 1 669 ? -4.871 -5.905 -37.546 1.00 88.19 669 LEU A N 1
ATOM 5261 C CA . LEU A 1 669 ? -3.876 -5.565 -38.567 1.00 88.19 669 LEU A CA 1
ATOM 5262 C C . LEU A 1 669 ? -2.439 -5.917 -38.170 1.00 88.19 669 LEU A C 1
ATOM 5264 O O . LEU A 1 669 ? -1.565 -5.921 -39.036 1.00 88.19 669 LEU A O 1
ATOM 5268 N N . PHE A 1 670 ? -2.167 -6.193 -36.896 1.00 91.69 670 PHE A N 1
ATOM 5269 C CA . PHE A 1 670 ? -0.811 -6.413 -36.402 1.00 91.69 670 PHE A CA 1
ATOM 5270 C C . PHE A 1 670 ? -0.566 -7.891 -36.129 1.00 91.69 670 PHE A C 1
ATOM 5272 O O . PHE A 1 670 ? -1.407 -8.584 -35.555 1.00 91.69 670 PHE A O 1
ATOM 5279 N N . SER A 1 671 ? 0.616 -8.370 -36.511 1.00 93.25 671 SER A N 1
ATOM 5280 C CA . SER A 1 671 ? 1.044 -9.737 -36.226 1.00 93.25 671 SER A CA 1
ATOM 5281 C C . SER A 1 671 ? 2.498 -9.797 -35.779 1.00 93.25 671 SER A C 1
ATOM 5283 O O . SER A 1 671 ? 3.348 -9.112 -36.344 1.00 93.25 671 SER A O 1
ATOM 5285 N N . LEU A 1 672 ? 2.769 -10.626 -34.776 1.00 92.44 672 LEU A N 1
ATOM 5286 C CA . LEU A 1 672 ? 4.090 -10.962 -34.264 1.00 92.44 672 LEU A CA 1
ATOM 5287 C C . LEU A 1 672 ? 4.451 -12.375 -34.727 1.00 92.44 672 LEU A C 1
ATOM 5289 O O . LEU A 1 672 ? 3.719 -13.332 -34.467 1.00 92.44 672 LEU A O 1
ATOM 5293 N N . GLU A 1 673 ? 5.585 -12.499 -35.409 1.00 91.88 673 GLU A N 1
ATOM 5294 C CA . GLU A 1 673 ? 6.068 -13.755 -35.985 1.00 91.88 673 GLU A CA 1
ATOM 5295 C C . GLU A 1 673 ? 7.600 -13.843 -35.960 1.00 91.88 673 GLU A C 1
ATOM 5297 O O . GLU A 1 673 ? 8.287 -12.846 -35.729 1.00 91.88 673 GLU A O 1
ATOM 5302 N N . ILE A 1 674 ? 8.137 -15.042 -36.172 1.00 88.75 674 ILE A N 1
ATOM 5303 C CA . ILE A 1 674 ? 9.567 -15.293 -36.351 1.00 88.75 674 ILE A CA 1
ATOM 5304 C C . ILE A 1 674 ? 9.834 -15.378 -37.853 1.00 88.75 674 ILE A C 1
ATOM 5306 O O . ILE A 1 674 ? 9.215 -16.170 -38.563 1.00 88.75 674 ILE A O 1
ATOM 5310 N N . ASP A 1 675 ? 10.757 -14.562 -38.350 1.00 84.44 675 ASP A N 1
ATOM 5311 C CA . ASP A 1 675 ? 11.127 -14.565 -39.761 1.00 84.44 675 ASP A CA 1
ATOM 5312 C C . ASP A 1 675 ? 12.069 -15.735 -40.113 1.00 84.44 675 ASP A C 1
ATOM 5314 O O . ASP A 1 675 ? 12.617 -16.418 -39.245 1.00 84.44 675 ASP A O 1
ATOM 5318 N N . ALA A 1 676 ? 12.316 -15.958 -41.408 1.00 81.25 676 ALA A N 1
ATOM 5319 C CA . ALA A 1 676 ? 13.229 -17.011 -41.868 1.00 81.25 676 ALA A CA 1
ATOM 5320 C C . ALA A 1 676 ? 14.676 -16.829 -41.358 1.00 81.25 676 ALA A C 1
ATOM 5322 O O . ALA A 1 676 ? 15.430 -17.800 -41.256 1.00 81.25 676 ALA A O 1
ATOM 5323 N N . SER A 1 677 ? 15.056 -15.599 -40.994 1.00 79.31 677 SER A N 1
ATOM 5324 C CA . SER A 1 677 ? 16.341 -15.270 -40.363 1.00 79.31 677 SER A CA 1
ATOM 5325 C C . SER A 1 677 ? 16.382 -15.598 -38.864 1.00 79.31 677 SER A C 1
ATOM 5327 O O . SER A 1 677 ? 17.404 -15.355 -38.219 1.00 79.31 677 SER A O 1
ATOM 5329 N N . LYS A 1 678 ? 15.306 -16.176 -38.308 1.00 80.19 678 LYS A N 1
ATOM 5330 C CA . LYS A 1 678 ? 15.140 -16.541 -36.892 1.00 80.19 678 LYS A CA 1
ATOM 5331 C C . LYS A 1 678 ? 15.160 -15.334 -35.950 1.00 80.19 678 LYS A C 1
ATOM 5333 O O . LYS A 1 678 ? 15.685 -15.410 -34.838 1.00 80.19 678 LYS A O 1
ATOM 5338 N N . THR A 1 679 ? 14.602 -14.217 -36.401 1.00 83.88 679 THR A N 1
ATOM 5339 C CA . THR A 1 679 ? 14.409 -12.990 -35.625 1.00 83.88 679 THR A CA 1
ATOM 5340 C C . THR A 1 679 ? 12.923 -12.724 -35.422 1.00 83.88 679 THR A C 1
ATOM 5342 O O . THR A 1 679 ? 12.105 -13.015 -36.294 1.00 83.88 679 THR A O 1
ATOM 5345 N N . ASN A 1 680 ? 12.555 -12.170 -34.268 1.00 87.38 680 ASN A N 1
ATOM 5346 C CA . ASN A 1 680 ? 11.166 -11.811 -34.003 1.00 87.38 680 ASN A CA 1
ATOM 5347 C C . ASN A 1 680 ? 10.860 -10.511 -34.742 1.00 87.38 680 ASN A C 1
ATOM 5349 O O . ASN A 1 680 ? 11.646 -9.563 -34.665 1.00 87.38 680 ASN A O 1
ATOM 5353 N N . GLN A 1 681 ? 9.720 -10.441 -35.416 1.00 89.94 681 GLN A N 1
ATOM 5354 C CA . GLN A 1 681 ? 9.290 -9.265 -36.157 1.00 89.94 681 GLN A CA 1
ATOM 5355 C C . GLN A 1 681 ? 7.817 -8.956 -35.927 1.00 89.94 681 GLN A C 1
ATOM 5357 O O . GLN A 1 681 ? 7.008 -9.860 -35.723 1.00 89.94 681 GLN A O 1
ATOM 5362 N N . ILE A 1 682 ? 7.476 -7.666 -36.001 1.00 90.88 682 ILE A N 1
ATOM 5363 C CA . ILE A 1 682 ? 6.081 -7.226 -36.048 1.00 90.88 682 ILE A CA 1
ATOM 5364 C C . ILE A 1 682 ? 5.776 -6.706 -37.450 1.00 90.88 682 ILE A C 1
ATOM 5366 O O . ILE A 1 682 ? 6.530 -5.901 -38.017 1.00 90.88 682 ILE A O 1
ATOM 5370 N N . VAL A 1 683 ? 4.670 -7.196 -38.004 1.00 90.12 683 VAL A N 1
ATOM 5371 C CA . VAL A 1 683 ? 4.229 -6.948 -39.374 1.00 90.12 683 VAL A CA 1
ATOM 5372 C C . VAL A 1 683 ? 2.823 -6.361 -39.367 1.00 90.12 683 VAL A C 1
ATOM 5374 O O . VAL A 1 683 ? 1.904 -6.925 -38.770 1.00 90.12 683 VAL A O 1
ATOM 5377 N N . TRP A 1 684 ? 2.659 -5.247 -40.077 1.00 88.31 684 TRP A N 1
ATOM 5378 C CA . TRP A 1 684 ? 1.382 -4.598 -40.343 1.00 88.31 684 TRP A CA 1
ATOM 5379 C C . TRP A 1 684 ? 0.749 -5.131 -41.635 1.00 88.31 684 TRP A C 1
ATOM 5381 O O . TRP A 1 684 ? 1.397 -5.213 -42.689 1.00 88.31 684 TRP A O 1
ATOM 5391 N N . SER A 1 685 ? -0.527 -5.506 -41.544 1.00 84.69 685 SER A N 1
ATOM 5392 C CA . SER A 1 685 ? -1.371 -6.046 -42.614 1.00 84.69 685 SER A CA 1
ATOM 5393 C C . SER A 1 685 ? -0.703 -7.180 -43.405 1.00 84.69 685 SER A C 1
ATOM 5395 O O . SER A 1 685 ? -0.845 -7.277 -44.619 1.00 84.69 685 SER A O 1
ATOM 5397 N N . ASN A 1 686 ? 0.122 -8.002 -42.746 1.00 81.62 686 ASN A N 1
ATOM 5398 C CA . ASN A 1 686 ? 0.911 -9.087 -43.356 1.00 81.62 686 ASN A CA 1
ATOM 5399 C C . ASN A 1 686 ? 1.851 -8.674 -44.507 1.00 81.62 686 ASN A C 1
ATOM 5401 O O . ASN A 1 686 ? 2.368 -9.539 -45.209 1.00 81.62 686 ASN A O 1
ATOM 5405 N N . THR A 1 687 ? 2.080 -7.377 -44.715 1.00 82.62 687 THR A N 1
ATOM 5406 C CA . THR A 1 687 ? 2.856 -6.867 -45.858 1.00 82.62 687 THR A CA 1
ATOM 5407 C C . THR A 1 687 ? 4.079 -6.077 -45.436 1.00 82.62 687 THR A C 1
ATOM 5409 O O . THR A 1 687 ? 5.082 -6.081 -46.148 1.00 82.62 687 THR A O 1
ATOM 5412 N N . ARG A 1 688 ? 4.009 -5.380 -44.297 1.00 83.75 688 ARG A N 1
ATOM 5413 C CA . ARG A 1 688 ? 5.019 -4.398 -43.925 1.00 83.75 688 ARG A CA 1
ATOM 5414 C C . ARG A 1 688 ? 5.570 -4.644 -42.538 1.00 83.75 688 ARG A C 1
ATOM 5416 O O . ARG A 1 688 ? 4.901 -4.415 -41.537 1.00 83.75 688 ARG A O 1
ATOM 5423 N N . GLN A 1 689 ? 6.831 -5.039 -42.495 1.00 88.62 689 GLN A N 1
ATOM 5424 C CA . GLN A 1 689 ? 7.601 -5.111 -41.266 1.00 88.62 689 GLN A CA 1
ATOM 5425 C C . GLN A 1 689 ? 7.958 -3.697 -40.778 1.00 88.62 689 GLN A C 1
ATOM 5427 O O . GLN A 1 689 ? 8.469 -2.892 -41.559 1.00 88.62 689 GLN A O 1
ATOM 5432 N N . TYR A 1 690 ? 7.737 -3.412 -39.493 1.00 88.19 690 TYR A N 1
ATOM 5433 C CA . TYR A 1 690 ? 8.152 -2.141 -38.873 1.00 88.19 690 TYR A CA 1
ATOM 5434 C C . TYR A 1 690 ? 9.000 -2.302 -37.611 1.00 88.19 690 TYR A C 1
ATOM 5436 O O . TYR A 1 690 ? 9.629 -1.344 -37.176 1.00 88.19 690 TYR A O 1
ATOM 5444 N N . TRP A 1 691 ? 9.087 -3.512 -37.058 1.00 91.12 691 TRP A N 1
ATOM 5445 C CA . TRP A 1 691 ? 9.934 -3.797 -35.905 1.00 91.12 691 TRP A CA 1
ATOM 5446 C C . TRP A 1 691 ? 10.648 -5.140 -36.057 1.00 91.12 691 TRP A C 1
ATOM 5448 O O . TRP A 1 691 ? 10.162 -6.041 -36.747 1.00 91.12 691 TRP A O 1
ATOM 5458 N N . 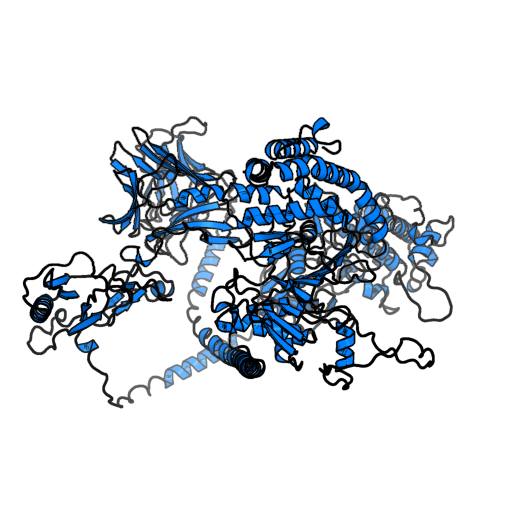ARG A 1 692 ? 11.815 -5.270 -35.418 1.00 89.81 692 ARG A N 1
ATOM 5459 C CA . ARG A 1 692 ? 12.559 -6.528 -35.284 1.00 89.81 692 ARG A CA 1
ATOM 5460 C C . ARG A 1 692 ? 13.335 -6.577 -33.975 1.00 89.81 692 ARG A C 1
ATOM 5462 O O . ARG A 1 692 ? 13.906 -5.571 -33.566 1.00 89.81 692 ARG A O 1
ATOM 5469 N N . SER A 1 693 ? 13.457 -7.765 -33.395 1.00 85.81 693 SER A N 1
ATOM 5470 C CA . SER A 1 693 ? 14.291 -7.994 -32.212 1.00 85.81 693 SER A CA 1
ATOM 5471 C C . SER A 1 693 ? 15.789 -8.039 -32.532 1.00 85.81 693 SER A C 1
ATOM 5473 O O . SER A 1 693 ? 16.626 -7.793 -31.668 1.00 85.81 693 SER A O 1
ATOM 5475 N N . GLY A 1 694 ? 16.147 -8.390 -33.770 1.00 85.81 694 GLY A N 1
ATOM 5476 C CA . GLY A 1 694 ? 17.509 -8.802 -34.113 1.00 85.81 694 GLY A CA 1
ATOM 5477 C C . GLY A 1 694 ? 17.811 -10.243 -33.677 1.00 85.81 694 GLY A C 1
ATOM 5478 O O . GLY A 1 694 ? 16.925 -10.956 -33.200 1.00 85.81 694 GLY A O 1
ATOM 5479 N N . SER A 1 695 ? 19.051 -10.690 -33.888 1.00 85.06 695 SER A N 1
ATOM 5480 C CA . SER A 1 695 ? 19.473 -12.076 -33.645 1.00 85.06 695 SER A CA 1
ATOM 5481 C C . SER A 1 695 ? 19.609 -12.386 -32.155 1.00 85.06 695 SER A C 1
ATOM 5483 O O . SER A 1 695 ? 20.064 -11.538 -31.387 1.00 85.06 695 SER A O 1
ATOM 5485 N N . TRP A 1 696 ? 19.278 -13.616 -31.760 1.00 85.25 696 TRP A N 1
ATOM 5486 C CA . TRP A 1 696 ? 19.466 -14.101 -30.391 1.00 85.25 696 TRP A CA 1
ATOM 5487 C C . TRP A 1 696 ? 20.944 -14.368 -30.070 1.00 85.25 696 TRP A C 1
ATOM 5489 O O . TRP A 1 696 ? 21.589 -15.204 -30.711 1.00 85.25 696 TRP A O 1
ATOM 5499 N N . ASP A 1 697 ? 21.464 -13.704 -29.040 1.00 82.31 697 ASP A N 1
ATOM 5500 C CA . ASP A 1 697 ? 22.789 -13.940 -28.472 1.00 82.31 697 ASP A CA 1
ATOM 5501 C C . ASP A 1 697 ? 22.692 -14.988 -27.352 1.00 82.31 697 ASP A C 1
ATOM 5503 O O . ASP A 1 697 ? 22.137 -14.744 -26.280 1.00 82.31 697 ASP A O 1
ATOM 5507 N N . LYS A 1 698 ? 23.257 -16.179 -27.590 1.00 77.81 698 LYS A N 1
ATOM 5508 C CA . LYS A 1 698 ? 23.226 -17.288 -26.624 1.00 77.81 698 LYS A CA 1
ATOM 5509 C C . LYS A 1 698 ? 24.044 -17.023 -25.357 1.00 77.81 698 LYS A C 1
ATOM 5511 O O . LYS A 1 698 ? 23.704 -17.594 -24.325 1.00 77.81 698 LYS A O 1
ATOM 5516 N N . GLN A 1 699 ? 25.112 -16.224 -25.432 1.00 75.94 699 GLN A N 1
ATOM 5517 C CA . GLN A 1 699 ? 25.950 -15.918 -24.268 1.00 75.94 699 GLN A CA 1
ATOM 5518 C C . GLN A 1 699 ? 25.274 -14.877 -23.386 1.00 75.94 699 GLN A C 1
ATOM 5520 O O . GLN A 1 699 ? 25.203 -15.055 -22.174 1.00 75.94 699 GLN A O 1
ATOM 5525 N N . ARG A 1 700 ? 24.735 -13.820 -24.003 1.00 71.06 700 ARG A N 1
ATOM 5526 C CA . ARG A 1 700 ? 24.030 -12.761 -23.275 1.00 71.06 700 ARG A CA 1
ATOM 5527 C C . ARG A 1 700 ? 22.612 -13.154 -22.873 1.00 71.06 700 ARG A C 1
ATOM 5529 O O . ARG A 1 700 ? 22.088 -12.563 -21.947 1.00 71.06 700 ARG A O 1
ATOM 5536 N N . LYS A 1 701 ? 22.001 -14.153 -23.520 1.00 75.69 701 LYS A N 1
ATOM 5537 C CA . LYS A 1 701 ? 20.569 -14.489 -23.384 1.00 75.69 701 LYS A CA 1
ATOM 5538 C C . LYS A 1 701 ? 19.655 -13.293 -23.699 1.00 75.69 701 LYS A C 1
ATOM 5540 O O . LYS A 1 701 ? 18.665 -13.055 -23.012 1.00 75.69 701 LYS A O 1
ATOM 5545 N N . SER A 1 702 ? 19.990 -12.536 -24.740 1.00 79.38 702 SER A N 1
ATOM 5546 C CA . SER A 1 702 ? 19.199 -11.391 -25.205 1.00 79.38 702 SER A CA 1
ATOM 5547 C C . SER A 1 702 ? 19.202 -11.269 -26.722 1.00 79.38 702 SER A C 1
ATOM 5549 O O . SER A 1 702 ? 19.955 -11.948 -27.422 1.00 79.38 702 SER A O 1
ATOM 5551 N N . PHE A 1 703 ? 18.332 -10.407 -27.245 1.00 82.88 703 PHE A N 1
ATOM 5552 C CA . PHE A 1 703 ? 18.307 -10.082 -28.665 1.00 82.88 703 PHE A CA 1
ATOM 5553 C C . PHE A 1 703 ? 19.221 -8.892 -28.961 1.00 82.88 703 PHE A C 1
ATOM 5555 O O . PHE A 1 703 ? 19.304 -7.959 -28.169 1.00 82.88 703 PHE A O 1
ATOM 5562 N N . SER A 1 704 ? 19.874 -8.879 -30.122 1.00 82.38 704 SER A N 1
ATOM 5563 C CA . SER A 1 704 ? 20.868 -7.847 -30.455 1.00 82.38 704 SER A CA 1
ATOM 5564 C C . SER A 1 704 ? 20.318 -6.415 -30.484 1.00 82.38 704 SER A C 1
ATOM 5566 O O . SER A 1 704 ? 21.066 -5.481 -30.215 1.00 82.38 704 SER A O 1
ATOM 5568 N N . LEU A 1 705 ? 19.037 -6.228 -30.825 1.00 80.75 705 LEU A N 1
ATOM 5569 C CA . LEU A 1 705 ? 18.364 -4.919 -30.809 1.00 80.75 705 LEU A CA 1
ATOM 5570 C C . LEU A 1 705 ? 17.467 -4.741 -29.578 1.00 80.75 705 LEU A C 1
ATOM 5572 O O . LEU A 1 705 ? 16.795 -3.720 -29.445 1.00 80.75 705 LEU A O 1
ATOM 5576 N N . VAL A 1 706 ? 17.464 -5.728 -28.679 1.00 78.25 706 VAL A N 1
ATOM 5577 C CA . VAL A 1 706 ? 16.769 -5.663 -27.393 1.00 78.25 706 VAL A CA 1
ATOM 5578 C C . VAL A 1 706 ? 17.643 -6.278 -26.289 1.00 78.25 706 VAL A C 1
ATOM 5580 O O . VAL A 1 706 ? 17.304 -7.324 -25.722 1.00 78.25 706 VAL A O 1
ATOM 5583 N N . PRO A 1 707 ? 18.826 -5.683 -26.022 1.00 68.62 707 PRO A N 1
ATOM 5584 C CA . PRO A 1 707 ? 19.786 -6.226 -25.065 1.00 68.62 707 PRO A CA 1
ATOM 5585 C C . PRO A 1 707 ? 19.246 -6.244 -23.631 1.00 68.62 707 PRO A C 1
ATOM 5587 O O . PRO A 1 707 ? 19.684 -7.068 -22.838 1.00 68.62 707 PRO A O 1
ATOM 5590 N N . GLU A 1 708 ? 18.266 -5.401 -23.305 1.00 65.44 708 GLU A N 1
ATOM 5591 C CA . GLU A 1 708 ? 17.698 -5.242 -21.962 1.00 65.44 708 GLU A CA 1
ATOM 5592 C C . GLU A 1 708 ? 16.889 -6.455 -21.482 1.00 65.44 708 GLU A C 1
ATOM 5594 O O . GLU A 1 708 ? 16.605 -6.565 -20.292 1.00 65.44 708 GLU A O 1
ATOM 5599 N N . VAL A 1 709 ? 16.580 -7.417 -22.364 1.00 66.69 709 VAL A N 1
ATOM 5600 C CA . VAL A 1 709 ? 15.969 -8.706 -21.983 1.00 66.69 709 VAL A CA 1
ATOM 5601 C C . VAL A 1 709 ? 16.796 -9.430 -20.910 1.00 66.69 709 VAL A C 1
ATOM 5603 O O . VAL A 1 709 ? 16.229 -10.154 -20.093 1.00 66.69 709 VAL A O 1
ATOM 5606 N N . THR A 1 710 ? 18.112 -9.185 -20.839 1.00 62.66 710 THR A N 1
ATOM 5607 C CA . THR A 1 710 ? 18.975 -9.729 -19.777 1.00 62.66 710 THR A CA 1
ATOM 5608 C C . THR A 1 710 ? 18.628 -9.221 -18.382 1.00 62.66 710 THR A C 1
ATOM 5610 O O . THR A 1 710 ? 18.891 -9.920 -17.415 1.00 62.66 710 THR A O 1
ATOM 5613 N N . MET A 1 711 ? 18.035 -8.031 -18.243 1.00 57.59 711 MET A N 1
ATOM 5614 C CA . MET A 1 711 ? 17.658 -7.471 -16.938 1.00 57.59 711 MET A CA 1
ATOM 5615 C C . MET A 1 711 ? 16.421 -8.155 -16.338 1.00 57.59 711 MET A C 1
ATOM 5617 O O . MET A 1 711 ? 16.144 -8.012 -15.152 1.00 57.59 711 MET A O 1
ATOM 5621 N N . LEU A 1 712 ? 15.671 -8.926 -17.133 1.00 59.81 712 LEU A N 1
ATOM 5622 C CA . LEU A 1 712 ? 14.447 -9.598 -16.685 1.00 59.81 712 LEU A CA 1
ATOM 5623 C C . LEU A 1 712 ? 14.726 -10.849 -15.843 1.00 59.81 712 LEU A C 1
ATOM 5625 O O . LEU A 1 712 ? 13.867 -11.249 -15.053 1.00 59.81 712 LEU A O 1
ATOM 5629 N N . SER A 1 713 ? 15.937 -11.418 -15.923 1.00 56.53 713 SER A N 1
ATOM 5630 C CA . SER A 1 713 ? 16.349 -12.495 -15.014 1.00 56.53 713 SER A CA 1
ATOM 5631 C C . SER A 1 713 ? 16.425 -12.031 -13.560 1.00 56.53 713 SER A C 1
ATOM 5633 O O . SER A 1 713 ? 16.120 -12.819 -12.668 1.00 56.53 713 SER A O 1
ATOM 5635 N N . SER A 1 714 ? 16.731 -10.750 -13.321 1.00 52.69 714 SER A N 1
ATOM 5636 C CA . SER A 1 714 ? 16.711 -10.109 -11.996 1.00 52.69 714 SER A CA 1
ATOM 5637 C C . SER A 1 714 ? 15.293 -10.004 -11.410 1.00 52.69 714 SER A C 1
ATOM 5639 O O . SER A 1 714 ? 15.129 -9.857 -10.203 1.00 52.69 714 SER A O 1
ATOM 5641 N N . TYR A 1 715 ? 14.259 -10.134 -12.254 1.00 56.00 715 TYR A N 1
ATOM 5642 C CA . TYR A 1 715 ? 12.837 -10.128 -11.887 1.00 56.00 715 TYR A CA 1
ATOM 5643 C C . TYR A 1 715 ? 12.204 -11.532 -11.911 1.00 56.00 715 TYR A C 1
ATOM 5645 O O . TYR A 1 715 ? 10.990 -11.671 -12.058 1.00 56.00 715 TYR A O 1
ATOM 5653 N N . ASN A 1 716 ? 13.012 -12.586 -11.759 1.00 65.94 716 ASN A N 1
ATOM 5654 C CA . ASN A 1 716 ? 12.584 -13.989 -11.737 1.00 65.94 716 ASN A CA 1
ATOM 5655 C C . ASN A 1 716 ? 11.972 -14.532 -13.047 1.00 65.94 716 ASN A C 1
ATOM 5657 O O . ASN A 1 716 ? 11.332 -15.586 -13.006 1.00 65.94 716 ASN A O 1
ATOM 5661 N N . LEU A 1 717 ? 12.176 -13.876 -14.196 1.00 72.56 717 LEU A N 1
ATOM 5662 C CA . LEU A 1 717 ? 11.655 -14.308 -15.498 1.00 72.56 717 LEU A CA 1
ATOM 5663 C C . LEU A 1 717 ? 12.800 -14.756 -16.422 1.00 72.56 717 LEU A C 1
ATOM 5665 O O . LEU A 1 717 ? 13.767 -14.031 -16.639 1.00 72.56 717 LEU A O 1
ATOM 5669 N N . ASN A 1 718 ? 12.712 -15.973 -16.955 1.00 77.19 718 ASN A N 1
ATOM 5670 C CA . ASN A 1 718 ? 13.766 -16.590 -17.758 1.00 77.19 718 ASN A CA 1
ATOM 5671 C C . ASN A 1 718 ? 13.283 -16.843 -19.188 1.00 77.19 718 ASN A C 1
ATOM 5673 O O . ASN A 1 718 ? 12.337 -17.601 -19.389 1.00 77.19 718 ASN A O 1
ATOM 5677 N N . PHE A 1 719 ? 13.974 -16.269 -20.175 1.00 80.44 719 PHE A N 1
ATOM 5678 C CA . PHE A 1 719 ? 13.763 -16.557 -21.593 1.00 80.44 719 PHE A CA 1
ATOM 5679 C C . PHE A 1 719 ? 14.743 -17.617 -22.080 1.00 80.44 719 PHE A C 1
ATOM 5681 O O . PHE A 1 719 ? 15.952 -17.522 -21.869 1.00 80.44 719 PHE A O 1
ATOM 5688 N N . SER A 1 720 ? 14.223 -18.619 -22.778 1.00 82.19 720 SER A N 1
ATOM 5689 C CA . SER A 1 720 ? 15.018 -19.678 -23.387 1.00 82.19 720 SER A CA 1
ATOM 5690 C C . SER A 1 720 ? 14.703 -19.792 -24.871 1.00 82.19 720 SER A C 1
ATOM 5692 O O . SER A 1 720 ? 13.543 -19.775 -25.279 1.00 82.19 720 SER A O 1
ATOM 5694 N N . TYR A 1 721 ? 15.755 -19.931 -25.674 1.00 85.75 721 TYR A N 1
ATOM 5695 C CA . TYR A 1 721 ? 15.664 -20.143 -27.112 1.00 85.75 721 TYR A CA 1
ATOM 5696 C C . TYR A 1 721 ? 16.212 -21.515 -27.479 1.00 85.75 721 TYR A C 1
ATOM 5698 O O . TYR A 1 721 ? 17.356 -21.850 -27.156 1.00 85.75 721 TYR A O 1
ATOM 5706 N N . PHE A 1 722 ? 15.412 -22.283 -28.204 1.00 84.56 722 PHE A N 1
ATOM 5707 C CA . PHE A 1 722 ? 15.759 -23.611 -28.677 1.00 84.56 722 PHE A CA 1
ATOM 5708 C C . PHE A 1 722 ? 15.724 -23.627 -30.202 1.00 84.56 722 PHE A C 1
ATOM 5710 O O . PHE A 1 722 ? 14.819 -23.080 -30.818 1.00 84.56 722 PHE A O 1
ATOM 5717 N N . SER A 1 723 ? 16.714 -24.256 -30.834 1.00 83.81 723 SER A N 1
ATOM 5718 C CA . SER A 1 723 ? 16.728 -24.456 -32.286 1.00 83.81 723 SER A CA 1
ATOM 5719 C C . SER A 1 723 ? 17.331 -25.812 -32.607 1.00 83.81 723 SER A C 1
ATOM 5721 O O . SER A 1 723 ? 18.450 -26.102 -32.187 1.00 83.81 723 SER A O 1
ATOM 5723 N N . ASN A 1 724 ? 16.613 -26.601 -33.400 1.00 83.12 724 ASN A N 1
ATOM 5724 C CA . ASN A 1 724 ? 17.062 -27.874 -33.962 1.00 83.12 724 ASN A CA 1
ATOM 5725 C C . ASN A 1 724 ? 16.809 -27.901 -35.490 1.00 83.12 724 ASN A C 1
ATOM 5727 O O . ASN A 1 724 ? 16.584 -26.850 -36.092 1.00 83.12 724 ASN A O 1
ATOM 5731 N N . GLU A 1 725 ? 16.906 -29.073 -36.127 1.00 81.12 725 GLU A N 1
ATOM 5732 C CA . GLU A 1 725 ? 16.704 -29.243 -37.580 1.00 81.12 725 GLU A CA 1
ATOM 5733 C C . GLU A 1 725 ? 15.241 -29.078 -38.034 1.00 81.12 725 GLU A C 1
ATOM 5735 O O . GLU A 1 725 ? 14.989 -28.852 -39.218 1.00 81.12 725 GLU A O 1
ATOM 5740 N N . ASN A 1 726 ? 14.280 -29.184 -37.110 1.00 82.56 726 ASN A N 1
ATOM 5741 C CA . ASN A 1 726 ? 12.841 -29.208 -37.392 1.00 82.56 726 ASN A CA 1
ATOM 5742 C C . ASN A 1 726 ? 12.123 -27.918 -36.976 1.00 82.56 726 ASN A C 1
ATOM 5744 O O . ASN A 1 726 ? 11.202 -27.481 -37.664 1.00 82.56 726 ASN A O 1
ATOM 5748 N N . GLU A 1 727 ? 12.519 -27.329 -35.848 1.00 87.69 727 GLU A N 1
ATOM 5749 C CA . GLU A 1 727 ? 11.903 -26.130 -35.290 1.00 87.69 727 GLU A CA 1
ATOM 5750 C C . GLU A 1 727 ? 12.906 -25.237 -34.545 1.00 87.69 727 GLU A C 1
ATOM 5752 O O . GLU A 1 727 ? 13.927 -25.680 -34.004 1.00 87.69 727 GLU A O 1
ATOM 5757 N N . SER A 1 728 ? 12.586 -23.949 -34.497 1.00 87.44 728 SER A N 1
ATOM 5758 C CA . SER A 1 728 ? 13.202 -22.944 -33.636 1.00 87.44 728 SER A CA 1
ATOM 5759 C C . SER A 1 728 ? 12.108 -22.284 -32.803 1.00 87.44 728 SER A C 1
ATOM 5761 O O . SER A 1 728 ? 11.098 -21.892 -33.370 1.00 87.44 728 SER A O 1
ATOM 5763 N N . TYR A 1 729 ? 12.258 -22.161 -31.486 1.00 88.50 729 TYR A N 1
ATOM 5764 C CA . TYR A 1 729 ? 11.228 -21.552 -30.645 1.00 88.50 729 TYR A CA 1
ATOM 5765 C C . TYR A 1 729 ? 11.775 -20.838 -29.410 1.00 88.50 729 TYR A C 1
ATOM 5767 O O . TYR A 1 729 ? 12.806 -21.218 -28.849 1.00 88.50 729 TYR A O 1
ATOM 5775 N N . PHE A 1 730 ? 11.032 -19.826 -28.969 1.00 86.31 730 PHE A N 1
ATOM 5776 C CA . PHE A 1 730 ? 11.202 -19.161 -27.685 1.00 86.31 730 PHE A CA 1
ATOM 5777 C C . PHE A 1 730 ? 10.176 -19.668 -26.679 1.00 86.31 730 PHE A C 1
ATOM 5779 O O . PHE A 1 730 ? 9.032 -19.962 -27.023 1.00 86.31 730 PHE A O 1
ATOM 5786 N N . ILE A 1 731 ? 10.591 -19.742 -25.423 1.00 87.56 731 ILE A N 1
ATOM 5787 C CA . ILE A 1 731 ? 9.729 -20.005 -24.274 1.00 87.56 731 ILE A CA 1
ATOM 5788 C C . ILE A 1 731 ? 10.200 -19.130 -23.123 1.00 87.56 731 ILE A C 1
ATOM 5790 O O . ILE A 1 731 ? 11.398 -18.852 -23.002 1.00 87.56 731 ILE A O 1
ATOM 5794 N N . TYR A 1 732 ? 9.273 -18.710 -22.272 1.00 85.44 732 TYR A N 1
ATOM 5795 C CA . TYR A 1 732 ? 9.625 -18.068 -21.018 1.00 85.44 732 TYR A CA 1
ATOM 5796 C C . TYR A 1 732 ? 8.932 -18.740 -19.838 1.00 85.44 732 TYR A C 1
ATOM 5798 O O . TYR A 1 732 ? 7.853 -19.325 -19.970 1.00 85.44 732 TYR A O 1
ATOM 5806 N N . SER A 1 733 ? 9.599 -18.702 -18.691 1.00 79.81 733 SER A N 1
ATOM 5807 C CA . SER A 1 733 ? 9.140 -19.309 -17.445 1.00 79.81 733 SER A CA 1
ATOM 5808 C C . SER A 1 733 ? 9.583 -18.475 -16.248 1.00 79.81 733 SER A C 1
ATOM 5810 O O . SER A 1 733 ? 10.496 -17.656 -16.354 1.00 79.81 733 SER A O 1
ATOM 5812 N N . PHE A 1 734 ? 8.978 -18.731 -15.092 1.00 73.88 734 PHE A N 1
ATOM 5813 C CA . PHE A 1 734 ? 9.369 -18.108 -13.832 1.00 73.88 734 PHE A CA 1
ATOM 5814 C C . PHE A 1 734 ? 10.193 -19.043 -12.953 1.00 73.88 734 PHE A C 1
ATOM 5816 O O . PHE A 1 734 ? 10.007 -20.258 -13.001 1.00 73.88 734 PHE A O 1
ATOM 5823 N N . TYR A 1 735 ? 11.062 -18.471 -12.116 1.00 64.69 735 TYR A N 1
ATOM 5824 C CA . TYR A 1 735 ? 11.755 -19.220 -11.058 1.00 64.69 735 TYR A CA 1
ATOM 5825 C C . TYR A 1 735 ? 10.841 -19.541 -9.859 1.00 64.69 735 TYR A C 1
ATOM 5827 O O . TYR A 1 735 ? 10.996 -20.597 -9.251 1.00 64.69 735 TYR A O 1
ATOM 5835 N N . TYR A 1 736 ? 9.862 -18.678 -9.554 1.00 58.56 736 TYR A N 1
ATOM 5836 C CA . TYR A 1 736 ? 8.866 -18.874 -8.488 1.00 58.56 736 TYR A CA 1
ATOM 5837 C C . TYR A 1 736 ? 7.441 -18.824 -9.062 1.00 58.56 736 TYR A C 1
ATOM 5839 O O . TYR A 1 736 ? 7.150 -18.017 -9.939 1.00 58.56 736 TYR A O 1
ATOM 5847 N N . SER A 1 737 ? 6.541 -19.683 -8.577 1.00 55.84 737 SER A N 1
ATOM 5848 C CA . SER A 1 737 ? 5.247 -19.978 -9.218 1.00 55.84 737 SER A CA 1
ATOM 5849 C C . SER A 1 737 ? 4.095 -19.007 -8.911 1.00 55.84 737 SER A C 1
ATOM 5851 O O . SER A 1 737 ? 2.977 -19.251 -9.359 1.00 55.84 737 SER A O 1
ATOM 5853 N N . SER A 1 738 ? 4.315 -17.933 -8.145 1.00 61.47 738 SER A N 1
ATOM 5854 C CA . SER A 1 738 ? 3.222 -17.077 -7.651 1.00 61.47 738 SER A CA 1
ATOM 5855 C C . SER A 1 738 ? 2.874 -15.877 -8.538 1.00 61.47 738 SER A C 1
ATOM 5857 O O . SER A 1 738 ? 1.798 -15.315 -8.370 1.00 61.47 738 SER A O 1
ATOM 5859 N N . THR A 1 739 ? 3.742 -15.467 -9.467 1.00 71.06 739 THR A N 1
ATOM 5860 C CA . THR A 1 739 ? 3.552 -14.229 -10.248 1.00 71.06 739 THR A CA 1
ATOM 5861 C C . THR A 1 739 ? 2.932 -14.512 -11.617 1.00 71.06 739 THR A C 1
ATOM 5863 O O . THR A 1 739 ? 3.454 -15.320 -12.381 1.00 71.06 739 THR A O 1
ATOM 5866 N N . ILE A 1 740 ? 1.840 -13.819 -11.958 1.00 81.25 740 ILE A N 1
ATOM 5867 C CA . ILE A 1 740 ? 1.183 -13.929 -13.270 1.00 81.25 740 ILE A CA 1
ATOM 5868 C C . ILE A 1 740 ? 1.685 -12.796 -14.177 1.00 81.25 740 ILE A C 1
ATOM 5870 O O . ILE A 1 740 ? 1.398 -11.629 -13.909 1.00 81.25 740 ILE A O 1
ATOM 5874 N N . THR A 1 741 ? 2.386 -13.130 -15.267 1.00 82.06 741 THR A N 1
ATOM 5875 C CA . THR A 1 741 ? 2.773 -12.176 -16.329 1.00 82.06 741 THR A CA 1
ATOM 5876 C C . THR A 1 741 ? 2.466 -12.741 -17.705 1.00 82.06 741 THR A C 1
ATOM 5878 O O . THR A 1 741 ? 2.749 -13.909 -17.985 1.00 82.06 741 THR A O 1
ATOM 5881 N N . GLN A 1 742 ? 1.961 -11.881 -18.583 1.00 86.31 742 GLN A N 1
ATOM 5882 C CA . GLN A 1 742 ? 1.680 -12.196 -19.980 1.00 86.31 742 GLN A CA 1
ATOM 5883 C C . GLN A 1 742 ? 2.195 -11.101 -20.916 1.00 86.31 742 GLN A 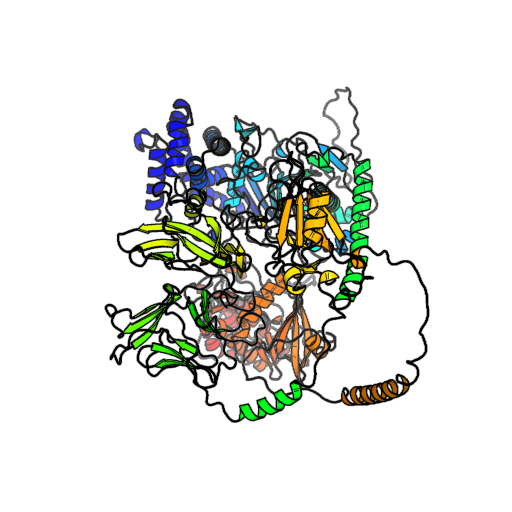C 1
ATOM 5885 O O . GLN A 1 742 ? 2.234 -9.925 -20.543 1.00 86.31 742 GLN A O 1
ATOM 5890 N N . TYR A 1 743 ? 2.569 -11.502 -22.130 1.00 87.62 743 TYR A N 1
ATOM 5891 C CA . TYR A 1 743 ? 2.900 -10.592 -23.223 1.00 87.62 743 TYR A CA 1
ATOM 5892 C C . TYR A 1 743 ? 1.718 -10.516 -24.187 1.00 87.62 743 TYR A C 1
ATOM 5894 O O . TYR A 1 743 ? 1.286 -11.548 -24.691 1.00 87.62 743 TYR A O 1
ATOM 5902 N N . ILE A 1 744 ? 1.204 -9.318 -24.459 1.00 90.44 744 ILE A N 1
ATOM 5903 C CA . ILE A 1 744 ? 0.072 -9.109 -25.373 1.00 90.44 744 ILE A CA 1
ATOM 5904 C C . ILE A 1 744 ? 0.509 -8.247 -26.550 1.00 90.44 744 ILE A C 1
ATOM 5906 O O . ILE A 1 744 ? 1.131 -7.201 -26.357 1.00 90.44 744 ILE A O 1
ATOM 5910 N N . LEU A 1 745 ? 0.165 -8.671 -27.767 1.00 91.31 745 LEU A N 1
ATOM 5911 C CA . LEU A 1 745 ? 0.192 -7.804 -28.940 1.00 91.31 745 LEU A CA 1
ATOM 5912 C C . LEU A 1 745 ? -1.099 -6.976 -28.973 1.00 91.31 745 LEU A C 1
ATOM 5914 O O . LEU A 1 745 ? -2.140 -7.441 -29.435 1.00 91.31 745 LEU A O 1
ATOM 5918 N N . ASP A 1 746 ? -1.009 -5.758 -28.451 1.00 85.56 746 ASP A N 1
ATOM 5919 C CA . ASP A 1 746 ? -2.142 -4.854 -28.267 1.00 85.56 746 ASP A CA 1
ATOM 5920 C C . ASP A 1 746 ? -2.724 -4.349 -29.606 1.00 85.56 746 ASP A C 1
ATOM 5922 O O . ASP A 1 746 ? -2.052 -4.362 -30.643 1.00 85.56 746 ASP A O 1
ATOM 5926 N N . VAL A 1 747 ? -3.974 -3.861 -29.584 1.00 87.38 747 VAL A N 1
ATOM 5927 C CA . VAL A 1 747 ? -4.665 -3.274 -30.753 1.00 87.38 747 VAL A CA 1
ATOM 5928 C C . VAL A 1 747 ? -3.926 -2.071 -31.348 1.00 87.38 747 VAL A C 1
ATOM 5930 O O . VAL A 1 747 ? -4.115 -1.760 -32.523 1.00 87.38 747 VAL A O 1
ATOM 5933 N N . SER A 1 748 ? -3.063 -1.413 -30.569 1.00 83.25 748 SER A N 1
ATOM 5934 C CA . SER A 1 748 ? -2.180 -0.342 -31.038 1.00 83.25 748 SER A CA 1
ATOM 5935 C C . SER A 1 748 ? -0.998 -0.825 -31.882 1.00 83.25 748 SER A C 1
ATOM 5937 O O . SER A 1 748 ? -0.362 -0.003 -32.537 1.00 83.25 748 SER A O 1
ATOM 5939 N N . GLY A 1 749 ? -0.681 -2.124 -31.874 1.00 85.56 749 GLY A N 1
ATOM 5940 C CA . GLY A 1 749 ? 0.480 -2.688 -32.563 1.00 85.56 749 GLY A CA 1
ATOM 5941 C C . GLY A 1 749 ? 1.774 -2.697 -31.742 1.00 85.56 749 GLY A C 1
ATOM 5942 O O . GLY A 1 749 ? 2.849 -2.925 -32.302 1.00 85.56 749 GLY A O 1
ATOM 5943 N N . GLN A 1 750 ? 1.709 -2.465 -30.429 1.00 87.50 750 GLN A N 1
ATOM 5944 C CA . GLN A 1 750 ? 2.838 -2.703 -29.523 1.00 87.50 750 GLN A CA 1
ATOM 5945 C C . GLN A 1 750 ? 2.721 -4.061 -28.831 1.00 87.50 750 GLN A C 1
ATOM 5947 O O . GLN A 1 750 ? 1.638 -4.490 -28.438 1.00 87.50 750 GLN A O 1
ATOM 5952 N N . ILE A 1 751 ? 3.859 -4.722 -28.627 1.00 87.75 751 ILE A N 1
ATOM 5953 C CA . ILE A 1 751 ? 3.951 -5.852 -27.698 1.00 87.75 751 ILE A CA 1
ATOM 5954 C C . ILE A 1 751 ? 4.131 -5.267 -26.307 1.00 87.75 751 ILE A C 1
ATOM 5956 O O . ILE A 1 751 ? 5.117 -4.565 -26.088 1.00 87.75 751 ILE A O 1
ATOM 5960 N N . THR A 1 752 ? 3.227 -5.569 -25.380 1.00 86.56 752 THR A N 1
ATOM 5961 C CA . THR A 1 752 ? 3.283 -5.079 -24.000 1.00 86.56 752 THR A CA 1
ATOM 5962 C C . THR A 1 752 ? 3.366 -6.219 -22.996 1.00 86.56 752 THR A C 1
ATOM 5964 O O . THR A 1 752 ? 2.777 -7.280 -23.194 1.00 86.56 752 THR A O 1
ATOM 5967 N N . ALA A 1 753 ? 4.118 -6.007 -21.915 1.00 83.06 753 ALA A N 1
ATOM 5968 C CA . ALA A 1 753 ? 4.217 -6.947 -20.801 1.00 83.06 753 ALA A CA 1
ATOM 5969 C C . ALA A 1 753 ? 3.367 -6.462 -19.621 1.00 83.06 753 ALA A C 1
ATOM 5971 O O . ALA A 1 753 ? 3.584 -5.359 -19.108 1.00 83.06 753 ALA A O 1
ATOM 5972 N N . MET A 1 754 ? 2.436 -7.296 -19.162 1.00 82.38 754 MET A N 1
ATOM 5973 C CA . MET A 1 754 ? 1.578 -6.994 -18.014 1.00 82.38 754 MET A CA 1
ATOM 5974 C C . MET A 1 754 ? 1.763 -8.025 -16.910 1.00 82.38 754 MET A C 1
ATOM 5976 O O . MET A 1 754 ? 1.743 -9.227 -17.178 1.00 82.38 754 MET A O 1
ATOM 5980 N N . THR A 1 755 ? 1.882 -7.552 -15.669 1.00 80.00 755 THR A N 1
ATOM 5981 C CA . THR A 1 755 ? 1.973 -8.392 -14.470 1.00 80.00 755 THR A CA 1
ATOM 5982 C C . THR A 1 755 ? 0.800 -8.116 -13.540 1.00 80.00 755 THR A C 1
ATOM 5984 O O . THR A 1 755 ? 0.450 -6.962 -13.293 1.00 80.00 755 THR A O 1
ATOM 5987 N N . TRP A 1 756 ? 0.197 -9.176 -13.011 1.00 82.06 756 TRP A N 1
ATOM 5988 C CA . TRP A 1 756 ? -0.853 -9.080 -12.006 1.00 82.06 756 TRP A CA 1
ATOM 5989 C C . TRP A 1 756 ? -0.242 -8.846 -10.624 1.00 82.06 756 TRP A C 1
ATOM 5991 O O . TRP A 1 756 ? 0.596 -9.636 -10.181 1.00 82.06 756 TRP A O 1
ATOM 6001 N N . LEU A 1 757 ? -0.674 -7.788 -9.933 1.00 73.00 757 LEU A N 1
ATOM 6002 C CA . LEU A 1 757 ? -0.320 -7.563 -8.534 1.00 73.00 757 LEU A CA 1
ATOM 6003 C C . LEU A 1 757 ? -1.467 -7.987 -7.624 1.00 73.00 757 LEU A C 1
ATOM 6005 O O . LEU A 1 757 ? -2.547 -7.391 -7.618 1.00 73.00 757 LEU A O 1
ATOM 6009 N N . ASP A 1 758 ? -1.212 -9.010 -6.812 1.00 68.81 758 ASP A N 1
ATOM 6010 C CA . ASP A 1 758 ? -2.224 -9.553 -5.913 1.00 68.81 758 ASP A CA 1
ATOM 6011 C C . ASP A 1 758 ? -2.657 -8.578 -4.812 1.00 68.81 758 ASP A C 1
ATOM 6013 O O . ASP A 1 758 ? -3.803 -8.677 -4.364 1.00 68.81 758 ASP A O 1
ATOM 6017 N N . ASP A 1 759 ? -1.796 -7.633 -4.428 1.00 66.81 759 ASP A N 1
ATOM 6018 C CA . ASP A 1 759 ? -2.067 -6.642 -3.380 1.00 66.81 759 ASP A CA 1
ATOM 6019 C C . ASP A 1 759 ? -3.017 -5.532 -3.850 1.00 66.81 759 ASP A C 1
ATOM 6021 O O . ASP A 1 759 ? -3.950 -5.168 -3.134 1.00 66.81 759 ASP A O 1
ATOM 6025 N N . SER A 1 760 ? -2.824 -5.018 -5.071 1.00 67.38 760 SER A N 1
ATOM 6026 C CA . SER A 1 760 ? -3.684 -3.975 -5.649 1.00 67.38 760 SER A CA 1
ATOM 6027 C C . SER A 1 760 ? -4.891 -4.534 -6.404 1.00 67.38 760 SER A C 1
ATOM 6029 O O . SER A 1 760 ? -5.827 -3.785 -6.671 1.00 67.38 760 SER A O 1
ATOM 6031 N N . LYS A 1 761 ? -4.900 -5.838 -6.728 1.00 77.19 761 LYS A N 1
ATOM 6032 C CA . LYS A 1 761 ? -5.902 -6.481 -7.601 1.00 77.19 761 LYS A CA 1
ATOM 6033 C C . LYS A 1 761 ? -6.036 -5.773 -8.953 1.00 77.19 761 LYS A C 1
ATOM 6035 O O . LYS A 1 761 ? -7.138 -5.632 -9.488 1.00 77.19 761 LYS A O 1
ATOM 6040 N N . GLU A 1 762 ? -4.904 -5.345 -9.500 1.00 78.62 762 GLU A N 1
ATOM 6041 C CA . GLU A 1 762 ? -4.815 -4.633 -10.771 1.00 78.62 762 GLU A CA 1
ATOM 6042 C C . GLU A 1 762 ? -3.668 -5.185 -11.631 1.00 78.62 762 GLU A C 1
ATOM 6044 O O . GLU A 1 762 ? -2.643 -5.651 -11.122 1.00 78.62 762 GLU A O 1
ATOM 6049 N N . TRP A 1 763 ? -3.840 -5.108 -12.955 1.00 76.94 763 TRP A N 1
ATOM 6050 C CA . TRP A 1 763 ? -2.759 -5.319 -13.914 1.00 76.94 763 TRP A CA 1
ATOM 6051 C C . TRP A 1 763 ? -1.867 -4.084 -13.956 1.00 76.94 763 TRP A C 1
ATOM 6053 O O . TRP A 1 763 ? -2.347 -2.973 -14.184 1.00 76.94 763 TRP A O 1
ATOM 6063 N N . ILE A 1 764 ? -0.564 -4.278 -13.772 1.00 70.56 764 ILE A N 1
ATOM 6064 C CA . ILE A 1 764 ? 0.425 -3.213 -13.908 1.00 70.56 764 ILE A CA 1
ATOM 6065 C C . ILE A 1 764 ? 1.288 -3.480 -15.140 1.00 70.56 764 ILE A C 1
ATOM 6067 O O . ILE A 1 764 ? 1.868 -4.557 -15.300 1.00 70.56 764 ILE A O 1
ATOM 6071 N N . TYR A 1 765 ? 1.389 -2.468 -16.004 1.00 65.50 765 TYR A N 1
ATOM 6072 C CA . TYR A 1 765 ? 2.405 -2.406 -17.050 1.00 65.50 765 TYR A CA 1
ATOM 6073 C C . TYR A 1 765 ? 3.764 -2.201 -16.378 1.00 65.50 765 TYR A C 1
ATOM 6075 O O . TYR A 1 765 ? 3.925 -1.264 -15.594 1.00 65.50 765 TYR A O 1
ATOM 6083 N N . GLN A 1 766 ? 4.738 -3.080 -16.626 1.00 54.94 766 GLN A N 1
ATOM 6084 C CA . GLN A 1 766 ? 6.045 -2.975 -15.965 1.00 54.94 766 GLN A CA 1
ATOM 6085 C C . GLN A 1 766 ? 6.682 -1.584 -16.192 1.00 54.94 766 GLN A C 1
ATOM 6087 O O . GLN A 1 766 ? 6.777 -1.111 -17.319 1.00 54.94 766 GLN A O 1
ATOM 6092 N N . ASN A 1 767 ? 7.186 -0.936 -15.135 1.00 43.81 767 ASN A N 1
ATOM 6093 C CA . ASN A 1 767 ? 7.983 0.305 -15.222 1.00 43.81 767 ASN A CA 1
ATOM 6094 C C . ASN A 1 767 ? 9.472 0.012 -15.525 1.00 43.81 767 ASN A C 1
ATOM 6096 O O . ASN A 1 767 ? 10.367 0.650 -14.976 1.00 43.81 767 ASN A O 1
ATOM 6100 N N . ILE A 1 768 ? 9.749 -0.993 -16.361 1.00 47.69 768 ILE A N 1
ATOM 6101 C CA . ILE A 1 768 ? 11.104 -1.450 -16.716 1.00 47.69 768 ILE A CA 1
ATOM 6102 C C . ILE A 1 768 ? 11.367 -1.102 -18.185 1.00 47.69 768 ILE A C 1
ATOM 6104 O O . ILE A 1 768 ? 10.440 -1.081 -18.997 1.00 47.69 768 ILE A O 1
ATOM 6108 N N . VAL A 1 769 ? 12.634 -0.864 -18.541 1.00 41.50 769 VAL A N 1
ATOM 6109 C CA . VAL A 1 769 ? 13.141 -0.698 -19.916 1.00 41.50 769 VAL A CA 1
ATOM 6110 C C . VAL A 1 769 ? 12.970 -2.008 -20.721 1.00 41.50 769 VAL A C 1
ATOM 6112 O O . VAL A 1 769 ? 13.939 -2.663 -21.062 1.00 41.50 769 VAL A O 1
ATOM 6115 N N . PHE A 1 770 ? 11.728 -2.441 -20.959 1.00 53.38 770 PHE A N 1
ATOM 6116 C CA . PHE A 1 770 ? 11.289 -3.516 -21.872 1.00 53.38 770 PHE A CA 1
ATOM 6117 C C . PHE A 1 770 ? 9.744 -3.633 -21.945 1.00 53.38 770 PHE A C 1
ATOM 6119 O O . PHE A 1 770 ? 9.226 -4.521 -22.614 1.00 53.38 770 PHE A O 1
ATOM 6126 N N . SER A 1 771 ? 8.971 -2.768 -21.278 1.00 60.78 771 SER A N 1
ATOM 6127 C CA . SER A 1 771 ? 7.520 -2.969 -21.133 1.00 60.78 771 SER A CA 1
ATOM 6128 C C . SER A 1 771 ? 6.691 -2.824 -22.407 1.00 60.78 771 SER A C 1
ATOM 6130 O O . SER A 1 771 ? 5.581 -3.355 -22.439 1.00 60.78 771 SER A O 1
ATOM 6132 N N . ALA A 1 772 ? 7.223 -2.165 -23.441 1.00 74.19 772 ALA A N 1
ATOM 6133 C CA . ALA A 1 772 ? 6.594 -2.032 -24.750 1.00 74.19 772 ALA A CA 1
ATOM 6134 C C . ALA A 1 772 ? 7.622 -2.097 -25.896 1.00 74.19 772 ALA A C 1
ATOM 6136 O O . ALA A 1 772 ? 8.699 -1.501 -25.799 1.00 74.19 772 ALA A O 1
ATOM 6137 N N . GLN A 1 773 ? 7.293 -2.801 -26.985 1.00 83.25 773 GLN A N 1
ATOM 6138 C CA . GLN A 1 773 ? 8.077 -2.828 -28.231 1.00 83.25 773 GLN A CA 1
ATOM 6139 C C . GLN A 1 773 ? 7.189 -2.545 -29.456 1.00 83.25 773 GLN A C 1
ATOM 6141 O O . GLN A 1 773 ? 6.155 -3.207 -29.586 1.00 83.25 773 GLN A O 1
ATOM 6146 N N . PRO A 1 774 ? 7.575 -1.637 -30.382 1.00 84.62 774 PRO A N 1
ATOM 6147 C CA . PRO A 1 774 ? 8.670 -0.651 -30.304 1.00 84.62 774 PRO A CA 1
ATOM 6148 C C . PRO A 1 774 ? 8.586 0.263 -29.071 1.00 84.62 774 PRO A C 1
ATOM 6150 O O . PRO A 1 774 ? 7.527 0.363 -28.456 1.00 84.62 774 PRO A O 1
ATOM 6153 N N . ARG A 1 775 ? 9.692 0.926 -28.698 1.00 77.75 775 ARG A N 1
ATOM 6154 C CA . ARG A 1 775 ? 9.784 1.690 -27.434 1.00 77.75 775 ARG A CA 1
ATOM 6155 C C . ARG A 1 775 ? 8.946 2.961 -27.467 1.00 77.75 775 ARG A C 1
ATOM 6157 O O . ARG A 1 775 ? 8.316 3.308 -26.472 1.00 77.75 775 ARG A O 1
ATOM 6164 N N . LYS A 1 776 ? 8.963 3.662 -28.602 1.00 81.25 776 LYS A N 1
ATOM 6165 C CA . LYS A 1 776 ? 8.144 4.855 -28.826 1.00 81.25 776 LYS A CA 1
ATOM 6166 C C . LYS A 1 776 ? 6.894 4.472 -29.601 1.00 81.25 776 LYS A C 1
ATOM 6168 O O . LYS A 1 776 ? 6.955 3.695 -30.548 1.00 81.25 776 LYS A O 1
ATOM 6173 N N . GLN A 1 777 ? 5.765 5.061 -29.237 1.00 84.31 777 GLN A N 1
ATOM 6174 C CA . GLN A 1 777 ? 4.497 4.796 -29.915 1.00 84.31 777 GLN A CA 1
ATOM 6175 C C . GLN A 1 777 ? 4.506 5.286 -31.367 1.00 84.31 777 GLN A C 1
ATOM 6177 O O . GLN A 1 777 ? 4.024 4.573 -32.242 1.00 84.31 777 GLN A O 1
ATOM 6182 N N . CYS A 1 778 ? 5.155 6.418 -31.669 1.00 85.62 778 CYS A N 1
ATOM 6183 C CA . CYS A 1 778 ? 5.287 6.883 -33.051 1.00 85.62 778 CYS A CA 1
ATOM 6184 C C . CYS A 1 778 ? 6.206 6.012 -33.933 1.00 85.62 778 CYS A C 1
ATOM 6186 O O . CYS A 1 778 ? 6.176 6.174 -35.153 1.00 85.62 778 CYS A O 1
ATOM 6188 N N . GLU A 1 779 ? 6.992 5.080 -33.371 1.00 84.50 779 GLU A N 1
ATOM 6189 C CA . GLU A 1 779 ? 7.747 4.077 -34.151 1.00 84.50 779 GLU A CA 1
ATOM 6190 C C . GLU A 1 779 ? 6.846 2.946 -34.674 1.00 84.50 779 GLU A C 1
ATOM 6192 O O . GLU A 1 779 ? 7.237 2.212 -35.586 1.00 84.50 779 GLU A O 1
ATOM 6197 N N . VAL A 1 780 ? 5.638 2.794 -34.122 1.00 87.00 780 VAL A N 1
ATOM 6198 C CA . VAL A 1 780 ? 4.654 1.847 -34.643 1.00 87.00 780 VAL A CA 1
ATOM 6199 C C . VAL A 1 780 ? 4.136 2.352 -35.982 1.00 87.00 780 VAL A C 1
ATOM 6201 O O . VAL A 1 780 ? 3.631 3.472 -36.106 1.00 87.00 780 VAL A O 1
ATOM 6204 N N . TYR A 1 781 ? 4.242 1.508 -37.007 1.00 87.00 781 TYR A N 1
ATOM 6205 C CA . TYR A 1 781 ? 3.802 1.890 -38.339 1.00 87.00 781 TYR A CA 1
ATOM 6206 C C . TYR A 1 781 ? 2.302 2.169 -38.361 1.00 87.00 781 TYR A C 1
ATOM 6208 O O . TYR A 1 781 ? 1.502 1.327 -37.958 1.00 87.00 781 TYR A O 1
ATOM 6216 N N . ALA A 1 782 ? 1.940 3.344 -38.881 1.00 86.00 782 ALA A N 1
ATOM 6217 C CA . ALA A 1 782 ? 0.556 3.803 -38.955 1.00 86.00 782 ALA A CA 1
ATOM 6218 C C . ALA A 1 782 ? -0.154 3.866 -37.585 1.00 86.00 782 ALA A C 1
ATOM 6220 O O . ALA A 1 782 ? -1.370 3.709 -37.532 1.00 86.00 782 ALA A O 1
ATOM 6221 N N . PHE A 1 783 ? 0.580 4.155 -36.500 1.00 87.31 783 PHE A N 1
ATOM 6222 C CA . PHE A 1 783 ? 0.017 4.320 -35.152 1.00 87.31 783 PHE A CA 1
ATOM 6223 C C . PHE A 1 783 ? -1.197 5.262 -35.125 1.00 87.31 783 PHE A C 1
ATOM 6225 O O . PHE A 1 783 ? -2.245 4.893 -34.611 1.00 87.31 783 PHE A O 1
ATOM 6232 N N . CYS A 1 784 ? -1.083 6.441 -35.751 1.00 88.56 784 CYS A N 1
ATOM 6233 C CA . CYS A 1 784 ? -2.161 7.434 -35.847 1.00 88.56 784 CYS A CA 1
ATOM 6234 C C . CYS A 1 784 ? -3.176 7.187 -36.977 1.00 88.56 784 CYS A C 1
ATOM 6236 O O . CYS A 1 784 ? -3.960 8.083 -37.289 1.00 88.56 784 CYS A O 1
ATOM 6238 N N . GLY A 1 785 ? -3.114 6.027 -37.638 1.00 87.94 785 GLY A N 1
ATOM 6239 C CA . GLY A 1 785 ? -3.955 5.688 -38.782 1.00 87.94 785 GLY A CA 1
ATOM 6240 C C . GLY A 1 785 ? -3.743 6.589 -40.007 1.00 87.94 785 GLY A C 1
ATOM 6241 O O . GLY A 1 785 ? -2.731 7.286 -40.142 1.00 87.94 785 GLY A O 1
ATOM 6242 N N . ALA A 1 786 ? -4.685 6.537 -40.951 1.00 90.31 786 ALA A N 1
ATOM 6243 C CA . ALA A 1 786 ? -4.664 7.361 -42.161 1.00 90.31 786 ALA A CA 1
ATOM 6244 C C . ALA A 1 786 ? -4.831 8.853 -41.829 1.00 90.31 786 ALA A C 1
ATOM 6246 O O . ALA A 1 786 ? -5.671 9.217 -41.017 1.00 90.31 786 ALA A O 1
ATOM 6247 N N . PHE A 1 787 ? -4.059 9.733 -42.468 1.00 91.38 787 PHE A N 1
ATOM 6248 C CA . PHE A 1 787 ? -4.116 11.196 -42.310 1.00 91.38 787 PHE A CA 1
ATOM 6249 C C . PHE A 1 787 ? -3.957 11.729 -40.867 1.00 91.38 787 PHE A C 1
ATOM 6251 O O . PHE A 1 787 ? -4.208 12.912 -40.615 1.00 91.38 787 PHE A O 1
ATOM 6258 N N . GLY A 1 788 ? -3.512 10.889 -39.932 1.00 90.19 788 GLY A N 1
ATOM 6259 C CA . GLY A 1 788 ? -3.096 11.283 -38.591 1.00 90.19 788 GLY A CA 1
ATOM 6260 C C . GLY A 1 788 ? -1.595 11.563 -38.542 1.00 90.19 788 GLY A C 1
ATOM 6261 O O . GLY A 1 788 ? -0.801 10.838 -39.143 1.00 90.19 788 GLY A O 1
ATOM 6262 N N . ILE A 1 789 ? -1.201 12.614 -37.823 1.00 89.50 789 ILE A N 1
ATOM 6263 C CA . ILE A 1 789 ? 0.196 12.968 -37.562 1.00 89.50 789 ILE A CA 1
ATOM 6264 C C . ILE A 1 789 ? 0.586 12.598 -36.133 1.00 89.50 789 ILE A C 1
ATOM 6266 O O . ILE A 1 789 ? -0.126 12.935 -35.186 1.00 89.50 789 ILE A O 1
ATOM 6270 N N . CYS A 1 790 ? 1.728 11.922 -35.999 1.00 88.88 790 CYS A N 1
ATOM 6271 C CA . CYS A 1 790 ? 2.295 11.513 -34.721 1.00 88.88 790 CYS A CA 1
ATOM 6272 C C . CYS A 1 790 ? 3.332 12.524 -34.216 1.00 88.88 790 CYS A C 1
ATOM 6274 O O . CYS A 1 790 ? 4.210 12.949 -34.972 1.00 88.88 790 CYS A O 1
ATOM 6276 N N . ASN A 1 791 ? 3.246 12.901 -32.941 1.00 84.94 791 ASN A N 1
ATOM 6277 C CA . ASN A 1 791 ? 4.192 13.782 -32.268 1.00 84.94 791 ASN A CA 1
ATOM 6278 C C . ASN A 1 791 ? 4.553 13.237 -30.877 1.00 84.94 791 ASN A C 1
ATOM 6280 O O . ASN A 1 791 ? 3.777 13.382 -29.932 1.00 84.94 791 ASN A O 1
ATOM 6284 N N . ASP A 1 792 ? 5.769 12.702 -30.749 1.00 72.75 792 ASP A N 1
ATOM 6285 C CA . ASP A 1 792 ? 6.307 12.118 -29.511 1.00 72.75 792 ASP A CA 1
ATOM 6286 C C . ASP A 1 792 ? 6.491 13.129 -28.356 1.00 72.75 792 ASP A C 1
ATOM 6288 O O . ASP A 1 792 ? 6.682 12.724 -27.211 1.00 72.75 792 ASP A O 1
ATOM 6292 N N . THR A 1 793 ? 6.444 14.442 -28.620 1.00 70.44 793 THR A N 1
ATOM 6293 C CA . THR A 1 793 ? 6.606 15.495 -27.591 1.00 70.44 793 THR A CA 1
ATOM 6294 C C . THR A 1 793 ? 5.278 16.036 -27.048 1.00 70.44 793 THR A C 1
ATOM 6296 O O . THR A 1 793 ? 5.254 16.733 -26.033 1.00 70.44 793 THR A O 1
ATOM 6299 N N . SER A 1 794 ? 4.159 15.720 -27.708 1.00 67.75 794 SER A N 1
ATOM 6300 C CA . SER A 1 794 ? 2.825 16.227 -27.370 1.00 67.75 794 SER A CA 1
ATOM 6301 C C . SER A 1 794 ? 2.110 15.344 -26.339 1.00 67.75 794 SER A C 1
ATOM 6303 O O . SER A 1 794 ? 2.277 14.130 -26.310 1.00 67.75 794 SER A O 1
ATOM 6305 N N . ILE A 1 795 ? 1.240 15.950 -25.517 1.00 64.81 795 ILE A N 1
ATOM 6306 C CA . ILE A 1 795 ? 0.361 15.235 -24.566 1.00 64.81 795 ILE A CA 1
ATOM 6307 C C . ILE A 1 795 ? -0.617 14.305 -25.303 1.00 64.81 795 ILE A C 1
ATOM 6309 O O . ILE A 1 795 ? -0.951 13.234 -24.800 1.00 64.81 795 ILE A O 1
ATOM 6313 N N . GLN A 1 796 ? -1.070 14.714 -26.490 1.00 75.56 796 GLN A N 1
ATOM 6314 C CA . GLN A 1 796 ? -1.839 13.887 -27.414 1.00 75.56 796 GLN A CA 1
ATOM 6315 C C . GLN A 1 796 ? -0.937 13.545 -28.600 1.00 75.56 796 GLN A C 1
ATOM 6317 O O . GLN A 1 796 ? -0.591 14.429 -29.390 1.00 75.56 796 GLN A O 1
ATOM 6322 N N . LEU A 1 797 ? -0.532 12.276 -28.674 1.00 82.94 797 LEU A N 1
ATOM 6323 C CA . LEU A 1 797 ? 0.437 11.778 -29.653 1.00 82.94 797 LEU A CA 1
ATOM 6324 C C . LEU A 1 797 ? -0.075 11.919 -31.084 1.00 82.94 797 LEU A C 1
ATOM 6326 O O . LEU A 1 797 ? 0.683 12.328 -31.955 1.00 82.94 797 LEU A O 1
ATOM 6330 N N . CYS A 1 798 ? -1.355 11.622 -31.314 1.00 88.69 798 CYS A N 1
ATOM 6331 C CA . CYS A 1 798 ? -1.968 11.642 -32.637 1.00 88.69 798 CYS A CA 1
ATOM 6332 C C . CYS A 1 798 ? -2.937 12.805 -32.802 1.00 88.69 798 CYS A C 1
ATOM 6334 O O . CYS A 1 798 ? -3.893 12.948 -32.040 1.00 88.69 798 CYS A O 1
ATOM 6336 N N . ASN A 1 799 ? -2.729 13.593 -33.854 1.00 89.69 799 ASN A N 1
ATOM 6337 C CA . ASN A 1 799 ? -3.643 14.653 -34.268 1.00 89.69 799 ASN A CA 1
ATOM 6338 C C . ASN A 1 799 ? -4.075 14.434 -35.719 1.00 89.69 799 ASN A C 1
ATOM 6340 O O . ASN A 1 799 ? -3.287 13.967 -36.536 1.00 89.69 799 ASN A O 1
ATOM 6344 N N . CYS A 1 800 ? -5.310 14.791 -36.065 1.00 91.12 800 CYS A N 1
ATOM 6345 C CA . CYS A 1 800 ? -5.706 14.836 -37.470 1.00 91.12 800 CYS A CA 1
ATOM 6346 C C . CYS A 1 800 ? -5.070 16.040 -38.163 1.00 91.12 800 CYS A C 1
ATOM 6348 O O . CYS A 1 800 ? -4.946 17.118 -37.576 1.00 91.12 800 CYS A O 1
ATOM 6350 N N . LEU A 1 801 ? -4.698 15.868 -39.431 1.00 89.19 801 LEU A N 1
ATOM 6351 C CA . LEU A 1 801 ? -4.246 16.974 -40.270 1.00 89.19 801 LEU A CA 1
ATOM 6352 C C . LEU A 1 801 ? -5.337 18.046 -40.415 1.00 89.19 801 LEU A C 1
ATOM 6354 O O . LEU A 1 801 ? -6.537 17.769 -40.346 1.00 89.19 801 LEU A O 1
ATOM 6358 N N . THR A 1 802 ? -4.929 19.289 -40.664 1.00 85.94 802 THR A N 1
ATOM 6359 C CA . THR A 1 802 ? -5.866 20.391 -40.922 1.00 85.94 802 THR A CA 1
ATOM 6360 C C . THR A 1 802 ? -6.814 20.029 -42.073 1.00 85.94 802 THR A C 1
ATOM 6362 O O . THR A 1 802 ? -6.363 19.619 -43.140 1.00 85.94 802 THR A O 1
ATOM 6365 N N . GLY A 1 803 ? -8.126 20.173 -41.854 1.00 84.38 803 GLY A N 1
ATOM 6366 C CA . GLY A 1 803 ? -9.175 19.773 -42.810 1.00 84.38 803 GLY A CA 1
ATOM 6367 C C . GLY A 1 803 ? -9.680 18.328 -42.663 1.00 84.38 803 GLY A C 1
ATOM 6368 O O . GLY A 1 803 ? -10.560 17.911 -43.419 1.00 84.38 803 GLY A O 1
ATOM 6369 N N . PHE A 1 804 ? -9.168 17.580 -41.681 1.00 92.19 804 PHE A N 1
ATOM 6370 C CA . PHE A 1 804 ? -9.575 16.209 -41.364 1.00 92.19 804 PHE A CA 1
ATOM 6371 C C . PHE A 1 804 ? -10.173 16.109 -39.952 1.00 92.19 804 PHE A C 1
ATOM 6373 O O . PHE A 1 804 ? -9.961 16.982 -39.105 1.00 92.19 804 PHE A O 1
ATOM 6380 N N . GLU A 1 805 ? -10.944 15.054 -39.709 1.00 91.62 805 GLU A N 1
ATOM 6381 C CA . GLU A 1 805 ? -11.541 14.701 -38.418 1.00 91.62 805 GLU A CA 1
ATOM 6382 C C . GLU A 1 805 ? -11.406 13.195 -38.140 1.00 91.62 805 GLU A C 1
ATOM 6384 O O . GLU A 1 805 ? -11.258 12.433 -39.096 1.00 91.62 805 GLU A O 1
ATOM 6389 N N . PRO A 1 806 ? -11.410 12.749 -36.868 1.00 91.12 806 PRO A N 1
ATOM 6390 C CA . PRO A 1 806 ? -11.279 11.331 -36.533 1.00 91.12 806 PRO A CA 1
ATOM 6391 C C . PRO A 1 806 ? -12.382 10.481 -37.167 1.00 91.12 806 PRO A C 1
ATOM 6393 O O . PRO A 1 806 ? -13.543 10.888 -37.168 1.00 91.12 806 PRO A O 1
ATOM 6396 N N . THR A 1 807 ? -12.039 9.282 -37.645 1.00 88.75 807 THR A N 1
ATOM 6397 C CA . THR A 1 807 ? -13.026 8.320 -38.172 1.00 88.75 807 THR A CA 1
ATOM 6398 C C . THR A 1 807 ? -14.026 7.897 -37.087 1.00 88.75 807 THR A C 1
ATOM 6400 O O . THR A 1 807 ? -15.235 7.881 -37.323 1.00 88.75 807 THR A O 1
ATOM 6403 N N . SER A 1 808 ? -13.523 7.633 -35.877 1.00 84.44 808 SER A N 1
ATOM 6404 C CA . SER A 1 808 ? -14.295 7.299 -34.679 1.00 84.44 808 SER A CA 1
ATOM 6405 C C . SER A 1 808 ? -13.885 8.224 -33.535 1.00 84.44 808 SER A C 1
ATOM 6407 O O . SER A 1 808 ? -12.752 8.194 -33.054 1.00 84.44 808 SER A O 1
ATOM 6409 N N . GLN A 1 809 ? -14.803 9.086 -33.090 1.00 83.50 809 GLN A N 1
ATOM 6410 C CA . GLN A 1 809 ? -14.517 10.024 -32.000 1.00 83.50 809 GLN A CA 1
ATOM 6411 C C . GLN A 1 809 ? -14.404 9.319 -30.639 1.00 83.50 809 GLN A C 1
ATOM 6413 O O . GLN A 1 809 ? -13.734 9.831 -29.744 1.00 83.50 809 GLN A O 1
ATOM 6418 N N . GLU A 1 810 ? -15.073 8.177 -30.473 1.00 78.56 810 GLU A N 1
ATOM 6419 C CA . GLU A 1 810 ? -15.026 7.367 -29.254 1.00 78.56 810 GLU A CA 1
ATOM 6420 C C . GLU A 1 810 ? -13.637 6.742 -29.078 1.00 78.56 810 GLU A C 1
ATOM 6422 O O . GLU A 1 810 ? -12.980 7.022 -28.075 1.00 78.56 810 GLU A O 1
ATOM 6427 N N . ASP A 1 811 ? -13.133 6.050 -30.104 1.00 79.31 811 ASP A N 1
ATOM 6428 C CA . ASP A 1 811 ? -11.797 5.436 -30.098 1.00 79.31 811 ASP A CA 1
ATOM 6429 C C . ASP A 1 811 ? -10.687 6.486 -29.946 1.00 79.31 811 ASP A C 1
ATOM 6431 O O . ASP A 1 811 ? -9.765 6.325 -29.144 1.00 79.31 811 ASP A O 1
ATOM 6435 N N . TRP A 1 812 ? -10.826 7.631 -30.626 1.00 82.50 812 TRP A N 1
ATOM 6436 C CA . TRP A 1 812 ? -9.866 8.733 -30.526 1.00 82.50 812 TRP A CA 1
ATOM 6437 C C . TRP A 1 812 ? -9.762 9.306 -29.103 1.00 82.50 812 TRP A C 1
ATOM 6439 O O . TRP A 1 812 ? -8.685 9.731 -28.681 1.00 82.50 812 TRP A O 1
ATOM 6449 N N . ASN A 1 813 ? -10.866 9.313 -28.342 1.00 79.12 813 ASN A N 1
ATOM 6450 C CA . ASN A 1 813 ? -10.882 9.741 -26.938 1.00 79.12 813 ASN A CA 1
ATOM 6451 C C . ASN A 1 813 ? -10.278 8.685 -25.997 1.00 79.12 813 ASN A C 1
ATOM 6453 O O . ASN A 1 813 ? -9.725 9.049 -24.958 1.00 79.12 813 ASN A O 1
ATOM 6457 N N . GLU A 1 814 ? -10.373 7.402 -26.358 1.00 73.00 814 GLU A N 1
ATOM 6458 C CA . GLU A 1 814 ? -9.742 6.276 -25.654 1.00 73.00 814 GLU A CA 1
ATOM 6459 C C . GLU A 1 814 ? -8.279 6.044 -26.084 1.00 73.00 814 GLU A C 1
ATOM 6461 O O . GLU A 1 814 ? -7.643 5.104 -25.619 1.00 73.00 814 GLU A O 1
ATOM 6466 N N . GLN A 1 815 ? -7.713 6.942 -26.902 1.00 80.12 815 GLN A N 1
ATOM 6467 C CA . GLN A 1 815 ? -6.337 6.886 -27.419 1.00 80.12 815 GLN A CA 1
ATOM 6468 C C . GLN A 1 815 ? -6.060 5.699 -28.357 1.00 80.12 815 GLN A C 1
ATOM 6470 O O . GLN A 1 815 ? -4.911 5.289 -28.526 1.00 80.12 815 GLN A O 1
ATOM 6475 N N . VAL A 1 816 ? -7.102 5.180 -29.007 1.00 79.38 816 VAL A N 1
ATOM 6476 C CA . VAL A 1 816 ? -7.008 4.187 -30.078 1.00 79.38 816 VAL A CA 1
ATOM 6477 C C . VAL A 1 816 ? -7.109 4.924 -31.414 1.00 79.38 816 VAL A C 1
ATOM 6479 O O . VAL A 1 816 ? -8.156 5.455 -31.774 1.00 79.38 816 VAL A O 1
ATOM 6482 N N . TYR A 1 817 ? -6.001 4.990 -32.154 1.00 85.38 817 TYR A N 1
ATOM 6483 C CA . TYR A 1 817 ? -5.890 5.836 -33.353 1.00 85.38 817 TYR A CA 1
ATOM 6484 C C . TYR A 1 817 ? -5.807 5.054 -34.673 1.00 85.38 817 TYR A C 1
ATOM 6486 O O . TYR A 1 817 ? -5.650 5.657 -35.733 1.00 85.38 817 TYR A O 1
ATOM 6494 N N . SER A 1 818 ? -5.911 3.724 -34.630 1.00 76.44 818 SER A N 1
ATOM 6495 C CA . SER A 1 818 ? -5.670 2.829 -35.773 1.00 76.44 818 SER A CA 1
ATOM 6496 C C . SER A 1 818 ? -6.573 3.105 -36.986 1.00 76.44 818 SER A C 1
ATOM 6498 O O . SER A 1 818 ? -6.129 2.929 -38.122 1.00 76.44 818 SER A O 1
ATOM 6500 N N . GLU A 1 819 ? -7.801 3.593 -36.775 1.00 82.88 819 GLU A N 1
ATOM 6501 C CA . GLU A 1 819 ? -8.733 3.982 -37.850 1.00 82.88 819 GLU A CA 1
ATOM 6502 C C . GLU A 1 819 ? -8.422 5.343 -38.502 1.00 82.88 819 GLU A C 1
ATOM 6504 O O . GLU A 1 819 ? -8.956 5.660 -39.567 1.00 82.88 819 GLU A O 1
ATOM 6509 N N . GLY A 1 820 ? -7.555 6.154 -37.893 1.00 88.38 820 GLY A N 1
ATOM 6510 C CA . GLY A 1 820 ? -7.110 7.433 -38.438 1.00 88.38 820 GLY A CA 1
ATOM 6511 C C . GLY A 1 820 ? -8.192 8.505 -38.563 1.00 88.38 820 GLY A C 1
ATOM 6512 O O . GLY A 1 820 ? -9.116 8.608 -37.754 1.00 88.38 820 GLY A O 1
ATOM 6513 N N . CYS A 1 821 ? -8.029 9.342 -39.582 1.00 92.12 821 CYS A N 1
ATOM 6514 C CA . CYS A 1 821 ? -8.826 10.525 -39.848 1.00 92.12 821 CYS A CA 1
ATOM 6515 C C . CYS A 1 821 ? -9.378 10.519 -41.276 1.00 92.12 821 CYS A C 1
ATOM 6517 O O . CYS A 1 821 ? -8.736 10.062 -42.221 1.00 92.12 821 CYS A O 1
ATOM 6519 N N . VAL A 1 822 ? -10.539 11.139 -41.454 1.00 92.44 822 VAL A N 1
ATOM 6520 C CA . VAL A 1 822 ? -11.219 11.335 -42.738 1.00 92.44 822 VAL A CA 1
ATOM 6521 C C . VAL A 1 822 ? -11.363 12.823 -43.055 1.00 92.44 822 VAL A C 1
ATOM 6523 O O . VAL A 1 822 ? -11.301 13.675 -42.171 1.00 92.44 822 VAL A O 1
ATOM 6526 N N . ARG A 1 823 ? -11.515 13.177 -44.337 1.00 90.06 823 ARG A N 1
ATOM 6527 C CA . ARG A 1 823 ? -11.701 14.580 -44.755 1.00 90.06 823 ARG A CA 1
ATOM 6528 C C . ARG A 1 823 ? -13.066 15.100 -44.298 1.00 90.06 823 ARG A C 1
ATOM 6530 O O . ARG A 1 823 ? -14.069 14.433 -44.528 1.00 90.06 823 ARG A O 1
ATOM 6537 N N . LYS A 1 824 ? -13.112 16.330 -43.772 1.00 88.75 824 LYS A N 1
ATOM 6538 C CA . LYS A 1 824 ? -14.369 17.008 -43.387 1.00 88.75 824 LYS A CA 1
ATOM 6539 C C . LYS A 1 824 ? -15.271 17.310 -44.585 1.00 88.75 824 LYS A C 1
ATOM 6541 O O . LYS A 1 824 ? -16.489 17.174 -44.516 1.00 88.75 824 LYS A O 1
ATOM 6546 N N . SER A 1 825 ? -14.653 17.708 -45.696 1.00 85.81 825 SER A N 1
ATOM 6547 C CA . SER A 1 825 ? -15.314 18.022 -46.964 1.00 85.81 825 SER A CA 1
ATOM 6548 C C . SER A 1 825 ? -14.773 17.120 -48.076 1.00 85.81 825 SER A C 1
ATOM 6550 O O . SER A 1 825 ? -13.562 16.914 -48.179 1.00 85.81 825 SER A O 1
ATOM 6552 N N . LYS A 1 826 ? -15.659 16.599 -48.934 1.00 84.94 826 LYS A N 1
ATOM 6553 C CA . LYS A 1 826 ? -15.267 15.848 -50.142 1.00 84.94 826 LYS A CA 1
ATOM 6554 C C . LYS A 1 826 ? -14.557 16.759 -51.142 1.00 84.94 826 LYS A C 1
ATOM 6556 O O . LYS A 1 826 ? -14.874 17.944 -51.213 1.00 84.94 826 LYS A O 1
ATOM 6561 N N . LEU A 1 827 ? -13.622 16.205 -51.914 1.00 84.88 827 LEU A N 1
ATOM 6562 C CA . LEU A 1 827 ? -12.893 16.971 -52.927 1.00 84.88 827 LEU A CA 1
ATOM 6563 C C . LEU A 1 827 ? -13.834 17.391 -54.061 1.00 84.88 827 LEU A C 1
ATOM 6565 O O . LEU A 1 827 ? -14.723 16.641 -54.466 1.00 84.88 827 LEU A O 1
ATOM 6569 N N . GLU A 1 828 ? -13.616 18.574 -54.624 1.00 80.50 828 GLU A N 1
ATOM 6570 C CA . GLU A 1 828 ? -14.473 19.104 -55.688 1.00 80.50 828 GLU A CA 1
ATOM 6571 C C . GLU A 1 828 ? -14.315 18.310 -56.992 1.00 80.50 828 GLU A C 1
ATOM 6573 O O . GLU A 1 828 ? -15.260 18.200 -57.771 1.00 80.50 828 GLU A O 1
ATOM 6578 N N . CYS A 1 829 ? -13.157 17.677 -57.213 1.00 78.69 829 CYS A N 1
ATOM 6579 C CA . CYS A 1 829 ? -12.950 16.778 -58.352 1.00 78.69 829 CYS A CA 1
ATOM 6580 C C . CYS A 1 829 ? -13.747 15.460 -58.261 1.00 78.69 829 CYS A C 1
ATOM 6582 O O . CYS A 1 829 ? -13.909 14.784 -59.277 1.00 78.69 829 CYS A O 1
ATOM 6584 N N . GLU A 1 830 ? -14.263 15.099 -57.079 1.00 71.00 830 GLU A N 1
ATOM 6585 C CA . GLU A 1 830 ? -15.114 13.918 -56.862 1.00 71.00 830 GLU A CA 1
ATOM 6586 C C . GLU A 1 830 ? -16.609 14.233 -57.060 1.00 71.00 830 GLU A C 1
ATOM 6588 O O . GLU A 1 830 ? -17.436 13.325 -57.183 1.00 71.00 830 GLU A O 1
ATOM 6593 N N . ASN A 1 831 ? -16.977 15.518 -57.128 1.00 65.62 831 ASN A N 1
ATOM 6594 C CA . ASN A 1 831 ? -18.345 15.955 -57.375 1.00 65.62 831 ASN A CA 1
ATOM 6595 C C . ASN A 1 831 ? -18.681 15.864 -58.874 1.00 65.62 831 ASN A C 1
ATOM 6597 O O . ASN A 1 831 ? -18.187 16.635 -59.696 1.00 65.62 831 ASN A O 1
ATOM 6601 N N . ALA A 1 832 ? -19.627 14.989 -59.233 1.00 53.25 832 ALA A N 1
ATOM 6602 C CA . ALA A 1 832 ? -20.094 14.802 -60.616 1.00 53.25 832 ALA A CA 1
ATOM 6603 C C . ALA A 1 832 ? -20.646 16.084 -61.293 1.00 53.25 832 ALA A C 1
ATOM 6605 O O . ALA A 1 832 ? -20.762 16.135 -62.515 1.00 53.25 832 ALA A O 1
ATOM 6606 N N . ALA A 1 833 ? -20.970 17.131 -60.521 1.00 50.88 833 ALA A N 1
ATOM 6607 C CA . ALA A 1 833 ? -21.482 18.411 -61.018 1.00 50.88 833 ALA A CA 1
ATOM 6608 C C . ALA A 1 833 ? -20.394 19.390 -61.517 1.00 50.88 833 ALA A C 1
ATOM 6610 O O . ALA A 1 833 ? -20.724 20.376 -62.174 1.00 50.88 833 ALA A O 1
ATOM 6611 N N . VAL A 1 834 ? -19.105 19.133 -61.250 1.00 51.47 834 VAL A N 1
ATOM 6612 C CA . VAL A 1 834 ? -17.990 20.037 -61.617 1.00 51.47 834 VAL A CA 1
ATOM 6613 C C . VAL A 1 834 ? -17.470 19.788 -63.046 1.00 51.47 834 VAL A C 1
ATOM 6615 O O . VAL A 1 834 ? -16.684 20.571 -63.574 1.00 51.47 834 VAL A O 1
ATOM 6618 N N . ALA A 1 835 ? -18.011 18.791 -63.758 1.00 46.78 835 ALA A N 1
ATOM 6619 C CA . ALA A 1 835 ? -17.727 18.552 -65.179 1.00 46.78 835 ALA A CA 1
ATOM 6620 C C . ALA A 1 835 ? -18.209 19.681 -66.128 1.00 46.78 835 ALA A C 1
ATOM 6622 O O . ALA A 1 835 ? -17.960 19.621 -67.331 1.00 46.78 835 ALA A O 1
ATOM 6623 N N . VAL A 1 836 ? -18.869 20.726 -65.607 1.00 46.00 836 VAL A N 1
ATOM 6624 C CA . VAL A 1 836 ? -19.326 21.901 -66.367 1.00 46.00 836 VAL A CA 1
ATOM 6625 C C . VAL A 1 836 ? -18.709 23.188 -65.794 1.00 46.00 836 VAL A C 1
ATOM 6627 O O . VAL A 1 836 ? -19.388 24.050 -65.250 1.00 46.00 836 VAL A O 1
ATOM 6630 N N . GLY A 1 837 ? -17.383 23.304 -65.886 1.00 49.19 837 GLY A N 1
ATOM 6631 C CA . GLY A 1 837 ? -16.663 24.565 -66.130 1.00 49.19 837 GLY A CA 1
ATOM 6632 C C . GLY A 1 837 ? -16.804 25.760 -65.172 1.00 49.19 837 GLY A C 1
ATOM 6633 O O . GLY A 1 837 ? -16.384 26.841 -65.566 1.00 49.19 837 GLY A O 1
ATOM 6634 N N . ASN A 1 838 ? -17.366 25.629 -63.964 1.00 47.50 838 ASN A N 1
ATOM 6635 C CA . ASN A 1 838 ? -17.496 26.759 -63.020 1.00 47.50 838 ASN A CA 1
ATOM 6636 C C . ASN A 1 838 ? -17.340 26.389 -61.525 1.00 47.50 838 ASN A C 1
ATOM 6638 O O . ASN A 1 838 ? -17.703 27.178 -60.650 1.00 47.50 838 ASN A O 1
ATOM 6642 N N . GLY A 1 839 ? -16.803 25.206 -61.208 1.00 55.28 839 GLY A N 1
ATOM 6643 C CA . GLY A 1 839 ? -16.402 24.848 -59.840 1.00 55.28 839 GLY A CA 1
ATOM 6644 C C . GLY A 1 839 ? -15.029 25.430 -59.500 1.00 55.28 839 GLY A C 1
ATOM 6645 O O . GLY A 1 839 ? -14.154 25.498 -60.361 1.00 55.28 839 GLY A O 1
ATOM 6646 N N . LYS A 1 840 ? -14.831 25.882 -58.260 1.00 66.00 840 LYS A N 1
ATOM 6647 C CA . LYS A 1 840 ? -13.519 26.355 -57.801 1.00 66.00 840 LYS A CA 1
ATOM 6648 C C . LYS A 1 840 ? -12.617 25.146 -57.542 1.00 66.00 840 LYS A C 1
ATOM 6650 O O . LYS A 1 840 ? -13.056 24.197 -56.904 1.00 66.00 840 LYS A O 1
ATOM 6655 N N . GLU A 1 841 ? -11.387 25.176 -58.053 1.00 73.50 841 GLU A N 1
ATOM 6656 C CA . GLU A 1 841 ? -10.445 24.055 -57.933 1.00 73.50 841 GLU A CA 1
ATOM 6657 C C . GLU A 1 841 ? -10.029 23.805 -56.474 1.00 73.50 841 GLU A C 1
ATOM 6659 O O . GLU A 1 841 ? -9.878 24.753 -55.691 1.00 73.50 841 GLU A O 1
ATOM 6664 N N . ASP A 1 842 ? -9.799 22.528 -56.142 1.00 84.69 842 ASP A N 1
ATOM 6665 C CA . ASP A 1 842 ? -9.219 22.103 -54.863 1.00 84.69 842 ASP A CA 1
ATOM 6666 C C . ASP A 1 842 ? -7.932 22.882 -54.552 1.00 84.69 842 ASP A C 1
ATOM 6668 O O . ASP A 1 842 ? -7.171 23.270 -55.444 1.00 84.69 842 ASP A O 1
ATOM 6672 N N . GLN A 1 843 ? -7.664 23.098 -53.269 1.00 86.00 843 GLN A N 1
ATOM 6673 C CA . GLN A 1 843 ? -6.492 23.835 -52.799 1.00 86.00 843 GLN A CA 1
ATOM 6674 C C . GLN A 1 843 ? -5.596 22.938 -51.944 1.00 86.00 843 GLN A C 1
ATOM 6676 O O . GLN A 1 843 ? -5.975 21.830 -51.567 1.00 86.00 843 GLN A O 1
ATOM 6681 N N . PHE A 1 844 ? -4.383 23.413 -51.652 1.00 89.56 844 PHE A N 1
ATOM 6682 C CA . PHE A 1 844 ? -3.429 22.685 -50.818 1.00 89.56 844 PHE A CA 1
ATOM 6683 C C . PHE A 1 844 ? -3.088 23.471 -49.562 1.00 89.56 844 PHE A C 1
ATOM 6685 O O . PHE A 1 844 ? -2.879 24.680 -49.634 1.00 89.56 844 PHE A O 1
ATOM 6692 N N . VAL A 1 845 ? -2.997 22.767 -48.435 1.00 88.25 845 VAL A N 1
ATOM 6693 C CA . VAL A 1 845 ? -2.455 23.296 -47.179 1.00 88.25 845 VAL A CA 1
ATOM 6694 C C . VAL A 1 845 ? -0.994 22.895 -47.061 1.00 88.25 845 VAL A C 1
ATOM 6696 O O . VAL A 1 845 ? -0.651 21.718 -47.208 1.00 88.25 845 VAL A O 1
ATOM 6699 N N . GLU A 1 846 ? -0.148 23.875 -46.771 1.00 86.19 846 GLU A N 1
ATOM 6700 C CA . GLU A 1 846 ? 1.258 23.664 -46.443 1.00 86.19 846 GLU A CA 1
ATOM 6701 C C . GLU A 1 846 ? 1.386 23.129 -45.018 1.00 86.19 846 GLU A C 1
ATOM 6703 O O . GLU A 1 846 ? 0.872 23.726 -44.073 1.00 86.19 846 GLU A O 1
ATOM 6708 N N . ASN A 1 847 ? 2.082 22.006 -44.862 1.00 83.06 847 ASN A N 1
ATOM 6709 C CA . ASN A 1 847 ? 2.406 21.442 -43.561 1.00 83.06 847 ASN A CA 1
ATOM 6710 C C . ASN A 1 847 ? 3.937 21.327 -43.441 1.00 83.06 847 ASN A C 1
ATOM 6712 O O . ASN A 1 847 ? 4.530 20.406 -44.020 1.00 83.06 847 ASN A O 1
ATOM 6716 N N . PRO A 1 848 ? 4.596 22.291 -42.770 1.00 79.31 848 PRO A N 1
ATOM 6717 C CA . PRO A 1 848 ? 6.047 22.301 -42.623 1.00 79.31 848 PRO A CA 1
ATOM 6718 C C . PRO A 1 848 ? 6.516 21.297 -41.559 1.00 79.31 848 PRO A C 1
ATOM 6720 O O . PRO A 1 848 ? 5.790 21.000 -40.611 1.00 79.31 848 PRO A O 1
ATOM 6723 N N . ARG A 1 849 ? 7.767 20.834 -41.687 1.00 75.94 849 ARG A N 1
ATOM 6724 C CA . ARG A 1 849 ? 8.451 19.934 -40.734 1.00 75.94 849 ARG A CA 1
ATOM 6725 C C . ARG A 1 849 ? 7.747 18.584 -40.549 1.00 75.94 849 ARG A C 1
ATOM 6727 O O . ARG A 1 849 ? 7.632 18.077 -39.436 1.00 75.94 849 ARG A O 1
ATOM 6734 N N . ILE A 1 850 ? 7.290 17.995 -41.652 1.00 78.69 850 ILE A N 1
ATOM 6735 C CA . ILE A 1 850 ? 6.701 16.650 -41.668 1.00 78.69 850 ILE A CA 1
ATOM 6736 C C . ILE A 1 850 ? 7.679 15.665 -42.309 1.00 78.69 850 ILE A C 1
ATOM 6738 O O . ILE A 1 850 ? 8.188 15.908 -43.406 1.00 78.69 850 ILE A O 1
ATOM 6742 N N . GLY A 1 851 ? 7.895 14.521 -41.656 1.00 77.44 851 GLY A N 1
ATOM 6743 C CA . GLY A 1 851 ? 8.560 13.375 -42.271 1.00 77.44 851 GLY A CA 1
ATOM 6744 C C . GLY A 1 851 ? 7.720 12.833 -43.431 1.00 77.44 851 GLY A C 1
ATOM 6745 O O . GLY A 1 851 ? 6.534 12.545 -43.256 1.00 77.44 851 GLY A O 1
ATOM 6746 N N . PHE A 1 852 ? 8.301 12.722 -44.631 1.00 78.38 852 PHE A N 1
ATOM 6747 C CA . PHE A 1 852 ? 7.536 12.326 -45.814 1.00 78.38 852 PHE A CA 1
ATOM 6748 C C . PHE A 1 852 ? 6.912 10.927 -45.665 1.00 78.38 852 PHE A C 1
ATOM 6750 O O . PHE A 1 852 ? 7.601 9.990 -45.251 1.00 78.38 852 PHE A O 1
ATOM 6757 N N . PRO A 1 853 ? 5.634 10.754 -46.056 1.00 77.69 853 PRO A N 1
ATOM 6758 C CA . PRO A 1 853 ? 5.006 9.445 -46.063 1.00 77.69 853 PRO A CA 1
ATOM 6759 C C . PRO A 1 853 ? 5.718 8.508 -47.043 1.00 77.69 853 PRO A C 1
ATOM 6761 O O . PRO A 1 853 ? 6.287 8.905 -48.062 1.00 77.69 853 PRO A O 1
ATOM 6764 N N . THR A 1 854 ? 5.690 7.221 -46.739 1.00 70.69 854 THR A N 1
ATOM 6765 C CA . THR A 1 854 ? 6.445 6.212 -47.492 1.00 70.69 854 THR A CA 1
ATOM 6766 C C . THR A 1 854 ? 5.836 5.948 -48.875 1.00 70.69 854 THR A C 1
ATOM 6768 O O . THR A 1 854 ? 4.617 5.989 -49.007 1.00 70.69 854 THR A O 1
ATOM 6771 N N . ASN A 1 855 ? 6.667 5.597 -49.865 1.00 76.19 855 ASN A N 1
ATOM 6772 C CA . ASN A 1 855 ? 6.290 5.253 -51.252 1.00 76.19 855 ASN A CA 1
ATOM 6773 C C . ASN A 1 855 ? 5.694 6.404 -52.104 1.00 76.19 855 ASN A C 1
ATOM 6775 O O . ASN A 1 855 ? 4.582 6.262 -52.621 1.00 76.19 855 ASN A O 1
ATOM 6779 N N . PRO A 1 856 ? 6.406 7.531 -52.301 1.00 83.38 856 PRO A N 1
ATOM 6780 C CA . PRO A 1 856 ? 5.987 8.544 -53.269 1.00 83.38 856 PRO A CA 1
ATOM 6781 C C . PRO A 1 856 ? 6.036 8.024 -54.715 1.00 83.38 856 PRO A C 1
ATOM 6783 O O . PRO A 1 856 ? 6.893 7.219 -55.077 1.00 83.38 856 PRO A O 1
ATOM 6786 N N . GLN A 1 857 ? 5.155 8.544 -55.572 1.00 84.50 857 GLN A N 1
ATOM 6787 C CA . GLN A 1 857 ? 5.269 8.425 -57.025 1.00 84.50 857 GLN A CA 1
ATOM 6788 C C . GLN A 1 857 ? 6.064 9.613 -57.570 1.00 84.50 857 GLN A C 1
ATOM 6790 O O . GLN A 1 857 ? 5.646 10.763 -57.416 1.00 84.50 857 GLN A O 1
ATOM 6795 N N . ASN A 1 858 ? 7.177 9.337 -58.250 1.00 83.00 858 ASN A N 1
ATOM 6796 C CA . ASN A 1 858 ? 7.961 10.372 -58.920 1.00 83.00 858 ASN A CA 1
ATOM 6797 C C . ASN A 1 858 ? 7.205 10.878 -60.154 1.00 83.00 858 ASN A C 1
ATOM 6799 O O . ASN A 1 858 ? 6.785 10.090 -61.005 1.00 83.00 858 ASN A O 1
ATOM 6803 N N . ALA A 1 859 ? 7.049 12.193 -60.263 1.00 79.75 859 ALA A N 1
ATOM 6804 C CA . ALA A 1 859 ? 6.455 12.845 -61.421 1.00 79.75 859 ALA A CA 1
ATOM 6805 C C . ALA A 1 859 ? 7.460 13.789 -62.090 1.00 79.75 859 ALA A C 1
ATOM 6807 O O . ALA A 1 859 ? 8.280 14.429 -61.436 1.00 79.75 859 ALA A O 1
ATOM 6808 N N . THR A 1 860 ? 7.391 13.890 -63.415 1.00 75.12 860 THR A N 1
ATOM 6809 C CA . THR A 1 860 ? 8.193 14.833 -64.198 1.00 75.12 860 THR A CA 1
ATOM 6810 C C . THR A 1 860 ? 7.635 16.245 -64.036 1.00 75.12 860 THR A C 1
ATOM 6812 O O . THR A 1 860 ? 6.638 16.600 -64.658 1.00 75.12 860 THR A O 1
ATOM 6815 N N . ALA A 1 861 ? 8.277 17.044 -63.185 1.00 77.25 861 ALA A N 1
ATOM 6816 C CA . ALA A 1 861 ? 8.014 18.470 -63.028 1.00 77.25 861 ALA A CA 1
ATOM 6817 C C . ALA A 1 861 ? 9.320 19.197 -62.678 1.00 77.25 861 ALA A C 1
ATOM 6819 O O . ALA A 1 861 ? 10.090 18.717 -61.848 1.00 77.25 861 ALA A O 1
ATOM 6820 N N . ASN A 1 862 ? 9.563 20.348 -63.305 1.00 76.94 862 ASN A N 1
ATOM 6821 C CA . ASN A 1 862 ? 10.819 21.098 -63.199 1.00 76.94 862 ASN A CA 1
ATOM 6822 C C . ASN A 1 862 ? 10.842 22.082 -62.019 1.00 76.94 862 ASN A C 1
ATOM 6824 O O . ASN A 1 862 ? 11.872 22.687 -61.733 1.00 76.94 862 ASN A O 1
ATOM 6828 N N . ASN A 1 863 ? 9.692 22.314 -61.382 1.00 81.25 863 ASN A N 1
ATOM 6829 C CA . ASN A 1 863 ? 9.551 23.168 -60.208 1.00 81.25 863 ASN A CA 1
ATOM 6830 C C . ASN A 1 863 ? 8.310 22.779 -59.383 1.00 81.25 863 ASN A C 1
ATOM 6832 O O . ASN A 1 863 ? 7.436 22.029 -59.832 1.00 81.25 863 ASN A O 1
ATOM 6836 N N . ILE A 1 864 ? 8.210 23.332 -58.173 1.00 85.00 864 ILE A N 1
ATOM 6837 C CA . ILE A 1 864 ? 7.113 23.069 -57.231 1.00 85.00 864 ILE A CA 1
ATOM 6838 C C . ILE A 1 864 ? 5.724 23.444 -57.781 1.00 85.00 864 ILE A C 1
ATOM 6840 O O . ILE A 1 864 ? 4.737 22.772 -57.482 1.00 85.00 864 ILE A O 1
ATOM 6844 N N . THR A 1 865 ? 5.629 24.476 -58.626 1.00 84.62 865 THR A N 1
ATOM 6845 C CA . THR A 1 865 ? 4.363 24.913 -59.237 1.00 84.62 865 THR A CA 1
ATOM 6846 C C . THR A 1 865 ? 3.866 23.905 -60.274 1.00 84.62 865 THR A C 1
ATOM 6848 O O . THR A 1 865 ? 2.681 23.575 -60.304 1.00 84.62 865 THR A O 1
ATOM 6851 N N . GLU A 1 866 ? 4.766 23.358 -61.089 1.00 85.44 866 GLU A N 1
ATOM 6852 C CA . GLU A 1 866 ? 4.460 22.289 -62.041 1.00 85.44 866 GLU A CA 1
ATOM 6853 C C . GLU A 1 866 ? 4.095 20.983 -61.310 1.00 85.44 866 GLU A C 1
ATOM 6855 O O . GLU A 1 866 ? 3.177 20.270 -61.727 1.00 85.44 866 GLU A O 1
ATOM 6860 N N . CYS A 1 867 ? 4.717 20.720 -60.155 1.00 87.94 867 CYS A N 1
ATOM 6861 C CA . CYS A 1 867 ? 4.374 19.593 -59.286 1.00 87.94 867 CYS A CA 1
ATOM 6862 C C . CYS A 1 867 ? 2.945 19.708 -58.722 1.00 87.94 867 CYS A C 1
ATOM 6864 O O . CYS A 1 867 ? 2.150 18.768 -58.826 1.00 87.94 867 CYS A O 1
ATOM 6866 N N . LYS A 1 868 ? 2.572 20.901 -58.236 1.00 89.38 868 LYS A N 1
ATOM 6867 C CA . LYS A 1 868 ? 1.205 21.227 -57.795 1.00 89.38 868 LYS A CA 1
ATOM 6868 C C . LYS A 1 868 ? 0.175 20.979 -58.899 1.00 89.38 868 LYS A C 1
ATOM 6870 O O . LYS A 1 868 ? -0.825 20.298 -58.674 1.00 89.38 868 LYS A O 1
ATOM 6875 N N . LEU A 1 869 ? 0.423 21.500 -60.104 1.00 86.31 869 LEU A N 1
ATOM 6876 C CA . LEU A 1 869 ? -0.475 21.326 -61.255 1.00 86.31 869 LEU A CA 1
ATOM 6877 C C . LEU A 1 869 ? -0.610 19.853 -61.660 1.00 86.31 869 LEU A C 1
ATOM 6879 O O . LEU A 1 869 ? -1.693 19.404 -62.036 1.00 86.31 869 LEU A O 1
ATOM 6883 N N . THR A 1 870 ? 0.475 19.088 -61.562 1.00 88.12 870 THR A N 1
ATOM 6884 C CA . THR A 1 870 ? 0.473 17.653 -61.862 1.00 88.12 870 THR A CA 1
ATOM 6885 C C . THR A 1 870 ? -0.382 16.867 -60.868 1.00 88.12 870 THR A C 1
ATOM 6887 O O . THR A 1 870 ? -1.141 15.989 -61.283 1.00 88.12 870 THR A O 1
ATOM 6890 N N . CYS A 1 871 ? -0.328 17.215 -59.578 1.00 88.50 871 CYS A N 1
ATOM 6891 C CA . CYS A 1 871 ? -1.206 16.636 -58.563 1.00 88.50 871 CYS A CA 1
ATOM 6892 C C . CYS A 1 871 ? -2.679 17.031 -58.777 1.00 88.50 871 CYS A C 1
ATOM 6894 O O . CYS A 1 871 ? -3.547 16.162 -58.747 1.00 88.50 871 CYS A O 1
ATOM 6896 N N . LEU A 1 872 ? -2.981 18.299 -59.091 1.00 86.88 872 LEU A N 1
ATOM 6897 C CA . LEU A 1 872 ? -4.360 18.754 -59.349 1.00 86.88 872 LEU A CA 1
ATOM 6898 C C . LEU A 1 872 ? -5.043 17.993 -60.488 1.00 86.88 872 LEU A C 1
ATOM 6900 O O . LEU A 1 872 ? -6.205 17.607 -60.349 1.00 86.88 872 LEU A O 1
ATOM 6904 N N . LYS A 1 873 ? -4.308 17.717 -61.576 1.00 84.38 873 LYS A N 1
ATOM 6905 C CA . LYS A 1 873 ? -4.806 16.960 -62.739 1.00 84.38 873 LYS A CA 1
ATOM 6906 C C . LYS A 1 873 ? -5.248 15.533 -62.395 1.00 84.38 873 LYS A C 1
ATOM 6908 O O . LYS A 1 873 ? -6.073 14.971 -63.111 1.00 84.38 873 LYS A O 1
ATOM 6913 N N . LYS A 1 874 ? -4.705 14.929 -61.332 1.00 85.56 874 LYS A N 1
ATOM 6914 C CA . LYS A 1 874 ? -5.061 13.577 -60.878 1.00 85.56 874 LYS A CA 1
ATOM 6915 C C . LYS A 1 874 ? -5.958 13.678 -59.648 1.00 85.56 874 LYS A C 1
ATOM 6917 O O . LYS A 1 874 ? -5.467 13.964 -58.564 1.00 85.56 874 LYS A O 1
ATOM 6922 N N . CYS A 1 875 ? -7.257 13.410 -59.777 1.00 83.94 875 CYS A N 1
ATOM 6923 C CA . CYS A 1 875 ? -8.177 13.483 -58.628 1.00 83.94 875 CYS A CA 1
ATOM 6924 C C . CYS A 1 875 ? -7.789 12.516 -57.489 1.00 83.94 875 CYS A C 1
ATOM 6926 O O . CYS A 1 875 ? -7.953 12.839 -56.323 1.00 83.94 875 CYS A O 1
ATOM 6928 N N . SER A 1 876 ? -7.146 11.388 -57.814 1.00 85.50 876 SER A N 1
ATOM 6929 C CA . SER A 1 876 ? -6.604 10.440 -56.831 1.00 85.50 876 SER A CA 1
ATOM 6930 C C . SER A 1 876 ? -5.389 10.952 -56.040 1.00 85.50 876 SER A C 1
ATOM 6932 O O . SER A 1 876 ? -4.908 10.242 -55.157 1.00 85.50 876 SER A O 1
ATOM 6934 N N . CYS A 1 877 ? -4.843 12.129 -56.373 1.00 89.81 877 CYS A N 1
ATOM 6935 C CA . CYS A 1 877 ? -3.713 12.727 -55.666 1.00 89.81 877 CYS A CA 1
ATOM 6936 C C . CYS A 1 877 ? -4.155 13.331 -54.327 1.00 89.81 877 CYS A C 1
ATOM 6938 O O . CYS A 1 877 ? -4.971 14.254 -54.305 1.00 89.81 877 CYS A O 1
ATOM 6940 N N . SER A 1 878 ? -3.554 12.863 -53.234 1.00 90.50 878 SER A N 1
ATOM 6941 C CA . SER A 1 878 ? -3.827 13.330 -51.870 1.00 90.50 878 SER A CA 1
ATOM 6942 C C . SER A 1 878 ? -2.837 14.387 -51.384 1.00 90.50 878 SER A C 1
ATOM 6944 O O . SER A 1 878 ? -3.228 15.267 -50.617 1.00 90.50 878 SER A O 1
ATOM 6946 N N . ALA A 1 879 ? -1.571 14.314 -51.808 1.00 92.06 879 ALA A N 1
ATOM 6947 C CA . ALA A 1 879 ? -0.530 15.263 -51.415 1.00 92.06 879 ALA A CA 1
ATOM 6948 C C . ALA A 1 879 ? 0.634 15.305 -52.418 1.00 92.06 879 ALA A C 1
ATOM 6950 O O . ALA A 1 879 ? 0.843 14.353 -53.173 1.00 92.06 879 ALA A O 1
ATOM 6951 N N . TYR A 1 880 ? 1.414 16.388 -52.388 1.00 91.62 880 TYR A N 1
ATOM 6952 C CA . TYR A 1 880 ? 2.676 16.500 -53.122 1.00 91.62 880 TYR A CA 1
ATOM 6953 C C . TYR A 1 880 ? 3.783 17.168 -52.292 1.00 91.62 880 TYR A C 1
ATOM 6955 O O . TYR A 1 880 ? 3.522 17.911 -51.342 1.00 91.62 880 TYR A O 1
ATOM 6963 N N . ALA A 1 881 ? 5.032 16.925 -52.677 1.00 89.62 881 ALA A N 1
ATOM 6964 C CA . ALA A 1 881 ? 6.216 17.619 -52.186 1.00 89.62 881 ALA A CA 1
ATOM 6965 C C . ALA A 1 881 ? 7.218 17.802 -53.335 1.00 89.62 881 ALA A C 1
ATOM 6967 O O . ALA A 1 881 ? 7.164 17.084 -54.334 1.00 89.62 881 ALA A O 1
ATOM 6968 N N . TYR A 1 882 ? 8.118 18.774 -53.209 1.00 85.19 882 TYR A N 1
ATOM 6969 C CA . TYR A 1 882 ? 9.179 19.010 -54.185 1.00 85.19 882 TYR A CA 1
ATOM 6970 C C . TYR A 1 882 ? 10.523 19.045 -53.464 1.00 85.19 882 TYR A C 1
ATOM 6972 O O . TYR A 1 882 ? 10.704 19.839 -52.543 1.00 85.19 882 TYR A O 1
ATOM 6980 N N . ASP A 1 883 ? 11.436 18.176 -53.883 1.00 76.94 883 ASP A N 1
ATOM 6981 C CA . ASP A 1 883 ? 12.794 18.063 -53.357 1.00 76.94 883 ASP A CA 1
ATOM 6982 C C . ASP A 1 883 ? 13.792 18.396 -54.477 1.00 76.94 883 ASP A C 1
ATOM 6984 O O . ASP A 1 883 ? 13.639 17.939 -55.610 1.00 76.94 883 ASP A O 1
ATOM 6988 N N . ASN A 1 884 ? 14.824 19.183 -54.171 1.00 71.12 884 ASN A N 1
ATOM 6989 C CA . ASN A 1 884 ? 15.861 19.552 -55.137 1.00 71.12 884 ASN A CA 1
ATOM 6990 C C . ASN A 1 884 ? 16.657 18.334 -55.637 1.00 71.12 884 ASN A C 1
ATOM 6992 O O . ASN A 1 884 ? 17.158 18.369 -56.760 1.00 71.12 884 ASN A O 1
ATOM 6996 N N . ASN A 1 885 ? 16.746 17.263 -54.838 1.00 70.00 885 ASN A N 1
ATOM 6997 C CA . ASN A 1 885 ? 17.461 16.037 -55.204 1.00 70.00 885 ASN A CA 1
ATOM 6998 C C . ASN A 1 885 ? 16.559 14.995 -55.884 1.00 70.00 885 ASN A C 1
ATOM 7000 O O . ASN A 1 885 ? 16.984 14.340 -56.833 1.00 70.00 885 ASN A O 1
ATOM 7004 N N . ASN A 1 886 ? 15.317 14.839 -55.413 1.00 68.44 886 ASN A N 1
ATOM 7005 C CA . ASN A 1 886 ? 14.399 13.782 -55.864 1.00 68.44 886 ASN A CA 1
ATOM 7006 C C . ASN A 1 886 ? 13.289 14.268 -56.820 1.00 68.44 886 ASN A C 1
ATOM 7008 O O . ASN A 1 886 ? 12.512 13.458 -57.326 1.00 68.44 886 ASN A O 1
ATOM 7012 N N . GLY A 1 887 ? 13.213 15.572 -57.103 1.00 83.75 887 GLY A N 1
ATOM 7013 C CA . GLY A 1 887 ? 12.201 16.168 -57.973 1.00 83.75 887 GLY A CA 1
ATOM 7014 C C . GLY A 1 887 ? 10.806 16.208 -57.338 1.00 83.75 887 GLY A C 1
ATOM 7015 O O . GLY A 1 887 ? 10.649 16.392 -56.131 1.00 83.75 887 GLY A O 1
ATOM 7016 N N . CYS A 1 888 ? 9.766 16.075 -58.166 1.00 89.06 888 CYS A N 1
ATOM 7017 C CA . CYS A 1 888 ? 8.371 16.117 -57.725 1.00 89.06 888 CYS A CA 1
ATOM 7018 C C . CYS A 1 888 ? 7.881 14.757 -57.216 1.00 89.06 888 CYS A C 1
ATOM 7020 O O . CYS A 1 888 ? 7.851 13.773 -57.960 1.00 89.06 888 CYS A O 1
ATOM 7022 N N . LEU A 1 889 ? 7.425 14.738 -55.964 1.00 89.88 889 LEU A N 1
ATOM 7023 C CA . LEU A 1 889 ? 6.896 13.573 -55.263 1.00 89.88 889 LEU A CA 1
ATOM 7024 C C . LEU A 1 889 ? 5.384 13.725 -55.084 1.00 89.88 889 LEU A C 1
ATOM 7026 O O . LEU A 1 889 ? 4.916 14.733 -54.553 1.00 89.88 889 LEU A O 1
ATOM 7030 N N . ILE A 1 890 ? 4.614 12.727 -55.516 1.00 90.06 890 ILE A N 1
ATOM 7031 C CA . ILE A 1 890 ? 3.150 12.717 -55.432 1.00 90.06 890 ILE A CA 1
ATOM 7032 C C . ILE A 1 890 ? 2.670 11.473 -54.682 1.00 90.06 890 ILE A C 1
ATOM 7034 O O . ILE A 1 890 ? 3.108 10.362 -54.971 1.00 90.06 890 ILE A O 1
ATOM 7038 N N . TRP A 1 891 ? 1.707 11.641 -53.776 1.00 90.69 891 TRP A N 1
ATOM 7039 C CA . TRP A 1 891 ? 1.036 10.539 -53.086 1.00 90.69 891 TRP A CA 1
ATOM 7040 C C . TRP A 1 891 ? -0.427 10.431 -53.506 1.00 90.69 891 TRP A C 1
ATOM 7042 O O . TRP A 1 891 ? -1.130 11.436 -53.643 1.00 90.69 891 TRP A O 1
ATOM 7052 N N . THR A 1 892 ? -0.895 9.197 -53.679 1.00 88.06 892 THR A N 1
ATOM 7053 C CA . THR A 1 892 ? -2.284 8.876 -54.031 1.00 88.06 892 THR A CA 1
ATOM 7054 C C . THR A 1 892 ? -2.913 7.981 -52.973 1.00 88.06 892 THR A C 1
ATOM 7056 O O . THR A 1 892 ? -2.259 7.040 -52.531 1.00 88.06 892 THR A O 1
ATOM 7059 N N . GLY A 1 893 ? -4.179 8.221 -52.631 1.00 85.06 893 GLY A N 1
ATOM 7060 C CA . GLY A 1 893 ? -4.880 7.465 -51.586 1.00 85.06 893 GLY A CA 1
ATOM 7061 C C . GLY A 1 893 ? -4.532 7.932 -50.170 1.00 85.06 893 GLY A C 1
ATOM 7062 O O . GLY A 1 893 ? -4.206 9.106 -49.966 1.00 85.06 893 GLY A O 1
ATOM 7063 N N . ASP A 1 894 ? -4.638 7.030 -49.201 1.00 88.31 894 ASP A N 1
ATOM 7064 C CA . ASP A 1 894 ? -4.462 7.343 -47.782 1.00 88.31 894 ASP A CA 1
ATOM 7065 C C . ASP A 1 894 ? -2.991 7.549 -47.413 1.00 88.31 894 ASP A C 1
ATOM 7067 O O . ASP A 1 894 ? -2.100 6.821 -47.859 1.00 88.31 894 ASP A O 1
ATOM 7071 N N . LEU A 1 895 ? -2.730 8.569 -46.594 1.00 88.50 895 LEU A N 1
ATOM 7072 C CA . LEU A 1 895 ? -1.387 8.887 -46.116 1.00 88.50 895 LEU A CA 1
ATOM 7073 C C . LEU A 1 895 ? -1.178 8.259 -44.743 1.00 88.50 895 LEU A C 1
ATOM 7075 O O . LEU A 1 895 ? -1.865 8.622 -43.794 1.00 88.50 895 LEU A O 1
ATOM 7079 N N . PHE A 1 896 ? -0.206 7.360 -44.629 1.00 87.94 896 PHE A N 1
ATOM 7080 C CA . PHE A 1 896 ? 0.124 6.687 -43.374 1.00 87.94 896 PHE A CA 1
ATOM 7081 C C . PHE A 1 896 ? 1.488 7.125 -42.844 1.00 87.94 896 PHE A C 1
ATOM 7083 O O . PHE A 1 896 ? 2.382 7.481 -43.616 1.00 87.94 896 PHE A O 1
ATOM 7090 N N . ASN A 1 897 ? 1.663 6.992 -41.526 1.00 86.00 897 ASN A N 1
ATOM 7091 C CA . ASN A 1 897 ? 2.945 7.151 -40.834 1.00 86.00 897 ASN A CA 1
ATOM 7092 C C . ASN A 1 897 ? 3.556 8.559 -40.954 1.00 86.00 897 ASN A C 1
ATOM 7094 O O . ASN A 1 897 ? 4.762 8.707 -41.156 1.00 86.00 897 ASN A O 1
ATOM 7098 N N . LEU A 1 898 ? 2.714 9.590 -40.857 1.00 87.75 898 LEU A N 1
ATOM 7099 C CA . LEU A 1 898 ? 3.159 10.980 -40.795 1.00 87.75 898 LEU A CA 1
ATOM 7100 C C . LEU A 1 898 ? 3.705 11.278 -39.394 1.00 87.75 898 LEU A C 1
ATOM 7102 O O . LEU A 1 898 ? 3.045 10.992 -38.396 1.00 87.75 898 LEU A O 1
ATOM 7106 N N . GLN A 1 899 ? 4.892 11.876 -39.323 1.00 84.12 899 GLN A N 1
ATOM 7107 C CA . GLN A 1 899 ? 5.555 12.232 -38.066 1.00 84.12 899 GLN A CA 1
ATOM 7108 C C . GLN A 1 899 ? 5.991 13.700 -38.088 1.00 84.12 899 GLN A C 1
ATOM 7110 O O . GLN A 1 899 ? 6.448 14.202 -39.119 1.00 84.12 899 GLN A O 1
ATOM 7115 N N . GLN A 1 900 ? 5.849 14.376 -36.949 1.00 82.75 900 GLN A N 1
ATOM 7116 C CA . GLN A 1 900 ? 6.335 15.738 -36.738 1.00 82.75 900 GLN A CA 1
ATOM 7117 C C . GLN A 1 900 ? 7.850 15.718 -36.470 1.00 82.75 900 GLN A C 1
ATOM 7119 O O . GLN A 1 900 ? 8.296 15.045 -35.545 1.00 82.75 900 GLN A O 1
ATOM 7124 N N . LEU A 1 901 ? 8.637 16.456 -37.261 1.00 74.38 901 LEU A N 1
ATOM 7125 C CA . LEU A 1 901 ? 10.088 16.594 -37.066 1.00 74.38 901 LEU A CA 1
ATOM 7126 C C . LEU A 1 901 ? 10.404 17.664 -36.004 1.00 74.38 901 LEU A C 1
ATOM 7128 O O . LEU A 1 901 ? 9.674 18.656 -35.888 1.00 74.38 901 LEU A O 1
ATOM 7132 N N . GLY A 1 902 ? 11.477 17.447 -35.233 1.00 63.59 902 GLY A N 1
ATOM 7133 C CA . GLY A 1 902 ? 11.935 18.323 -34.145 1.00 63.59 902 GLY A CA 1
ATOM 7134 C C . GLY A 1 902 ? 12.606 19.621 -34.619 1.00 63.59 902 GLY A C 1
ATOM 7135 O O . GLY A 1 902 ? 12.717 19.887 -35.817 1.00 63.59 902 GLY A O 1
ATOM 7136 N N . GLU A 1 903 ? 13.034 20.466 -33.675 1.00 58.47 903 GLU A N 1
ATOM 7137 C CA . GLU A 1 903 ? 13.680 21.753 -33.991 1.00 58.47 903 GLU A CA 1
ATOM 7138 C C . GLU A 1 903 ? 15.137 21.623 -34.472 1.00 58.47 903 GLU A C 1
ATOM 7140 O O . GLU A 1 903 ? 15.583 22.509 -35.199 1.00 58.47 903 GLU A O 1
ATOM 7145 N N . ASP A 1 904 ? 15.809 20.507 -34.159 1.00 53.47 904 ASP A N 1
ATOM 7146 C CA . ASP A 1 904 ? 17.242 20.253 -34.409 1.00 53.47 904 ASP A CA 1
ATOM 7147 C C . ASP A 1 904 ? 17.574 19.612 -35.781 1.00 53.47 904 ASP A C 1
ATOM 7149 O O . ASP A 1 904 ? 18.740 19.342 -36.060 1.00 53.47 904 ASP A O 1
ATOM 7153 N N . ASP A 1 905 ? 16.584 19.346 -36.644 1.00 56.75 905 ASP A N 1
ATOM 7154 C CA . ASP A 1 905 ? 16.821 18.790 -37.989 1.00 56.75 905 ASP A CA 1
ATOM 7155 C C . ASP A 1 905 ? 17.070 19.907 -39.025 1.00 56.75 905 ASP A C 1
ATOM 7157 O O . ASP A 1 905 ? 16.190 20.727 -39.303 1.00 56.75 905 ASP A O 1
ATOM 7161 N N . ASP A 1 906 ? 18.252 19.902 -39.652 1.00 50.16 906 ASP A N 1
ATOM 7162 C CA . ASP A 1 906 ? 18.733 20.950 -40.574 1.00 50.16 906 ASP A CA 1
ATOM 7163 C C . ASP A 1 906 ? 17.964 21.047 -41.921 1.00 50.16 906 ASP A C 1
ATOM 7165 O O . ASP A 1 906 ? 18.108 22.029 -42.655 1.00 50.16 906 ASP A O 1
ATOM 7169 N N . GLU A 1 907 ? 17.110 20.071 -42.268 1.00 59.28 907 GLU A N 1
ATOM 7170 C CA . GLU A 1 907 ? 16.320 20.064 -43.514 1.00 59.28 907 GLU A CA 1
ATOM 7171 C C . GLU A 1 907 ? 14.811 20.260 -43.269 1.00 59.28 907 GLU A C 1
ATOM 7173 O O . GLU A 1 907 ? 14.076 19.325 -42.939 1.00 59.28 907 GLU A O 1
ATOM 7178 N N . VAL A 1 908 ? 14.296 21.467 -43.532 1.00 63.16 908 VAL A N 1
ATOM 7179 C CA . VAL A 1 908 ? 12.849 21.748 -43.489 1.00 63.16 908 VAL A CA 1
ATOM 7180 C C . VAL A 1 908 ? 12.141 21.095 -44.683 1.00 63.16 908 VAL A C 1
ATOM 7182 O O . VAL A 1 908 ? 12.154 21.618 -45.797 1.00 63.16 908 VAL A O 1
ATOM 7185 N N . LYS A 1 909 ? 11.474 19.960 -44.446 1.00 73.94 909 LYS A N 1
ATOM 7186 C CA . LYS A 1 909 ? 10.617 19.275 -45.432 1.00 73.94 909 LYS A CA 1
ATOM 7187 C C . LYS A 1 909 ? 9.162 19.732 -45.296 1.00 73.94 909 LYS A C 1
ATOM 7189 O O . LYS A 1 909 ? 8.600 19.699 -44.201 1.00 73.94 909 LYS A O 1
ATOM 7194 N N . THR A 1 910 ? 8.544 20.144 -46.407 1.00 82.94 910 THR A N 1
ATOM 7195 C CA . THR A 1 910 ? 7.155 20.649 -46.444 1.00 82.94 910 THR A CA 1
ATOM 7196 C C . THR A 1 910 ? 6.273 19.765 -47.321 1.00 82.94 910 THR A C 1
ATOM 7198 O O . THR A 1 910 ? 6.536 19.596 -48.514 1.00 82.94 910 THR A O 1
ATOM 7201 N N . LEU A 1 911 ? 5.197 19.229 -46.739 1.00 88.62 911 LEU A N 1
ATOM 7202 C CA . LEU A 1 911 ? 4.200 18.413 -47.434 1.00 88.62 911 LEU A CA 1
ATOM 7203 C C . LEU A 1 911 ? 2.945 19.248 -47.733 1.00 88.62 911 LEU A C 1
ATOM 7205 O O . LEU A 1 911 ? 2.405 19.908 -46.845 1.00 88.62 911 LEU A O 1
ATOM 7209 N N . HIS A 1 912 ? 2.462 19.206 -48.975 1.00 90.31 912 HIS A N 1
ATOM 7210 C CA . HIS A 1 912 ? 1.282 19.954 -49.413 1.00 90.31 912 HIS A CA 1
ATOM 7211 C C . HIS A 1 912 ? 0.090 19.009 -49.546 1.00 90.31 912 HIS A C 1
ATOM 7213 O O . HIS A 1 912 ? 0.102 18.121 -50.398 1.00 90.31 912 HIS A O 1
ATOM 7219 N N . ILE A 1 913 ? -0.945 19.200 -48.728 1.00 90.56 913 ILE A N 1
ATOM 7220 C CA . ILE A 1 913 ? -2.091 18.281 -48.625 1.00 90.56 913 ILE A CA 1
ATOM 7221 C C . ILE A 1 913 ? -3.310 18.861 -49.328 1.00 90.56 913 ILE A C 1
ATOM 7223 O O . ILE A 1 913 ? -3.660 20.014 -49.090 1.00 90.56 913 ILE A O 1
ATOM 7227 N N . ARG A 1 914 ? -3.971 18.059 -50.168 1.00 91.19 914 ARG A N 1
ATOM 7228 C CA . ARG A 1 914 ? -5.142 18.469 -50.954 1.00 91.19 914 ARG A CA 1
ATOM 7229 C C . ARG A 1 914 ? -6.420 18.503 -50.109 1.00 91.19 914 ARG A C 1
ATOM 7231 O O . ARG A 1 914 ? -6.802 17.482 -49.528 1.00 91.19 914 ARG A O 1
ATOM 7238 N N . LEU A 1 915 ? -7.107 19.645 -50.121 1.00 88.94 915 LEU A N 1
ATOM 7239 C CA . LEU A 1 915 ? -8.394 19.899 -49.467 1.00 88.94 915 LEU A CA 1
ATOM 7240 C C . LEU A 1 915 ? -9.391 20.567 -50.428 1.00 88.94 915 LEU A C 1
ATOM 7242 O O . LEU A 1 915 ? -9.006 21.211 -51.407 1.00 88.94 915 LEU A O 1
ATOM 7246 N N . ALA A 1 916 ? -10.679 20.454 -50.106 1.00 87.00 916 ALA A N 1
ATOM 7247 C CA . ALA A 1 916 ? -11.748 21.128 -50.836 1.00 87.00 916 ALA A CA 1
ATOM 7248 C C . ALA A 1 916 ? -11.641 22.658 -50.708 1.00 87.00 916 ALA A C 1
ATOM 7250 O O . ALA A 1 916 ? -11.233 23.185 -49.671 1.00 87.00 916 ALA A O 1
ATOM 7251 N N . TYR A 1 917 ? -12.062 23.392 -51.743 1.00 81.38 917 TYR A N 1
ATOM 7252 C CA . TYR A 1 917 ? -12.033 24.860 -51.732 1.00 81.38 917 TYR A CA 1
ATOM 7253 C C . TYR A 1 917 ? -12.868 25.467 -50.586 1.00 81.38 917 TYR A C 1
ATOM 7255 O O . TYR A 1 917 ? -12.520 26.524 -50.052 1.00 81.38 917 TYR A O 1
ATOM 7263 N N . SER A 1 918 ? -13.962 24.805 -50.192 1.00 79.06 918 SER A N 1
ATOM 7264 C CA . SER A 1 918 ? -14.851 25.226 -49.100 1.00 79.06 918 SER A CA 1
ATOM 7265 C C . SER A 1 918 ? -14.115 25.467 -47.775 1.00 79.06 918 SER A C 1
ATOM 7267 O O . SER A 1 918 ? -14.465 26.411 -47.064 1.00 79.06 918 SER A O 1
ATOM 7269 N N . GLU A 1 919 ? -13.056 24.703 -47.489 1.00 80.75 919 GLU A N 1
ATOM 7270 C CA . GLU A 1 919 ? -12.254 24.799 -46.257 1.00 80.75 919 GLU A CA 1
ATOM 7271 C C . GLU A 1 919 ? -11.472 26.122 -46.140 1.00 80.75 919 GLU A C 1
ATOM 7273 O O . GLU A 1 919 ? -11.068 26.515 -45.049 1.00 80.75 919 GLU A O 1
ATOM 7278 N N . PHE A 1 920 ? -11.289 26.854 -47.245 1.00 75.06 920 PHE A N 1
ATOM 7279 C CA . PHE A 1 920 ? -10.533 28.115 -47.287 1.00 75.06 920 PHE A CA 1
ATOM 7280 C C . PHE A 1 920 ? -11.428 29.361 -47.332 1.00 75.06 920 PHE A C 1
ATOM 7282 O O . PHE A 1 920 ? -10.938 30.490 -47.422 1.00 75.06 920 PHE A O 1
ATOM 7289 N N . SER A 1 921 ? -12.753 29.189 -47.287 1.00 59.97 921 SER A N 1
ATOM 7290 C CA . SER A 1 921 ? -13.700 30.303 -47.320 1.00 59.97 921 SER A CA 1
ATOM 7291 C C . SER A 1 921 ? -14.059 30.787 -45.907 1.00 59.97 921 SER A C 1
ATOM 7293 O O . SER A 1 921 ? -14.738 30.105 -45.147 1.00 59.97 921 SER A O 1
ATOM 7295 N N . ASN A 1 922 ? -13.604 31.995 -45.542 1.00 42.12 922 ASN A N 1
ATOM 7296 C CA . ASN A 1 922 ? -13.953 32.633 -44.267 1.00 42.12 922 ASN A CA 1
ATOM 7297 C C . ASN A 1 922 ? -15.480 32.822 -44.140 1.00 42.12 922 ASN A C 1
ATOM 7299 O O . ASN A 1 922 ? -16.096 33.372 -45.059 1.00 42.12 922 ASN A O 1
ATOM 7303 N N . PRO A 1 923 ? -16.103 32.490 -42.992 1.00 43.19 923 PRO A N 1
ATOM 7304 C CA . PRO A 1 923 ? -17.519 32.743 -42.772 1.00 43.19 923 PRO A CA 1
ATOM 7305 C C . PRO A 1 923 ? -17.743 34.243 -42.529 1.00 43.19 923 PRO A C 1
ATOM 7307 O O . PRO A 1 923 ? -17.731 34.740 -41.401 1.00 43.19 923 PRO A O 1
ATOM 7310 N N . THR A 1 924 ? -17.947 35.014 -43.597 1.00 34.97 924 THR A N 1
ATOM 7311 C CA . THR A 1 924 ? -18.363 36.414 -43.478 1.00 34.97 924 THR A CA 1
ATOM 7312 C C . THR A 1 924 ? -19.799 36.512 -42.969 1.00 34.97 924 THR A C 1
ATOM 7314 O O . THR A 1 924 ? -20.732 35.954 -43.545 1.00 34.97 924 THR A O 1
ATOM 7317 N N . LYS A 1 925 ? -19.956 37.288 -41.892 1.00 38.25 925 LYS A N 1
ATOM 7318 C CA . LYS A 1 925 ? -21.198 37.799 -41.297 1.00 38.25 925 LYS A CA 1
ATOM 7319 C C . LYS A 1 925 ? -22.336 38.002 -42.317 1.00 38.25 925 LYS A C 1
ATOM 7321 O O . LYS A 1 925 ? -22.296 38.948 -43.096 1.00 38.25 925 LYS A O 1
ATOM 7326 N N . SER A 1 926 ? -23.443 37.269 -42.173 1.00 27.22 926 SER A N 1
ATOM 7327 C CA . SER A 1 926 ? -24.768 37.833 -42.462 1.00 27.22 926 SER A CA 1
ATOM 7328 C C . SER A 1 926 ? -25.829 37.288 -41.501 1.00 27.22 926 SER A C 1
ATOM 7330 O O . SER A 1 926 ? -25.946 36.096 -41.231 1.00 27.22 926 SER A O 1
ATOM 7332 N N . LYS A 1 927 ? -26.535 38.238 -40.891 1.00 34.16 927 LYS A N 1
ATOM 7333 C CA . LYS A 1 927 ? -27.578 38.075 -39.882 1.00 34.16 927 LYS A CA 1
ATOM 7334 C C . LYS A 1 927 ? -28.869 37.532 -40.503 1.00 34.16 927 LYS A C 1
ATOM 7336 O O . LYS A 1 927 ? -29.212 37.898 -41.616 1.00 34.16 927 LYS A O 1
ATOM 7341 N N . LYS A 1 928 ? -29.668 36.878 -39.650 1.00 32.81 928 LYS A N 1
ATOM 7342 C CA . LYS A 1 928 ? -31.140 36.988 -39.571 1.00 32.81 928 LYS A CA 1
ATOM 7343 C C . LYS A 1 928 ? -31.920 36.828 -40.891 1.00 32.81 928 LYS A C 1
ATOM 7345 O O . LYS A 1 928 ? -32.108 37.798 -41.616 1.00 32.81 928 LYS A O 1
ATOM 7350 N N . LYS A 1 929 ? -32.594 35.683 -41.039 1.00 30.17 929 LYS A N 1
ATOM 7351 C CA . LYS A 1 929 ? -34.071 35.561 -41.121 1.00 30.17 929 LYS A CA 1
ATOM 7352 C C . LYS A 1 929 ? -34.452 34.135 -41.530 1.00 30.17 929 LYS A C 1
ATOM 7354 O O . LYS A 1 929 ? -34.229 33.753 -42.670 1.00 30.17 929 LYS A O 1
ATOM 7359 N N . LYS A 1 930 ? -35.121 33.412 -40.628 1.00 30.52 930 LYS A N 1
ATOM 7360 C CA . LYS A 1 930 ? -36.402 32.722 -40.887 1.00 30.52 930 LYS A CA 1
ATOM 7361 C C . LYS A 1 930 ? -36.950 32.169 -39.567 1.00 30.52 930 LYS A C 1
ATOM 7363 O O . LYS A 1 930 ? -36.773 31.014 -39.214 1.00 30.52 930 LYS A O 1
ATOM 7368 N N . LEU A 1 931 ? -37.610 33.064 -38.832 1.00 32.47 931 LEU A N 1
ATOM 7369 C CA . LEU A 1 931 ? -38.525 32.761 -37.735 1.00 32.47 931 LEU A CA 1
ATOM 7370 C C . LEU A 1 931 ? -39.944 32.924 -38.290 1.00 32.47 931 LEU A C 1
ATOM 7372 O O . LEU A 1 931 ? -40.423 34.055 -38.288 1.00 32.47 931 LEU A O 1
ATOM 7376 N N . THR A 1 932 ? -40.590 31.866 -38.808 1.00 33.34 932 THR A N 1
ATOM 7377 C CA . THR A 1 932 ? -42.066 31.848 -38.994 1.00 33.34 932 THR A CA 1
ATOM 7378 C C . THR A 1 932 ? -42.712 30.469 -39.264 1.00 33.34 932 THR A C 1
ATOM 7380 O O . THR A 1 932 ? -43.723 30.438 -39.943 1.00 33.34 932 THR A O 1
ATOM 7383 N N . ILE A 1 933 ? -42.226 29.314 -38.778 1.00 38.81 933 ILE A N 1
ATOM 7384 C CA . ILE A 1 933 ? -43.014 28.050 -38.873 1.00 38.81 933 ILE A CA 1
ATOM 7385 C C . ILE A 1 933 ? -42.743 27.117 -37.675 1.00 38.81 933 ILE A C 1
ATOM 7387 O O . ILE A 1 933 ? -42.165 26.055 -37.843 1.00 38.81 933 ILE A O 1
ATOM 7391 N N . VAL A 1 934 ? -43.104 27.504 -36.444 1.00 41.78 934 VAL A N 1
ATOM 7392 C CA . VAL A 1 934 ? -43.130 26.553 -35.293 1.00 41.78 934 VAL A CA 1
ATOM 7393 C C . VAL A 1 934 ? -44.331 26.775 -34.347 1.00 41.78 934 VAL A C 1
ATOM 7395 O O . VAL A 1 934 ? -44.653 25.919 -33.531 1.00 41.78 934 VAL A O 1
ATOM 7398 N N . ALA A 1 935 ? -45.093 27.864 -34.481 1.00 38.16 935 ALA A N 1
ATOM 7399 C CA . ALA A 1 935 ? -46.093 28.256 -33.477 1.00 38.16 935 ALA A CA 1
ATOM 7400 C C . ALA A 1 935 ? -47.398 27.421 -33.429 1.00 38.16 935 ALA A C 1
ATOM 7402 O O . ALA A 1 935 ? -48.247 27.705 -32.593 1.00 38.16 935 ALA A O 1
ATOM 7403 N N . VAL A 1 936 ? -47.577 26.392 -34.270 1.00 36.72 936 VAL A N 1
ATOM 7404 C CA . VAL A 1 936 ? -48.821 25.581 -34.300 1.00 36.72 936 VAL A CA 1
ATOM 7405 C C . VAL A 1 936 ? -48.614 24.127 -33.838 1.00 36.72 936 VAL A C 1
ATOM 7407 O O . VAL A 1 936 ? -49.579 23.457 -33.491 1.00 36.72 936 VAL A O 1
ATOM 7410 N N . ALA A 1 937 ? -47.372 23.640 -33.725 1.00 45.62 937 ALA A N 1
ATOM 7411 C CA . ALA A 1 937 ? -47.100 22.268 -33.265 1.00 45.62 937 ALA A CA 1
ATOM 7412 C C . ALA A 1 937 ? -46.872 22.151 -31.742 1.00 45.62 937 ALA A C 1
ATOM 7414 O O . ALA A 1 937 ? -46.921 21.059 -31.182 1.00 45.62 937 ALA A O 1
ATOM 7415 N N . VAL A 1 938 ? -46.624 23.271 -31.055 1.00 48.62 938 VAL A N 1
ATOM 7416 C CA . VAL A 1 938 ? -46.222 23.282 -29.635 1.00 48.62 938 VAL A CA 1
ATOM 7417 C C . VAL A 1 938 ? -47.429 23.235 -28.685 1.00 48.62 938 VAL A C 1
ATOM 7419 O O . VAL A 1 938 ? -47.330 22.722 -27.571 1.00 48.62 938 VAL A O 1
ATOM 7422 N N . SER A 1 939 ? -48.600 23.699 -29.123 1.00 46.09 939 SER A N 1
ATOM 7423 C CA . SER A 1 939 ? -49.809 23.774 -28.293 1.00 46.09 939 SER A CA 1
ATOM 7424 C C . SER A 1 939 ? -50.503 22.422 -28.077 1.00 46.09 939 SER A C 1
ATOM 7426 O O . SER A 1 939 ? -51.105 22.225 -27.025 1.00 46.09 939 SER A O 1
ATOM 7428 N N . SER A 1 940 ? -50.379 21.458 -28.995 1.00 45.00 940 SER A N 1
ATOM 7429 C CA . SER A 1 940 ? -50.942 20.106 -28.825 1.00 45.00 940 SER A CA 1
ATOM 7430 C C . SER A 1 940 ? -50.052 19.189 -27.973 1.00 45.00 940 SER A C 1
ATOM 7432 O O . SER A 1 940 ? -50.564 18.375 -27.203 1.00 45.00 940 SER A O 1
ATOM 7434 N N . GLY A 1 941 ? -48.727 19.362 -28.036 1.00 52.56 941 GLY A N 1
ATOM 7435 C CA . GLY A 1 941 ? -47.766 18.572 -27.256 1.00 52.56 941 GLY A CA 1
ATOM 7436 C C . GLY A 1 941 ? -47.768 18.889 -25.757 1.00 52.56 941 GLY A C 1
ATOM 7437 O O . GLY A 1 941 ? -47.659 17.982 -24.934 1.00 52.56 941 GLY A O 1
ATOM 7438 N N . LEU A 1 942 ? -47.955 20.158 -25.378 1.00 55.50 942 LEU A N 1
ATOM 7439 C CA . LEU A 1 942 ? -47.910 20.582 -23.971 1.00 55.50 942 LEU A CA 1
ATOM 7440 C C . LEU A 1 942 ? -49.134 20.133 -23.159 1.00 55.50 942 LEU A C 1
ATOM 7442 O O . LEU A 1 942 ? -49.011 19.845 -21.970 1.00 55.50 942 LEU A O 1
ATOM 7446 N N . ILE A 1 943 ? -50.300 20.010 -23.798 1.00 57.78 943 ILE A N 1
ATOM 7447 C CA . ILE A 1 943 ? -51.531 19.536 -23.147 1.00 57.78 943 ILE A CA 1
ATOM 7448 C C . ILE A 1 943 ? -51.448 18.019 -22.901 1.00 57.78 943 ILE A C 1
ATOM 7450 O O . ILE A 1 943 ? -51.807 17.548 -21.820 1.00 57.78 943 ILE A O 1
ATOM 7454 N N . LEU A 1 944 ? -50.890 17.257 -23.850 1.00 55.75 944 LEU A N 1
ATOM 7455 C CA . LEU A 1 944 ? -50.661 15.814 -23.703 1.00 55.75 944 LEU A CA 1
ATOM 7456 C C . LEU A 1 944 ? -49.580 15.497 -22.658 1.00 55.75 944 LEU A C 1
ATOM 7458 O O . LEU A 1 944 ? -49.780 14.608 -21.834 1.00 55.75 944 LEU A O 1
ATOM 7462 N N . LEU A 1 945 ? -48.489 16.268 -22.611 1.00 60.91 945 LEU A N 1
ATOM 7463 C CA . LEU A 1 945 ? -47.462 16.154 -21.566 1.00 60.91 945 LEU A CA 1
ATOM 7464 C C . LEU A 1 945 ? -48.000 16.528 -20.178 1.00 60.91 945 LEU A C 1
ATOM 7466 O O . LEU A 1 945 ? -47.678 15.855 -19.200 1.00 60.91 945 LEU A O 1
ATOM 7470 N N . GLY A 1 946 ? -48.859 17.547 -20.084 1.00 62.78 946 GLY A N 1
ATOM 7471 C CA . GLY A 1 946 ? -49.510 17.939 -18.831 1.00 62.78 946 GLY A CA 1
ATOM 7472 C C . GLY A 1 946 ? -50.444 16.860 -18.275 1.00 62.78 946 GLY A C 1
ATOM 7473 O O . GLY A 1 946 ? -50.383 16.546 -17.086 1.00 62.78 946 GLY A O 1
ATOM 7474 N N . LEU A 1 947 ? -51.252 16.231 -19.135 1.00 63.31 947 LEU A N 1
ATOM 7475 C CA . LEU A 1 947 ? -52.133 15.117 -18.762 1.00 63.31 947 LEU A CA 1
ATOM 7476 C C . LEU A 1 947 ? -51.342 13.852 -18.403 1.00 63.31 947 LEU A C 1
ATOM 7478 O O . LEU A 1 947 ? -51.663 13.183 -17.421 1.00 63.31 947 LEU A O 1
ATOM 7482 N N . MET A 1 948 ? -50.262 13.561 -19.132 1.00 60.34 948 MET A N 1
ATOM 7483 C CA . MET A 1 948 ? -49.392 12.416 -18.857 1.00 60.34 948 MET A CA 1
ATOM 7484 C C . MET A 1 948 ? -48.627 12.595 -17.539 1.00 60.34 948 MET A C 1
ATOM 7486 O O . MET A 1 948 ? -48.580 11.674 -16.727 1.00 60.34 948 MET A O 1
ATOM 7490 N N . MET A 1 949 ? -48.122 13.800 -17.254 1.00 59.59 949 MET A N 1
ATOM 7491 C CA . MET A 1 949 ? -47.482 14.116 -15.973 1.00 59.59 949 MET A CA 1
ATOM 7492 C C . MET A 1 949 ? -48.474 14.118 -14.803 1.00 59.59 949 MET A C 1
ATOM 7494 O O . MET A 1 949 ? -48.106 13.710 -13.704 1.00 59.59 949 MET A O 1
ATOM 7498 N N . PHE A 1 950 ? -49.736 14.505 -15.014 1.00 57.91 950 PHE A N 1
ATOM 7499 C CA . PHE A 1 950 ? -50.781 14.428 -13.987 1.00 57.91 950 PHE A CA 1
ATOM 7500 C C . PHE A 1 950 ? -51.188 12.975 -13.676 1.00 57.91 950 PHE A C 1
ATOM 7502 O O . PHE A 1 950 ? -51.357 12.622 -12.508 1.00 57.91 950 PHE A O 1
ATOM 7509 N N . ILE A 1 951 ? -51.254 12.099 -14.687 1.00 56.62 951 ILE A N 1
ATOM 7510 C CA . ILE A 1 951 ? -51.528 10.659 -14.516 1.00 56.62 951 ILE A CA 1
ATOM 7511 C C . ILE A 1 951 ? -50.330 9.934 -13.872 1.00 56.62 951 ILE A C 1
ATOM 7513 O O . ILE A 1 951 ? -50.513 9.108 -12.978 1.00 56.62 951 ILE A O 1
ATOM 7517 N N . ILE A 1 952 ? -49.094 10.285 -14.241 1.00 58.69 952 ILE A N 1
ATOM 7518 C CA . ILE A 1 952 ? -47.876 9.736 -13.618 1.00 58.69 952 ILE A CA 1
ATOM 7519 C C . ILE A 1 952 ? -47.760 10.206 -12.159 1.00 58.69 952 ILE A C 1
ATOM 7521 O O . ILE A 1 952 ? -47.489 9.402 -11.269 1.00 58.69 952 ILE A O 1
ATOM 7525 N N . LYS A 1 953 ? -48.067 11.478 -11.870 1.00 45.31 953 LYS A N 1
ATOM 7526 C CA . LYS A 1 953 ? -48.028 12.041 -10.509 1.00 45.31 953 LYS A CA 1
ATOM 7527 C C . LYS A 1 953 ? -49.138 11.502 -9.598 1.00 45.31 953 LYS A C 1
ATOM 7529 O O . LYS A 1 953 ? -48.923 11.405 -8.391 1.00 45.31 953 LYS A O 1
ATOM 7534 N N . THR A 1 954 ? -50.294 11.126 -10.151 1.00 39.38 954 THR A N 1
ATOM 7535 C CA . THR A 1 954 ? -51.384 10.482 -9.392 1.00 39.38 954 THR A CA 1
ATOM 7536 C C . THR A 1 954 ? -51.155 8.982 -9.193 1.00 39.38 954 THR A C 1
ATOM 7538 O O . THR A 1 954 ? -51.561 8.460 -8.160 1.00 39.38 954 THR A O 1
ATOM 7541 N N . ARG A 1 955 ? -50.422 8.301 -10.092 1.00 41.28 955 ARG A N 1
ATOM 7542 C CA . ARG A 1 955 ? -50.041 6.883 -9.924 1.00 41.28 955 ARG A CA 1
ATOM 7543 C C . ARG A 1 955 ? -48.774 6.639 -9.104 1.00 41.28 955 ARG A C 1
ATOM 7545 O O . ARG A 1 955 ? -48.619 5.555 -8.559 1.00 41.28 955 ARG A O 1
ATOM 7552 N N . TRP A 1 956 ? -47.906 7.635 -8.937 1.00 37.16 956 TRP A N 1
ATOM 7553 C CA . TRP A 1 956 ? -46.698 7.526 -8.103 1.00 37.16 956 TRP A CA 1
ATOM 7554 C C . TRP A 1 956 ? -46.942 7.746 -6.599 1.00 37.16 956 TRP A C 1
ATOM 7556 O O . TRP A 1 956 ? -45.990 7.761 -5.819 1.00 37.16 956 TRP A O 1
ATOM 7566 N N . ARG A 1 957 ? -48.198 7.918 -6.161 1.00 32.12 957 ARG A N 1
ATOM 7567 C CA . ARG A 1 957 ? -48.537 8.156 -4.746 1.00 32.12 957 ARG A CA 1
ATOM 7568 C C . ARG A 1 957 ? -49.196 6.992 -4.001 1.00 32.12 957 ARG A C 1
ATOM 7570 O O . ARG A 1 957 ? -49.559 7.178 -2.846 1.00 32.12 957 ARG A O 1
ATOM 7577 N N . THR A 1 958 ? -49.262 5.790 -4.565 1.00 28.45 958 THR A N 1
ATOM 7578 C CA . THR A 1 958 ? -49.839 4.632 -3.859 1.00 28.45 958 THR A CA 1
ATOM 7579 C C . THR A 1 958 ? -49.025 3.353 -4.074 1.00 28.45 958 THR A C 1
ATOM 7581 O O . THR A 1 958 ? -49.043 2.803 -5.169 1.00 28.45 958 THR A O 1
ATOM 7584 N N . THR A 1 959 ? -48.394 2.894 -2.978 1.00 28.69 959 THR A N 1
ATOM 7585 C CA . THR A 1 959 ? -48.207 1.469 -2.599 1.00 28.69 959 THR A CA 1
ATOM 7586 C C . THR A 1 959 ? -47.099 0.708 -3.367 1.00 28.69 959 THR A C 1
ATOM 7588 O O . THR A 1 959 ? -47.256 0.402 -4.537 1.00 28.69 959 THR A O 1
ATOM 7591 N N . ILE A 1 960 ? -45.866 0.589 -2.841 1.00 32.62 960 ILE A N 1
ATOM 7592 C CA . ILE A 1 960 ? -45.340 -0.384 -1.841 1.00 32.62 960 ILE A CA 1
ATOM 7593 C C . ILE A 1 960 ? -44.825 -1.703 -2.483 1.00 32.62 960 ILE A C 1
ATOM 7595 O O . ILE A 1 960 ? -45.534 -2.377 -3.218 1.00 32.62 960 ILE A O 1
ATOM 7599 N N . ILE A 1 961 ? -43.557 -2.012 -2.168 1.00 43.06 961 ILE A N 1
ATOM 7600 C CA . ILE A 1 961 ? -42.811 -3.296 -2.256 1.00 43.06 961 ILE A CA 1
ATOM 7601 C C . ILE A 1 961 ? -43.565 -4.357 -1.423 1.00 43.06 961 ILE A C 1
ATOM 7603 O O . ILE A 1 961 ? -43.988 -3.961 -0.342 1.00 43.06 961 ILE A O 1
ATOM 7607 N N . PRO A 1 962 ? -43.740 -5.653 -1.793 1.00 44.78 962 PRO A N 1
ATOM 7608 C CA . PRO A 1 962 ? -42.700 -6.661 -1.487 1.00 44.78 962 PRO A CA 1
ATOM 7609 C C . PRO A 1 962 ? -42.733 -7.990 -2.273 1.00 44.78 962 PRO A C 1
ATOM 7611 O O . PRO A 1 962 ? -43.640 -8.239 -3.063 1.00 44.78 962 PRO A O 1
ATOM 7614 N N . THR A 1 963 ? -41.726 -8.833 -1.976 1.00 31.86 963 THR A N 1
ATOM 7615 C CA . THR A 1 963 ? -41.705 -10.318 -1.796 1.00 31.86 963 THR A CA 1
ATOM 7616 C C . THR A 1 963 ? -40.495 -10.963 -2.500 1.00 31.86 963 THR A C 1
ATOM 7618 O O . THR A 1 963 ? -40.229 -10.640 -3.649 1.00 31.86 963 THR A O 1
ATOM 7621 N N . ASN A 1 964 ? -39.671 -11.862 -1.944 1.00 28.66 964 ASN A N 1
ATOM 7622 C CA . ASN A 1 964 ? -39.390 -12.376 -0.592 1.00 28.66 964 ASN A CA 1
ATOM 7623 C C . ASN A 1 964 ? -37.887 -12.770 -0.583 1.00 28.66 964 ASN A C 1
ATOM 7625 O O . ASN A 1 964 ? -37.447 -13.385 -1.557 1.00 28.66 964 ASN A O 1
ATOM 7629 N N . PRO A 1 965 ? -37.084 -12.474 0.457 1.00 34.62 965 PRO A N 1
ATOM 7630 C CA . PRO A 1 965 ? -35.715 -12.976 0.549 1.00 34.62 965 PRO A CA 1
ATOM 7631 C C . PRO A 1 965 ? -35.730 -14.466 0.905 1.00 34.62 965 PRO A C 1
ATOM 7633 O O . PRO A 1 965 ? -36.406 -14.872 1.850 1.00 34.62 965 PRO A O 1
ATOM 7636 N N . THR A 1 966 ? -34.944 -15.275 0.197 1.00 36.03 966 THR A N 1
ATOM 7637 C CA . THR A 1 966 ? -34.538 -16.598 0.685 1.00 36.03 966 THR A CA 1
ATOM 7638 C C . THR A 1 966 ? -33.891 -16.442 2.059 1.00 36.03 966 THR A C 1
ATOM 7640 O O . THR A 1 966 ? -32.946 -15.666 2.233 1.00 36.03 966 THR A O 1
ATOM 7643 N N . GLU A 1 967 ? -34.428 -17.162 3.039 1.00 38.84 967 GLU A N 1
ATOM 7644 C CA . GLU A 1 967 ? -33.971 -17.182 4.423 1.00 38.84 967 GLU A CA 1
ATOM 7645 C C . GLU A 1 967 ? -32.475 -17.534 4.497 1.00 38.84 967 GLU A C 1
ATOM 7647 O O . GLU A 1 967 ? -32.088 -18.683 4.323 1.00 38.84 967 GLU A O 1
ATOM 7652 N N . GLY A 1 968 ? -31.617 -16.533 4.735 1.00 48.81 968 GLY A N 1
ATOM 7653 C CA . GLY A 1 968 ? -30.199 -16.751 5.061 1.00 48.81 968 GLY A CA 1
ATOM 7654 C C . GLY A 1 968 ? -29.168 -15.921 4.290 1.00 48.81 968 GLY A C 1
ATOM 7655 O O . GLY A 1 968 ? -28.018 -15.901 4.709 1.00 48.81 968 GLY A O 1
ATOM 7656 N N . SER A 1 969 ? -29.535 -15.204 3.220 1.00 57.53 969 SER A N 1
ATOM 7657 C CA . SER A 1 969 ? -28.583 -14.357 2.473 1.00 57.53 969 SER A CA 1
ATOM 7658 C C . SER A 1 969 ? -28.584 -12.898 2.959 1.00 57.53 969 SER A C 1
ATOM 7660 O O . SER A 1 969 ? -29.649 -12.316 3.181 1.00 57.53 969 SER A O 1
ATOM 7662 N N . LEU A 1 970 ? -27.395 -12.304 3.124 1.00 78.81 970 LEU A N 1
ATOM 7663 C CA . LEU A 1 970 ? -27.205 -10.884 3.449 1.00 78.81 970 LEU A CA 1
ATOM 7664 C C . LEU A 1 970 ? -27.689 -9.984 2.301 1.00 78.81 970 LEU A C 1
ATOM 7666 O O . LEU A 1 970 ? -27.216 -10.102 1.174 1.00 78.81 970 LEU A O 1
ATOM 7670 N N . MET A 1 971 ? -28.572 -9.026 2.589 1.00 84.00 971 MET A N 1
ATOM 7671 C CA . MET A 1 971 ? -29.069 -8.072 1.589 1.00 84.00 971 MET A CA 1
ATOM 7672 C C . MET A 1 971 ? -28.166 -6.835 1.451 1.00 84.00 971 MET A C 1
ATOM 7674 O O . MET A 1 971 ? -27.794 -6.205 2.441 1.00 84.00 971 MET A O 1
ATOM 7678 N N . ALA A 1 972 ? -27.863 -6.424 0.219 1.00 85.06 972 ALA A N 1
ATOM 7679 C CA . ALA A 1 972 ? -27.232 -5.133 -0.049 1.00 85.06 972 ALA A CA 1
ATOM 7680 C C . ALA A 1 972 ? -28.305 -4.036 -0.157 1.00 85.06 972 ALA A C 1
ATOM 7682 O O . ALA A 1 972 ? -29.173 -4.078 -1.028 1.00 85.06 972 ALA A O 1
ATOM 7683 N N . PHE A 1 973 ? -28.245 -3.039 0.723 1.00 88.25 973 PHE A N 1
ATOM 7684 C CA . PHE A 1 973 ? -29.167 -1.907 0.747 1.00 88.25 973 PHE A CA 1
ATOM 7685 C C . PHE A 1 973 ? -28.499 -0.644 0.202 1.00 88.25 973 PHE A C 1
ATOM 7687 O O . PHE A 1 973 ? -27.356 -0.342 0.538 1.00 88.25 973 PHE A O 1
ATOM 7694 N N . GLY A 1 974 ? -29.239 0.147 -0.578 1.00 85.62 974 GLY A N 1
ATOM 7695 C CA . GLY A 1 974 ? -28.802 1.490 -0.966 1.00 85.62 974 GLY A CA 1
ATOM 7696 C C . GLY A 1 974 ? -28.999 2.513 0.159 1.00 85.62 974 GLY A C 1
ATOM 7697 O O . GLY A 1 974 ? -29.984 2.453 0.905 1.00 85.62 974 GLY A O 1
ATOM 7698 N N . TYR A 1 975 ? -28.121 3.515 0.247 1.00 88.38 975 TYR A N 1
ATOM 7699 C CA . TYR A 1 975 ? -28.130 4.533 1.304 1.00 88.38 975 TYR A CA 1
ATOM 7700 C C . TYR A 1 975 ? -29.446 5.306 1.341 1.00 88.38 975 TYR A C 1
ATOM 7702 O O . TYR A 1 975 ? -30.008 5.509 2.412 1.00 88.38 975 TYR A O 1
ATOM 7710 N N . LYS A 1 976 ? -29.980 5.708 0.178 1.00 85.56 976 LYS A N 1
ATOM 7711 C CA . LYS A 1 976 ? -31.281 6.401 0.098 1.00 85.56 976 LYS A CA 1
ATOM 7712 C C . LYS A 1 976 ? -32.431 5.529 0.610 1.00 85.56 976 LYS A C 1
ATOM 7714 O O . LYS A 1 976 ? -33.367 6.048 1.213 1.00 85.56 976 LYS A O 1
ATOM 7719 N N . GLY A 1 977 ? -32.353 4.216 0.384 1.00 85.88 977 GLY A N 1
ATOM 7720 C CA . GLY A 1 977 ? -33.323 3.249 0.892 1.00 85.88 977 GLY A CA 1
ATOM 7721 C C . GLY A 1 977 ? -33.297 3.191 2.415 1.00 85.88 977 GLY A C 1
ATOM 7722 O O . GLY A 1 977 ? -34.334 3.375 3.047 1.00 85.88 977 GLY A O 1
ATOM 7723 N N . LEU A 1 978 ? -32.107 3.044 3.005 1.00 91.19 978 LEU A N 1
ATOM 7724 C CA . LEU A 1 978 ? -31.940 3.041 4.461 1.00 91.19 978 LEU A CA 1
ATOM 7725 C C . LEU A 1 978 ? -32.254 4.395 5.094 1.00 91.19 978 LEU A C 1
ATOM 7727 O O . LEU A 1 978 ? -32.889 4.434 6.138 1.00 91.19 978 LEU A O 1
ATOM 7731 N N . GLN A 1 979 ? -31.883 5.501 4.451 1.00 90.06 979 GLN A N 1
ATOM 7732 C CA . GLN A 1 979 ? -32.228 6.849 4.896 1.00 90.06 979 GLN A CA 1
ATOM 7733 C C . GLN A 1 979 ? -33.746 7.039 4.945 1.00 90.06 979 GLN A C 1
ATOM 7735 O O . GLN A 1 979 ? -34.250 7.660 5.869 1.00 90.06 979 GLN A O 1
ATOM 7740 N N . LYS A 1 980 ? -34.501 6.490 3.987 1.00 89.81 980 LYS A N 1
ATOM 7741 C CA . LYS A 1 980 ? -35.968 6.512 4.042 1.00 89.81 980 LYS A CA 1
ATOM 7742 C C . LYS A 1 980 ? -36.508 5.566 5.118 1.00 89.81 980 LYS A C 1
ATOM 7744 O O . LYS A 1 980 ? -37.389 5.968 5.871 1.00 89.81 980 LYS A O 1
ATOM 7749 N N . ALA A 1 981 ? -35.973 4.347 5.201 1.00 90.50 981 ALA A N 1
ATOM 7750 C CA . ALA A 1 981 ? -36.385 3.338 6.178 1.00 90.50 981 ALA A CA 1
ATOM 7751 C C . ALA A 1 981 ? -36.204 3.817 7.628 1.00 90.50 981 ALA A C 1
ATOM 7753 O O . ALA A 1 981 ? -37.014 3.484 8.486 1.00 90.50 981 ALA A O 1
ATOM 7754 N N . THR A 1 982 ? -35.178 4.627 7.898 1.00 91.88 982 THR A N 1
ATOM 7755 C CA . THR A 1 982 ? -34.892 5.219 9.217 1.00 91.88 982 THR A CA 1
ATOM 7756 C C . THR A 1 982 ? -35.498 6.610 9.417 1.00 91.88 982 THR A C 1
ATOM 7758 O O . THR A 1 982 ? -35.140 7.300 10.371 1.00 91.88 982 THR A O 1
ATOM 7761 N N . ASN A 1 983 ? -36.368 7.061 8.505 1.00 90.88 983 ASN A N 1
ATOM 7762 C CA . ASN A 1 983 ? -36.949 8.405 8.512 1.00 90.88 983 ASN A CA 1
ATOM 7763 C C . ASN A 1 983 ? -35.887 9.516 8.668 1.00 90.88 983 ASN A C 1
ATOM 7765 O O . ASN A 1 983 ? -35.936 10.363 9.555 1.00 90.88 983 ASN A O 1
ATOM 7769 N N . ASN A 1 984 ? -34.887 9.479 7.790 1.00 90.06 984 ASN A N 1
ATOM 7770 C CA . ASN A 1 984 ? -33.704 10.333 7.791 1.00 90.06 984 ASN A CA 1
ATOM 7771 C C . ASN A 1 984 ? -32.866 10.216 9.076 1.00 90.06 984 ASN A C 1
ATOM 7773 O O . ASN A 1 984 ? -32.335 11.211 9.565 1.00 90.06 984 ASN A O 1
ATOM 7777 N N . PHE A 1 985 ? -32.731 8.989 9.592 1.00 91.06 985 PHE A N 1
ATOM 7778 C CA . PHE A 1 985 ? -32.012 8.676 10.830 1.00 91.06 985 PHE A CA 1
ATOM 7779 C C . PHE A 1 985 ? -32.561 9.443 12.050 1.00 91.06 985 PHE A C 1
ATOM 7781 O O . PHE A 1 985 ? -31.792 9.930 12.877 1.00 91.06 985 PHE A O 1
ATOM 7788 N N . SER A 1 986 ? -33.890 9.578 12.155 1.00 86.50 986 SER A N 1
ATOM 7789 C CA . SER A 1 986 ? -34.527 10.417 13.181 1.00 86.50 986 SER A CA 1
ATOM 7790 C C . SER A 1 986 ? -34.519 9.796 14.577 1.00 86.50 986 SER A C 1
ATOM 7792 O O . SER A 1 986 ? -34.280 10.491 15.560 1.00 86.50 986 SER A O 1
ATOM 7794 N N . GLU A 1 987 ? -34.806 8.496 14.680 1.00 90.94 987 GLU A N 1
ATOM 7795 C CA . GLU A 1 987 ? -34.922 7.800 15.965 1.00 90.94 987 GLU A CA 1
ATOM 7796 C C . GLU A 1 987 ? -33.618 7.073 16.283 1.00 90.94 987 GLU A C 1
ATOM 7798 O O . GLU A 1 987 ? -33.314 6.011 15.733 1.00 90.94 987 GLU A O 1
ATOM 7803 N N . LYS A 1 988 ? -32.822 7.672 17.166 1.00 90.50 988 LYS A N 1
ATOM 7804 C CA . LYS A 1 988 ? -31.547 7.116 17.606 1.00 90.50 988 LYS A CA 1
ATOM 7805 C C . LYS A 1 988 ? -31.760 6.134 18.758 1.00 90.50 988 LYS A C 1
ATOM 7807 O O . LYS A 1 988 ? -32.281 6.512 19.800 1.00 90.50 988 LYS A O 1
ATOM 7812 N N . LEU A 1 989 ? -31.305 4.897 18.577 1.00 85.62 989 LEU A N 1
ATOM 7813 C CA . LEU A 1 989 ? -31.381 3.825 19.575 1.00 85.62 989 LEU A CA 1
ATOM 7814 C C . LEU A 1 989 ? -30.171 3.813 20.518 1.00 85.62 989 LEU A C 1
ATOM 7816 O O . LEU A 1 989 ? -30.297 3.431 21.680 1.00 85.62 989 LEU A O 1
ATOM 7820 N N . GLY A 1 990 ? -29.005 4.242 20.022 1.00 80.62 990 GLY A N 1
ATOM 7821 C CA . GLY A 1 990 ? -27.764 4.300 20.793 1.00 80.62 990 GLY A CA 1
ATOM 7822 C C . GLY A 1 990 ? -26.615 4.980 20.044 1.00 80.62 990 GLY A C 1
ATOM 7823 O O . GLY A 1 990 ? -26.672 5.185 18.826 1.00 80.62 990 GLY A O 1
ATOM 7824 N N . LYS A 1 991 ? -25.565 5.359 20.780 1.00 78.25 991 LYS A N 1
ATOM 7825 C CA . LYS A 1 991 ? -24.273 5.820 20.244 1.00 78.25 991 LYS A CA 1
ATOM 7826 C C . LYS A 1 991 ? -23.160 5.067 20.972 1.00 78.25 991 LYS A C 1
ATOM 7828 O O . LYS A 1 991 ? -23.137 5.109 22.195 1.00 78.25 991 LYS A O 1
ATOM 7833 N N . GLY A 1 992 ? -22.260 4.426 20.233 1.00 65.81 992 GLY A N 1
ATOM 7834 C CA . GLY A 1 992 ? -21.051 3.800 20.780 1.00 65.81 992 GLY A CA 1
ATOM 7835 C C . GLY A 1 992 ? -19.781 4.437 20.212 1.00 65.81 992 GLY A C 1
ATOM 7836 O O . GLY A 1 992 ? -19.864 5.350 19.388 1.00 65.81 992 GLY A O 1
ATOM 7837 N N . GLY A 1 993 ? -18.608 3.912 20.586 1.00 63.78 993 GLY A N 1
ATOM 7838 C CA . GLY A 1 993 ? -17.296 4.328 20.046 1.00 63.78 993 GLY A CA 1
ATOM 7839 C C . GLY A 1 993 ? -17.073 3.994 18.562 1.00 63.78 993 GLY A C 1
ATOM 7840 O O . GLY A 1 993 ? -16.006 4.222 18.016 1.00 63.78 993 GLY A O 1
ATOM 7841 N N . PHE A 1 994 ? -18.085 3.431 17.912 1.00 65.56 994 PHE A N 1
ATOM 7842 C CA . PHE A 1 994 ? -18.022 2.853 16.575 1.00 65.56 994 PHE A CA 1
ATOM 7843 C C . PHE A 1 994 ? -19.083 3.423 15.622 1.00 65.56 994 PHE A C 1
ATOM 7845 O O . PHE A 1 994 ? -19.148 3.064 14.447 1.00 65.56 994 PHE A O 1
ATOM 7852 N N . GLY A 1 995 ? -19.947 4.310 16.123 1.00 81.94 995 GLY A N 1
ATOM 7853 C CA . GLY A 1 995 ? -20.998 4.947 15.339 1.00 81.94 995 GLY A CA 1
ATOM 7854 C C . GLY A 1 995 ? -22.332 5.055 16.071 1.00 81.94 995 GLY A C 1
ATOM 7855 O O . GLY A 1 995 ? -22.443 4.874 17.287 1.00 81.94 995 GLY A O 1
ATOM 7856 N N . SER A 1 996 ? -23.368 5.375 15.302 1.00 87.62 996 SER A N 1
ATOM 7857 C CA . SER A 1 996 ? -24.721 5.635 15.795 1.00 87.62 996 SER A CA 1
ATOM 7858 C C . SER A 1 996 ? -25.699 4.582 15.266 1.00 87.62 996 SER A C 1
ATOM 7860 O O . SER A 1 996 ? -25.682 4.264 14.079 1.00 87.62 996 SER A O 1
ATOM 7862 N N . VAL A 1 997 ? -26.578 4.063 16.125 1.00 91.38 997 VAL A N 1
ATOM 7863 C CA . VAL A 1 997 ? -27.605 3.075 15.750 1.00 91.38 997 VAL A CA 1
ATOM 7864 C C . VAL A 1 997 ? -28.969 3.747 15.699 1.00 91.38 997 VAL A C 1
ATOM 7866 O O . VAL A 1 997 ? -29.343 4.466 16.627 1.00 91.38 997 VAL A O 1
ATOM 7869 N N . PHE A 1 998 ? -29.719 3.504 14.628 1.00 93.75 998 PHE A N 1
ATOM 7870 C CA . PHE A 1 998 ? -31.024 4.109 14.376 1.00 93.75 998 PHE A CA 1
ATOM 7871 C C . PHE A 1 998 ? -32.088 3.046 14.157 1.00 93.75 998 PHE A C 1
ATOM 7873 O O . PHE A 1 998 ? -31.816 2.003 13.563 1.00 93.75 998 PHE A O 1
ATOM 7880 N N . LYS A 1 999 ? -33.313 3.323 14.594 1.00 94.25 999 LYS A N 1
ATOM 7881 C CA . LYS A 1 999 ? -34.455 2.469 14.280 1.00 94.25 999 LYS A CA 1
ATOM 7882 C C . LYS A 1 999 ? -34.870 2.690 12.833 1.00 94.25 999 LYS A C 1
ATOM 7884 O O . LYS A 1 999 ? -34.896 3.823 12.352 1.00 94.25 999 LYS A O 1
ATOM 7889 N N . GLY A 1 1000 ? -35.198 1.610 12.141 1.00 93.31 1000 GLY A N 1
ATOM 7890 C CA . GLY A 1 1000 ? -35.748 1.654 10.798 1.00 93.31 1000 GLY A CA 1
ATOM 7891 C C . GLY A 1 1000 ? -36.880 0.656 10.620 1.00 93.31 1000 GLY A C 1
ATOM 7892 O O . GLY A 1 1000 ? -37.005 -0.313 11.363 1.00 93.31 1000 GLY A O 1
ATOM 7893 N N . THR A 1 1001 ? -37.717 0.907 9.622 1.00 93.00 1001 THR A N 1
ATOM 7894 C CA . THR A 1 1001 ? -38.730 -0.039 9.149 1.00 93.00 1001 THR A CA 1
ATOM 7895 C C . THR A 1 1001 ? -38.453 -0.318 7.681 1.00 93.00 1001 THR A C 1
ATOM 7897 O O . THR A 1 1001 ? -38.468 0.601 6.855 1.00 93.00 1001 THR A O 1
ATOM 7900 N N . LEU A 1 1002 ? -38.131 -1.570 7.359 1.00 87.88 1002 LEU A N 1
ATOM 7901 C CA . LEU A 1 1002 ? -37.938 -1.993 5.978 1.00 87.88 1002 LEU A CA 1
ATOM 7902 C C . LEU A 1 1002 ? -39.282 -2.009 5.227 1.00 87.88 1002 LEU A C 1
ATOM 7904 O O . LEU A 1 1002 ? -40.348 -2.002 5.845 1.00 87.88 1002 LEU A O 1
ATOM 7908 N N . PRO A 1 1003 ? -39.270 -2.011 3.882 1.00 78.06 1003 PRO A N 1
ATOM 7909 C CA . PRO A 1 1003 ? -40.502 -1.948 3.097 1.00 78.06 1003 PRO A CA 1
ATOM 7910 C C . PRO A 1 1003 ? -41.461 -3.131 3.284 1.00 78.06 1003 PRO A C 1
ATOM 7912 O O . PRO A 1 1003 ? -42.647 -2.982 3.016 1.00 78.06 1003 PRO A O 1
ATOM 7915 N N . ASP A 1 1004 ? -40.957 -4.279 3.736 1.00 79.62 1004 ASP A N 1
ATOM 7916 C CA . ASP A 1 1004 ? -41.745 -5.464 4.097 1.00 79.62 1004 ASP A CA 1
ATOM 7917 C C . ASP A 1 1004 ? -42.419 -5.347 5.480 1.00 79.62 1004 ASP A C 1
ATOM 7919 O O . ASP A 1 1004 ? -43.115 -6.263 5.909 1.00 79.62 1004 ASP A O 1
ATOM 7923 N N . GLY A 1 1005 ? -42.229 -4.222 6.178 1.00 83.19 1005 GLY A N 1
ATOM 7924 C CA . GLY A 1 1005 ? -42.759 -3.964 7.514 1.00 83.19 1005 GLY A CA 1
ATOM 7925 C C . GLY A 1 1005 ? -41.867 -4.469 8.649 1.00 83.19 1005 GLY A C 1
ATOM 7926 O O . GLY A 1 1005 ? -42.192 -4.231 9.812 1.00 83.19 1005 GLY A O 1
ATOM 7927 N N . SER A 1 1006 ? -40.740 -5.126 8.352 1.00 87.31 1006 SER A N 1
ATOM 7928 C CA . SER A 1 1006 ? -39.828 -5.610 9.390 1.00 87.31 1006 SER A CA 1
ATOM 7929 C C . SER A 1 1006 ? -39.095 -4.454 10.084 1.00 87.31 1006 SER A C 1
ATOM 7931 O O . SER A 1 1006 ? -38.598 -3.515 9.450 1.00 87.31 1006 SER A O 1
ATOM 7933 N N . LEU A 1 1007 ? -39.043 -4.509 11.419 1.00 92.19 1007 LEU A N 1
ATOM 7934 C CA . LEU A 1 1007 ? -38.291 -3.555 12.232 1.00 92.19 1007 LEU A CA 1
ATOM 7935 C C . LEU A 1 1007 ? -36.810 -3.933 12.236 1.00 92.19 1007 LEU A C 1
ATOM 7937 O O . LEU A 1 1007 ? -36.448 -5.073 12.525 1.00 92.19 1007 LEU A O 1
ATOM 7941 N N . VAL A 1 1008 ? -35.954 -2.951 11.962 1.00 94.75 1008 VAL A N 1
ATOM 7942 C CA . VAL A 1 1008 ? -34.501 -3.127 11.898 1.00 94.75 1008 VAL A CA 1
ATOM 7943 C C . VAL A 1 1008 ? -33.762 -2.074 12.713 1.00 94.75 1008 VAL A C 1
ATOM 7945 O O . VAL A 1 1008 ? -34.237 -0.953 12.908 1.00 94.75 1008 VAL A O 1
ATOM 7948 N N . ALA A 1 1009 ? -32.564 -2.430 13.161 1.00 94.44 1009 ALA A N 1
ATOM 7949 C CA . ALA A 1 1009 ? -31.598 -1.505 13.731 1.00 94.44 1009 ALA A CA 1
ATOM 7950 C C . ALA A 1 1009 ? -30.495 -1.231 12.700 1.00 94.44 1009 ALA A C 1
ATOM 7952 O O . ALA A 1 1009 ? -29.761 -2.129 12.293 1.00 94.44 1009 ALA A O 1
ATOM 7953 N N . VAL A 1 1010 ? -30.377 0.018 12.255 1.00 93.88 1010 VAL A N 1
ATOM 7954 C CA . VAL A 1 1010 ? -29.382 0.449 11.269 1.00 93.88 1010 VAL A CA 1
ATOM 7955 C C . VAL A 1 1010 ? -28.214 1.111 11.994 1.00 93.88 1010 VAL A C 1
ATOM 7957 O O . VAL A 1 1010 ? -28.325 2.249 12.456 1.00 93.88 1010 VAL A O 1
ATOM 7960 N N . LYS A 1 1011 ? -27.085 0.407 12.090 1.00 92.38 1011 LYS A N 1
ATOM 7961 C CA . LYS A 1 1011 ? -25.824 0.925 12.637 1.00 92.38 1011 LYS A CA 1
ATOM 7962 C C . LYS A 1 1011 ? -25.090 1.680 11.536 1.00 92.38 1011 LYS A C 1
ATOM 7964 O O . LYS A 1 1011 ? -24.630 1.089 10.564 1.00 92.38 1011 LYS A O 1
ATOM 7969 N N . LYS A 1 1012 ? -25.004 2.999 11.671 1.00 90.62 1012 LYS A N 1
ATOM 7970 C CA . LYS A 1 1012 ? -24.216 3.874 10.804 1.00 90.62 1012 LYS A CA 1
ATOM 7971 C C . LYS A 1 1012 ? -22.831 4.034 11.419 1.00 90.62 1012 LYS A C 1
ATOM 7973 O O . LYS A 1 1012 ? -22.706 4.642 12.481 1.00 90.62 1012 LYS A O 1
ATOM 7978 N N . LEU A 1 1013 ? -21.823 3.486 10.749 1.00 84.94 1013 LEU A N 1
ATOM 7979 C CA . LEU A 1 1013 ? -20.438 3.563 11.199 1.00 84.94 1013 LEU A CA 1
ATOM 7980 C C . LEU A 1 1013 ? -19.879 4.957 10.880 1.00 84.94 1013 LEU A C 1
ATOM 7982 O O . LEU A 1 1013 ? -20.154 5.526 9.819 1.00 84.94 1013 LEU A O 1
ATOM 7986 N N . GLU A 1 1014 ? -19.138 5.524 11.826 1.00 70.50 1014 GLU A N 1
ATOM 7987 C CA . GLU A 1 1014 ? -18.534 6.858 11.736 1.00 70.50 1014 GLU A CA 1
ATOM 7988 C C . GLU A 1 1014 ? -16.994 6.695 11.754 1.00 70.50 1014 GLU A C 1
ATOM 7990 O O . GLU A 1 1014 ? -16.478 5.860 12.490 1.00 70.50 1014 GLU A O 1
ATOM 7995 N N . GLY A 1 1015 ? -16.255 7.441 10.915 1.00 56.84 1015 GLY A N 1
ATOM 7996 C CA . GLY A 1 1015 ? -14.782 7.352 10.785 1.00 56.84 1015 GLY A CA 1
ATOM 7997 C C . GLY A 1 1015 ? -14.291 6.563 9.555 1.00 56.84 1015 GLY A C 1
ATOM 7998 O O . GLY A 1 1015 ? -14.794 5.481 9.263 1.00 56.84 1015 GLY A O 1
ATOM 7999 N N . ILE A 1 1016 ? -13.316 7.112 8.809 1.00 49.03 1016 ILE A N 1
ATOM 8000 C CA . ILE A 1 1016 ? -12.907 6.605 7.478 1.00 49.03 1016 ILE A CA 1
ATOM 8001 C C . ILE A 1 1016 ? -12.144 5.268 7.565 1.00 49.03 1016 ILE A C 1
ATOM 8003 O O . ILE A 1 1016 ? -12.434 4.373 6.781 1.00 49.03 1016 ILE A O 1
ATOM 8007 N N . SER A 1 1017 ? -11.229 5.085 8.528 1.00 54.81 1017 SER A N 1
ATOM 8008 C CA . SER A 1 1017 ? -10.405 3.862 8.625 1.00 54.81 1017 SER A CA 1
ATOM 8009 C C . SER A 1 1017 ? -10.917 2.842 9.657 1.00 54.81 1017 SER A C 1
ATOM 8011 O O . SER A 1 1017 ? -10.946 1.641 9.384 1.00 54.81 1017 SER A O 1
ATOM 8013 N N . GLN A 1 1018 ? -11.367 3.293 10.836 1.00 55.41 1018 GLN A N 1
ATOM 8014 C CA . GLN A 1 1018 ? -11.889 2.418 11.898 1.00 55.41 1018 GLN A CA 1
ATOM 8015 C C . GLN A 1 1018 ? -13.259 1.837 11.539 1.00 55.41 1018 GLN A C 1
ATOM 8017 O O . GLN A 1 1018 ? -13.460 0.628 11.670 1.00 55.41 1018 GLN A O 1
ATOM 8022 N N . GLY A 1 1019 ? -14.157 2.671 11.002 1.00 63.66 1019 GLY A N 1
ATOM 8023 C CA . GLY A 1 1019 ? -15.470 2.238 10.532 1.00 63.66 1019 GLY A CA 1
ATOM 8024 C C . GLY A 1 1019 ? -15.374 1.215 9.401 1.00 63.66 1019 GLY A C 1
ATOM 8025 O O . GLY A 1 1019 ? -16.171 0.286 9.354 1.00 63.66 1019 GLY A O 1
ATOM 8026 N N . GLU A 1 1020 ? -14.369 1.307 8.524 1.00 73.69 1020 GLU A N 1
ATOM 8027 C CA . GLU A 1 1020 ? -14.177 0.321 7.457 1.00 73.69 1020 GLU A CA 1
ATOM 8028 C C . GLU A 1 1020 ? -13.617 -1.016 7.964 1.00 73.69 1020 GLU A C 1
ATOM 8030 O O . GLU A 1 1020 ? -14.113 -2.068 7.558 1.00 73.69 1020 GLU A O 1
ATOM 8035 N N . LYS A 1 1021 ? -12.642 -1.006 8.886 1.00 73.62 1021 LYS A N 1
ATOM 8036 C CA . LYS A 1 1021 ? -12.134 -2.243 9.512 1.00 73.62 1021 LYS A CA 1
ATOM 8037 C C . LYS A 1 1021 ? -13.250 -2.976 10.254 1.00 73.62 1021 LYS A C 1
ATOM 8039 O O . LYS A 1 1021 ? -13.449 -4.161 10.025 1.00 73.62 1021 LYS A O 1
ATOM 8044 N N . GLN A 1 1022 ? -14.023 -2.260 11.066 1.00 76.00 1022 GLN A N 1
ATOM 8045 C CA . GLN A 1 1022 ? -15.166 -2.822 11.780 1.00 76.00 1022 GLN A CA 1
ATOM 8046 C C . GLN A 1 1022 ? -16.265 -3.312 10.844 1.00 76.00 1022 GLN A C 1
ATOM 8048 O O . GLN A 1 1022 ? -16.813 -4.385 11.062 1.00 76.00 1022 GLN A O 1
ATOM 8053 N N . PHE A 1 1023 ? -16.565 -2.559 9.784 1.00 84.56 1023 PHE A N 1
ATOM 8054 C CA . PHE A 1 1023 ? -17.509 -2.993 8.763 1.00 84.56 1023 PHE A CA 1
ATOM 8055 C C . PHE A 1 1023 ? -17.089 -4.334 8.158 1.00 84.56 1023 PHE A C 1
ATOM 8057 O O . PHE A 1 1023 ? -17.901 -5.250 8.077 1.00 84.56 1023 PHE A O 1
ATOM 8064 N N . ARG A 1 1024 ? -15.813 -4.472 7.771 1.00 82.56 1024 ARG A N 1
ATOM 8065 C CA . ARG A 1 1024 ? -15.275 -5.722 7.216 1.00 82.56 1024 ARG A CA 1
ATOM 8066 C C . ARG A 1 1024 ? -15.288 -6.852 8.247 1.00 82.56 1024 ARG A C 1
ATOM 8068 O O . ARG A 1 1024 ? -15.681 -7.957 7.889 1.00 82.56 1024 ARG A O 1
ATOM 8075 N N . THR A 1 1025 ? -14.920 -6.585 9.502 1.00 81.06 1025 THR A N 1
ATOM 8076 C CA . THR A 1 1025 ? -14.968 -7.580 10.585 1.00 81.06 1025 THR A CA 1
ATOM 8077 C C . THR A 1 1025 ? -16.397 -8.043 10.859 1.00 81.06 1025 THR A C 1
ATOM 8079 O O . THR A 1 1025 ? -16.644 -9.244 10.859 1.00 81.06 1025 THR A O 1
ATOM 8082 N N . GLU A 1 1026 ? -17.355 -7.129 11.046 1.00 87.12 1026 GLU A N 1
ATOM 8083 C CA . GLU A 1 1026 ? -18.755 -7.472 11.332 1.00 87.12 1026 GLU A CA 1
ATOM 8084 C C . GLU A 1 1026 ? -19.398 -8.198 10.142 1.00 87.12 1026 GLU A C 1
ATOM 8086 O O . GLU A 1 1026 ? -20.010 -9.240 10.335 1.00 87.12 1026 GLU A O 1
ATOM 8091 N N . VAL A 1 1027 ? -19.203 -7.737 8.899 1.00 86.25 1027 VAL A N 1
ATOM 8092 C CA . VAL A 1 1027 ? -19.723 -8.443 7.710 1.00 86.25 1027 VAL A CA 1
ATOM 8093 C C . VAL A 1 1027 ? -19.054 -9.812 7.533 1.00 86.25 1027 VAL A C 1
ATOM 8095 O O . VAL A 1 1027 ? -19.739 -10.784 7.220 1.00 86.25 1027 VAL A O 1
ATOM 8098 N N . GLY A 1 1028 ? -17.739 -9.907 7.755 1.00 78.94 1028 GLY A N 1
ATOM 8099 C CA . GLY A 1 1028 ? -16.967 -11.144 7.606 1.00 78.94 1028 GLY A CA 1
ATOM 8100 C C . GLY A 1 1028 ? -17.235 -12.191 8.691 1.00 78.94 1028 GLY A C 1
ATOM 8101 O O . GLY A 1 1028 ? -17.162 -13.382 8.407 1.00 78.94 1028 GLY A O 1
ATOM 8102 N N . THR A 1 1029 ? -17.581 -11.769 9.912 1.00 76.69 1029 THR A N 1
ATOM 8103 C CA . THR A 1 1029 ? -17.946 -12.668 11.022 1.00 76.69 1029 THR A CA 1
ATOM 8104 C C . THR A 1 1029 ? -19.427 -13.032 10.998 1.00 76.69 1029 THR A C 1
ATOM 8106 O O . THR A 1 1029 ? -19.762 -14.214 11.002 1.00 76.69 1029 THR A O 1
ATOM 8109 N N . LEU A 1 1030 ? -20.320 -12.036 10.938 1.00 79.69 1030 LEU A N 1
ATOM 8110 C CA . LEU A 1 1030 ? -21.768 -12.232 11.071 1.00 79.69 1030 LEU A CA 1
ATOM 8111 C C . LEU A 1 1030 ? -22.447 -12.713 9.792 1.00 79.69 1030 LEU A C 1
ATOM 8113 O O . LEU A 1 1030 ? -23.529 -13.289 9.856 1.00 79.69 1030 LEU A O 1
ATOM 8117 N N . GLY A 1 1031 ? -21.826 -12.506 8.629 1.00 72.50 1031 GLY A N 1
ATOM 8118 C CA . GLY A 1 1031 ? -22.426 -12.869 7.348 1.00 72.50 1031 GLY A CA 1
ATOM 8119 C C . GLY A 1 1031 ? -22.608 -14.366 7.111 1.00 72.50 1031 GLY A C 1
ATOM 8120 O O . GLY A 1 1031 ? -23.389 -14.739 6.239 1.00 72.50 1031 GLY A O 1
ATOM 8121 N N . ALA A 1 1032 ? -21.921 -15.210 7.886 1.00 68.75 1032 ALA A N 1
ATOM 8122 C CA . ALA A 1 1032 ? -21.944 -16.666 7.749 1.00 68.75 1032 ALA A CA 1
ATOM 8123 C C . ALA A 1 1032 ? -22.456 -17.406 9.001 1.00 68.75 1032 ALA A C 1
ATOM 8125 O O . ALA A 1 1032 ? -22.502 -18.636 8.997 1.00 68.75 1032 ALA A O 1
ATOM 8126 N N . ILE A 1 1033 ? -22.838 -16.692 10.069 1.00 79.69 1033 ILE A N 1
ATOM 8127 C CA . ILE A 1 1033 ? -23.288 -17.295 11.334 1.00 79.69 1033 ILE A CA 1
ATOM 8128 C C . ILE A 1 1033 ? -24.769 -17.014 11.592 1.00 79.69 1033 ILE A C 1
ATOM 8130 O O . ILE A 1 1033 ? -25.264 -15.907 11.397 1.00 79.69 1033 ILE A O 1
ATOM 8134 N N . ASN A 1 1034 ? -25.483 -18.035 12.060 1.00 81.19 1034 ASN A N 1
ATOM 8135 C CA . ASN A 1 1034 ? -26.880 -17.934 12.462 1.00 81.19 1034 ASN A CA 1
ATOM 8136 C C . ASN A 1 1034 ? -27.104 -18.808 13.699 1.00 81.19 1034 ASN A C 1
ATOM 8138 O O . ASN A 1 1034 ? -26.989 -20.029 13.624 1.00 81.19 1034 ASN A O 1
ATOM 8142 N N . HIS A 1 1035 ? -27.396 -18.186 14.839 1.00 91.81 1035 HIS A N 1
ATOM 8143 C CA . HIS A 1 1035 ? -27.619 -18.878 16.105 1.00 91.81 1035 HIS A CA 1
ATOM 8144 C C . HIS A 1 1035 ? -28.662 -18.125 16.937 1.00 91.81 1035 HIS A C 1
ATOM 8146 O O . HIS A 1 1035 ? -28.695 -16.896 16.930 1.00 91.81 1035 HIS A O 1
ATOM 8152 N N . VAL A 1 1036 ? -29.492 -18.852 17.694 1.00 92.38 1036 VAL A N 1
ATOM 8153 C CA . VAL A 1 1036 ? -30.612 -18.277 18.465 1.00 92.38 1036 VAL A CA 1
ATOM 8154 C C . VAL A 1 1036 ? -30.167 -17.239 19.502 1.00 92.38 1036 VAL A C 1
ATOM 8156 O O . VAL A 1 1036 ? -30.938 -16.341 19.818 1.00 92.38 1036 VAL A O 1
ATOM 8159 N N . ASN A 1 1037 ? -28.928 -17.313 19.993 1.00 96.31 1037 ASN A N 1
ATOM 8160 C CA . ASN A 1 1037 ? -28.370 -16.367 20.967 1.00 96.31 1037 ASN A CA 1
ATOM 8161 C C . ASN A 1 1037 ? -27.355 -15.364 20.392 1.00 96.31 1037 ASN A C 1
ATOM 8163 O O . ASN A 1 1037 ? -26.631 -14.732 21.156 1.00 96.31 1037 ASN A O 1
ATOM 8167 N N . LEU A 1 1038 ? -27.279 -15.203 19.068 1.00 94.25 1038 LEU A N 1
ATOM 8168 C CA . LEU A 1 1038 ? -26.424 -14.203 18.413 1.00 94.25 1038 LEU A CA 1
ATOM 8169 C C . LEU A 1 1038 ? -27.283 -13.223 17.608 1.00 94.25 1038 LEU A C 1
ATOM 8171 O O . LEU A 1 1038 ? -28.323 -13.604 17.066 1.00 94.25 1038 LEU A O 1
ATOM 8175 N N . ILE A 1 1039 ? -26.873 -11.956 17.531 1.00 92.81 1039 ILE A N 1
ATOM 8176 C CA . ILE A 1 1039 ? -27.598 -10.962 16.735 1.00 92.81 1039 ILE A CA 1
ATOM 8177 C C . ILE A 1 1039 ? -27.506 -11.304 15.242 1.00 92.81 1039 ILE A C 1
ATOM 8179 O O . ILE A 1 1039 ? -26.436 -11.612 14.723 1.00 92.81 1039 ILE A O 1
ATOM 8183 N N . ARG A 1 1040 ? -28.631 -11.235 14.525 1.00 89.81 1040 ARG A N 1
ATOM 8184 C CA . ARG A 1 1040 ? -28.666 -11.520 13.088 1.00 89.81 1040 ARG A CA 1
ATOM 8185 C C . ARG A 1 1040 ? -28.395 -10.257 12.276 1.00 89.81 1040 ARG A C 1
ATOM 8187 O O . ARG A 1 1040 ? -29.140 -9.278 12.366 1.00 89.81 1040 ARG A O 1
ATOM 8194 N N . LEU A 1 1041 ? -27.369 -10.307 11.427 1.00 91.19 1041 LEU A N 1
ATOM 8195 C CA . LEU A 1 1041 ? -27.119 -9.298 10.400 1.00 91.19 1041 LEU A CA 1
ATOM 8196 C C . LEU A 1 1041 ? -28.024 -9.580 9.186 1.00 91.19 1041 LEU A C 1
ATOM 8198 O O . LEU A 1 1041 ? -27.920 -10.619 8.540 1.00 91.19 1041 LEU A O 1
ATOM 8202 N N . ARG A 1 1042 ? -28.945 -8.661 8.881 1.00 88.81 1042 ARG A N 1
ATOM 8203 C CA . ARG A 1 1042 ? -29.868 -8.744 7.732 1.00 88.81 1042 ARG A CA 1
ATOM 8204 C C . ARG A 1 1042 ? -29.224 -8.283 6.433 1.00 88.81 1042 ARG A C 1
ATOM 8206 O O . ARG A 1 1042 ? -29.622 -8.724 5.357 1.00 88.81 1042 ARG A O 1
ATOM 8213 N N . GLY A 1 1043 ? -28.259 -7.376 6.522 1.00 90.56 1043 GLY A N 1
ATOM 8214 C CA . GLY A 1 1043 ? -27.603 -6.822 5.353 1.00 90.56 1043 GLY A CA 1
ATOM 8215 C C . GLY A 1 1043 ? -26.747 -5.606 5.660 1.00 90.56 1043 GLY A C 1
ATOM 8216 O O . GLY A 1 1043 ? -26.510 -5.262 6.817 1.00 90.56 1043 GLY A O 1
ATOM 8217 N N . PHE A 1 1044 ? -26.285 -4.943 4.609 1.00 92.88 1044 PHE A N 1
ATOM 8218 C CA . PHE A 1 1044 ? -25.358 -3.824 4.720 1.00 92.88 1044 PHE A CA 1
ATOM 8219 C C . PHE A 1 1044 ? -25.527 -2.813 3.582 1.00 92.88 1044 PHE A C 1
ATOM 8221 O O . PHE A 1 1044 ? -26.082 -3.116 2.531 1.00 92.88 1044 PHE A O 1
ATOM 8228 N N . CYS A 1 1045 ? -25.008 -1.605 3.783 1.00 91.56 1045 CYS A N 1
ATOM 8229 C CA . CYS A 1 1045 ? -24.830 -0.580 2.760 1.00 91.56 1045 CYS A CA 1
ATOM 8230 C C . CYS A 1 1045 ? -23.346 -0.215 2.687 1.00 91.56 1045 CYS A C 1
ATOM 8232 O O . CYS A 1 1045 ? -22.747 0.151 3.700 1.00 91.56 1045 CYS A O 1
ATOM 8234 N N . SER A 1 1046 ? -22.775 -0.274 1.484 1.00 86.12 1046 SER A N 1
ATOM 8235 C CA . SER A 1 1046 ? -21.401 0.142 1.191 1.00 86.12 1046 SER A CA 1
ATOM 8236 C C . SER A 1 1046 ? -21.411 1.092 -0.009 1.00 86.12 1046 SER A C 1
ATOM 8238 O O . SER A 1 1046 ? -21.226 0.675 -1.147 1.00 86.12 1046 SER A O 1
ATOM 8240 N N . GLU A 1 1047 ? -21.664 2.380 0.239 1.00 79.88 1047 GLU A N 1
ATOM 8241 C CA . GLU A 1 1047 ? -21.672 3.429 -0.794 1.00 79.88 1047 GLU A CA 1
ATOM 8242 C C . GLU A 1 1047 ? -20.587 4.473 -0.489 1.00 79.88 1047 GLU A C 1
ATOM 8244 O O . GLU A 1 1047 ? -20.758 5.337 0.375 1.00 79.88 1047 GLU A O 1
ATOM 8249 N N . GLY A 1 1048 ? -19.444 4.401 -1.179 1.00 77.31 1048 GLY A N 1
ATOM 8250 C CA . GLY A 1 1048 ? -18.294 5.269 -0.897 1.00 77.31 1048 GLY A CA 1
ATOM 8251 C C . GLY A 1 1048 ? -17.828 5.134 0.560 1.00 77.31 1048 GLY A C 1
ATOM 8252 O O . GLY A 1 1048 ? -17.641 4.019 1.050 1.00 77.31 1048 GLY A O 1
ATOM 8253 N N . SER A 1 1049 ? -17.700 6.258 1.274 1.00 69.19 1049 SER A N 1
ATOM 8254 C CA . SER A 1 1049 ? -17.376 6.296 2.712 1.00 69.19 1049 SER A CA 1
ATOM 8255 C C . SER A 1 1049 ? -18.554 5.956 3.636 1.00 69.19 1049 SER A C 1
ATOM 8257 O O . SER A 1 1049 ? -18.396 5.909 4.853 1.00 69.19 1049 SER A O 1
ATOM 8259 N N . ARG A 1 1050 ? -19.757 5.726 3.095 1.00 81.50 1050 ARG A N 1
ATOM 8260 C CA . ARG A 1 1050 ? -20.959 5.437 3.886 1.00 81.50 1050 ARG A CA 1
ATOM 8261 C C . ARG A 1 1050 ? -21.069 3.933 4.103 1.00 81.50 1050 ARG A C 1
ATOM 8263 O O . ARG A 1 1050 ? -21.510 3.205 3.211 1.00 81.50 1050 ARG A O 1
ATOM 8270 N N . LYS A 1 1051 ? -20.677 3.487 5.297 1.00 89.88 1051 LYS A N 1
ATOM 8271 C CA . LYS A 1 1051 ? -20.805 2.101 5.757 1.00 89.88 1051 LYS A CA 1
ATOM 8272 C C . LYS A 1 1051 ? -21.939 1.996 6.776 1.00 89.88 1051 LYS A C 1
ATOM 8274 O O . LYS A 1 1051 ? -21.914 2.670 7.807 1.00 89.88 1051 LYS A O 1
ATOM 8279 N N . LEU A 1 1052 ? -22.961 1.199 6.470 1.00 92.44 1052 LEU A N 1
ATOM 8280 C CA . LEU A 1 1052 ? -24.067 0.930 7.391 1.00 92.44 1052 LEU A CA 1
ATOM 8281 C C . LEU A 1 1052 ? -24.334 -0.570 7.472 1.00 92.44 1052 LEU A C 1
ATOM 8283 O O . LEU A 1 1052 ? -24.247 -1.270 6.466 1.00 92.44 1052 LEU A O 1
ATOM 8287 N N . LEU A 1 1053 ? -24.701 -1.038 8.656 1.00 93.00 1053 LEU A N 1
ATOM 8288 C CA . LEU A 1 1053 ? -25.067 -2.422 8.939 1.00 93.00 1053 LEU A CA 1
ATOM 8289 C C . LEU A 1 1053 ? -26.526 -2.466 9.383 1.00 93.00 1053 LEU A C 1
ATOM 8291 O O . LEU A 1 1053 ? -26.982 -1.577 10.104 1.00 93.00 1053 LEU A O 1
ATOM 8295 N N . VAL A 1 1054 ? -27.267 -3.467 8.920 1.00 93.94 1054 VAL A N 1
ATOM 8296 C CA . VAL A 1 1054 ? -28.702 -3.616 9.176 1.00 93.94 1054 VAL A CA 1
ATOM 8297 C C . VAL A 1 1054 ? -28.917 -4.885 9.987 1.00 93.94 1054 VAL A C 1
ATOM 8299 O O . VAL A 1 1054 ? -28.681 -5.983 9.491 1.00 93.94 1054 VAL A O 1
ATOM 8302 N N . TYR A 1 1055 ? -29.373 -4.725 11.222 1.00 93.12 1055 TYR A N 1
ATOM 8303 C CA . TYR A 1 1055 ? -29.621 -5.789 12.192 1.00 93.12 1055 TYR A CA 1
ATOM 8304 C C . TYR A 1 1055 ? -31.113 -5.983 12.443 1.00 93.12 1055 TYR A C 1
ATOM 8306 O O . TYR A 1 1055 ? -31.905 -5.061 12.229 1.00 93.12 1055 TYR A O 1
ATOM 8314 N N . ASP A 1 1056 ? -31.490 -7.153 12.961 1.00 91.75 1056 ASP A N 1
ATOM 8315 C CA . ASP A 1 1056 ? -32.804 -7.321 13.588 1.00 91.75 1056 ASP A CA 1
ATOM 8316 C C . ASP A 1 1056 ? -32.973 -6.344 14.763 1.00 91.75 1056 ASP A C 1
ATOM 8318 O O . ASP A 1 1056 ? -32.060 -6.146 15.568 1.00 91.75 1056 ASP A O 1
ATOM 8322 N N . TYR A 1 1057 ? -34.140 -5.703 14.854 1.00 93.44 1057 TYR A N 1
ATOM 8323 C CA . TYR A 1 1057 ? -34.442 -4.785 15.950 1.00 93.44 1057 TYR A CA 1
ATOM 8324 C C . TYR A 1 1057 ? -34.792 -5.544 17.235 1.00 93.44 1057 TYR A C 1
ATOM 8326 O O . TYR A 1 1057 ? -35.684 -6.389 17.238 1.00 93.44 1057 TYR A O 1
ATOM 8334 N N . MET A 1 1058 ? -34.119 -5.193 18.332 1.00 93.88 1058 MET A N 1
ATOM 8335 C CA . MET A 1 1058 ? -34.313 -5.786 19.657 1.00 93.88 1058 MET A CA 1
ATOM 8336 C C . MET A 1 1058 ? -35.179 -4.848 20.521 1.00 93.88 1058 MET A C 1
ATOM 8338 O O . MET A 1 1058 ? -34.683 -3.801 20.949 1.00 93.88 1058 MET A O 1
ATOM 8342 N N . PRO A 1 1059 ? -36.474 -5.154 20.742 1.00 90.38 1059 PRO A N 1
ATOM 8343 C CA . PRO A 1 1059 ? -37.421 -4.222 21.357 1.00 90.38 1059 PRO A CA 1
ATOM 8344 C C . PRO A 1 1059 ? -37.138 -3.943 22.836 1.00 90.38 1059 PRO A C 1
ATOM 8346 O O . PRO A 1 1059 ? -37.380 -2.824 23.282 1.00 90.38 1059 PRO A O 1
ATOM 8349 N N . ASN A 1 1060 ? -36.580 -4.908 23.574 1.00 91.94 1060 ASN A N 1
ATOM 8350 C CA . ASN A 1 1060 ? -36.247 -4.737 24.989 1.00 91.94 1060 ASN A CA 1
ATOM 8351 C C . ASN A 1 1060 ? -34.858 -4.105 25.201 1.00 91.94 1060 ASN A C 1
ATOM 8353 O O . ASN A 1 1060 ? -34.455 -3.874 26.336 1.00 91.94 1060 ASN A O 1
ATOM 8357 N N . GLY A 1 1061 ? -34.138 -3.744 24.132 1.00 91.19 1061 GLY A N 1
ATOM 8358 C CA . GLY A 1 1061 ? -32.860 -3.037 24.231 1.00 91.19 1061 GLY A CA 1
ATOM 8359 C C . GLY A 1 1061 ? -31.733 -3.886 24.829 1.00 91.19 1061 GLY A C 1
ATOM 8360 O O . GLY A 1 1061 ? -31.731 -5.104 24.694 1.00 91.19 1061 GLY A O 1
ATOM 8361 N N . SER A 1 1062 ? -30.740 -3.231 25.425 1.00 92.94 1062 SER A N 1
ATOM 8362 C CA . SER A 1 1062 ? -29.548 -3.849 26.018 1.00 92.94 1062 SER A CA 1
ATOM 8363 C C . SER A 1 1062 ? -29.749 -4.196 27.496 1.00 92.94 1062 SER A C 1
ATOM 8365 O O . SER A 1 1062 ? -30.514 -3.535 28.200 1.00 92.94 1062 SER A O 1
ATOM 8367 N N . LEU A 1 1063 ? -29.050 -5.227 27.976 1.00 94.75 1063 LEU A N 1
ATOM 8368 C CA . LEU A 1 1063 ? -29.165 -5.745 29.341 1.00 94.75 1063 LEU A CA 1
ATOM 8369 C C . LEU A 1 1063 ? -28.770 -4.716 30.413 1.00 94.75 1063 LEU A C 1
ATOM 8371 O O . LEU A 1 1063 ? -29.383 -4.681 31.478 1.00 94.75 1063 LEU A O 1
ATOM 8375 N N . ASP A 1 1064 ? -27.804 -3.838 30.132 1.00 92.12 1064 ASP A N 1
ATOM 8376 C CA . ASP A 1 1064 ? -27.373 -2.775 31.055 1.00 92.12 1064 ASP A CA 1
ATOM 8377 C C . ASP A 1 1064 ? -28.535 -1.869 31.506 1.00 92.12 1064 ASP A C 1
ATOM 8379 O O . ASP A 1 1064 ? -28.607 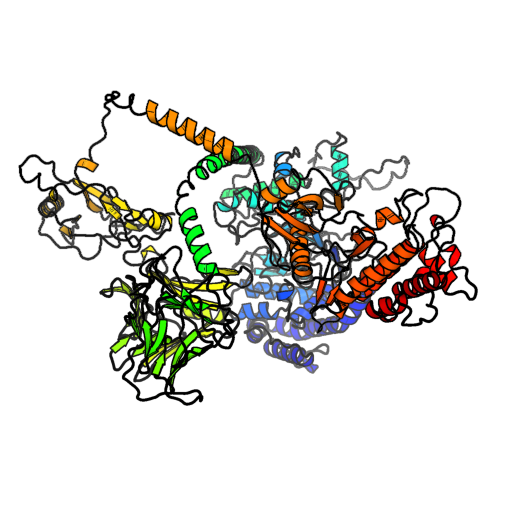-1.480 32.674 1.00 92.12 1064 ASP A O 1
ATOM 8383 N N . LYS A 1 1065 ? -29.494 -1.595 30.608 1.00 90.25 1065 LYS A N 1
ATOM 8384 C CA . LYS A 1 1065 ? -30.680 -0.781 30.908 1.00 90.25 1065 LYS A CA 1
ATOM 8385 C C . LYS A 1 1065 ? -31.556 -1.424 31.974 1.00 90.25 1065 LYS A C 1
ATOM 8387 O O . LYS A 1 1065 ? -32.111 -0.718 32.807 1.00 90.25 1065 LYS A O 1
ATOM 8392 N N . HIS A 1 1066 ? -31.643 -2.750 31.957 1.00 91.38 1066 HIS A N 1
ATOM 8393 C CA . HIS A 1 1066 ? -32.449 -3.531 32.891 1.00 91.38 1066 HIS A CA 1
ATOM 8394 C C . HIS A 1 1066 ? -31.740 -3.786 34.222 1.00 91.38 1066 HIS A C 1
ATOM 8396 O O . HIS A 1 1066 ? -32.397 -3.921 35.250 1.00 91.38 1066 HIS A O 1
ATOM 8402 N N . LEU A 1 1067 ? -30.405 -3.841 34.221 1.00 90.69 1067 LEU A N 1
ATOM 8403 C CA . LEU A 1 1067 ? -29.627 -4.053 35.442 1.00 90.69 1067 LEU A CA 1
ATOM 8404 C C . LEU A 1 1067 ? -29.415 -2.745 36.216 1.00 90.69 1067 LEU A C 1
ATOM 8406 O O . LEU A 1 1067 ? -29.761 -2.670 37.394 1.00 90.69 1067 LEU A O 1
ATOM 8410 N N . PHE A 1 1068 ? -28.899 -1.701 35.562 1.00 88.94 1068 PHE A N 1
ATOM 8411 C CA . PHE A 1 1068 ? -28.395 -0.502 36.251 1.00 88.94 1068 PHE A CA 1
ATOM 8412 C C . PHE A 1 1068 ? -29.330 0.705 36.178 1.00 88.94 1068 PHE A C 1
ATOM 8414 O O . PHE A 1 1068 ? -29.195 1.633 36.973 1.00 88.94 1068 PHE A O 1
ATOM 8421 N N . HIS A 1 1069 ? -30.258 0.719 35.219 1.00 81.56 1069 HIS A N 1
ATOM 8422 C CA . HIS A 1 1069 ? -31.102 1.882 34.930 1.00 81.56 1069 HIS A CA 1
ATOM 8423 C C . HIS A 1 1069 ? -32.608 1.597 35.040 1.00 81.56 1069 HIS A C 1
ATOM 8425 O O . HIS A 1 1069 ? -33.415 2.491 34.774 1.00 81.56 1069 HIS A O 1
ATOM 8431 N N . ALA A 1 1070 ? -32.993 0.385 35.451 1.00 77.50 1070 ALA A N 1
ATOM 8432 C CA . ALA A 1 1070 ? -34.388 0.010 35.639 1.00 77.50 1070 ALA A CA 1
ATOM 8433 C C . ALA A 1 1070 ? -35.001 0.743 36.836 1.00 77.50 1070 ALA A C 1
ATOM 8435 O O . ALA A 1 1070 ? -34.402 0.825 37.912 1.00 77.50 1070 ALA A O 1
ATOM 8436 N N . LYS A 1 1071 ? -36.228 1.238 36.652 1.00 73.19 1071 LYS A N 1
ATOM 8437 C CA . LYS A 1 1071 ? -37.081 1.681 37.762 1.00 73.19 1071 LYS A CA 1
ATOM 8438 C C . LYS A 1 1071 ? -37.541 0.459 38.557 1.00 73.19 1071 LYS A C 1
ATOM 8440 O O . LYS A 1 1071 ? -37.653 -0.623 37.989 1.00 73.19 1071 LYS A O 1
ATOM 8445 N N . ASP A 1 1072 ? -37.886 0.633 39.831 1.00 67.19 1072 ASP A N 1
ATOM 8446 C CA . ASP A 1 1072 ? -38.253 -0.483 40.726 1.00 67.19 1072 ASP A CA 1
ATOM 8447 C C . ASP A 1 1072 ? -39.392 -1.376 40.190 1.00 67.19 1072 ASP A C 1
ATOM 8449 O O . ASP A 1 1072 ? -39.451 -2.562 40.496 1.00 67.19 1072 ASP A O 1
ATOM 8453 N N . SER A 1 1073 ? -40.275 -0.837 39.342 1.00 60.88 1073 SER A N 1
ATOM 8454 C CA . SER A 1 1073 ? -41.371 -1.567 38.689 1.00 60.88 1073 SER A CA 1
ATOM 8455 C C . SER A 1 1073 ? -40.985 -2.341 37.417 1.00 60.88 1073 SER A C 1
ATOM 8457 O O . SER A 1 1073 ? -41.827 -3.039 36.863 1.00 60.88 1073 SER A O 1
ATOM 8459 N N . GLU A 1 1074 ? -39.760 -2.181 36.913 1.00 74.88 1074 GLU A N 1
ATOM 8460 C CA . GLU A 1 1074 ? -39.266 -2.721 35.630 1.00 74.88 1074 GLU A CA 1
ATOM 8461 C C . GLU A 1 1074 ? -38.066 -3.672 35.821 1.00 74.88 1074 GLU A C 1
ATOM 8463 O O . GLU A 1 1074 ? -37.386 -4.036 34.864 1.00 74.88 1074 GLU A O 1
ATOM 8468 N N . VAL A 1 1075 ? -37.781 -4.073 37.064 1.00 85.00 1075 VAL A N 1
ATOM 8469 C CA . VAL A 1 1075 ? -36.652 -4.947 37.406 1.00 85.00 1075 VAL A CA 1
ATOM 8470 C C . VAL A 1 1075 ? -36.894 -6.366 36.883 1.00 85.00 1075 VAL A C 1
ATOM 8472 O O . VAL A 1 1075 ? -37.929 -6.970 37.159 1.00 85.00 1075 VAL A O 1
ATOM 8475 N N . LEU A 1 1076 ? -35.914 -6.929 36.168 1.00 92.31 1076 LEU A N 1
ATOM 8476 C CA . LEU A 1 1076 ? -35.970 -8.322 35.710 1.00 92.31 1076 LEU A CA 1
ATOM 8477 C C . LEU A 1 1076 ? -35.967 -9.285 36.893 1.00 92.31 1076 LEU A C 1
ATOM 8479 O O . LEU A 1 1076 ? -35.066 -9.205 37.734 1.00 92.31 1076 LEU A O 1
ATOM 8483 N N . ASP A 1 1077 ? -36.917 -10.221 36.903 1.00 92.44 1077 ASP A N 1
ATOM 8484 C CA . ASP A 1 1077 ? -36.963 -11.300 37.887 1.00 92.44 1077 ASP A CA 1
ATOM 8485 C C . ASP A 1 1077 ? -35.753 -12.245 37.768 1.00 92.44 1077 ASP A C 1
ATOM 8487 O O . ASP A 1 1077 ? -35.037 -12.280 36.760 1.00 92.44 1077 ASP A O 1
ATOM 8491 N N . TRP A 1 1078 ? -35.506 -13.024 38.825 1.00 94.94 1078 TRP A N 1
ATOM 8492 C CA . TRP A 1 1078 ? -34.363 -13.934 38.866 1.00 94.94 1078 TRP A CA 1
ATOM 8493 C C . TRP A 1 1078 ? -34.370 -14.942 37.712 1.00 94.94 1078 TRP A C 1
ATOM 8495 O O . TRP A 1 1078 ? -33.347 -15.162 37.065 1.00 94.94 1078 TRP A O 1
ATOM 8505 N N . LYS A 1 1079 ? -35.536 -15.532 37.429 1.00 94.56 1079 LYS A N 1
ATOM 8506 C CA . LYS A 1 1079 ? -35.682 -16.554 36.392 1.00 94.56 1079 LYS A CA 1
ATOM 8507 C C . LYS A 1 1079 ? -35.242 -16.019 35.029 1.00 94.56 1079 LYS A C 1
ATOM 8509 O O . LYS A 1 1079 ? -34.507 -16.697 34.314 1.00 94.56 1079 LYS A O 1
ATOM 8514 N N . THR A 1 1080 ? -35.647 -14.800 34.684 1.00 95.19 1080 THR A N 1
ATOM 8515 C CA . THR A 1 1080 ? -35.280 -14.144 33.425 1.00 95.19 1080 THR A CA 1
ATOM 8516 C C . THR A 1 1080 ? -33.789 -13.821 33.391 1.00 95.19 1080 THR A C 1
ATOM 8518 O O . THR A 1 1080 ? -33.124 -14.132 32.404 1.00 95.19 1080 THR A O 1
ATOM 8521 N N . ARG A 1 1081 ? -33.220 -13.293 34.485 1.00 96.25 1081 ARG A N 1
ATOM 8522 C CA . ARG A 1 1081 ? -31.769 -13.049 34.603 1.00 96.25 1081 ARG A CA 1
ATOM 8523 C C . ARG A 1 1081 ? -30.945 -14.320 34.395 1.00 96.25 1081 ARG A C 1
ATOM 8525 O O . ARG A 1 1081 ? -29.959 -14.300 33.659 1.00 96.25 1081 ARG A O 1
ATOM 8532 N N . TYR A 1 1082 ? -31.376 -15.431 34.990 1.00 96.12 1082 TYR A N 1
ATOM 8533 C CA . TYR A 1 1082 ? -30.711 -16.723 34.852 1.00 96.12 1082 TYR A CA 1
ATOM 8534 C C . TYR A 1 1082 ? -30.756 -17.247 33.411 1.00 96.12 1082 TYR A C 1
ATOM 8536 O O . TYR A 1 1082 ? -29.746 -17.707 32.878 1.00 96.12 1082 TYR A O 1
ATOM 8544 N N . GLN A 1 1083 ? -31.905 -17.119 32.738 1.00 96.00 1083 GLN A N 1
ATOM 8545 C CA . GLN A 1 1083 ? -32.037 -17.491 31.325 1.00 96.00 1083 GLN A CA 1
ATOM 8546 C C . GLN A 1 1083 ? -31.203 -16.598 30.399 1.00 96.00 1083 GLN A C 1
ATOM 8548 O O . GLN A 1 1083 ? -30.638 -17.093 29.424 1.00 96.00 1083 GLN A O 1
ATOM 8553 N N . ILE A 1 1084 ? -31.069 -15.306 30.712 1.00 97.56 1084 ILE A N 1
ATOM 8554 C CA . ILE A 1 1084 ? -30.199 -14.380 29.977 1.00 97.56 1084 ILE A CA 1
ATOM 8555 C C . ILE A 1 1084 ? -28.730 -14.796 30.105 1.00 97.56 1084 ILE A C 1
ATOM 8557 O O . ILE A 1 1084 ? -28.031 -14.885 29.094 1.00 97.56 1084 ILE A O 1
ATOM 8561 N N . ALA A 1 1085 ? -28.273 -15.108 31.321 1.00 97.69 1085 ALA A N 1
ATOM 8562 C CA . ALA A 1 1085 ? -26.928 -15.628 31.551 1.00 97.69 1085 ALA A CA 1
ATOM 8563 C C . ALA A 1 1085 ? -26.688 -16.912 30.736 1.00 97.69 1085 ALA A C 1
ATOM 8565 O O . ALA A 1 1085 ? -25.789 -16.969 29.895 1.00 97.69 1085 ALA A O 1
ATOM 8566 N N . LEU A 1 1086 ? -27.562 -17.910 30.894 1.00 97.25 1086 LEU A N 1
ATOM 8567 C CA . LEU A 1 1086 ? -27.453 -19.186 30.188 1.00 97.25 1086 LEU A CA 1
ATOM 8568 C C . LEU A 1 1086 ? -27.479 -19.028 28.657 1.00 97.25 1086 LEU A C 1
ATOM 8570 O O . LEU A 1 1086 ? -26.685 -19.650 27.949 1.00 97.25 1086 LEU A O 1
ATOM 8574 N N . GLY A 1 1087 ? -28.364 -18.186 28.122 1.00 97.00 1087 GLY A N 1
ATOM 8575 C CA . GLY A 1 1087 ? -28.452 -17.932 26.686 1.00 97.00 1087 GLY A CA 1
ATOM 8576 C C . GLY A 1 1087 ? -27.210 -17.230 26.129 1.00 97.00 1087 GLY A C 1
ATOM 8577 O O . GLY A 1 1087 ? -26.707 -17.627 25.076 1.00 97.00 1087 GLY A O 1
ATOM 8578 N N . ALA A 1 1088 ? -26.656 -16.246 26.844 1.00 97.75 1088 ALA A N 1
ATOM 8579 C CA . ALA A 1 1088 ? -25.398 -15.607 26.457 1.00 97.75 1088 ALA A CA 1
ATOM 8580 C C . ALA A 1 1088 ? -24.231 -16.614 26.449 1.00 97.75 1088 ALA A C 1
ATOM 8582 O O . ALA A 1 1088 ? -23.453 -16.639 25.491 1.00 97.75 1088 ALA A O 1
ATOM 8583 N N . ALA A 1 1089 ? -24.164 -17.512 27.442 1.00 97.81 1089 ALA A N 1
ATOM 8584 C CA . ALA A 1 1089 ? -23.172 -18.586 27.468 1.00 97.81 1089 ALA A CA 1
ATOM 8585 C C . ALA A 1 1089 ? -23.290 -19.536 26.268 1.00 97.81 1089 ALA A C 1
ATOM 8587 O O . ALA A 1 1089 ? -22.278 -19.880 25.660 1.00 97.81 1089 ALA A O 1
ATOM 8588 N N . ARG A 1 1090 ? -24.515 -19.915 25.874 1.00 97.62 1090 ARG A N 1
ATOM 8589 C CA . ARG A 1 1090 ? -24.760 -20.746 24.680 1.00 97.62 1090 ARG A CA 1
ATOM 8590 C C . ARG A 1 1090 ? -24.299 -20.059 23.394 1.00 97.62 1090 ARG A C 1
ATOM 8592 O O . ARG A 1 1090 ? -23.699 -20.707 22.539 1.00 97.62 1090 ARG A O 1
ATOM 8599 N N . GLY A 1 1091 ? -24.539 -18.751 23.263 1.00 96.12 1091 GLY A N 1
ATOM 8600 C CA . GLY A 1 1091 ? -24.052 -17.956 22.131 1.00 96.12 1091 GLY A CA 1
ATOM 8601 C C . GLY A 1 1091 ? -22.525 -17.948 22.031 1.00 96.12 1091 GLY A C 1
ATOM 8602 O O . GLY A 1 1091 ? -21.977 -18.194 20.959 1.00 96.12 1091 GLY A O 1
ATOM 8603 N N . LEU A 1 1092 ? -21.837 -17.741 23.154 1.00 96.69 1092 LEU A N 1
ATOM 8604 C CA . LEU A 1 1092 ? -20.374 -17.765 23.220 1.00 96.69 1092 LEU A CA 1
ATOM 8605 C C . LEU A 1 1092 ? -19.785 -19.161 22.971 1.00 96.69 1092 LEU A C 1
ATOM 8607 O O . LEU A 1 1092 ? -18.839 -19.294 22.200 1.00 96.69 1092 LEU A O 1
ATOM 8611 N N . ALA A 1 1093 ? -20.378 -20.213 23.541 1.00 96.19 1093 ALA A N 1
ATOM 8612 C CA . ALA A 1 1093 ? -19.961 -21.593 23.291 1.00 96.19 1093 ALA A CA 1
ATOM 8613 C C . ALA A 1 1093 ? -20.057 -21.957 21.799 1.00 96.19 1093 ALA A C 1
ATOM 8615 O O . ALA A 1 1093 ? -19.180 -22.630 21.258 1.00 96.19 1093 ALA A O 1
ATOM 8616 N N . TYR A 1 1094 ? -21.086 -21.465 21.100 1.00 94.62 1094 TYR A N 1
ATOM 8617 C CA . TYR A 1 1094 ? -21.195 -21.632 19.652 1.00 94.62 1094 TYR A CA 1
ATOM 8618 C C . TYR A 1 1094 ? -20.028 -20.965 18.901 1.00 94.62 1094 TYR A C 1
ATOM 8620 O O . TYR A 1 1094 ? -19.415 -21.605 18.043 1.00 94.62 1094 TYR A O 1
ATOM 8628 N N . LEU A 1 1095 ? -19.683 -19.720 19.253 1.00 93.19 1095 LEU A N 1
ATOM 8629 C CA . LEU A 1 1095 ? -18.574 -18.977 18.639 1.00 93.19 1095 LEU A CA 1
ATOM 8630 C C . LEU A 1 1095 ? -17.214 -19.650 18.857 1.00 93.19 1095 LEU A C 1
ATOM 8632 O O . LEU A 1 1095 ? -16.404 -19.716 17.931 1.00 93.19 1095 LEU A O 1
ATOM 8636 N N . HIS A 1 1096 ? -16.971 -20.159 20.066 1.00 92.31 1096 HIS A N 1
ATOM 8637 C CA . HIS A 1 1096 ? -15.692 -20.763 20.437 1.00 92.31 1096 HIS A CA 1
ATOM 8638 C C . HIS A 1 1096 ? -15.527 -22.177 19.872 1.00 92.31 1096 HIS A C 1
ATOM 8640 O O . HIS A 1 1096 ? -14.474 -22.481 19.308 1.00 92.31 1096 HIS A O 1
ATOM 8646 N N . ASP A 1 1097 ? -16.564 -23.018 19.979 1.00 86.56 1097 ASP A N 1
ATOM 8647 C CA . ASP A 1 1097 ? -16.434 -24.469 19.792 1.00 86.56 1097 ASP A CA 1
ATOM 8648 C C . ASP A 1 1097 ? -17.065 -24.998 18.491 1.00 86.56 1097 ASP A C 1
ATOM 8650 O O . ASP A 1 1097 ? -16.646 -26.047 17.979 1.00 86.56 1097 ASP A O 1
ATOM 8654 N N . LYS A 1 1098 ? -18.097 -24.322 17.960 1.00 84.50 1098 LYS A N 1
ATOM 8655 C CA . LYS A 1 1098 ? -18.942 -24.841 16.863 1.00 84.50 1098 LYS A CA 1
ATOM 8656 C C . LYS A 1 1098 ? -18.722 -24.151 15.521 1.00 84.50 1098 LYS A C 1
ATOM 8658 O O . LYS A 1 1098 ? -18.964 -24.777 14.491 1.00 84.50 1098 LYS A O 1
ATOM 8663 N N . CYS A 1 1099 ? -18.234 -22.914 15.511 1.00 84.12 1099 CYS A N 1
ATOM 8664 C CA . CYS A 1 1099 ? -17.812 -22.257 14.278 1.00 84.12 1099 CYS A CA 1
ATOM 8665 C C . CYS A 1 1099 ? -16.617 -22.989 13.626 1.00 84.12 1099 CYS A C 1
ATOM 8667 O O . CYS A 1 1099 ? -15.822 -23.664 14.297 1.00 84.12 1099 CYS A O 1
ATOM 8669 N N . ARG A 1 1100 ? -16.520 -22.885 12.289 1.00 78.38 1100 ARG A N 1
ATOM 8670 C CA . ARG A 1 1100 ? -15.427 -23.473 11.489 1.00 78.38 1100 ARG A CA 1
ATOM 8671 C C . ARG A 1 1100 ? -14.077 -22.944 11.973 1.00 78.38 1100 ARG A C 1
ATOM 8673 O O . ARG A 1 1100 ? -13.227 -23.729 12.391 1.00 78.38 1100 ARG A O 1
ATOM 8680 N N . ASP A 1 1101 ? -13.952 -21.624 11.955 1.00 81.50 1101 ASP A N 1
ATOM 8681 C CA . ASP A 1 1101 ? -12.896 -20.879 12.627 1.00 81.50 1101 ASP A CA 1
ATOM 8682 C C . ASP A 1 1101 ? -13.416 -20.479 14.007 1.00 81.50 1101 ASP A C 1
ATOM 8684 O O . ASP A 1 1101 ? -14.582 -20.098 14.137 1.00 81.50 1101 ASP A O 1
ATOM 8688 N N . SER A 1 1102 ? -12.581 -20.592 15.039 1.00 85.94 1102 SER A N 1
ATOM 8689 C CA . SER A 1 1102 ? -12.977 -20.161 16.382 1.00 85.94 1102 SER A CA 1
ATOM 8690 C C . SER A 1 1102 ? -13.017 -18.631 16.414 1.00 85.94 1102 SER A C 1
ATOM 8692 O O . SER A 1 1102 ? -12.113 -17.971 15.889 1.00 85.94 1102 SER A O 1
ATOM 8694 N N . ILE A 1 1103 ? -14.089 -18.063 16.971 1.00 90.12 1103 ILE A N 1
ATOM 8695 C CA . ILE A 1 1103 ? -14.330 -16.614 16.978 1.00 90.12 1103 ILE A CA 1
ATOM 8696 C C . ILE A 1 1103 ? -14.246 -16.096 18.413 1.00 90.12 1103 ILE A C 1
ATOM 8698 O O . ILE A 1 1103 ? -15.099 -16.427 19.231 1.00 90.12 1103 ILE A O 1
ATOM 8702 N N . ILE A 1 1104 ? -13.261 -15.244 18.705 1.00 90.44 1104 ILE A N 1
ATOM 8703 C CA . ILE A 1 1104 ? -13.186 -14.491 19.971 1.00 90.44 1104 ILE A CA 1
ATOM 8704 C C . ILE A 1 1104 ? -13.981 -13.201 19.786 1.00 90.44 1104 ILE A C 1
ATOM 8706 O O . ILE A 1 1104 ? -13.714 -12.457 18.841 1.00 90.44 1104 ILE A O 1
ATOM 8710 N N . HIS A 1 1105 ? -14.958 -12.935 20.651 1.00 92.69 1105 HIS A N 1
ATOM 8711 C CA . HIS A 1 1105 ? -15.803 -11.745 20.575 1.00 92.69 1105 HIS A CA 1
ATOM 8712 C C . HIS A 1 1105 ? -15.063 -10.479 21.013 1.00 92.69 1105 HIS A C 1
ATOM 8714 O O . HIS A 1 1105 ? -15.215 -9.433 20.381 1.00 92.69 1105 HIS A O 1
ATOM 8720 N N . SER A 1 1106 ? -14.259 -10.564 22.079 1.00 89.75 1106 SER A N 1
ATOM 8721 C CA . SER A 1 1106 ? -13.360 -9.504 22.553 1.00 89.75 1106 SER A CA 1
ATOM 8722 C C . SER A 1 1106 ? -14.029 -8.257 23.170 1.00 89.75 1106 SER A C 1
ATOM 8724 O O . SER A 1 1106 ? -13.333 -7.293 23.478 1.00 89.75 1106 SER A O 1
ATOM 8726 N N . ASP A 1 1107 ? -15.350 -8.253 23.396 1.00 91.50 1107 ASP A N 1
ATOM 8727 C CA . ASP A 1 1107 ? -16.062 -7.131 24.053 1.00 91.50 1107 ASP A CA 1
ATOM 8728 C C . ASP A 1 1107 ? -17.370 -7.580 24.731 1.00 91.50 1107 ASP A C 1
ATOM 8730 O O . ASP A 1 1107 ? -18.445 -7.035 24.482 1.00 91.50 1107 ASP A O 1
ATOM 8734 N N . ILE A 1 1108 ? -17.307 -8.628 25.555 1.00 95.75 1108 ILE A N 1
ATOM 8735 C CA . ILE A 1 1108 ? -18.479 -9.130 26.289 1.00 95.75 1108 ILE A CA 1
ATOM 8736 C C . ILE A 1 1108 ? -18.741 -8.272 27.529 1.00 95.75 1108 ILE A C 1
ATOM 8738 O O . ILE A 1 1108 ? -17.875 -8.129 28.387 1.00 95.75 1108 ILE A O 1
ATOM 8742 N N . LYS A 1 1109 ? -19.950 -7.707 27.604 1.00 94.25 1109 LYS A N 1
ATOM 8743 C CA . LYS A 1 1109 ? -20.444 -6.822 28.673 1.00 94.25 1109 LYS A CA 1
ATOM 8744 C C . LYS A 1 1109 ? -21.970 -6.641 28.554 1.00 94.25 1109 LYS A C 1
ATOM 8746 O O . LYS A 1 1109 ? -22.503 -6.891 27.465 1.00 94.25 1109 LYS A O 1
ATOM 8751 N N . PRO A 1 1110 ? -22.683 -6.170 29.598 1.00 94.50 1110 PRO A N 1
ATOM 8752 C CA . PRO A 1 1110 ? -24.140 -5.993 29.557 1.00 94.50 1110 PRO A CA 1
ATOM 8753 C C . PRO A 1 1110 ? -24.667 -5.121 28.402 1.00 94.50 1110 PRO A C 1
ATOM 8755 O O . PRO A 1 1110 ? -25.750 -5.373 27.882 1.00 94.50 1110 PRO A O 1
ATOM 8758 N N . GLU A 1 1111 ? -23.913 -4.119 27.950 1.00 92.38 1111 GLU A N 1
ATOM 8759 C CA . GLU A 1 1111 ? -24.296 -3.223 26.847 1.00 92.38 1111 GLU A CA 1
ATOM 8760 C C . GLU A 1 1111 ? -24.403 -3.954 25.500 1.00 92.38 1111 GLU A C 1
ATOM 8762 O O . GLU A 1 1111 ? -25.175 -3.550 24.629 1.00 92.38 1111 GLU A O 1
ATOM 8767 N N . ASN A 1 1112 ? -23.641 -5.039 25.344 1.00 94.19 1112 ASN A N 1
ATOM 8768 C CA . ASN A 1 1112 ? -23.547 -5.828 24.117 1.00 94.19 1112 ASN A CA 1
ATOM 8769 C C . ASN A 1 1112 ? -24.435 -7.087 24.151 1.00 94.19 1112 ASN A C 1
ATOM 8771 O O . ASN A 1 1112 ? -24.440 -7.865 23.197 1.00 94.19 1112 ASN A O 1
ATOM 8775 N N . ILE A 1 1113 ? -25.220 -7.283 25.217 1.00 96.75 1113 ILE A N 1
ATOM 8776 C CA . ILE A 1 1113 ? -26.266 -8.309 25.284 1.00 96.75 1113 ILE A CA 1
ATOM 8777 C C . ILE A 1 1113 ? -27.613 -7.641 25.023 1.00 96.75 1113 ILE A C 1
ATOM 8779 O O . ILE A 1 1113 ? -28.151 -6.945 25.883 1.00 96.75 1113 ILE A O 1
ATOM 8783 N N . LEU A 1 1114 ? -28.159 -7.840 23.825 1.00 95.50 1114 LEU A N 1
ATOM 8784 C CA . LEU A 1 1114 ? -29.462 -7.301 23.440 1.00 95.50 1114 LEU A CA 1
ATOM 8785 C C . LEU A 1 1114 ? -30.575 -8.312 23.719 1.00 95.50 1114 LEU A C 1
ATOM 8787 O O . LEU A 1 1114 ? -30.366 -9.515 23.604 1.00 95.50 1114 LEU A O 1
ATOM 8791 N N . LEU A 1 1115 ? -31.763 -7.824 24.060 1.00 95.44 1115 LEU A N 1
ATOM 8792 C CA . LEU A 1 1115 ? -32.907 -8.639 24.454 1.00 95.44 1115 LEU A CA 1
ATOM 8793 C C . LEU A 1 1115 ? -34.026 -8.513 23.418 1.00 95.44 1115 LEU A C 1
ATOM 8795 O O . LEU A 1 1115 ? -34.482 -7.407 23.097 1.00 95.44 1115 LEU A O 1
ATOM 8799 N N . ASP A 1 1116 ? -34.470 -9.653 22.889 1.00 93.31 1116 ASP A N 1
ATOM 8800 C CA . ASP A 1 1116 ? -35.639 -9.695 22.012 1.00 93.31 1116 ASP A CA 1
ATOM 8801 C C . ASP A 1 1116 ? -36.956 -9.562 22.801 1.00 93.31 1116 ASP A C 1
ATOM 8803 O O . ASP A 1 1116 ? -36.947 -9.296 24.005 1.00 93.31 1116 ASP A O 1
ATOM 8807 N N . ALA A 1 1117 ? -38.099 -9.677 22.115 1.00 91.88 1117 ALA A N 1
ATOM 8808 C CA . ALA A 1 1117 ? -39.424 -9.487 22.713 1.00 91.88 1117 ALA A CA 1
ATOM 8809 C C . ALA A 1 1117 ? -39.712 -10.446 23.882 1.00 91.88 1117 ALA A C 1
ATOM 8811 O O . ALA A 1 1117 ? -40.412 -10.057 24.814 1.00 91.88 1117 ALA A O 1
ATOM 8812 N N . ASP A 1 1118 ? -39.122 -11.643 23.856 1.00 92.38 1118 ASP A N 1
ATOM 8813 C CA . ASP A 1 1118 ? -39.301 -12.691 24.862 1.00 92.38 1118 ASP A CA 1
ATOM 8814 C C . ASP A 1 1118 ? -38.177 -12.680 25.915 1.00 92.38 1118 ASP A C 1
ATOM 8816 O O . ASP A 1 1118 ? -37.999 -13.647 26.654 1.00 92.38 1118 ASP A O 1
ATOM 8820 N N . PHE A 1 1119 ? -37.391 -11.596 25.972 1.00 92.44 1119 PHE A N 1
ATOM 8821 C CA . PHE A 1 1119 ? -36.192 -11.458 26.807 1.00 92.44 1119 PHE A CA 1
ATOM 8822 C C . PHE A 1 1119 ? -35.107 -12.511 26.519 1.00 92.44 1119 PHE A C 1
ATOM 8824 O O . PHE A 1 1119 ? -34.225 -12.742 27.349 1.00 92.44 1119 PHE A O 1
ATOM 8831 N N . CYS A 1 1120 ? -35.109 -13.124 25.330 1.00 94.44 1120 CYS A N 1
ATOM 8832 C CA . CYS A 1 1120 ? -34.027 -14.016 24.934 1.00 94.44 1120 CYS A CA 1
ATOM 8833 C C . CYS A 1 1120 ? -32.781 -13.191 24.551 1.00 94.44 1120 CYS A C 1
ATOM 8835 O O . CYS A 1 1120 ? -32.880 -12.240 23.765 1.00 94.44 1120 CYS A O 1
ATOM 8837 N N . PRO A 1 1121 ? -31.589 -13.545 25.069 1.00 96.94 1121 PRO A N 1
ATOM 8838 C CA . PRO A 1 1121 ? -30.376 -12.766 24.852 1.00 96.94 1121 PRO A CA 1
ATOM 8839 C C . PRO A 1 1121 ? -29.773 -13.014 23.468 1.00 96.94 1121 PRO A C 1
ATOM 8841 O O . PRO A 1 1121 ? -29.663 -14.160 23.018 1.00 96.94 1121 PRO A O 1
ATOM 8844 N N . LYS A 1 1122 ? -29.315 -11.934 22.832 1.00 96.25 1122 LYS A N 1
ATOM 8845 C CA . LYS A 1 1122 ? -28.524 -11.913 21.599 1.00 96.25 1122 LYS A CA 1
ATOM 8846 C C . LYS A 1 1122 ? -27.198 -11.212 21.873 1.00 96.25 1122 LYS A C 1
ATOM 8848 O O . LYS A 1 1122 ? -27.177 -10.016 22.161 1.00 96.25 1122 LYS A O 1
ATOM 8853 N N . VAL A 1 1123 ? -26.094 -11.940 21.746 1.00 96.00 1123 VAL A N 1
ATOM 8854 C CA . VAL A 1 1123 ? -24.753 -11.343 21.778 1.00 96.00 1123 VAL A CA 1
ATOM 8855 C C . VAL A 1 1123 ? -24.574 -10.487 20.521 1.00 96.00 1123 VAL A C 1
ATOM 8857 O O . VAL A 1 1123 ? -24.853 -10.955 19.411 1.00 96.00 1123 VAL A O 1
ATOM 8860 N N . ALA A 1 1124 ? -24.160 -9.233 20.696 1.00 92.25 1124 ALA A N 1
ATOM 8861 C CA . ALA A 1 1124 ? -24.049 -8.228 19.647 1.00 92.25 1124 ALA A CA 1
ATOM 8862 C C . ALA A 1 1124 ? -22.718 -7.456 19.708 1.00 92.25 1124 ALA A C 1
ATOM 8864 O O . ALA A 1 1124 ? -21.987 -7.528 20.683 1.00 92.25 1124 ALA A O 1
ATOM 8865 N N . ASP A 1 1125 ? -22.456 -6.663 18.664 1.00 86.94 1125 ASP A N 1
ATOM 8866 C CA . ASP A 1 1125 ? -21.250 -5.835 18.481 1.00 86.94 1125 ASP A CA 1
ATOM 8867 C C . ASP A 1 1125 ? -19.941 -6.618 18.252 1.00 86.94 1125 ASP A C 1
ATOM 8869 O O . ASP A 1 1125 ? -18.995 -6.594 19.034 1.00 86.94 1125 ASP A O 1
ATOM 8873 N N . PHE A 1 1126 ? -19.858 -7.256 17.083 1.00 88.12 1126 PHE A N 1
ATOM 8874 C CA . PHE A 1 1126 ? -18.699 -8.037 16.632 1.00 88.12 1126 PHE A CA 1
ATOM 8875 C C . PHE A 1 1126 ? -17.564 -7.174 16.058 1.00 88.12 1126 PHE A C 1
ATOM 8877 O O . PHE A 1 1126 ? -16.671 -7.677 15.376 1.00 88.12 1126 PHE A O 1
ATOM 8884 N N . GLY A 1 1127 ? -17.568 -5.862 16.303 1.00 79.31 1127 GLY A N 1
ATOM 8885 C CA . GLY A 1 1127 ? -16.598 -4.950 15.699 1.00 79.31 1127 GLY A CA 1
ATOM 8886 C C . GLY A 1 1127 ? -15.145 -5.186 16.102 1.00 79.31 1127 GLY A C 1
ATOM 8887 O O . GLY A 1 1127 ? -14.231 -4.793 15.372 1.00 79.31 1127 GLY A O 1
ATOM 8888 N N . LEU A 1 1128 ? -14.936 -5.859 17.234 1.00 80.56 1128 LEU A N 1
ATOM 8889 C CA . LEU A 1 1128 ? -13.625 -6.235 17.760 1.00 80.56 1128 LEU A CA 1
ATOM 8890 C C . LEU A 1 1128 ? -13.303 -7.726 17.592 1.00 80.56 1128 LEU A C 1
ATOM 8892 O O . LEU A 1 1128 ? -12.203 -8.141 17.962 1.00 80.56 1128 LEU A O 1
ATOM 8896 N N . ALA A 1 1129 ? -14.210 -8.502 16.992 1.00 86.25 1129 ALA A N 1
ATOM 8897 C CA . ALA A 1 1129 ? -14.091 -9.949 16.910 1.00 86.25 1129 ALA A CA 1
ATOM 8898 C C . ALA A 1 1129 ? -12.858 -10.406 16.107 1.00 86.25 1129 ALA A C 1
ATOM 8900 O O . ALA A 1 1129 ? -12.404 -9.739 15.169 1.00 86.25 1129 ALA A O 1
ATOM 8901 N N . LYS A 1 1130 ? -12.314 -11.569 16.475 1.00 82.69 1130 LYS A N 1
ATOM 8902 C CA . LYS A 1 1130 ? -11.122 -12.176 15.863 1.00 82.69 1130 LYS A CA 1
ATOM 8903 C C . LYS A 1 1130 ? -11.423 -13.601 15.419 1.00 82.69 1130 LYS A C 1
ATOM 8905 O O . LYS A 1 1130 ? -11.885 -14.398 16.228 1.00 82.69 1130 LYS A O 1
ATOM 8910 N N . LEU A 1 1131 ? -11.129 -13.913 14.156 1.00 78.00 1131 LEU A N 1
ATOM 8911 C CA . LEU A 1 1131 ? -11.200 -15.273 13.619 1.00 78.00 1131 LEU A CA 1
ATOM 8912 C C . LEU A 1 1131 ? -9.808 -15.901 13.627 1.00 78.00 1131 LEU A C 1
ATOM 8914 O O . LEU A 1 1131 ? -8.837 -15.236 13.258 1.00 78.00 1131 LEU A O 1
ATOM 8918 N N . PHE A 1 1132 ? -9.715 -17.179 13.981 1.00 71.50 1132 PHE A N 1
ATOM 8919 C CA . PHE A 1 1132 ? -8.476 -17.934 13.829 1.00 71.50 1132 PHE A CA 1
ATOM 8920 C C . PHE A 1 1132 ? -8.737 -19.410 13.494 1.00 71.50 1132 PHE A C 1
ATOM 8922 O O . PHE A 1 1132 ? -9.695 -20.025 13.973 1.00 71.50 1132 PHE A O 1
ATOM 8929 N N . SER A 1 1133 ? -7.872 -19.961 12.635 1.00 56.34 1133 SER A N 1
ATOM 8930 C CA . SER A 1 1133 ? -7.894 -21.377 12.247 1.00 56.34 1133 SER A CA 1
ATOM 8931 C C . SER A 1 1133 ? -7.570 -22.253 13.457 1.00 56.34 1133 SER A C 1
ATOM 8933 O O . SER A 1 1133 ? -6.721 -21.888 14.270 1.00 56.34 1133 SER A O 1
ATOM 8935 N N . ARG A 1 1134 ? -8.185 -23.441 13.546 1.00 61.94 1134 ARG A N 1
ATOM 8936 C CA . ARG A 1 1134 ? -7.961 -24.410 14.640 1.00 61.94 1134 ARG A CA 1
ATOM 8937 C C . ARG A 1 1134 ? -6.505 -24.893 14.768 1.00 61.94 1134 ARG A C 1
ATOM 8939 O O . ARG A 1 1134 ? -6.176 -25.542 15.754 1.00 61.94 1134 ARG A O 1
ATOM 8946 N N . GLU A 1 1135 ? -5.646 -24.578 13.799 1.00 47.53 1135 GLU A N 1
ATOM 8947 C CA . GLU A 1 1135 ? -4.201 -24.848 13.822 1.00 47.53 1135 GLU A CA 1
ATOM 8948 C C . GLU A 1 1135 ? -3.415 -23.905 14.754 1.00 47.53 1135 GLU A C 1
ATOM 8950 O O . GLU A 1 1135 ? -2.309 -24.239 15.176 1.00 47.53 1135 GLU A O 1
ATOM 8955 N N . PHE A 1 1136 ? -3.986 -22.753 15.126 1.00 46.69 1136 PHE A N 1
ATOM 8956 C CA . PHE A 1 1136 ? -3.381 -21.783 16.041 1.00 46.69 1136 PHE A CA 1
ATOM 8957 C C . PHE A 1 1136 ? -4.249 -21.648 17.298 1.00 46.69 1136 PHE A C 1
ATOM 8959 O O . PHE A 1 1136 ? -5.462 -21.527 17.198 1.00 46.69 1136 PHE A O 1
ATOM 8966 N N . SER A 1 1137 ? -3.661 -21.667 18.499 1.00 57.47 1137 SER A N 1
ATOM 8967 C CA . SER A 1 1137 ? -4.420 -21.633 19.767 1.00 57.47 1137 SER A CA 1
ATOM 8968 C C . SER A 1 1137 ? -4.376 -20.291 20.506 1.00 57.47 1137 SER A C 1
ATOM 8970 O O . SER A 1 1137 ? -5.098 -20.120 21.487 1.00 57.47 1137 SER A O 1
ATOM 8972 N N . ARG A 1 1138 ? -3.540 -19.338 20.063 1.00 65.62 1138 ARG A N 1
ATOM 8973 C CA . ARG A 1 1138 ? -3.346 -18.024 20.704 1.00 65.62 1138 ARG A CA 1
ATOM 8974 C C . ARG A 1 1138 ? -3.174 -16.931 19.649 1.00 65.62 1138 ARG A C 1
ATOM 8976 O O . ARG A 1 1138 ? -2.476 -17.141 18.658 1.00 65.62 1138 ARG A O 1
ATOM 8983 N N . VAL A 1 1139 ? -3.769 -15.759 19.872 1.00 52.62 1139 VAL A N 1
ATOM 8984 C CA . VAL A 1 1139 ? -3.743 -14.625 18.932 1.00 52.62 1139 VAL A CA 1
ATOM 8985 C C . VAL A 1 1139 ? -3.118 -13.402 19.597 1.00 52.62 1139 VAL A C 1
ATOM 8987 O O . VAL A 1 1139 ? -3.620 -12.897 20.599 1.00 52.62 1139 VAL A O 1
ATOM 8990 N N . LEU A 1 1140 ? -2.031 -12.886 19.019 1.00 48.28 1140 LEU A N 1
ATOM 8991 C CA . LEU A 1 1140 ? -1.446 -11.615 19.448 1.00 48.28 1140 LEU A CA 1
ATOM 8992 C C . LEU A 1 1140 ? -2.247 -10.472 18.808 1.00 48.28 1140 LEU A C 1
ATOM 8994 O O . LEU A 1 1140 ? -2.262 -10.322 17.587 1.00 48.28 1140 LEU A O 1
ATOM 8998 N N . THR A 1 1141 ? -2.965 -9.694 19.616 1.00 51.84 1141 THR A N 1
ATOM 8999 C CA . THR A 1 1141 ? -3.871 -8.639 19.137 1.00 51.84 1141 THR A CA 1
ATOM 9000 C C . THR A 1 1141 ? -3.741 -7.376 19.980 1.00 51.84 1141 THR A C 1
ATOM 9002 O O . THR A 1 1141 ? -3.326 -7.417 21.133 1.00 51.84 1141 THR A O 1
ATOM 9005 N N . THR A 1 1142 ? -4.111 -6.234 19.400 1.00 53.47 1142 THR A N 1
ATOM 9006 C CA . THR A 1 1142 ? -4.189 -4.938 20.089 1.00 53.47 1142 THR A CA 1
ATOM 9007 C C . THR A 1 1142 ? -5.038 -5.025 21.361 1.00 53.47 1142 THR A C 1
ATOM 9009 O O . THR A 1 1142 ? -6.077 -5.688 21.347 1.00 53.47 1142 THR A O 1
ATOM 9012 N N . LEU A 1 1143 ? -4.652 -4.295 22.409 1.00 59.41 1143 LEU A N 1
ATOM 9013 C CA . LEU A 1 1143 ? -5.385 -4.136 23.674 1.00 59.41 1143 LEU A CA 1
ATOM 9014 C C . LEU A 1 1143 ? -6.647 -3.276 23.449 1.00 59.41 1143 LEU A C 1
ATOM 9016 O O . LEU A 1 1143 ? -6.679 -2.082 23.729 1.00 59.41 1143 LEU A O 1
ATOM 9020 N N . ARG A 1 1144 ? -7.659 -3.868 22.805 1.00 62.81 1144 ARG A N 1
ATOM 9021 C CA . ARG A 1 1144 ? -8.920 -3.225 22.409 1.00 62.81 1144 ARG A CA 1
ATOM 9022 C C . ARG A 1 1144 ? -10.090 -4.011 22.997 1.00 62.81 1144 ARG A C 1
ATOM 9024 O O . ARG A 1 1144 ? -10.446 -5.041 22.443 1.00 62.81 1144 ARG A O 1
ATOM 9031 N N . GLY A 1 1145 ? -10.671 -3.501 24.079 1.00 70.38 1145 GLY A N 1
ATOM 9032 C CA . GLY A 1 1145 ? -11.862 -4.021 24.760 1.00 70.38 1145 GLY A CA 1
ATOM 9033 C C . GLY A 1 1145 ? -12.260 -3.090 25.913 1.00 70.38 1145 GLY A C 1
ATOM 9034 O O . GLY A 1 1145 ? -11.595 -2.078 26.149 1.00 70.38 1145 GLY A O 1
ATOM 9035 N N . THR A 1 1146 ? -13.354 -3.385 26.612 1.00 79.44 1146 THR A N 1
ATOM 9036 C CA . THR A 1 1146 ? -13.877 -2.493 27.663 1.00 79.44 1146 THR A CA 1
ATOM 9037 C C . THR A 1 1146 ? -13.142 -2.673 28.993 1.00 79.44 1146 THR A C 1
ATOM 9039 O O . THR A 1 1146 ? -13.136 -3.763 29.568 1.00 79.44 1146 THR A O 1
ATOM 9042 N N . MET A 1 1147 ? -12.547 -1.589 29.506 1.00 76.69 1147 MET A N 1
ATOM 9043 C CA . MET A 1 1147 ? -11.889 -1.561 30.821 1.00 76.69 1147 MET A CA 1
ATOM 9044 C C . MET A 1 1147 ? -12.828 -2.092 31.914 1.00 76.69 1147 MET A C 1
ATOM 9046 O O . MET A 1 1147 ? -13.992 -1.706 31.972 1.00 76.69 1147 MET A O 1
ATOM 9050 N N . GLY A 1 1148 ? -12.321 -2.990 32.761 1.00 81.31 1148 GLY A N 1
ATOM 9051 C CA . GLY A 1 1148 ? -13.108 -3.700 33.777 1.00 81.31 1148 GLY A CA 1
ATOM 9052 C C . GLY A 1 1148 ? -13.647 -5.070 33.339 1.00 81.31 1148 GLY A C 1
ATOM 9053 O O . GLY A 1 1148 ? -13.995 -5.870 34.200 1.00 81.31 1148 GLY A O 1
ATOM 9054 N N . TYR A 1 1149 ? -13.648 -5.378 32.037 1.00 89.19 1149 TYR A N 1
ATOM 9055 C CA . TYR A 1 1149 ? -13.984 -6.708 31.496 1.00 89.19 1149 TYR A CA 1
ATOM 9056 C C . TYR A 1 1149 ? -12.791 -7.378 30.794 1.00 89.19 1149 TYR A C 1
ATOM 9058 O O . TYR A 1 1149 ? -12.902 -8.517 30.345 1.00 89.19 1149 TYR A O 1
ATOM 9066 N N . LEU A 1 1150 ? -11.654 -6.682 30.680 1.00 87.44 1150 LEU A N 1
ATOM 9067 C CA . LEU A 1 1150 ? -10.432 -7.190 30.056 1.00 87.44 1150 LEU A CA 1
ATOM 9068 C C . LEU A 1 1150 ? -9.755 -8.247 30.932 1.00 87.44 1150 LEU A C 1
ATOM 9070 O O . LEU A 1 1150 ? -9.506 -8.011 32.111 1.00 87.44 1150 LEU A O 1
ATOM 9074 N N . ALA A 1 1151 ? -9.409 -9.380 30.323 1.00 87.81 1151 ALA A N 1
ATOM 9075 C CA . ALA A 1 1151 ? -8.697 -10.456 30.998 1.00 87.81 1151 ALA A CA 1
ATOM 9076 C C . ALA A 1 1151 ? -7.243 -10.061 31.353 1.00 87.81 1151 ALA A C 1
ATOM 9078 O O . ALA A 1 1151 ? -6.606 -9.346 30.568 1.00 87.81 1151 ALA A O 1
ATOM 9079 N N . PRO A 1 1152 ? -6.685 -10.541 32.482 1.00 86.06 1152 PRO A N 1
ATOM 9080 C CA . PRO A 1 1152 ? -5.330 -10.215 32.935 1.00 86.06 1152 PRO A CA 1
ATOM 9081 C C . PRO A 1 1152 ? -4.241 -10.422 31.877 1.00 86.06 1152 PRO A C 1
ATOM 9083 O O . PRO A 1 1152 ? -3.423 -9.531 31.651 1.00 86.06 1152 PRO A O 1
ATOM 9086 N N . GLU A 1 1153 ? -4.265 -11.549 31.163 1.00 83.25 1153 GLU A N 1
ATOM 9087 C CA . GLU A 1 1153 ? -3.300 -11.874 30.110 1.00 83.25 1153 GLU A CA 1
ATOM 9088 C C . GLU A 1 1153 ? -3.335 -10.864 28.956 1.00 83.25 1153 GLU A C 1
ATOM 9090 O O . GLU A 1 1153 ? -2.301 -10.537 28.372 1.00 83.25 1153 GLU A O 1
ATOM 9095 N N . TRP A 1 1154 ? -4.511 -10.302 28.675 1.00 81.69 1154 TRP A N 1
ATOM 9096 C CA . TRP A 1 1154 ? -4.676 -9.285 27.648 1.00 81.69 1154 TRP A CA 1
ATOM 9097 C C . TRP A 1 1154 ? -4.132 -7.930 28.112 1.00 81.69 1154 TRP A C 1
ATOM 9099 O O . TRP A 1 1154 ? -3.458 -7.244 27.343 1.00 81.69 1154 TRP A O 1
ATOM 9109 N N . ILE A 1 1155 ? -4.355 -7.571 29.383 1.00 76.06 1155 ILE A N 1
ATOM 9110 C CA . ILE A 1 1155 ? -3.806 -6.353 30.003 1.00 76.06 1155 ILE A CA 1
ATOM 9111 C C . ILE A 1 1155 ? -2.272 -6.416 30.048 1.00 76.06 1155 ILE A C 1
ATOM 9113 O O . ILE A 1 1155 ? -1.600 -5.423 29.780 1.00 76.06 1155 ILE A O 1
ATOM 9117 N N . SER A 1 1156 ? -1.709 -7.595 30.322 1.00 68.38 1156 SER A N 1
ATOM 9118 C CA . SER A 1 1156 ? -0.261 -7.844 30.328 1.00 68.38 1156 SER A CA 1
ATOM 9119 C C . SER A 1 1156 ? 0.369 -7.964 28.931 1.00 68.38 1156 SER A C 1
ATOM 9121 O O . SER A 1 1156 ? 1.562 -8.244 28.826 1.00 68.38 1156 SER A O 1
ATOM 9123 N N . GLY A 1 1157 ? -0.401 -7.772 27.852 1.00 65.19 1157 GLY A N 1
ATOM 9124 C CA . GLY A 1 1157 ? 0.103 -7.810 26.475 1.00 65.19 1157 GLY A CA 1
ATOM 9125 C C . GLY A 1 1157 ? 0.456 -9.210 25.955 1.00 65.19 1157 GLY A C 1
ATOM 9126 O O . GLY A 1 1157 ? 1.178 -9.326 24.964 1.00 65.19 1157 GLY A O 1
ATOM 9127 N N . GLN A 1 1158 ? -0.033 -10.271 26.602 1.00 72.88 1158 GLN A N 1
ATOM 9128 C CA . GLN A 1 1158 ? 0.122 -11.645 26.127 1.00 72.88 1158 GLN A CA 1
ATOM 9129 C C . GLN A 1 1158 ? -0.895 -11.960 25.016 1.00 72.88 1158 GLN A C 1
ATOM 9131 O O . GLN A 1 1158 ? -1.881 -11.248 24.813 1.00 72.88 1158 GLN A O 1
ATOM 9136 N N . ALA A 1 1159 ? -0.650 -13.033 24.259 1.00 73.69 1159 ALA A N 1
ATOM 9137 C CA . ALA A 1 1159 ? -1.586 -13.498 23.238 1.00 73.69 1159 ALA A CA 1
ATOM 9138 C C . ALA A 1 1159 ? -2.881 -14.012 23.887 1.00 73.69 1159 ALA A C 1
ATOM 9140 O O . ALA A 1 1159 ? -2.823 -14.831 24.803 1.00 73.69 1159 ALA A O 1
ATOM 9141 N N . ILE A 1 1160 ? -4.033 -13.572 23.379 1.00 82.00 1160 ILE A N 1
ATOM 9142 C CA . ILE A 1 1160 ? -5.339 -13.948 23.927 1.00 82.00 1160 ILE A CA 1
ATOM 9143 C C . ILE A 1 1160 ? -5.850 -15.254 23.321 1.00 82.00 1160 ILE A C 1
ATOM 9145 O O . ILE A 1 1160 ? -5.539 -15.603 22.177 1.00 82.00 1160 ILE A O 1
ATOM 9149 N N . THR A 1 1161 ? -6.677 -15.950 24.090 1.00 89.50 1161 THR A N 1
ATOM 9150 C CA . THR A 1 1161 ? -7.393 -17.170 23.701 1.00 89.50 1161 THR A CA 1
ATOM 9151 C C . THR A 1 1161 ? -8.902 -16.954 23.891 1.00 89.50 1161 THR A C 1
ATOM 9153 O O . THR A 1 1161 ? -9.303 -15.924 24.444 1.00 89.50 1161 THR A O 1
ATOM 9156 N N . PRO A 1 1162 ? -9.780 -17.902 23.507 1.00 91.88 1162 PRO A N 1
ATOM 9157 C CA . PRO A 1 1162 ? -11.203 -17.829 23.857 1.00 91.88 1162 PRO A CA 1
ATOM 9158 C C . PRO A 1 1162 ? -11.475 -17.659 25.365 1.00 91.88 1162 PRO A C 1
ATOM 9160 O O . PRO A 1 1162 ? -12.549 -17.200 25.750 1.00 91.88 1162 PRO A O 1
ATOM 9163 N N . LYS A 1 1163 ? -10.496 -17.955 26.239 1.00 94.44 1163 LYS A N 1
ATOM 9164 C CA . LYS A 1 1163 ? -10.583 -17.717 27.690 1.00 94.44 1163 LYS A CA 1
ATOM 9165 C C . LYS A 1 1163 ? -10.629 -16.235 28.077 1.00 94.44 1163 LYS A C 1
ATOM 9167 O O . LYS A 1 1163 ? -11.036 -15.934 29.201 1.00 94.44 1163 LYS A O 1
ATOM 9172 N N . ALA A 1 1164 ? -10.281 -15.322 27.170 1.00 92.69 1164 ALA A N 1
ATOM 9173 C CA . ALA A 1 1164 ? -10.475 -13.893 27.385 1.00 92.69 1164 ALA A CA 1
ATOM 9174 C C . ALA A 1 1164 ? -11.972 -13.536 27.451 1.00 92.69 1164 ALA A C 1
ATOM 9176 O O . ALA A 1 1164 ? -12.396 -12.847 28.375 1.00 92.69 1164 ALA A O 1
ATOM 9177 N N . ASP A 1 1165 ? -12.794 -14.084 26.546 1.00 95.25 1165 ASP A N 1
ATOM 9178 C CA . ASP A 1 1165 ? -14.255 -13.906 26.585 1.00 95.25 1165 ASP A CA 1
ATOM 9179 C C . ASP A 1 1165 ? -14.876 -14.576 27.819 1.00 95.25 1165 ASP A C 1
ATOM 9181 O O . ASP A 1 1165 ? -15.851 -14.064 28.366 1.00 95.25 1165 ASP A O 1
ATOM 9185 N N . VAL A 1 1166 ? -14.308 -15.703 28.279 1.00 97.31 1166 VAL A N 1
ATOM 9186 C CA . VAL A 1 1166 ? -14.743 -16.377 29.517 1.00 97.31 1166 VAL A CA 1
ATOM 9187 C C . VAL A 1 1166 ? -14.575 -15.445 30.717 1.00 97.31 1166 VAL A C 1
ATOM 9189 O O . VAL A 1 1166 ? -15.497 -15.312 31.519 1.00 97.31 1166 VAL A O 1
ATOM 9192 N N . TYR A 1 1167 ? -13.436 -14.754 30.820 1.00 96.19 1167 TYR A N 1
ATOM 9193 C CA . TYR A 1 1167 ? -13.202 -13.773 31.882 1.00 96.19 1167 TYR A CA 1
ATOM 9194 C C . TYR A 1 1167 ? -14.223 -12.631 31.832 1.00 96.19 1167 TYR A C 1
ATOM 9196 O O . TYR A 1 1167 ? -14.882 -12.340 32.833 1.00 96.19 1167 TYR A O 1
ATOM 9204 N N . SER A 1 1168 ? -14.417 -12.028 30.655 1.00 96.12 1168 SER A N 1
ATOM 9205 C CA . SER A 1 1168 ? -15.400 -10.957 30.456 1.00 96.12 1168 SER A CA 1
ATOM 9206 C C . SER A 1 1168 ? -16.828 -11.408 30.803 1.00 96.12 1168 SER A C 1
ATOM 9208 O O . SER A 1 1168 ? -17.578 -10.674 31.448 1.00 96.12 1168 SER A O 1
ATOM 9210 N N . TYR A 1 1169 ? -17.193 -12.642 30.441 1.00 97.81 1169 TYR A N 1
ATOM 9211 C CA . TYR A 1 1169 ? -18.470 -13.258 30.798 1.00 97.81 1169 TYR A CA 1
ATOM 9212 C C . TYR A 1 1169 ? -18.617 -13.448 32.317 1.00 97.81 1169 TYR A C 1
ATOM 9214 O O . TYR A 1 1169 ? -19.674 -13.145 32.868 1.00 97.81 1169 TYR A O 1
ATOM 9222 N N . GLY A 1 1170 ? -17.557 -13.876 33.010 1.00 96.75 1170 GLY A N 1
ATOM 9223 C CA . GLY A 1 1170 ? -17.527 -13.975 34.471 1.00 96.75 1170 GLY A CA 1
ATOM 9224 C C . GLY A 1 1170 ? -17.800 -12.637 35.157 1.00 96.75 1170 GLY A C 1
ATOM 9225 O O . GLY A 1 1170 ? -18.645 -12.564 36.045 1.00 96.75 1170 GLY A O 1
ATOM 9226 N N . MET A 1 1171 ? -17.166 -11.560 34.685 1.00 94.88 1171 MET A N 1
ATOM 9227 C CA . MET A 1 1171 ? -17.429 -10.205 35.184 1.00 94.88 1171 MET A CA 1
ATOM 9228 C C . MET A 1 1171 ? -18.887 -9.786 34.952 1.00 94.88 1171 MET A C 1
ATOM 9230 O O . MET A 1 1171 ? -19.527 -9.250 35.855 1.00 94.88 1171 MET A O 1
ATOM 9234 N N . MET A 1 1172 ? -19.450 -10.088 33.781 1.00 96.31 1172 MET A N 1
ATOM 9235 C CA . MET A 1 1172 ? -20.856 -9.814 33.470 1.00 96.31 1172 MET A CA 1
ATOM 9236 C C . MET A 1 1172 ? -21.832 -10.603 34.365 1.00 96.31 1172 MET A C 1
ATOM 9238 O O . MET A 1 1172 ? -22.853 -10.055 34.779 1.00 96.31 1172 MET A O 1
ATOM 9242 N N . LEU A 1 1173 ? -21.531 -11.863 34.704 1.00 97.12 1173 LEU A N 1
ATOM 9243 C CA . LEU A 1 1173 ? -22.365 -12.668 35.607 1.00 97.12 1173 LEU A CA 1
ATOM 9244 C C . LEU A 1 1173 ? -22.528 -12.022 36.986 1.00 97.12 1173 LEU A C 1
ATOM 9246 O O . LEU A 1 1173 ? -23.631 -12.006 37.531 1.00 97.12 1173 LEU A O 1
ATOM 9250 N N . LEU A 1 1174 ? -21.447 -11.467 37.537 1.00 94.56 1174 LEU A N 1
ATOM 9251 C CA . LEU A 1 1174 ? -21.475 -10.793 38.838 1.00 94.56 1174 LEU A CA 1
ATOM 9252 C C . LEU A 1 1174 ? -22.419 -9.580 38.827 1.00 94.56 1174 LEU A C 1
ATOM 9254 O O . LEU A 1 1174 ? -23.149 -9.334 39.790 1.00 94.56 1174 LEU A O 1
ATOM 9258 N N . GLU A 1 1175 ? -22.481 -8.861 37.710 1.00 94.44 1175 GLU A N 1
ATOM 9259 C CA . GLU A 1 1175 ? -23.398 -7.730 37.549 1.00 94.44 1175 GLU A CA 1
ATOM 9260 C C . GLU A 1 1175 ? -24.849 -8.178 37.343 1.00 94.44 1175 GLU A C 1
ATOM 9262 O O . GLU A 1 1175 ? -25.764 -7.526 37.843 1.00 94.44 1175 GLU A O 1
ATOM 9267 N N . ILE A 1 1176 ? -25.083 -9.313 36.671 1.00 95.12 1176 ILE A N 1
ATOM 9268 C CA . ILE A 1 1176 ? -26.424 -9.909 36.545 1.00 95.12 1176 ILE A CA 1
ATOM 9269 C C . ILE A 1 1176 ? -26.981 -10.277 37.927 1.00 95.12 1176 ILE A C 1
ATOM 9271 O O . ILE A 1 1176 ? -28.141 -9.978 38.226 1.00 95.12 1176 ILE A O 1
ATOM 9275 N N . VAL A 1 1177 ? -26.155 -10.897 38.776 1.00 94.25 1177 VAL A N 1
ATOM 9276 C CA . VAL A 1 1177 ? -26.546 -11.315 40.132 1.00 94.25 1177 VAL A CA 1
ATOM 9277 C C . VAL A 1 1177 ? -26.884 -10.115 41.010 1.00 94.25 1177 VAL A C 1
ATOM 9279 O O . VAL A 1 1177 ? -27.921 -10.099 41.673 1.00 94.25 1177 VAL A O 1
ATOM 9282 N N . SER A 1 1178 ? -26.019 -9.105 40.999 1.00 90.69 1178 SER A N 1
ATOM 9283 C CA . SER A 1 1178 ? -26.092 -7.998 41.951 1.00 90.69 1178 SER A CA 1
ATOM 9284 C C . SER A 1 1178 ? -26.925 -6.812 41.481 1.00 90.69 1178 SER A C 1
ATOM 9286 O O . SER A 1 1178 ? -27.328 -5.987 42.297 1.00 90.69 1178 SER A O 1
ATOM 9288 N N . GLY A 1 1179 ? -27.167 -6.692 40.173 1.00 89.19 1179 GLY A N 1
ATOM 9289 C CA . GLY A 1 1179 ? -27.825 -5.531 39.576 1.00 89.19 1179 GLY A CA 1
ATOM 9290 C C . GLY A 1 1179 ? -27.047 -4.218 39.722 1.00 89.19 1179 GLY A C 1
ATOM 9291 O O . GLY A 1 1179 ? -27.608 -3.152 39.478 1.00 89.19 1179 GLY A O 1
ATOM 9292 N N . ARG A 1 1180 ? -25.768 -4.270 40.116 1.00 87.12 1180 ARG A N 1
ATOM 9293 C CA . ARG A 1 1180 ? -24.867 -3.115 40.275 1.00 87.12 1180 ARG A CA 1
ATOM 9294 C C . ARG A 1 1180 ? -23.579 -3.329 39.486 1.00 87.12 1180 ARG A C 1
ATOM 9296 O O . ARG A 1 1180 ? -23.215 -4.459 39.177 1.00 87.12 1180 ARG A O 1
ATOM 9303 N N . ARG A 1 1181 ? -22.897 -2.234 39.144 1.00 87.12 1181 ARG A N 1
ATOM 9304 C CA . ARG A 1 1181 ? -21.601 -2.293 38.452 1.00 87.12 1181 ARG A CA 1
ATOM 9305 C C . ARG A 1 1181 ? -20.539 -2.889 39.369 1.00 87.12 1181 ARG A C 1
ATOM 9307 O O . ARG A 1 1181 ? -20.502 -2.557 40.552 1.00 87.12 1181 ARG A O 1
ATOM 9314 N N . ASN A 1 1182 ? -19.634 -3.689 38.807 1.00 84.88 1182 ASN A N 1
ATOM 9315 C CA . ASN A 1 1182 ? -18.521 -4.271 39.572 1.00 84.88 1182 ASN A CA 1
ATOM 9316 C C . ASN A 1 1182 ? -17.559 -3.208 40.136 1.00 84.88 1182 ASN A C 1
ATOM 9318 O O . ASN A 1 1182 ? -16.918 -3.444 41.158 1.00 84.88 1182 ASN A O 1
ATOM 9322 N N . PHE A 1 1183 ? -17.483 -2.040 39.488 1.00 74.06 1183 PHE A N 1
ATOM 9323 C CA . PHE A 1 1183 ? -16.679 -0.891 39.898 1.00 74.06 1183 PHE A CA 1
ATOM 9324 C C . PHE A 1 1183 ? -17.601 0.308 40.166 1.00 74.06 1183 PHE A C 1
ATOM 9326 O O . PHE A 1 1183 ? -18.198 0.851 39.236 1.00 74.06 1183 PHE A O 1
ATOM 9333 N N . GLN A 1 1184 ? -17.719 0.739 41.423 1.00 57.75 1184 GLN A N 1
ATOM 9334 C CA . GLN A 1 1184 ? -18.427 1.967 41.797 1.00 57.75 1184 GLN A CA 1
ATOM 9335 C C . GLN A 1 1184 ? -17.512 2.832 42.671 1.00 57.75 1184 GLN A C 1
ATOM 9337 O O . GLN A 1 1184 ? -17.133 2.431 43.767 1.00 57.75 1184 GLN A O 1
ATOM 9342 N N . VAL A 1 1185 ? -17.161 4.025 42.183 1.00 44.97 1185 VAL A N 1
ATOM 9343 C CA . VAL A 1 1185 ? -16.577 5.092 43.008 1.00 44.97 1185 VAL A CA 1
ATOM 9344 C C . VAL A 1 1185 ? -17.755 5.810 43.657 1.00 44.97 1185 VAL A C 1
ATOM 9346 O O . VAL A 1 1185 ? -18.476 6.542 42.979 1.00 44.97 1185 VAL A O 1
ATOM 9349 N N . GLN A 1 1186 ? -18.025 5.549 44.935 1.00 42.19 1186 GLN A N 1
ATOM 9350 C CA . GLN A 1 1186 ? -19.015 6.336 45.667 1.00 42.19 1186 GLN A CA 1
ATOM 9351 C C . GLN A 1 1186 ? -18.403 7.692 46.040 1.00 42.19 1186 GLN A C 1
ATOM 9353 O O . GLN A 1 1186 ? -17.277 7.768 46.519 1.00 42.19 1186 GLN A O 1
ATOM 9358 N N . HIS A 1 1187 ? -19.150 8.769 45.791 1.00 38.41 1187 HIS A N 1
ATOM 9359 C CA . HIS A 1 1187 ? -18.796 10.147 46.154 1.00 38.41 1187 HIS A CA 1
ATOM 9360 C C . HIS A 1 1187 ? -19.264 10.528 47.576 1.00 38.41 1187 HIS A C 1
ATOM 9362 O O . HIS A 1 1187 ? -19.472 11.705 47.858 1.00 38.41 1187 HIS A O 1
ATOM 9368 N N . SER A 1 1188 ? -19.462 9.559 48.470 1.00 35.47 1188 SER A N 1
ATOM 9369 C CA . SER A 1 1188 ? -19.804 9.804 49.875 1.00 35.47 1188 SER A CA 1
ATOM 9370 C C . SER A 1 1188 ? -18.593 9.536 50.764 1.00 35.47 1188 SER A C 1
ATOM 9372 O O . SER A 1 1188 ? -17.964 8.492 50.654 1.00 35.47 1188 SER A O 1
ATOM 9374 N N . GLU A 1 1189 ? -18.274 10.493 51.634 1.00 40.16 1189 GLU A N 1
ATOM 9375 C CA . GLU A 1 1189 ? -17.103 10.505 52.526 1.00 40.16 1189 GLU A CA 1
ATOM 9376 C C . GLU A 1 1189 ? -17.137 9.471 53.669 1.00 40.16 1189 GLU A C 1
ATOM 9378 O O . GLU A 1 1189 ? -16.262 9.503 54.524 1.00 40.16 1189 GLU A O 1
ATOM 9383 N N . ASP A 1 1190 ? -18.071 8.519 53.680 1.00 40.94 1190 ASP A N 1
ATOM 9384 C CA . ASP A 1 1190 ? -18.135 7.460 54.690 1.00 40.94 1190 ASP A CA 1
ATOM 9385 C C . ASP A 1 1190 ? -18.481 6.112 54.028 1.00 40.94 1190 ASP A C 1
ATOM 9387 O O . ASP A 1 1190 ? -19.450 6.016 53.279 1.00 40.94 1190 ASP A O 1
ATOM 9391 N N . GLU A 1 1191 ? -17.680 5.090 54.357 1.00 40.09 1191 GLU A N 1
ATOM 9392 C CA . GLU A 1 1191 ? -17.667 3.686 53.889 1.00 40.09 1191 GLU A CA 1
ATOM 9393 C C . GLU A 1 1191 ? -16.869 3.390 52.596 1.00 40.09 1191 GLU A C 1
ATOM 9395 O O . GLU A 1 1191 ? -17.134 3.884 51.504 1.00 40.09 1191 GLU A O 1
ATOM 9400 N N . GLY A 1 1192 ? -15.824 2.561 52.742 1.00 43.62 1192 GLY A N 1
ATOM 9401 C CA . GLY A 1 1192 ? -14.810 2.291 51.719 1.00 43.62 1192 GLY A CA 1
ATOM 9402 C C . GLY A 1 1192 ? -15.331 1.653 50.425 1.00 43.62 1192 GLY A C 1
ATOM 9403 O O . GLY A 1 1192 ? -16.317 0.921 50.404 1.00 43.62 1192 GLY A O 1
ATOM 9404 N N . THR A 1 1193 ? -14.606 1.896 49.329 1.00 46.38 1193 THR A N 1
ATOM 9405 C CA . THR A 1 1193 ? -14.851 1.332 47.991 1.00 46.38 1193 THR A CA 1
ATOM 9406 C C . THR A 1 1193 ? -14.793 -0.200 47.998 1.00 46.38 1193 THR A C 1
ATOM 9408 O O . THR A 1 1193 ? -13.724 -0.787 47.834 1.00 46.38 1193 THR A O 1
ATOM 9411 N N . ALA A 1 1194 ? -15.933 -0.868 48.170 1.00 56.97 1194 ALA A N 1
ATOM 9412 C CA . ALA A 1 1194 ? -16.011 -2.324 48.095 1.00 56.97 1194 ALA A CA 1
ATOM 9413 C C . ALA A 1 1194 ? -16.060 -2.793 46.628 1.00 56.97 1194 ALA A C 1
ATOM 9415 O O . ALA A 1 1194 ? -17.053 -2.595 45.925 1.00 56.97 1194 ALA A O 1
ATOM 9416 N N . PHE A 1 1195 ? -14.986 -3.433 46.158 1.00 78.62 1195 PHE A N 1
ATOM 9417 C CA . PHE A 1 1195 ? -14.949 -4.099 44.855 1.00 78.62 1195 PHE A CA 1
ATOM 9418 C C . PHE A 1 1195 ? -15.809 -5.371 44.899 1.00 78.62 1195 PHE A C 1
ATOM 9420 O O . PHE A 1 1195 ? -15.430 -6.367 45.515 1.00 78.62 1195 PHE A O 1
ATOM 9427 N N . PHE A 1 1196 ? -16.984 -5.342 44.263 1.00 82.00 1196 PHE A N 1
ATOM 9428 C CA . PHE A 1 1196 ? -17.998 -6.396 44.405 1.00 82.00 1196 PHE A CA 1
ATOM 9429 C C . PHE A 1 1196 ? -17.505 -7.828 44.087 1.00 82.00 1196 PHE A C 1
ATOM 9431 O O . PHE A 1 1196 ? -17.840 -8.741 44.848 1.00 82.00 1196 PHE A O 1
ATOM 9438 N N . PRO A 1 1197 ? -16.664 -8.063 43.055 1.00 87.31 1197 PRO A N 1
ATOM 9439 C CA . PRO A 1 1197 ? -16.082 -9.383 42.805 1.00 87.31 1197 PRO A CA 1
ATOM 9440 C C . PRO A 1 1197 ? -15.312 -9.976 43.994 1.00 87.31 1197 PRO A C 1
ATOM 9442 O O . PRO A 1 1197 ? -15.382 -11.185 44.212 1.00 87.31 1197 PRO A O 1
ATOM 9445 N N . ALA A 1 1198 ? -14.635 -9.147 44.801 1.00 82.94 1198 ALA A N 1
ATOM 9446 C CA . ALA A 1 1198 ? -13.934 -9.605 46.003 1.00 82.94 1198 ALA A CA 1
ATOM 9447 C C . ALA A 1 1198 ? -14.919 -10.129 47.059 1.00 82.94 1198 ALA A C 1
ATOM 9449 O O . ALA A 1 1198 ? -14.717 -11.202 47.624 1.00 82.94 1198 ALA A O 1
ATOM 9450 N N . THR A 1 1199 ? -16.034 -9.421 47.271 1.00 83.56 1199 THR A N 1
ATOM 9451 C CA . THR A 1 1199 ? -17.093 -9.843 48.199 1.00 83.56 1199 THR A CA 1
ATOM 9452 C C . THR A 1 1199 ? -17.704 -11.182 47.790 1.00 83.56 1199 THR A C 1
ATOM 9454 O O . THR A 1 1199 ? -17.895 -12.050 48.641 1.00 83.56 1199 THR A O 1
ATOM 9457 N N . VAL A 1 1200 ? -17.968 -11.383 46.493 1.00 85.19 1200 VAL A N 1
ATOM 9458 C CA . VAL A 1 1200 ? -18.501 -12.656 45.980 1.00 85.19 1200 VAL A CA 1
ATOM 9459 C C . VAL A 1 1200 ? -17.497 -13.787 46.183 1.00 85.19 1200 VAL A C 1
ATOM 9461 O O . VAL A 1 1200 ? -17.867 -14.834 46.710 1.00 85.19 1200 VAL A O 1
ATOM 9464 N N . ALA A 1 1201 ? -16.224 -13.574 45.833 1.00 85.31 1201 ALA A N 1
ATOM 9465 C CA . ALA A 1 1201 ? -15.185 -14.587 45.999 1.00 85.31 1201 ALA A CA 1
ATOM 9466 C C . ALA A 1 1201 ? -15.039 -15.032 47.465 1.00 85.31 1201 ALA A C 1
ATOM 9468 O O . ALA A 1 1201 ? -14.938 -16.229 47.725 1.00 85.31 1201 ALA A O 1
ATOM 9469 N N . ILE A 1 1202 ? -15.098 -14.101 48.424 1.00 83.81 1202 ILE A N 1
ATOM 9470 C CA . ILE A 1 1202 ? -15.037 -14.411 49.862 1.00 83.81 1202 ILE A CA 1
ATOM 9471 C C . ILE A 1 1202 ? -16.265 -15.214 50.313 1.00 83.81 1202 ILE A C 1
ATOM 9473 O O . ILE A 1 1202 ? -16.108 -16.255 50.949 1.00 83.81 1202 ILE A O 1
ATOM 9477 N N . GLN A 1 1203 ? -17.478 -14.766 49.974 1.00 84.50 1203 GLN A N 1
ATOM 9478 C CA . GLN A 1 1203 ? -18.720 -15.426 50.407 1.00 84.50 1203 GLN A CA 1
ATOM 9479 C C . GLN A 1 1203 ? -18.877 -16.832 49.812 1.00 84.50 1203 GLN A C 1
ATOM 9481 O O . GLN A 1 1203 ? -19.369 -17.731 50.484 1.00 84.50 1203 GLN A O 1
ATOM 9486 N N . VAL A 1 1204 ? -18.428 -17.050 48.574 1.00 85.19 1204 VAL A N 1
ATOM 9487 C CA . VAL A 1 1204 ? -18.500 -18.364 47.912 1.00 85.19 1204 VAL A CA 1
ATOM 9488 C C . VAL A 1 1204 ? -17.415 -19.327 48.408 1.00 85.19 1204 VAL A C 1
ATOM 9490 O O . VAL A 1 1204 ? -17.649 -20.534 48.455 1.00 85.19 1204 VAL A O 1
ATOM 9493 N N . SER A 1 1205 ? -16.237 -18.812 48.778 1.00 80.81 1205 SER A N 1
ATOM 9494 C CA . SER A 1 1205 ? -15.100 -19.632 49.235 1.00 80.81 1205 SER A CA 1
ATOM 9495 C C . SER A 1 1205 ? -15.123 -19.928 50.740 1.00 80.81 1205 SER A C 1
ATOM 9497 O O . SER A 1 1205 ? -14.307 -20.709 51.222 1.00 80.81 1205 SER A O 1
ATOM 9499 N N . THR A 1 1206 ? -16.021 -19.292 51.500 1.00 80.06 1206 THR A N 1
ATOM 9500 C CA . THR A 1 1206 ? -16.150 -19.493 52.950 1.00 80.06 1206 THR A CA 1
ATOM 9501 C C . THR A 1 1206 ? -17.228 -20.533 53.241 1.00 80.06 1206 THR A C 1
ATOM 9503 O O . THR A 1 1206 ? -18.368 -20.414 52.789 1.00 80.06 1206 THR A O 1
ATOM 9506 N N . GLU A 1 1207 ? -16.892 -21.553 54.029 1.00 71.06 1207 GLU A N 1
ATOM 9507 C CA . GLU A 1 1207 ? -17.858 -22.553 54.490 1.00 71.06 1207 GLU A CA 1
ATOM 9508 C C . GLU A 1 1207 ? -18.946 -21.878 55.350 1.00 71.06 1207 GLU A C 1
ATOM 9510 O O . GLU A 1 1207 ? -18.649 -21.250 56.364 1.00 71.06 1207 GLU A O 1
ATOM 9515 N N . GLY A 1 1208 ? -20.211 -21.958 54.917 1.00 68.38 1208 GLY A N 1
ATOM 9516 C CA . GLY A 1 1208 ? -21.336 -21.255 55.552 1.00 68.38 1208 GLY A CA 1
ATOM 9517 C C . GLY A 1 1208 ? -21.535 -19.793 55.121 1.00 68.38 1208 GLY A C 1
ATOM 9518 O O . GLY A 1 1208 ? -22.300 -19.084 55.772 1.00 68.38 1208 GLY A O 1
ATOM 9519 N N . GLY A 1 1209 ? -20.870 -19.336 54.053 1.00 77.88 1209 GLY A N 1
ATOM 9520 C CA . GLY A 1 1209 ? -21.055 -17.991 53.500 1.00 77.88 1209 GLY A CA 1
ATOM 9521 C C . GLY A 1 1209 ? -22.485 -17.709 53.016 1.00 77.88 1209 GLY A C 1
ATOM 9522 O O . GLY A 1 1209 ? -23.187 -18.590 52.511 1.00 77.88 1209 GLY A O 1
ATOM 9523 N N . ASP A 1 1210 ? -22.921 -16.459 53.168 1.00 84.50 1210 ASP A N 1
ATOM 9524 C CA . ASP A 1 1210 ? -24.281 -16.021 52.852 1.00 84.50 1210 ASP A CA 1
ATOM 9525 C C . ASP A 1 1210 ? -24.378 -15.521 51.405 1.00 84.50 1210 ASP A C 1
ATOM 9527 O O . ASP A 1 1210 ? -24.251 -14.328 51.114 1.00 84.50 1210 ASP A O 1
ATOM 9531 N N . VAL A 1 1211 ? -24.626 -16.445 50.474 1.00 85.69 1211 VAL A N 1
ATOM 9532 C CA . VAL A 1 1211 ? -24.784 -16.127 49.044 1.00 85.69 1211 VAL A CA 1
ATOM 9533 C C . VAL A 1 1211 ? -26.045 -15.283 48.783 1.00 85.69 1211 VAL A C 1
ATOM 9535 O O . VAL A 1 1211 ? -26.070 -14.508 47.828 1.00 85.69 1211 VAL A O 1
ATOM 9538 N N . LEU A 1 1212 ? -27.078 -15.364 49.635 1.00 86.38 1212 LEU A N 1
ATOM 9539 C CA . LEU A 1 1212 ? -28.299 -14.560 49.476 1.00 86.38 1212 LEU A CA 1
ATOM 9540 C C . LEU A 1 1212 ? -28.018 -13.061 49.633 1.00 86.38 1212 LEU A C 1
ATOM 9542 O O . LEU A 1 1212 ? -28.650 -12.259 48.948 1.00 86.38 1212 LEU A O 1
ATOM 9546 N N . SER A 1 1213 ? -27.031 -12.687 50.453 1.00 86.50 1213 SER A N 1
ATOM 9547 C CA . SER A 1 1213 ? -26.590 -11.292 50.609 1.00 86.50 1213 SER A CA 1
ATOM 9548 C C . SER A 1 1213 ? -25.999 -10.671 49.332 1.00 86.50 1213 SER A C 1
ATOM 9550 O O . SER A 1 1213 ? -25.915 -9.447 49.218 1.00 86.50 1213 SER A O 1
ATOM 9552 N N . LEU A 1 1214 ? -25.588 -11.496 48.360 1.00 89.00 1214 LEU A N 1
ATOM 9553 C CA . LEU A 1 1214 ? -24.996 -11.050 47.095 1.00 89.00 1214 LEU A CA 1
ATOM 9554 C C . LEU A 1 1214 ? -26.046 -10.668 46.047 1.00 89.00 1214 LEU A C 1
ATOM 9556 O O . LEU A 1 1214 ? -25.714 -9.996 45.066 1.00 89.00 1214 LEU A O 1
ATOM 9560 N N . LEU A 1 1215 ? -27.286 -11.126 46.236 1.00 91.75 1215 LEU A N 1
ATOM 9561 C CA . LEU A 1 1215 ? -28.392 -10.901 45.318 1.00 91.75 1215 LEU A CA 1
ATOM 9562 C C . LEU A 1 1215 ? -28.781 -9.419 45.291 1.00 91.75 1215 LEU A C 1
ATOM 9564 O O . LEU A 1 1215 ? -28.796 -8.744 46.318 1.00 91.75 1215 LEU A O 1
ATOM 9568 N N . ASP A 1 1216 ? -29.163 -8.933 44.112 1.00 89.81 1216 ASP A N 1
ATOM 9569 C CA . ASP A 1 1216 ? -29.824 -7.639 43.950 1.00 89.81 1216 ASP A CA 1
ATOM 9570 C C . ASP A 1 1216 ? -30.974 -7.473 44.958 1.00 89.81 1216 ASP A C 1
ATOM 9572 O O . ASP A 1 1216 ? -31.962 -8.215 44.931 1.00 89.81 1216 ASP A O 1
ATOM 9576 N N . SER A 1 1217 ? -30.854 -6.481 45.843 1.00 87.50 1217 SER A N 1
ATOM 9577 C CA . SER A 1 1217 ? -31.806 -6.248 46.934 1.00 87.50 1217 SER A CA 1
ATOM 9578 C C . SER A 1 1217 ? -33.229 -5.994 46.433 1.00 87.50 1217 SER A C 1
ATOM 9580 O O . SER A 1 1217 ? -34.191 -6.325 47.126 1.00 87.50 1217 SER A O 1
ATOM 9582 N N . ARG A 1 1218 ? -33.382 -5.500 45.196 1.00 88.56 1218 ARG A N 1
ATOM 9583 C CA . ARG A 1 1218 ? -34.684 -5.257 44.552 1.00 88.56 1218 ARG A CA 1
ATOM 9584 C C . ARG A 1 1218 ? -35.460 -6.545 44.258 1.00 88.56 1218 ARG A C 1
ATOM 9586 O O . ARG A 1 1218 ? -36.671 -6.491 44.065 1.00 88.56 1218 ARG A O 1
ATOM 9593 N N . LEU A 1 1219 ? -34.799 -7.707 44.251 1.00 88.75 1219 LEU A N 1
ATOM 9594 C CA . LEU A 1 1219 ? -35.446 -9.011 44.063 1.00 88.75 1219 LEU A CA 1
ATOM 9595 C C . LEU A 1 1219 ? -36.118 -9.547 45.338 1.00 88.75 1219 LEU A C 1
ATOM 9597 O O . LEU A 1 1219 ? -36.810 -10.563 45.270 1.00 88.75 1219 LEU A O 1
ATOM 9601 N N . ASN A 1 1220 ? -35.944 -8.884 46.490 1.00 83.81 1220 ASN A N 1
ATOM 9602 C CA . ASN A 1 1220 ? -36.566 -9.242 47.773 1.00 83.81 1220 ASN A CA 1
ATOM 9603 C C . ASN A 1 1220 ? -36.369 -10.721 48.173 1.00 83.81 1220 ASN A C 1
ATOM 9605 O O . ASN A 1 1220 ? -37.261 -11.340 48.751 1.00 83.81 1220 ASN A O 1
ATOM 9609 N N . GLY A 1 1221 ? -35.222 -11.313 47.821 1.00 81.38 1221 GLY A N 1
ATOM 9610 C CA . GLY A 1 1221 ? -34.912 -12.717 48.114 1.00 81.38 1221 GLY A CA 1
ATOM 9611 C C . GLY A 1 1221 ? -35.688 -13.748 47.281 1.00 81.38 1221 GLY A C 1
ATOM 9612 O O . GLY A 1 1221 ? -35.598 -14.940 47.566 1.00 81.38 1221 GLY A O 1
ATOM 9613 N N . ASN A 1 1222 ? -36.437 -13.334 46.252 1.00 86.69 1222 ASN A N 1
ATOM 9614 C CA . ASN A 1 1222 ? -37.154 -14.247 45.361 1.00 86.69 1222 ASN A CA 1
ATOM 9615 C C . ASN A 1 1222 ? -36.199 -14.867 44.326 1.00 86.69 1222 ASN A C 1
ATOM 9617 O O . ASN A 1 1222 ? -36.083 -14.397 43.192 1.00 86.69 1222 ASN A O 1
ATOM 9621 N N . VAL A 1 1223 ? -35.481 -15.906 44.751 1.00 91.75 1223 VAL A N 1
ATOM 9622 C CA . VAL A 1 1223 ? -34.432 -16.575 43.980 1.00 91.75 1223 VAL A CA 1
ATOM 9623 C C . VAL A 1 1223 ? -34.416 -18.076 44.262 1.00 91.75 1223 VAL A C 1
ATOM 9625 O O . VAL A 1 1223 ? -34.719 -18.519 45.370 1.00 91.75 1223 VAL A O 1
ATOM 9628 N N . ASN A 1 1224 ? -34.012 -18.875 43.275 1.00 92.31 1224 ASN A N 1
ATOM 9629 C CA . ASN A 1 1224 ? -33.581 -20.241 43.541 1.00 92.31 1224 ASN A CA 1
ATOM 9630 C C . ASN A 1 1224 ? -32.143 -20.203 44.083 1.00 92.31 1224 ASN A C 1
ATOM 9632 O O . ASN A 1 1224 ? -31.202 -19.892 43.355 1.00 92.31 1224 ASN A O 1
ATOM 9636 N N . VAL A 1 1225 ? -31.980 -20.512 45.370 1.00 89.38 1225 VAL A N 1
ATOM 9637 C CA . VAL A 1 1225 ? -30.688 -20.430 46.073 1.00 89.38 1225 VAL A CA 1
ATOM 9638 C C . VAL A 1 1225 ? -29.624 -21.332 45.438 1.00 89.38 1225 VAL A C 1
ATOM 9640 O O . VAL A 1 1225 ? -28.451 -20.966 45.410 1.00 89.38 1225 VAL A O 1
ATOM 9643 N N . GLU A 1 1226 ? -30.019 -22.476 44.875 1.00 89.75 1226 GLU A N 1
ATOM 9644 C CA . GLU A 1 1226 ? -29.093 -23.392 44.204 1.00 89.75 1226 GLU A CA 1
ATOM 9645 C C . GLU A 1 1226 ? -28.559 -22.790 42.895 1.00 89.75 1226 GLU A C 1
ATOM 9647 O O . GLU A 1 1226 ? -27.356 -22.815 42.632 1.00 89.75 1226 GLU A O 1
ATOM 9652 N N . GLU A 1 1227 ? -29.437 -22.171 42.100 1.00 93.44 1227 GLU A N 1
ATOM 9653 C CA . GLU A 1 1227 ? -29.058 -21.445 40.883 1.00 93.44 1227 GLU A CA 1
ATOM 9654 C C . GLU A 1 1227 ? -28.151 -20.249 41.197 1.00 93.44 1227 GLU A C 1
ATOM 9656 O O . GLU A 1 1227 ? -27.171 -20.018 40.484 1.00 93.44 1227 GLU A O 1
ATOM 9661 N N . LEU A 1 1228 ? -28.452 -19.516 42.275 1.00 92.69 1228 LEU A N 1
ATOM 9662 C CA . LEU A 1 1228 ? -27.655 -18.384 42.748 1.00 92.69 1228 LEU A CA 1
ATOM 9663 C C . LEU A 1 1228 ? -26.259 -18.823 43.209 1.00 92.69 1228 LEU A C 1
ATOM 9665 O O . LEU A 1 1228 ? -25.260 -18.228 42.816 1.00 92.69 1228 LEU A O 1
ATOM 9669 N N . SER A 1 1229 ? -26.170 -19.899 43.990 1.00 90.56 1229 SER A N 1
ATOM 9670 C CA . SER A 1 1229 ? -24.884 -20.463 44.410 1.00 90.56 1229 SER A CA 1
ATOM 9671 C C . SER A 1 1229 ? -24.041 -20.873 43.200 1.00 90.56 1229 SER A C 1
ATOM 9673 O O . SER A 1 1229 ? -22.889 -20.462 43.055 1.00 90.56 1229 SER A O 1
ATOM 9675 N N . ARG A 1 1230 ? -24.649 -21.597 42.261 1.00 92.38 1230 ARG A N 1
ATOM 9676 C CA . ARG A 1 1230 ? -24.004 -22.091 41.043 1.00 92.38 1230 ARG A CA 1
ATOM 9677 C C . ARG A 1 1230 ? -23.499 -20.972 40.129 1.00 92.38 1230 ARG A C 1
ATOM 9679 O O . ARG A 1 1230 ? -22.377 -21.067 39.631 1.00 92.38 1230 ARG A O 1
ATOM 9686 N N . ILE A 1 1231 ? -24.289 -19.916 39.907 1.00 94.88 1231 ILE A N 1
ATOM 9687 C CA . ILE A 1 1231 ? -23.872 -18.793 39.052 1.00 94.88 1231 ILE A CA 1
ATOM 9688 C C . ILE A 1 1231 ? -22.724 -17.995 39.691 1.00 94.88 1231 ILE A C 1
ATOM 9690 O O . ILE A 1 1231 ? -21.805 -17.587 38.984 1.00 94.88 1231 ILE A O 1
ATOM 9694 N N . CYS A 1 1232 ? -22.717 -17.837 41.020 1.00 93.00 1232 CYS A N 1
ATOM 9695 C CA . CYS A 1 1232 ? -21.615 -17.202 41.744 1.00 93.00 1232 CYS A CA 1
ATOM 9696 C C . CYS A 1 1232 ? -20.333 -18.053 41.692 1.00 93.00 1232 CYS A C 1
ATOM 9698 O O . CYS A 1 1232 ? -19.262 -17.521 41.404 1.00 93.00 1232 CYS A O 1
ATOM 9700 N N . ILE A 1 1233 ? -20.441 -19.375 41.881 1.00 92.25 1233 ILE A N 1
ATOM 9701 C CA . ILE A 1 1233 ? -19.312 -20.315 41.768 1.00 92.25 1233 ILE A CA 1
ATOM 9702 C C . ILE A 1 1233 ? -18.684 -20.250 40.375 1.00 92.25 1233 ILE A C 1
ATOM 9704 O O . ILE A 1 1233 ? -17.471 -20.065 40.250 1.00 92.25 1233 ILE A O 1
ATOM 9708 N N . VAL A 1 1234 ? -19.487 -20.370 39.312 1.00 95.00 1234 VAL A N 1
ATOM 9709 C CA . VAL A 1 1234 ? -18.948 -20.361 37.946 1.00 95.00 1234 VAL A CA 1
ATOM 9710 C C . VAL A 1 1234 ? -18.393 -18.990 37.561 1.00 95.00 1234 VAL A C 1
ATOM 9712 O O . VAL A 1 1234 ? -17.375 -18.936 36.875 1.00 95.00 1234 VAL A O 1
ATOM 9715 N N . ALA A 1 1235 ? -18.984 -17.888 38.039 1.00 95.31 1235 ALA A N 1
ATOM 9716 C CA . ALA A 1 1235 ? -18.441 -16.547 37.832 1.00 95.31 1235 ALA A CA 1
ATOM 9717 C C . ALA A 1 1235 ? -17.031 -16.414 38.431 1.00 95.31 1235 ALA A C 1
ATOM 9719 O O . ALA A 1 1235 ? -16.119 -15.968 37.737 1.00 95.31 1235 ALA A O 1
ATOM 9720 N N . CYS A 1 1236 ? -16.820 -16.889 39.663 1.00 92.81 1236 CYS A N 1
ATOM 9721 C CA . CYS A 1 1236 ? -15.506 -16.912 40.313 1.00 92.81 1236 CYS A CA 1
ATOM 9722 C C . CYS A 1 1236 ? -14.484 -17.804 39.586 1.00 92.81 1236 CYS A C 1
ATOM 9724 O O . CYS A 1 1236 ? -13.306 -17.455 39.513 1.00 92.81 1236 CYS A O 1
ATOM 9726 N N . TRP A 1 1237 ? -14.911 -18.927 39.003 1.00 94.50 1237 TRP A N 1
ATOM 9727 C CA . TRP A 1 1237 ? -14.053 -19.743 38.134 1.00 94.50 1237 TRP A CA 1
ATOM 9728 C C . TRP A 1 1237 ? -13.708 -19.049 36.811 1.00 94.50 1237 TRP A C 1
ATOM 9730 O O . TRP A 1 1237 ? -12.595 -19.188 36.307 1.00 94.50 1237 TRP A O 1
ATOM 9740 N N . CYS A 1 1238 ? -14.639 -18.284 36.243 1.00 96.25 1238 CYS A N 1
ATOM 9741 C CA . CYS A 1 1238 ? -14.414 -17.547 35.002 1.00 96.25 1238 CYS A CA 1
ATOM 9742 C C . CYS A 1 1238 ? -13.392 -16.412 35.165 1.00 96.25 1238 CYS A C 1
ATOM 9744 O O . CYS A 1 1238 ? -12.673 -16.120 34.216 1.00 96.25 1238 CYS A O 1
ATOM 9746 N N . ILE A 1 1239 ? -13.290 -15.802 36.350 1.00 94.12 1239 ILE A N 1
ATOM 9747 C CA . ILE A 1 1239 ? -12.409 -14.647 36.601 1.00 94.12 1239 ILE A CA 1
ATOM 9748 C C . ILE A 1 1239 ? -11.035 -15.009 37.191 1.00 94.12 1239 ILE A C 1
ATOM 9750 O O . ILE A 1 1239 ? -10.353 -14.130 37.703 1.00 94.12 1239 ILE A O 1
ATOM 9754 N N . GLN A 1 1240 ? -10.609 -16.275 37.147 1.00 92.75 1240 GLN A N 1
ATOM 9755 C CA . GLN A 1 1240 ? -9.284 -16.675 37.648 1.00 92.75 1240 GLN A CA 1
ATOM 9756 C C . GLN A 1 1240 ? -8.145 -15.985 36.880 1.00 92.75 1240 GLN A C 1
ATOM 9758 O O . GLN A 1 1240 ? -8.242 -15.787 35.665 1.00 92.75 1240 GLN A O 1
ATOM 9763 N N . ASP A 1 1241 ? -7.050 -15.651 37.573 1.00 85.88 1241 ASP A N 1
ATOM 9764 C CA . ASP A 1 1241 ? -5.873 -15.015 36.961 1.00 85.88 1241 ASP A CA 1
ATOM 9765 C C . ASP A 1 1241 ? -5.278 -15.884 35.847 1.00 85.88 1241 ASP A C 1
ATOM 9767 O O . ASP A 1 1241 ? -5.018 -15.403 34.746 1.00 85.88 1241 ASP A O 1
ATOM 9771 N N . ASP A 1 1242 ? -5.117 -17.180 36.126 1.00 86.31 1242 ASP A N 1
ATOM 9772 C CA . ASP A 1 1242 ? -4.599 -18.161 35.180 1.00 86.31 1242 ASP A CA 1
ATOM 9773 C C . ASP A 1 1242 ? -5.696 -18.611 34.198 1.00 86.31 1242 ASP A C 1
ATOM 9775 O O . ASP A 1 1242 ? -6.697 -19.226 34.581 1.00 86.31 1242 ASP A O 1
ATOM 9779 N N . GLU A 1 1243 ? -5.496 -18.343 32.903 1.00 89.50 1243 GLU A N 1
ATOM 9780 C CA . GLU A 1 1243 ? -6.440 -18.715 31.844 1.00 89.50 1243 GLU A CA 1
ATOM 9781 C C . GLU A 1 1243 ? -6.700 -20.230 31.761 1.00 89.50 1243 GLU A C 1
ATOM 9783 O O . GLU A 1 1243 ? -7.779 -20.654 31.322 1.00 89.50 1243 GLU A O 1
ATOM 9788 N N . PHE A 1 1244 ? -5.748 -21.065 32.196 1.00 87.69 1244 PHE A N 1
ATOM 9789 C CA . PHE A 1 1244 ? -5.896 -22.521 32.182 1.00 87.69 1244 PHE A CA 1
ATOM 9790 C C . PHE A 1 1244 ? -6.885 -23.016 33.237 1.00 87.69 1244 PHE A C 1
ATOM 9792 O O . PHE A 1 1244 ? -7.518 -24.050 33.027 1.00 87.69 1244 PHE A O 1
ATOM 9799 N N . GLN A 1 1245 ? -7.072 -22.262 34.322 1.00 89.69 1245 GLN A N 1
ATOM 9800 C CA . GLN A 1 1245 ? -8.014 -22.598 35.392 1.00 89.69 1245 GLN A CA 1
ATOM 9801 C C . GLN A 1 1245 ? -9.459 -22.226 35.052 1.00 89.69 1245 GLN A C 1
ATOM 9803 O O . GLN A 1 1245 ? -10.394 -22.793 35.617 1.00 89.69 1245 GLN A O 1
ATOM 9808 N N . ARG A 1 1246 ? -9.663 -21.295 34.114 1.00 94.56 1246 ARG A N 1
ATOM 9809 C CA . ARG A 1 1246 ? -11.007 -20.889 33.685 1.00 94.56 1246 ARG A CA 1
ATOM 9810 C C . ARG A 1 1246 ? -11.705 -22.044 32.949 1.00 94.56 1246 ARG A C 1
ATOM 9812 O O . ARG A 1 1246 ? -11.059 -22.717 32.144 1.00 94.56 1246 ARG A O 1
ATOM 9819 N N . PRO A 1 1247 ? -13.011 -22.277 33.129 1.00 95.38 1247 PRO A N 1
ATOM 9820 C CA . PRO A 1 1247 ? -13.745 -23.266 32.342 1.00 95.38 1247 PRO A CA 1
ATOM 9821 C C . PRO A 1 1247 ? -13.847 -22.847 30.865 1.00 95.38 1247 PRO A C 1
ATOM 9823 O O . PRO A 1 1247 ? -13.647 -21.690 30.503 1.00 95.38 1247 PRO A O 1
ATOM 9826 N N . THR A 1 1248 ? -14.155 -23.789 29.977 1.00 95.06 1248 THR A N 1
ATOM 9827 C CA . THR A 1 1248 ? -14.602 -23.475 28.605 1.00 95.06 1248 THR A CA 1
ATOM 9828 C C . THR A 1 1248 ? -16.054 -23.000 28.616 1.00 95.06 1248 THR A C 1
ATOM 9830 O O . THR A 1 1248 ? -16.814 -23.379 29.506 1.00 95.06 1248 THR A O 1
ATOM 9833 N N . MET A 1 1249 ? -16.496 -22.230 27.615 1.00 96.75 1249 MET A N 1
ATOM 9834 C CA . MET A 1 1249 ? -17.898 -21.788 27.567 1.00 96.75 1249 MET A CA 1
ATOM 9835 C C . MET A 1 1249 ? -18.889 -22.957 27.465 1.00 96.75 1249 MET A C 1
ATOM 9837 O O . MET A 1 1249 ? -19.954 -22.897 28.073 1.00 96.75 1249 MET A O 1
ATOM 9841 N N . SER A 1 1250 ? -18.526 -24.060 26.798 1.00 94.56 1250 SER A N 1
ATOM 9842 C CA . SER A 1 1250 ? -19.322 -25.296 26.830 1.00 94.56 1250 SER A CA 1
ATOM 9843 C C . SER A 1 1250 ? -19.465 -25.877 28.243 1.00 94.56 1250 SER A C 1
ATOM 9845 O O . SER A 1 1250 ? -20.562 -26.283 28.624 1.00 94.56 1250 SER A O 1
ATOM 9847 N N . GLN A 1 1251 ? -18.395 -25.880 29.048 1.00 95.38 1251 GLN A N 1
ATOM 9848 C CA . GLN A 1 1251 ? -18.480 -26.281 30.458 1.00 95.38 1251 GLN A CA 1
ATOM 9849 C C . GLN A 1 1251 ? -19.338 -25.299 31.259 1.00 95.38 1251 GLN A C 1
ATOM 9851 O O . GLN A 1 1251 ? -20.191 -25.737 32.017 1.00 95.38 1251 GLN A O 1
ATOM 9856 N N . VAL A 1 1252 ? -19.183 -23.986 31.058 1.00 97.06 1252 VAL A N 1
ATOM 9857 C CA . VAL A 1 1252 ? -20.018 -22.964 31.717 1.00 97.06 1252 VAL A CA 1
ATOM 9858 C C . VAL A 1 1252 ? -21.509 -23.204 31.453 1.00 97.06 1252 VAL A C 1
ATOM 9860 O O . VAL A 1 1252 ? -22.305 -23.134 32.387 1.00 97.06 1252 VAL A O 1
ATOM 9863 N N . VAL A 1 1253 ? -21.893 -23.546 30.217 1.00 96.75 1253 VAL A N 1
ATOM 9864 C CA . VAL A 1 1253 ? -23.280 -23.913 29.877 1.00 96.75 1253 VAL A CA 1
ATOM 9865 C C . VAL A 1 1253 ? -23.736 -25.144 30.665 1.00 96.75 1253 VAL A C 1
ATOM 9867 O O . VAL A 1 1253 ? -24.782 -25.087 31.304 1.00 96.75 1253 VAL A O 1
ATOM 9870 N N . GLN A 1 1254 ? -22.946 -26.222 30.684 1.00 94.69 1254 GLN A N 1
ATOM 9871 C CA . GLN A 1 1254 ? -23.282 -27.449 31.424 1.00 94.69 1254 GLN A CA 1
ATOM 9872 C C . GLN A 1 1254 ? -23.424 -27.210 32.931 1.00 94.69 1254 GLN A C 1
ATOM 9874 O O . GLN A 1 1254 ? -24.291 -27.803 33.573 1.00 94.69 1254 GLN A O 1
ATOM 9879 N N . ILE A 1 1255 ? -22.585 -26.334 33.488 1.00 94.69 1255 ILE A N 1
ATOM 9880 C CA . ILE A 1 1255 ? -22.640 -25.944 34.895 1.00 94.69 1255 ILE A CA 1
ATOM 9881 C C . ILE A 1 1255 ? -23.954 -25.230 35.160 1.00 94.69 1255 ILE A C 1
ATOM 9883 O O . ILE A 1 1255 ? -24.700 -25.678 36.018 1.00 94.69 1255 ILE A O 1
ATOM 9887 N N . LEU A 1 1256 ? -24.282 -24.181 34.396 1.00 95.06 1256 LEU A N 1
ATOM 9888 C CA . LEU A 1 1256 ? -25.530 -23.423 34.550 1.00 95.06 1256 LEU A CA 1
ATOM 9889 C C . LEU A 1 1256 ? -26.782 -24.291 34.318 1.00 95.06 1256 LEU A C 1
ATOM 9891 O O . LEU A 1 1256 ? -27.782 -24.135 35.009 1.00 95.06 1256 LEU A O 1
ATOM 9895 N N . GLU A 1 1257 ? -26.731 -25.278 33.427 1.00 94.12 1257 GLU A N 1
ATOM 9896 C CA . GLU A 1 1257 ? -27.824 -26.247 33.245 1.00 94.12 1257 GLU A CA 1
ATOM 9897 C C . GLU A 1 1257 ? -27.975 -27.232 34.420 1.00 94.12 1257 GLU A C 1
ATOM 9899 O O . GLU A 1 1257 ? -28.986 -27.925 34.507 1.00 94.12 1257 GLU A O 1
ATOM 9904 N N . GLY A 1 1258 ? -27.007 -27.281 35.343 1.00 89.19 1258 GLY A N 1
ATOM 9905 C CA . GLY A 1 1258 ? -26.988 -28.211 36.476 1.00 89.19 1258 GLY A CA 1
ATOM 9906 C C . GLY A 1 1258 ? -26.551 -29.626 36.105 1.00 89.19 1258 GLY A C 1
ATOM 9907 O O . GLY A 1 1258 ? -26.809 -30.562 36.853 1.00 89.19 1258 GLY A O 1
ATOM 9908 N N . VAL A 1 1259 ? -25.913 -29.793 34.944 1.00 89.44 1259 VAL A N 1
ATOM 9909 C CA . VAL A 1 1259 ? -25.428 -31.087 34.436 1.00 89.44 1259 VAL A CA 1
ATOM 9910 C C . VAL A 1 1259 ? -24.028 -31.403 34.968 1.00 89.44 1259 VAL A C 1
ATOM 9912 O O . VAL A 1 1259 ? -23.677 -32.572 35.122 1.00 89.44 1259 VAL A O 1
ATOM 9915 N N . LEU A 1 1260 ? -23.228 -30.370 35.248 1.00 87.62 1260 LEU A N 1
ATOM 9916 C CA . LEU A 1 1260 ? -21.868 -30.493 35.768 1.00 87.62 1260 LEU A CA 1
ATOM 9917 C C . LEU A 1 1260 ? -21.764 -29.822 37.143 1.00 87.62 1260 LEU A C 1
ATOM 9919 O O . LEU A 1 1260 ? -21.888 -28.601 37.248 1.00 87.62 1260 LEU A O 1
ATOM 9923 N N . GLU A 1 1261 ? -21.511 -30.612 38.187 1.00 81.75 1261 GLU A N 1
ATOM 9924 C CA . GLU A 1 1261 ? -21.162 -30.086 39.511 1.00 81.75 1261 GLU A CA 1
ATOM 9925 C C . GLU A 1 1261 ? -19.739 -29.513 39.512 1.00 81.75 1261 GLU A C 1
ATOM 9927 O O . GLU A 1 1261 ? -18.842 -30.025 38.839 1.00 81.75 1261 GLU A O 1
ATOM 9932 N N . VAL A 1 1262 ? -19.524 -28.440 40.277 1.00 80.94 1262 VAL A N 1
ATOM 9933 C CA . VAL A 1 1262 ? -18.252 -27.707 40.317 1.00 80.94 1262 VAL A CA 1
ATOM 9934 C C . VAL A 1 1262 ? -17.837 -27.485 41.759 1.00 80.94 1262 VAL A C 1
ATOM 9936 O O . VAL A 1 1262 ? -18.642 -27.063 42.586 1.00 80.94 1262 VAL A O 1
ATOM 9939 N N . SER A 1 1263 ? -16.566 -27.750 42.053 1.00 83.69 1263 SER A N 1
ATOM 9940 C CA . SER A 1 1263 ? -15.978 -27.490 43.364 1.00 83.69 1263 SER A CA 1
ATOM 9941 C C . SER A 1 1263 ? -15.879 -25.991 43.662 1.00 83.69 1263 SER A C 1
ATOM 9943 O O . SER A 1 1263 ? -15.914 -25.154 42.754 1.00 83.69 1263 SER A O 1
ATOM 9945 N N . GLN A 1 1264 ? -15.683 -25.645 44.935 1.00 83.00 1264 GLN A N 1
ATOM 9946 C CA . GLN A 1 1264 ? -15.442 -24.255 45.320 1.00 83.00 1264 GLN A CA 1
ATOM 9947 C C . GLN A 1 1264 ? -14.199 -23.684 44.602 1.00 83.00 1264 GLN A C 1
ATOM 9949 O O . GLN A 1 1264 ? -13.181 -24.379 44.502 1.00 83.00 1264 GLN A O 1
ATOM 9954 N N . PRO A 1 1265 ? -14.282 -22.453 44.066 1.00 84.94 1265 PRO A N 1
ATOM 9955 C CA . PRO A 1 1265 ? -13.169 -21.793 43.398 1.00 84.94 1265 PRO A CA 1
ATOM 9956 C C . PRO A 1 1265 ? -12.162 -21.249 44.419 1.00 84.94 1265 PRO A C 1
ATOM 9958 O O . PRO A 1 1265 ? -12.564 -20.812 45.495 1.00 84.94 1265 PRO A O 1
ATOM 9961 N N . PRO A 1 1266 ? -10.859 -21.205 44.096 1.00 83.88 1266 PRO A N 1
ATOM 9962 C CA . PRO A 1 1266 ? -9.920 -20.412 44.879 1.00 83.88 1266 PRO A CA 1
ATOM 9963 C C . PRO A 1 1266 ? -10.233 -18.917 44.718 1.00 83.88 1266 PRO A C 1
ATOM 9965 O O . PRO A 1 1266 ? -10.678 -18.481 43.654 1.00 83.88 1266 PRO A O 1
ATOM 9968 N N . ILE A 1 1267 ? -9.962 -18.114 45.752 1.00 81.44 1267 ILE A N 1
ATOM 9969 C CA . ILE A 1 1267 ? -10.053 -16.650 45.655 1.00 81.44 1267 ILE A CA 1
ATOM 9970 C C . ILE A 1 1267 ? -8.972 -16.172 44.664 1.00 81.44 1267 ILE A C 1
ATOM 9972 O O . ILE A 1 1267 ? -7.792 -16.417 44.934 1.00 81.44 1267 ILE A O 1
ATOM 9976 N N . PRO A 1 1268 ? -9.326 -15.497 43.554 1.00 78.12 1268 PRO A N 1
ATOM 9977 C CA . PRO A 1 1268 ? -8.352 -14.946 42.610 1.00 78.12 1268 PRO A CA 1
ATOM 9978 C C . PRO A 1 1268 ? -7.311 -14.048 43.294 1.00 78.12 1268 PRO A C 1
ATOM 9980 O O . PRO A 1 1268 ? -7.655 -13.264 44.178 1.00 78.12 1268 PRO A O 1
ATOM 9983 N N . ARG A 1 1269 ? -6.038 -14.124 42.888 1.00 73.94 1269 ARG A N 1
ATOM 9984 C CA . ARG A 1 1269 ? -4.925 -13.412 43.546 1.00 73.94 1269 ARG A CA 1
ATOM 9985 C C . ARG A 1 1269 ? -5.090 -11.901 43.487 1.00 73.94 1269 ARG A C 1
ATOM 9987 O O . ARG A 1 1269 ? -4.810 -11.232 44.475 1.00 73.94 1269 ARG A O 1
ATOM 9994 N N . PHE A 1 1270 ? -5.582 -11.366 42.371 1.00 68.38 1270 PHE A N 1
ATOM 9995 C CA . PHE A 1 1270 ? -5.835 -9.927 42.236 1.00 68.38 1270 PHE A CA 1
ATOM 9996 C C . PHE A 1 1270 ? -6.929 -9.398 43.184 1.00 68.38 1270 PHE A C 1
ATOM 9998 O O . PHE A 1 1270 ? -7.042 -8.188 43.355 1.00 68.38 1270 PHE A O 1
ATOM 10005 N N . LEU A 1 1271 ? -7.722 -10.286 43.801 1.00 65.69 1271 LEU A N 1
ATOM 10006 C CA . LEU A 1 1271 ? -8.749 -9.953 44.795 1.00 65.69 1271 LEU A CA 1
ATOM 10007 C C . LEU A 1 1271 ? -8.260 -10.092 46.247 1.00 65.69 1271 LEU A C 1
ATOM 10009 O O . LEU A 1 1271 ? -9.019 -9.781 47.159 1.00 65.69 1271 LEU A O 1
ATOM 10013 N N . GLN A 1 1272 ? -7.036 -10.585 46.474 1.00 61.47 1272 GLN A N 1
ATOM 10014 C CA . GLN A 1 1272 ? -6.461 -10.818 47.810 1.00 61.47 1272 GLN A CA 1
ATOM 10015 C C . GLN A 1 1272 ? -5.623 -9.635 48.340 1.00 61.47 1272 GLN A C 1
ATOM 10017 O O . GLN A 1 1272 ? -5.019 -9.768 49.405 1.00 61.47 1272 GLN A O 1
ATOM 10022 N N . ALA A 1 1273 ? -5.544 -8.527 47.594 1.00 40.75 1273 ALA A N 1
ATOM 10023 C CA . ALA A 1 1273 ? -4.709 -7.361 47.901 1.00 40.75 1273 ALA A CA 1
ATOM 10024 C C . ALA A 1 1273 ? -5.416 -6.318 48.776 1.00 40.75 1273 ALA A C 1
ATOM 10026 O O . ALA A 1 1273 ? -6.604 -6.028 48.502 1.00 40.75 1273 ALA A O 1
#

Radius of gyration: 39.13 Å; chains: 1; bounding box: 98×87×122 Å

InterPro domains:
  IPR000719 Protein kinase domain [PF00069] (986-1254)
  IPR000719 Protein kinase domain [PS50011] (983-1260)
  IPR000719 Protein kinase domain [SM00220] (983-1255)
  IPR000858 S-locus glycoprotein domain [PF00954] (691-807)
  IPR001480 Bulb-type lectin domain [PF01453] (555-660)
  IPR001480 Bulb-type lectin domain [PS50927] (507-629)
  IPR001480 Bulb-type lectin domain [SM00108] (513-634)
  IPR001480 Bulb-type lectin domain [cd00028] (513-634)
  IPR003609 PAN/Apple domain [PF08276] (839-897)
  IPR003609 PAN/Apple domain [PS50948] (829-916)
  IPR003609 PAN/Apple domain [SM00473] (839-913)
  IPR008271 Serine/threonine-protein kinase, active site [PS00108] (1103-1115)
  IPR011009 Protein kinase-like domain superfamily [SSF56112] (963-1257)
  IPR017441 Protein kinase, ATP binding site [PS00107] (989-1012)
  IPR036426 Bulb-type lectin domain superfamily [G3DSA:2.90.10.10] (501-631)
  IPR036426 Bulb-type lectin domain superfamily [SSF51110] (556-665)
  IPR046372 Poly (ADP-ribose) glycohydrolase (PARG), catalytic domain [PF05028] (198-441)
  IPR048362 Poly (ADP-ribose) glycohydrolase, helical domain [PF20811] (51-177)